Protein 6PQN (pdb70)

Structure (mmCIF, N/CA/C/O backbone):
data_6PQN
#
_entry.id   6PQN
#
_cell.length_a   160.292
_cell.length_b   160.292
_cell.length_c   235.858
_cell.angle_alpha   90.000
_cell.angle_beta   90.000
_cell.angle_gamma   120.000
#
_symmetry.space_group_name_H-M   'P 61 2 2'
#
loop_
_entity.id
_entity.type
_entity.pdbx_description
1 polymer 'Putative DNA-mediated transposase'
2 non-polymer 'ZINC ION'
3 non-polymer 'PHOSPHATE ION'
4 non-polymer GLYCEROL
5 non-polymer 'SODIUM ION'
6 water water
#
loop_
_atom_site.group_PDB
_atom_site.id
_atom_site.type_symbol
_atom_site.label_atom_id
_atom_site.label_alt_id
_atom_site.label_comp_id
_atom_site.label_asym_id
_atom_site.label_entity_id
_atom_site.label_seq_id
_atom_site.pdbx_PDB_ins_code
_atom_site.Cartn_x
_atom_site.Cartn_y
_atom_site.Cartn_z
_atom_site.occupancy
_atom_site.B_iso_or_equiv
_atom_site.auth_seq_id
_atom_site.auth_comp_id
_atom_site.auth_asym_id
_atom_site.auth_atom_id
_atom_site.pdbx_PDB_model_num
ATOM 1 N N . SER A 1 5 ? 29.13800 85.96400 155.95400 1.000 174.39723 21 SER A N 1
ATOM 2 C CA . SER A 1 5 ? 27.68900 85.79900 155.99400 1.000 182.47714 21 SER A CA 1
ATOM 3 C C . SER A 1 5 ? 27.24400 84.69900 155.04100 1.000 184.26683 21 SER A C 1
ATOM 4 O O . SER A 1 5 ? 26.14300 84.16400 155.16400 1.000 188.89370 21 SER A O 1
ATOM 7 N N . THR A 1 6 ? 28.10900 84.36900 154.08700 1.000 177.02386 22 THR A N 1
ATOM 8 C CA . THR A 1 6 ? 27.83400 83.33300 153.10200 1.000 167.45955 22 THR A CA 1
ATOM 9 C C . THR A 1 6 ? 29.07000 82.45500 152.94200 1.000 164.76976 22 THR A C 1
ATOM 10 O O . THR A 1 6 ? 30.19200 82.96600 152.85700 1.000 166.87001 22 THR A O 1
ATOM 14 N N . ILE A 1 7 ? 28.85800 81.13400 152.92500 1.000 150.77334 23 ILE A N 1
ATOM 15 C CA . ILE A 1 7 ? 29.96800 80.18100 152.85300 1.000 157.46098 23 ILE A CA 1
ATOM 16 C C . ILE A 1 7 ? 30.79800 80.41700 151.59900 1.000 162.98533 23 ILE A C 1
ATOM 17 O O . ILE A 1 7 ? 32.03400 80.43400 151.64100 1.000 163.63278 23 ILE A O 1
ATOM 22 N N . PHE A 1 8 ? 30.13000 80.58900 150.46800 1.000 156.85565 24 PHE A N 1
ATOM 23 C CA . PHE A 1 8 ? 30.79500 80.88600 149.21300 1.000 140.28787 24 PHE A CA 1
ATOM 24 C C . PHE A 1 8 ? 30.83700 82.39600 149.02700 1.000 137.45069 24 PHE A C 1
ATOM 25 O O . PHE A 1 8 ? 29.81100 83.07000 149.14200 1.000 132.51062 24 PHE A O 1
ATOM 33 N N . SER A 1 9 ? 32.02700 82.92400 148.77800 1.000 134.23715 25 SER A N 1
ATOM 34 C CA . SER A 1 9 ? 32.14900 84.29900 148.34500 1.000 124.86234 25 SER A CA 1
ATOM 35 C C . SER A 1 9 ? 31.52100 84.45900 146.96400 1.000 149.81533 25 SER A C 1
ATOM 36 O O . SER A 1 9 ? 31.37400 83.48300 146.22500 1.000 162.62476 25 SER A O 1
ATOM 39 N N . PRO A 1 10 ? 31.10000 85.67600 146.60600 1.000 154.08953 26 PRO A N 1
ATOM 40 C CA . PRO A 1 10 ? 30.64600 85.89600 145.22400 1.000 153.32891 26 PRO A CA 1
ATOM 41 C C . PRO A 1 10 ? 31.69900 85.48600 144.20900 1.000 150.88914 26 PRO A C 1
ATOM 42 O O . PRO A 1 10 ? 31.36600 84.93500 143.15200 1.000 157.08989 26 PRO A O 1
ATOM 46 N N . GLU A 1 11 ? 32.97300 85.73700 144.51500 1.000 142.67763 27 GLU A N 1
ATOM 47 C CA . GLU A 1 11 ? 34.05200 85.27200 143.65100 1.000 133.30019 27 GLU A CA 1
ATOM 48 C C . GLU A 1 11 ? 34.23400 83.76200 143.76300 1.000 138.92982 27 GLU A C 1
ATOM 49 O O . GLU A 1 11 ? 34.51400 83.08900 142.76300 1.000 131.71053 27 GLU A O 1
ATOM 55 N N . LYS A 1 12 ? 34.07000 83.21000 144.97000 1.000 137.51912 28 LYS A N 1
ATOM 56 C CA . LYS A 1 12 ? 34.20400 81.76700 145.15300 1.000 138.31658 28 LYS A CA 1
ATOM 57 C C . LYS A 1 12 ? 33.04800 81.01600 144.50200 1.000 137.39805 28 LYS A C 1
ATOM 58 O O . LYS A 1 12 ? 33.23200 79.90100 143.99900 1.000 133.83710 28 LYS A O 1
ATOM 64 N N . ALA A 1 13 ? 31.84700 81.59800 144.52400 1.000 140.27208 29 ALA A N 1
ATOM 65 C CA . ALA A 1 13 ? 30.73400 81.03200 143.76900 1.000 117.95625 29 ALA A CA 1
ATOM 66 C C . ALA A 1 13 ? 31.06600 80.97600 142.28700 1.000 122.93579 29 ALA A C 1
ATOM 67 O O . ALA A 1 13 ? 30.87100 79.94600 141.63000 1.000 118.41946 29 ALA A O 1
ATOM 69 N N . LEU A 1 14 ? 31.57300 82.08700 141.74600 1.000 126.73098 30 LEU A N 1
ATOM 70 C CA . LEU A 1 14 ? 31.97600 82.12800 140.34400 1.000 122.38046 30 LEU A CA 1
ATOM 71 C C . LEU A 1 14 ? 32.98200 81.02700 140.02300 1.000 124.24911 30 LEU A C 1
ATOM 72 O O . LEU A 1 14 ? 32.96600 80.46100 138.92200 1.000 110.58168 30 LEU A O 1
ATOM 77 N N . GLY A 1 15 ? 33.86500 80.70600 140.97100 1.000 128.36013 31 GLY A N 1
ATOM 78 C CA . GLY A 1 15 ? 34.73000 79.55200 140.78900 1.000 127.45212 31 GLY A CA 1
ATOM 79 C C . GLY A 1 15 ? 33.94300 78.26100 140.66200 1.000 123.25425 31 GLY A C 1
ATOM 80 O O . GLY A 1 15 ? 34.10100 77.51300 139.69400 1.000 110.00529 31 GLY A O 1
ATOM 81 N N . LEU A 1 16 ? 33.05700 77.99800 141.62900 1.000 128.79439 32 LEU A N 1
ATOM 82 C CA . LEU A 1 16 ? 32.19400 76.82100 141.55700 1.000 113.93735 32 LEU A CA 1
ATOM 83 C C . LEU A 1 16 ? 31.39600 76.78900 140.26300 1.000 125.27818 32 LEU A C 1
ATOM 84 O O . LEU A 1 16 ? 31.10700 75.70800 139.73500 1.000 129.32077 32 LEU A O 1
ATOM 89 N N . LEU A 1 17 ? 31.02600 77.96000 139.74300 1.000 129.64712 33 LEU A N 1
ATOM 90 C CA . LEU A 1 17 ? 30.30600 78.02100 138.47700 1.000 115.95338 33 LEU A CA 1
ATOM 91 C C . LEU A 1 17 ? 31.15700 77.46000 137.34600 1.000 124.00697 33 LEU A C 1
ATOM 92 O O . LEU A 1 17 ? 30.70300 76.61200 136.56800 1.000 127.74953 33 LEU A O 1
ATOM 97 N N . LEU A 1 18 ? 32.40900 77.91100 137.25300 1.000 123.95960 34 LEU A N 1
ATOM 98 C CA . LEU A 1 18 ? 33.30400 77.41700 136.21300 1.000 92.69532 34 LEU A CA 1
ATOM 99 C C . LEU A 1 18 ? 33.64800 75.95000 136.43900 1.000 99.69880 34 LEU A C 1
ATOM 100 O O . LEU A 1 18 ? 33.62200 75.14800 135.49900 1.000 115.16907 34 LEU A O 1
ATOM 105 N N . SER A 1 19 ? 33.96300 75.58300 137.68500 1.000 124.82023 35 SER A N 1
ATOM 106 C CA . SER A 1 19 ? 34.38100 74.21800 137.98700 1.000 123.02264 35 SER A CA 1
ATOM 107 C C . SER A 1 19 ? 33.30400 73.19900 137.63400 1.000 116.12708 35 SER A C 1
ATOM 108 O O . SER A 1 19 ? 33.61700 72.04200 137.33300 1.000 117.41408 35 SER A O 1
ATOM 111 N N . LEU A 1 20 ? 32.04000 73.60400 137.66100 1.000 116.38238 36 LEU A N 1
ATOM 112 C CA . LEU A 1 20 ? 30.93600 72.70800 137.36100 1.000 113.48729 36 LEU A CA 1
ATOM 113 C C . LEU A 1 20 ? 30.34000 72.93800 135.98200 1.000 118.35103 36 LEU A C 1
ATOM 114 O O . LEU A 1 20 ? 29.59600 72.07700 135.49800 1.000 99.44087 36 LEU A O 1
ATOM 119 N N . LYS A 1 21 ? 30.66800 74.06300 135.33800 1.000 128.34434 37 LYS A N 1
ATOM 120 C CA . LYS A 1 21 ? 30.04200 74.48200 134.08200 1.000 110.31059 37 LYS A CA 1
ATOM 121 C C . LYS A 1 21 ? 28.53000 74.64500 134.26100 1.000 109.40522 37 LYS A C 1
ATOM 122 O O . LYS A 1 21 ? 27.72600 74.11300 133.49300 1.000 118.94058 37 LYS A O 1
ATOM 128 N N . LEU A 1 22 ? 28.14700 75.38000 135.30700 1.000 114.23212 38 LEU A N 1
ATOM 129 C CA . LEU A 1 22 ? 26.74300 75.60200 135.63600 1.000 119.63540 38 LEU A CA 1
ATOM 130 C C . LEU A 1 22 ? 26.21100 76.83000 134.91000 1.000 117.66937 38 LEU A C 1
ATOM 131 O O . LEU A 1 22 ? 26.89600 77.85100 134.80700 1.000 119.65119 38 LEU A O 1
ATOM 136 N N . SER A 1 23 ? 24.97300 76.73700 134.43600 1.000 103.60190 39 SER A N 1
ATOM 137 C CA . SER A 1 23 ? 24.35900 77.88200 133.78600 1.000 97.89068 39 SER A CA 1
ATOM 138 C C . SER A 1 23 ? 23.79000 78.84700 134.81900 1.000 113.12672 39 SER A C 1
ATOM 139 O O . SER A 1 23 ? 23.55700 78.49500 135.97800 1.000 112.27925 39 SER A O 1
ATOM 142 N N . LYS A 1 24 ? 23.55500 80.08200 134.36900 1.000 118.53790 40 LYS A N 1
ATOM 143 C CA . LYS A 1 24 ? 22.95600 81.09100 135.23500 1.000 100.20412 40 LYS A CA 1
ATOM 144 C C . LYS A 1 24 ? 21.71700 80.54700 135.92500 1.000 108.93148 40 LYS A C 1
ATOM 145 O O . LYS A 1 24 ? 21.57100 80.65300 137.14700 1.000 144.95949 40 LYS A O 1
ATOM 151 N N . TRP A 1 25 ? 20.83700 79.91400 135.15900 1.000 112.40558 41 TRP A N 1
ATOM 152 C CA . TRP A 1 25 ? 19.56300 79.47400 135.70300 1.000 134.92144 41 TRP A CA 1
ATOM 153 C C . TRP A 1 25 ? 19.66700 78.14400 136.43700 1.000 119.93806 41 TRP A C 1
ATOM 154 O O . TRP A 1 25 ? 18.77300 77.81700 137.22300 1.000 121.32507 41 TRP A O 1
ATOM 165 N N . GLN A 1 26 ? 20.72300 77.36700 136.19600 1.000 105.49949 42 GLN A N 1
ATOM 166 C CA . GLN A 1 26 ? 20.99300 76.22500 137.06200 1.000 108.14718 42 GLN A CA 1
ATOM 167 C C . GLN A 1 26 ? 21.43600 76.68600 138.44300 1.000 118.82741 42 GLN A C 1
ATOM 168 O O . GLN A 1 26 ? 21.11500 76.04900 139.45100 1.000 126.10723 42 GLN A O 1
ATOM 174 N N . TYR A 1 27 ? 22.21000 77.77100 138.50000 1.000 119.45906 43 TYR A N 1
ATOM 175 C CA . TYR A 1 27 ? 22.70400 78.26900 139.77700 1.000 110.96594 43 TYR A CA 1
ATOM 176 C C . TYR A 1 27 ? 21.59900 78.95800 140.56500 1.000 118.34314 43 TYR A C 1
ATOM 177 O O . TYR A 1 27 ? 21.53800 78.83500 141.79400 1.000 126.70467 43 TYR A O 1
ATOM 186 N N . ILE A 1 28 ? 20.72700 79.70100 139.88000 1.000 121.04872 44 ILE A N 1
ATOM 187 C CA . ILE A 1 28 ? 19.58600 80.31500 140.55600 1.000 115.16644 44 ILE A CA 1
ATOM 188 C C . ILE A 1 28 ? 18.66000 79.23700 141.10200 1.000 112.06344 44 ILE A C 1
ATOM 189 O O . ILE A 1 28 ? 18.22900 79.28900 142.25700 1.000 126.03353 44 ILE A O 1
ATOM 194 N N . THR A 1 29 ? 18.33400 78.24600 140.27500 1.000 116.64556 45 THR A N 1
ATOM 195 C CA . THR A 1 29 ? 17.49200 77.15500 140.74700 1.000 121.37771 45 THR A CA 1
ATOM 196 C C . THR A 1 29 ? 18.20800 76.32800 141.80800 1.000 131.81054 45 THR A C 1
ATOM 197 O O . THR A 1 29 ? 17.57900 75.87200 142.77000 1.000 144.40679 45 THR A O 1
ATOM 201 N N . LEU A 1 30 ? 19.52400 76.13600 141.66600 1.000 132.88435 46 LEU A N 1
ATOM 202 C CA . LEU A 1 30 ? 20.27600 75.47900 142.73200 1.000 138.46397 46 LEU A CA 1
ATOM 203 C C . LEU A 1 30 ? 20.13500 76.24300 144.04100 1.000 134.29242 46 LEU A C 1
ATOM 204 O O . LEU A 1 30 ? 19.91200 75.64100 145.09800 1.000 136.18738 46 LEU A O 1
ATOM 209 N N . ARG A 1 31 ? 20.23800 77.57200 143.98700 1.000 124.45703 47 ARG A N 1
ATOM 210 C CA . ARG A 1 31 ? 20.07800 78.37900 145.19100 1.000 126.47306 47 ARG A CA 1
ATOM 211 C C . ARG A 1 31 ? 18.67100 78.23100 145.76100 1.000 129.07074 47 ARG A C 1
ATOM 212 O O . ARG A 1 31 ? 18.49200 77.72900 146.87200 1.000 124.54914 47 ARG A O 1
ATOM 220 N N . GLU A 1 32 ? 17.65500 78.61300 144.98200 1.000 134.30294 48 GLU A N 1
ATOM 221 C CA . GLU A 1 32 ? 16.27200 78.53000 145.44400 1.000 129.73924 48 GLU A CA 1
ATOM 222 C C . GLU A 1 32 ? 15.95000 77.15400 146.01700 1.000 140.34841 48 GLU A C 1
ATOM 223 O O . GLU A 1 32 ? 15.41000 77.04200 147.12300 1.000 169.82036 48 GLU A O 1
ATOM 229 N N . THR A 1 33 ? 16.27300 76.08900 145.27700 1.000 133.97922 49 THR A N 1
ATOM 230 C CA . THR A 1 33 ? 15.95300 74.75200 145.76800 1.000 144.99107 49 THR A CA 1
ATOM 231 C C . THR A 1 33 ? 16.73400 74.40600 147.03000 1.000 150.94178 49 THR A C 1
ATOM 232 O O . THR A 1 33 ? 16.22900 73.66400 147.87900 1.000 149.53372 49 THR A O 1
ATOM 236 N N . THR A 1 34 ? 17.95100 74.93100 147.18500 1.000 166.81737 50 THR A N 1
ATOM 237 C CA . THR A 1 34 ? 18.70000 74.63700 148.40200 1.000 174.43670 50 THR A CA 1
ATOM 238 C C . THR A 1 34 ? 18.19700 75.47300 149.57700 1.000 176.60539 50 THR A C 1
ATOM 239 O O . THR A 1 34 ? 18.32000 75.04300 150.73000 1.000 190.28071 50 THR A O 1
ATOM 243 N N . ILE A 1 35 ? 17.62500 76.65400 149.31200 1.000 162.11944 51 ILE A N 1
ATOM 244 C CA . ILE A 1 35 ? 17.01200 77.43400 150.38700 1.000 145.53850 51 ILE A CA 1
ATOM 245 C C . ILE A 1 35 ? 15.74600 76.74800 150.87400 1.000 144.25414 51 ILE A C 1
ATOM 246 O O . ILE A 1 35 ? 15.55500 76.54000 152.07600 1.000 145.18056 51 ILE A O 1
ATOM 251 N N . ARG A 1 36 ? 14.86100 76.38500 149.94100 1.000 160.97720 52 ARG A N 1
ATOM 252 C CA . ARG A 1 36 ? 13.57700 75.77800 150.27100 1.000 178.45561 52 ARG A CA 1
ATOM 253 C C . ARG A 1 36 ? 13.71800 74.51400 151.10800 1.000 200.02135 52 ARG A C 1
ATOM 254 O O . ARG A 1 36 ? 12.71400 74.03700 151.64900 1.000 202.20582 52 ARG A O 1
ATOM 262 N N . GLU A 1 37 ? 14.92800 73.96800 151.23800 1.000 203.37175 53 GLU A N 1
ATOM 263 C CA . GLU A 1 37 ? 15.18500 72.85200 152.13500 1.000 202.41901 53 GLU A CA 1
ATOM 264 C C . GLU A 1 37 ? 15.90600 73.29200 153.40100 1.000 198.52907 53 GLU A C 1
ATOM 265 O O . GLU A 1 37 ? 16.38800 72.44400 154.15900 1.000 194.61807 53 GLU A O 1
ATOM 271 N N . GLY A 1 38 ? 15.98800 74.59900 153.64200 1.000 198.89490 54 GLY A N 1
ATOM 272 C CA . GLY A 1 38 ? 16.40200 75.11500 154.93000 1.000 200.47140 54 GLY A CA 1
ATOM 273 C C . GLY A 1 38 ? 17.86100 75.45900 155.14300 1.000 188.84633 54 GLY A C 1
ATOM 274 O O . GLY A 1 38 ? 18.39600 75.15200 156.21000 1.000 190.17280 54 GLY A O 1
ATOM 275 N N . SER A 1 39 ? 18.52900 76.08900 154.16800 1.000 179.36361 55 SER A N 1
ATOM 276 C CA . SER A 1 39 ? 19.93000 76.46400 154.37500 1.000 187.14612 55 SER A CA 1
ATOM 277 C C . SER A 1 39 ? 20.33700 77.54400 153.37000 1.000 205.48780 55 SER A C 1
ATOM 278 O O . SER A 1 39 ? 20.53400 77.24100 152.19000 1.000 219.23681 55 SER A O 1
ATOM 281 N N . LYS A 1 40 ? 20.62400 78.72900 153.88800 1.000 207.62489 56 LYS A N 1
ATOM 282 C CA . LYS A 1 40 ? 21.02800 79.82500 153.03900 1.000 214.17568 56 LYS A CA 1
ATOM 283 C C . LYS A 1 40 ? 22.43600 80.38700 153.26400 1.000 199.73447 56 LYS A C 1
ATOM 284 O O . LYS A 1 40 ? 22.71200 81.46400 152.72000 1.000 203.30069 56 LYS A O 1
ATOM 290 N N . GLU A 1 41 ? 23.33300 79.72700 154.02400 1.000 184.71425 57 GLU A N 1
ATOM 291 C CA . GLU A 1 41 ? 24.62700 80.36900 154.13900 1.000 198.93964 57 GLU A CA 1
ATOM 292 C C . GLU A 1 41 ? 25.54400 79.90900 153.01900 1.000 189.94646 57 GLU A C 1
ATOM 293 O O . GLU A 1 41 ? 26.71900 80.29000 153.00000 1.000 193.26001 57 GLU A O 1
ATOM 299 N N . ILE A 1 42 ? 25.02400 79.11600 152.07900 1.000 168.16753 58 ILE A N 1
ATOM 300 C CA . ILE A 1 42 ? 25.81200 78.41200 151.07800 1.000 153.48419 58 ILE A CA 1
ATOM 301 C C . ILE A 1 42 ? 26.12200 79.31600 149.89100 1.000 162.82479 58 ILE A C 1
ATOM 302 O O . ILE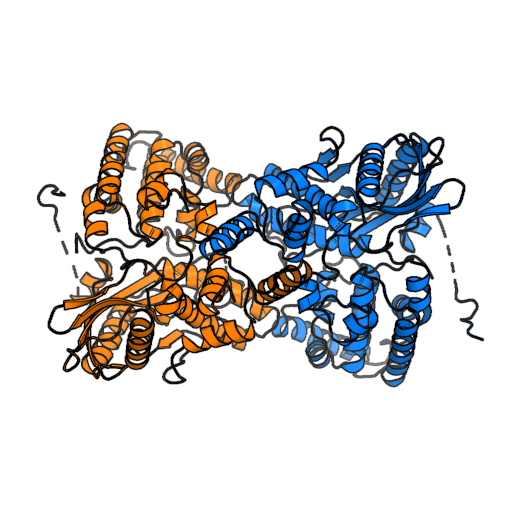 A 1 42 ? 27.28300 79.65600 149.64100 1.000 178.45298 58 ILE A O 1
ATOM 307 N N . TYR A 1 43 ? 25.09200 79.72000 149.14900 1.000 153.25785 59 TYR A N 1
ATOM 308 C CA . TYR A 1 43 ? 25.39000 80.33200 147.86900 1.000 151.52869 59 TYR A CA 1
ATOM 309 C C . TYR A 1 43 ? 24.92700 81.78100 147.83000 1.000 141.03796 59 TYR A C 1
ATOM 310 O O . TYR A 1 43 ? 23.83300 82.09600 148.30900 1.000 144.67524 59 TYR A O 1
ATOM 319 N N . PRO A 1 44 ? 25.73500 82.68300 147.27100 1.000 128.37855 60 PRO A N 1
ATOM 320 C CA . PRO A 1 44 ? 25.29600 84.07400 147.12100 1.000 123.27794 60 PRO A CA 1
ATOM 321 C C . PRO A 1 44 ? 24.25200 84.21500 146.03200 1.000 130.91043 60 PRO A C 1
ATOM 322 O O . PRO A 1 44 ? 23.92600 83.24800 145.33700 1.000 144.83579 60 PRO A O 1
ATOM 326 N N . SER A 1 45 ? 23.71900 85.42000 145.87800 1.000 133.54496 61 SER A N 1
ATOM 327 C CA . SER A 1 45 ? 22.79100 85.68200 144.79500 1.000 131.53419 61 SER A CA 1
ATOM 328 C C . SER A 1 45 ? 23.55700 85.78200 143.48400 1.000 143.62775 61 SER A C 1
ATOM 329 O O . SER A 1 45 ? 24.73500 86.15400 143.45600 1.000 137.47175 61 SER A O 1
ATOM 332 N N . TYR A 1 46 ? 22.88000 85.44500 142.38600 1.000 126.53096 62 TYR A N 1
ATOM 333 C CA . TYR A 1 46 ? 23.52700 85.57400 141.08800 1.000 125.38345 62 TYR A CA 1
ATOM 334 C C . TYR A 1 46 ? 23.80700 87.03200 140.75600 1.000 124.16226 62 TYR A C 1
ATOM 335 O O . TYR A 1 46 ? 24.70200 87.31600 139.95400 1.000 131.67631 62 TYR A O 1
ATOM 344 N N . TYR A 1 47 ? 23.04800 87.95500 141.34800 1.000 117.44303 63 TYR A N 1
ATOM 345 C CA . TYR A 1 47 ? 23.36100 89.37100 141.20700 1.000 127.98640 63 TYR A CA 1
ATOM 346 C C . TYR A 1 47 ? 24.75800 89.67600 141.73200 1.000 141.53013 63 TYR A C 1
ATOM 347 O O . TYR A 1 47 ? 25.51800 90.41900 141.09800 1.000 152.50776 63 TYR A O 1
ATOM 356 N N . LYS A 1 48 ? 25.12300 89.10000 142.88100 1.000 147.37293 64 LYS A N 1
ATOM 357 C CA . LYS A 1 48 ? 26.48000 89.27000 143.39500 1.000 149.38633 64 LYS A CA 1
ATOM 358 C C . LYS A 1 48 ? 27.51300 88.56000 142.52700 1.000 147.98353 64 LYS A C 1
ATOM 359 O O . LYS A 1 48 ? 28.63400 89.05800 142.37000 1.000 161.62464 64 LYS A O 1
ATOM 365 N N . VAL A 1 49 ? 27.15900 87.40900 141.95400 1.000 137.48754 65 VAL A N 1
ATOM 366 C CA . VAL A 1 49 ? 28.09100 86.69800 141.08400 1.000 126.15723 65 VAL A CA 1
ATOM 367 C C . VAL A 1 49 ? 28.31300 87.46700 139.78900 1.000 126.39410 65 VAL A C 1
ATOM 368 O O . VAL A 1 49 ? 29.45000 87.61000 139.32700 1.000 110.46588 65 VAL A O 1
ATOM 372 N N . GLN A 1 50 ? 27.23700 87.98600 139.18900 1.000 151.30762 66 GLN A N 1
ATOM 373 C CA . GLN A 1 50 ? 27.37800 88.75900 137.95900 1.000 153.24206 66 GLN A CA 1
ATOM 374 C C . GLN A 1 50 ? 28.25900 89.98300 138.17400 1.000 149.87323 66 GLN A C 1
ATOM 375 O O . GLN A 1 50 ? 29.03400 90.36200 137.28700 1.000 148.36253 66 GLN A O 1
ATOM 381 N N . LYS A 1 51 ? 28.16300 90.61100 139.35000 1.000 141.52486 67 LYS A N 1
ATOM 382 C CA . LYS A 1 51 ? 29.04700 91.73000 139.65700 1.000 142.24337 67 LYS A CA 1
ATOM 383 C C . LYS A 1 51 ? 30.49800 91.27600 139.76700 1.000 142.98030 67 LYS A C 1
ATOM 384 O O . LYS A 1 51 ? 31.40800 91.97400 139.30300 1.000 150.01799 67 LYS A O 1
ATOM 390 N N . ALA A 1 52 ? 30.73400 90.11600 140.38700 1.000 123.55692 68 ALA A N 1
ATOM 391 C CA . ALA A 1 52 ? 32.09300 89.58900 140.47500 1.000 122.65944 68 ALA A CA 1
ATOM 392 C C . ALA A 1 52 ? 32.66300 89.30600 139.09100 1.000 137.30330 68 ALA A C 1
ATOM 393 O O . ALA A 1 52 ? 33.86400 89.49000 138.85800 1.000 142.43287 68 ALA A O 1
ATOM 395 N N . LYS A 1 53 ? 31.82100 88.84000 138.16400 1.000 134.15293 69 LYS A N 1
ATOM 396 C CA . LYS A 1 53 ? 32.26000 88.66500 136.78300 1.000 123.83853 69 LYS A CA 1
ATOM 397 C C . LYS A 1 53 ? 32.66100 89.99900 136.16400 1.000 136.08211 69 LYS A C 1
ATOM 398 O O . LYS A 1 53 ? 33.72300 90.11200 135.54200 1.000 143.86725 69 LYS A O 1
ATOM 404 N N . LEU A 1 54 ? 31.83000 91.03100 136.35000 1.000 142.66711 70 LEU A N 1
ATOM 405 C CA . LEU A 1 54 ? 32.13000 92.34800 135.79100 1.000 157.30044 70 LEU A CA 1
ATOM 406 C C . LEU A 1 54 ? 33.46200 92.89200 136.29400 1.000 148.87048 70 LEU A C 1
ATOM 407 O O . LEU A 1 54 ? 34.13600 93.64700 135.58200 1.000 126.84679 70 LEU A O 1
ATOM 412 N N . GLN A 1 55 ? 33.86000 92.52500 137.51200 1.000 150.09431 71 GLN A N 1
ATOM 413 C CA . GLN A 1 55 ? 35.10600 93.03800 138.06200 1.000 140.44052 71 GLN A CA 1
ATOM 414 C C . GLN A 1 55 ? 36.32700 92.42500 137.39400 1.000 133.21597 71 GLN A C 1
ATOM 415 O O . GLN A 1 55 ? 37.42000 92.98500 137.50400 1.000 140.78530 71 GLN A O 1
ATOM 421 N N . CYS A 1 56 ? 36.17500 91.29600 136.70100 1.000 140.40104 72 CYS A N 1
ATOM 422 C CA . CYS A 1 56 ? 37.30200 90.72300 135.97800 1.000 142.85660 72 CYS A CA 1
ATOM 423 C C . CYS A 1 56 ? 37.53700 91.39400 134.63500 1.000 142.52762 72 CYS A C 1
ATOM 424 O O . CYS A 1 56 ? 38.66600 91.36500 134.13200 1.000 139.55094 72 CYS A O 1
ATOM 427 N N . TYR A 1 57 ? 36.50900 92.00800 134.06100 1.000 150.86546 73 TYR A N 1
ATOM 428 C CA . TYR A 1 57 ? 36.61600 92.53300 132.71000 1.000 139.37461 73 TYR A CA 1
ATOM 429 C C . TYR A 1 57 ? 37.45500 93.80900 132.69900 1.000 142.04071 73 TYR A C 1
ATOM 430 O O . TYR A 1 57 ? 37.39500 94.60400 133.64300 1.000 158.11369 73 TYR A O 1
ATOM 439 N N . PRO A 1 58 ? 38.24600 94.02600 131.65500 1.000 126.75467 74 PRO A N 1
ATOM 440 C CA . PRO A 1 58 ? 38.90300 95.31800 131.46200 1.000 126.68624 74 PRO A CA 1
ATOM 441 C C . PRO A 1 58 ? 37.92400 96.33200 130.89500 1.000 143.43299 74 PRO A C 1
ATOM 442 O O . PRO A 1 58 ? 36.79500 95.96700 130.52900 1.000 151.33920 74 PRO A O 1
ATOM 446 N N . PRO A 1 59 ? 38.30200 97.61100 130.81900 1.000 141.30115 75 PRO A N 1
ATOM 447 C CA . PRO A 1 59 ? 37.35100 98.62700 130.34900 1.000 132.71328 75 PRO A CA 1
ATOM 448 C C . PRO A 1 59 ? 36.90400 98.37500 128.91800 1.000 153.28154 75 PRO A C 1
ATOM 449 O O . PRO A 1 59 ? 37.69500 97.99700 128.05100 1.000 154.31850 75 PRO A O 1
ATOM 453 N N . LYS A 1 60 ? 35.61200 98.61000 128.68300 1.000 161.78256 76 LYS A N 1
ATOM 454 C CA . LYS A 1 60 ? 34.98800 98.37900 127.38300 1.000 173.98402 76 LYS A CA 1
ATOM 455 C C . LYS A 1 60 ? 35.64200 99.17300 126.25700 1.000 174.58935 76 LYS A C 1
ATOM 456 O O . LYS A 1 60 ? 35.44900 98.83500 125.08300 1.000 159.94812 76 LYS A O 1
ATOM 462 N N . ALA A 1 61 ? 36.40800 100.21300 126.58100 1.000 175.79739 77 ALA A N 1
ATOM 463 C CA . ALA A 1 61 ? 37.03900 101.05000 125.57000 1.000 166.69104 77 ALA A CA 1
ATOM 464 C C . ALA A 1 61 ? 38.34700 100.47500 125.04300 1.000 164.05388 77 ALA A C 1
ATOM 465 O O . ALA A 1 61 ? 38.99100 101.12000 124.20800 1.000 170.17830 77 ALA A O 1
ATOM 467 N N . PHE A 1 62 ? 38.75200 99.28200 125.49700 1.000 164.13547 78 PHE A N 1
ATOM 468 C CA . PHE A 1 62 ? 40.01300 98.67200 125.08500 1.000 164.91714 78 PHE A CA 1
ATOM 469 C C . PHE A 1 62 ? 39.82600 97.24000 124.59200 1.000 167.62536 78 PHE A C 1
ATOM 470 O O . PHE A 1 62 ? 40.77400 96.44800 124.63900 1.000 161.08510 78 PHE A O 1
ATOM 478 N N . VAL A 1 63 ? 38.63000 96.89400 124.11300 1.000 164.34339 79 VAL A N 1
ATOM 479 C CA . VAL A 1 63 ? 38.26200 95.52000 123.77800 1.000 136.67165 79 VAL A CA 1
ATOM 480 C C . VAL A 1 63 ? 37.54400 95.52500 122.43200 1.000 144.90685 79 VAL A C 1
ATOM 481 O O . VAL A 1 63 ? 36.47000 96.12300 122.29700 1.000 168.13858 79 VAL A O 1
ATOM 485 N N . ALA A 1 64 ? 38.15400 94.89400 121.42800 1.000 136.36109 80 ALA A N 1
ATOM 486 C CA . ALA A 1 64 ? 37.72100 94.94900 120.03200 1.000 150.43909 80 ALA A CA 1
ATOM 487 C C . ALA A 1 64 ? 37.29100 93.56500 119.55800 1.000 150.44962 80 ALA A C 1
ATOM 488 O O . ALA A 1 64 ? 38.13900 92.70600 119.30000 1.000 152.64725 80 ALA A O 1
ATOM 490 N N . VAL A 1 65 ? 35.97900 93.34700 119.45200 1.000 140.68792 81 VAL A N 1
ATOM 491 C CA . VAL A 1 65 ? 35.40400 92.06900 119.03000 1.000 145.50955 81 VAL A CA 1
ATOM 492 C C . VAL A 1 65 ? 34.75000 92.23700 117.65900 1.000 148.95207 81 VAL A C 1
ATOM 493 O O . VAL A 1 65 ? 33.70600 92.88800 117.52800 1.000 156.81354 81 VAL A O 1
ATOM 497 N N . THR A 1 66 ? 35.35600 91.63400 116.63600 1.000 145.10687 82 THR A N 1
ATOM 498 C CA . THR A 1 66 ? 34.82600 91.63900 115.28100 1.000 150.33645 82 THR A CA 1
ATOM 499 C C . THR A 1 66 ? 34.01100 90.36400 115.06000 1.000 168.05436 82 THR A C 1
ATOM 500 O O . THR A 1 66 ? 33.86200 89.52900 115.95600 1.000 157.78208 82 THR A O 1
ATOM 504 N N . ASP A 1 67 ? 33.44900 90.22000 113.85600 1.000 192.42044 83 ASP A N 1
ATOM 505 C CA . ASP A 1 67 ? 32.95600 88.91500 113.43400 1.000 184.55634 83 ASP A CA 1
ATOM 506 C C . ASP A 1 67 ? 34.09700 87.95400 113.13600 1.000 171.95483 83 ASP A C 1
ATOM 507 O O . ASP A 1 67 ? 33.84700 86.76500 112.91000 1.000 177.93186 83 ASP A O 1
ATOM 512 N N . SER A 1 68 ? 35.33600 88.44500 113.15000 1.000 151.70503 84 SER A N 1
ATOM 513 C CA . SER A 1 68 ? 36.52200 87.66200 112.83500 1.000 144.87790 84 SER A CA 1
ATOM 514 C C . SER A 1 68 ? 37.42800 87.48500 114.04800 1.000 151.14707 84 SER A C 1
ATOM 515 O O . SER A 1 68 ? 37.71600 86.35100 114.43900 1.000 151.61555 84 SER A O 1
ATOM 518 N N . SER A 1 69 ? 37.88800 88.57800 114.65500 1.000 155.93185 85 SER A N 1
ATOM 519 C CA . SER A 1 69 ? 38.94800 88.54600 115.65800 1.000 144.16202 85 SER A CA 1
ATOM 520 C C . SER A 1 69 ? 38.45400 89.10800 116.98900 1.000 126.85205 85 SER A C 1
ATOM 521 O O . SER A 1 69 ? 37.28600 89.47400 117.14600 1.000 124.73601 85 SER A O 1
ATOM 524 N N . ALA A 1 70 ? 39.37900 89.18300 117.94700 1.000 129.12338 86 ALA A N 1
ATOM 525 C CA . ALA A 1 70 ? 39.13100 89.76000 119.26400 1.000 134.15819 86 ALA A CA 1
ATOM 526 C C . ALA A 1 70 ? 40.46400 90.22100 119.83500 1.000 145.03318 86 ALA A C 1
ATOM 527 O O . ALA A 1 70 ? 41.45100 89.48200 119.76800 1.000 162.25893 86 ALA A O 1
ATOM 529 N N . LYS A 1 71 ? 40.49700 91.43200 120.39100 1.000 133.67655 87 LYS A N 1
ATOM 530 C CA . LYS A 1 71 ? 41.74800 92.04700 120.81700 1.000 134.51350 87 LYS A CA 1
ATOM 531 C C . LYS A 1 71 ? 41.53300 92.85700 122.08400 1.000 143.54616 87 LYS A C 1
ATOM 532 O O . LYS A 1 71 ? 40.54700 93.58800 122.20600 1.000 158.76640 87 LYS A O 1
ATOM 538 N N . ILE A 1 72 ? 42.46800 92.72400 123.02000 1.000 141.80384 88 ILE A N 1
ATOM 539 C CA . ILE A 1 72 ? 42.56200 93.59300 124.18700 1.000 148.27304 88 ILE A CA 1
ATOM 540 C C . ILE A 1 72 ? 43.85500 94.38600 124.07100 1.000 150.91283 88 ILE A C 1
ATOM 541 O O . ILE A 1 72 ? 44.88600 93.85000 123.64700 1.000 144.73841 88 ILE A O 1
ATOM 546 N N . ALA A 1 73 ? 43.80400 95.65700 124.45900 1.000 149.66794 89 ALA A N 1
ATOM 547 C CA . ALA A 1 73 ? 45.01900 96.45400 124.53100 1.000 148.44411 89 ALA A CA 1
ATOM 548 C C . ALA A 1 73 ? 45.90300 95.92500 125.65100 1.000 152.99466 89 ALA A C 1
ATOM 549 O O . ALA A 1 73 ? 45.42800 95.67200 126.76300 1.000 156.67142 89 ALA A O 1
ATOM 551 N N . LEU A 1 74 ? 47.18900 95.72800 125.34600 1.000 152.76568 90 LEU A N 1
ATOM 552 C CA . LEU A 1 74 ? 48.08100 95.07300 126.29800 1.000 147.77035 90 LEU A CA 1
ATOM 553 C C . LEU A 1 74 ? 48.30400 95.92100 127.54300 1.000 151.23919 90 LEU A C 1
ATOM 554 O O . LEU A 1 74 ? 48.49800 95.37500 128.63500 1.000 156.10030 90 LEU A O 1
ATOM 559 N N . GLN A 1 75 ? 48.28900 97.24500 127.40100 1.000 149.13104 91 GLN A N 1
ATOM 560 C CA . GLN A 1 75 ? 48.31700 98.11500 128.57100 1.000 153.08151 91 GLN A CA 1
ATOM 561 C C . GLN A 1 75 ? 47.14300 97.82400 129.50000 1.000 153.09730 91 GLN A C 1
ATOM 562 O O . GLN A 1 75 ? 47.32500 97.60100 130.70200 1.000 158.60849 91 GLN A O 1
ATOM 568 N N . ALA A 1 76 ? 45.92800 97.80000 128.94800 1.000 156.69247 92 ALA A N 1
ATOM 569 C CA . ALA A 1 76 ? 44.73600 97.56300 129.75700 1.000 174.39459 92 ALA A CA 1
ATOM 570 C C . ALA A 1 76 ? 44.75700 96.20400 130.44400 1.000 164.10389 92 ALA A C 1
ATOM 571 O O . ALA A 1 76 ? 44.25600 96.07300 131.56600 1.000 162.24577 92 ALA A O 1
ATOM 573 N N . LEU A 1 77 ? 45.33700 95.18900 129.80400 1.000 156.30295 93 LEU A N 1
ATOM 574 C CA . LEU A 1 77 ? 45.29500 93.85100 130.38300 1.000 143.13295 93 LEU A CA 1
ATOM 575 C C . LEU A 1 77 ? 46.26300 93.71900 131.54900 1.000 149.90482 93 LEU A C 1
ATOM 576 O O . LEU A 1 77 ? 45.90700 93.15600 132.59100 1.000 144.92001 93 LEU A O 1
ATOM 581 N N . LEU A 1 78 ? 47.48500 94.23000 131.39400 1.000 162.71161 94 LEU A N 1
ATOM 582 C CA . LEU A 1 78 ? 48.45600 94.16800 132.48200 1.000 158.21897 94 LEU A CA 1
ATOM 583 C C . LEU A 1 78 ? 47.95000 94.91500 133.71000 1.000 157.52678 94 LEU A C 1
ATOM 584 O O . LEU A 1 78 ? 47.96100 94.38000 134.82400 1.000 160.01655 94 LEU A O 1
ATOM 589 N N . ASP A 1 79 ? 47.49100 96.15300 133.51800 1.000 161.96152 95 ASP A N 1
ATOM 590 C CA . ASP A 1 79 ? 46.94100 96.93400 134.62100 1.000 160.44818 95 ASP A CA 1
ATOM 591 C C . ASP A 1 79 ? 45.79000 96.20400 135.30900 1.000 150.00220 95 ASP A C 1
ATOM 592 O O . ASP A 1 79 ? 45.68500 96.21700 136.54100 1.000 144.00148 95 ASP A O 1
ATOM 597 N N . LEU A 1 80 ? 44.91300 95.57100 134.52600 1.000 143.13558 96 LEU A N 1
ATOM 598 C CA . LEU A 1 80 ? 43.83400 94.77000 135.10000 1.000 141.40116 96 LEU A CA 1
ATOM 599 C C . LEU A 1 80 ? 44.38500 93.64900 135.97700 1.000 138.11919 96 LEU A C 1
ATOM 600 O O . LEU A 1 80 ? 43.88400 93.40500 137.08100 1.000 116.75874 96 LEU A O 1
ATOM 605 N N . THR A 1 81 ? 45.41000 92.94600 135.49300 1.000 138.12182 97 THR A N 1
ATOM 606 C CA . THR A 1 81 ? 45.95400 91.81400 136.23800 1.000 140.33262 97 THR A CA 1
ATOM 607 C C . THR A 1 81 ? 46.60500 92.26800 137.53800 1.000 143.63564 97 THR A C 1
ATOM 608 O O . THR A 1 81 ? 46.38800 91.66400 138.59500 1.000 138.73506 97 THR A O 1
ATOM 612 N N . VAL A 1 82 ? 47.42000 93.32500 137.47000 1.000 160.77980 98 VAL A N 1
ATOM 613 C CA . VAL A 1 82 ? 48.08300 93.86000 138.65900 1.000 161.77729 98 VAL A CA 1
ATOM 614 C C . VAL A 1 82 ? 47.08000 94.09600 139.78000 1.000 155.56865 98 VAL A C 1
ATOM 615 O O . VAL A 1 82 ? 47.30200 93.70300 140.93100 1.000 162.16944 98 VAL A O 1
ATOM 619 N N . ASN A 1 83 ? 45.96000 94.74400 139.45800 1.000 143.68828 99 ASN A N 1
ATOM 620 C CA . ASN A 1 83 ? 44.94700 95.01600 140.47300 1.000 160.21395 99 ASN A CA 1
ATOM 621 C C . ASN A 1 83 ? 44.43100 93.72500 141.09800 1.000 153.21047 99 ASN A C 1
ATOM 622 O O . ASN A 1 83 ? 44.33500 93.61000 142.32500 1.000 166.99107 99 ASN A O 1
ATOM 627 N N . ARG A 1 84 ? 44.12200 92.72800 140.26900 1.000 141.50381 100 ARG A N 1
ATOM 628 C CA . ARG A 1 84 ? 43.57100 91.48400 140.78900 1.000 146.52283 100 ARG A CA 1
ATOM 629 C C . ARG A 1 84 ? 44.61500 90.64200 141.51000 1.000 162.37210 100 ARG A C 1
ATOM 630 O O . ARG A 1 84 ? 44.24900 89.78400 142.32000 1.000 169.81510 100 ARG A O 1
ATOM 638 N N . ILE A 1 85 ? 45.90100 90.86300 141.23400 1.000 159.02959 101 ILE A N 1
ATOM 639 C CA . ILE A 1 85 ? 46.94500 90.16200 141.97400 1.000 153.11046 101 ILE A CA 1
ATOM 640 C C . ILE A 1 85 ? 47.05300 90.70800 143.39200 1.000 167.80170 101 ILE A C 1
ATOM 641 O O . ILE A 1 85 ? 47.21600 89.94700 144.35400 1.000 180.55060 101 ILE A O 1
ATOM 646 N N . PHE A 1 86 ? 46.95200 92.03100 143.54700 1.000 165.29877 102 PHE A N 1
ATOM 647 C CA . PHE A 1 86 ? 47.05500 92.63400 144.87200 1.000 153.53157 102 PHE A CA 1
ATOM 648 C C . PHE A 1 86 ? 45.95500 92.13500 145.79800 1.000 159.31121 102 PHE A C 1
ATOM 649 O O . PHE A 1 86 ? 46.18600 91.92800 146.99400 1.000 184.17208 102 PHE A O 1
ATOM 657 N N . GLU A 1 87 ? 44.75500 91.91500 145.25900 1.000 146.27280 103 GLU A N 1
ATOM 658 C CA . GLU A 1 87 ? 43.63500 91.43900 146.06400 1.000 143.71197 103 GLU A CA 1
ATOM 659 C C . GLU A 1 87 ? 43.79600 89.99600 146.51800 1.000 139.17721 103 GLU A C 1
ATOM 660 O O . GLU A 1 87 ? 42.88500 89.47000 147.16800 1.000 148.22567 103 GLU A O 1
ATOM 666 N N . THR A 1 88 ? 44.91600 89.34900 146.19100 1.000 135.50572 104 THR A N 1
ATOM 667 C CA . THR A 1 88 ? 45.21000 88.00200 146.65300 1.000 143.04083 104 THR A CA 1
ATOM 668 C C . THR A 1 88 ? 46.42000 87.94100 147.57200 1.000 171.43634 104 THR A C 1
ATOM 669 O O . THR A 1 88 ? 46.65900 86.89200 148.18100 1.000 183.74045 104 THR A O 1
ATOM 673 N N . ILE A 1 89 ? 47.18600 89.02600 147.68600 1.000 174.26037 105 ILE A N 1
ATOM 674 C CA . ILE A 1 89 ? 48.30700 89.07400 148.61400 1.000 176.51327 105 ILE A CA 1
ATOM 675 C C . ILE A 1 89 ? 47.77300 89.16500 150.03700 1.000 169.45979 105 ILE A C 1
ATOM 676 O O . ILE A 1 89 ? 46.75200 89.81900 150.29200 1.000 173.93138 105 ILE A O 1
ATOM 681 N N . ARG A 1 90 ? 48.44400 88.48400 150.96900 1.000 166.18835 106 ARG A N 1
ATOM 682 C CA . ARG A 1 90 ? 47.95800 88.42600 152.34600 1.000 186.41182 106 ARG A CA 1
ATOM 683 C C . ARG A 1 90 ? 47.87100 89.81900 152.96100 1.000 191.60718 106 ARG A C 1
ATOM 684 O O . ARG A 1 90 ? 46.80600 90.24400 153.42400 1.000 186.37235 106 ARG A O 1
ATOM 692 N N . SER A 1 91 ? 48.98300 90.55100 152.96800 1.000 199.87133 107 SER A N 1
ATOM 693 C CA . SER A 1 91 ? 49.03700 91.90000 153.52900 1.000 203.51914 107 SER A CA 1
ATOM 694 C C . SER A 1 91 ? 49.74400 92.78800 152.51500 1.000 196.61042 107 SER A C 1
ATOM 695 O O . SER A 1 91 ? 50.96700 92.97400 152.57800 1.000 185.79333 107 SER A O 1
ATOM 698 N N . PRO A 1 92 ? 49.00100 93.35900 151.56500 1.000 191.22293 108 PRO A N 1
ATOM 699 C CA . PRO A 1 92 ? 49.62600 94.21500 150.54600 1.000 188.63051 108 PRO A CA 1
ATOM 700 C C . PRO A 1 92 ? 50.07900 95.56500 151.08200 1.000 185.79070 108 PRO A C 1
ATOM 701 O O . PRO A 1 92 ? 49.75900 96.61200 150.50900 1.000 174.02086 108 PRO A O 1
ATOM 705 N N . ASP A 1 93 ? 50.82300 95.55000 152.18000 1.000 198.07112 109 ASP A N 1
ATOM 706 C CA . ASP A 1 93 ? 51.46900 96.75000 152.71000 1.000 206.98008 109 ASP A CA 1
ATOM 707 C C . ASP A 1 93 ? 52.96600 96.71700 152.43100 1.000 202.58218 109 ASP A C 1
ATOM 708 O O . ASP A 1 93 ? 53.79000 96.96600 153.31100 1.000 185.74859 109 ASP A O 1
ATOM 713 N N . ALA A 1 94 ? 53.32100 96.38700 151.18800 1.000 202.70325 110 ALA A N 1
ATOM 714 C CA . ALA A 1 94 ? 54.71400 96.26100 150.79000 1.000 189.62800 110 ALA A CA 1
ATOM 715 C C . ALA A 1 94 ? 55.44700 97.58800 150.97000 1.000 194.92600 110 ALA A C 1
ATOM 716 O O . ALA A 1 94 ? 54.84800 98.66500 150.99600 1.000 183.09827 110 ALA A O 1
ATOM 718 N N . ILE A 1 95 ? 56.76800 97.49900 151.09500 1.000 223.67155 111 ILE A N 1
ATOM 719 C CA . ILE A 1 95 ? 57.58100 98.65600 151.46500 1.000 248.43505 111 ILE A CA 1
ATOM 720 C C . ILE A 1 95 ? 58.02000 99.45800 150.24500 1.000 232.84634 111 ILE A C 1
ATOM 721 O O . ILE A 1 95 ? 57.92200 100.68700 150.23400 1.000 236.25201 111 ILE A O 1
ATOM 726 N N . GLN A 1 96 ? 58.49800 98.79000 149.20300 1.000 206.92744 112 GLN A N 1
ATOM 727 C CA . GLN A 1 96 ? 58.93200 99.47200 147.99000 1.000 191.47822 112 GLN A CA 1
ATOM 728 C C . GLN A 1 96 ? 57.72000 99.79600 147.13000 1.000 211.80434 112 GLN A C 1
ATOM 729 O O . GLN A 1 96 ? 57.12400 98.90500 146.51600 1.000 218.02877 112 GLN A O 1
ATOM 735 N N . ASN A 1 97 ? 57.35700 101.07300 147.07600 1.000 224.66378 113 ASN A N 1
ATOM 736 C CA . ASN A 1 97 ? 56.32300 101.51600 146.16200 1.000 237.59164 113 ASN A CA 1
ATOM 737 C C . ASN A 1 97 ? 56.89300 102.37600 145.05000 1.000 245.00043 113 ASN A C 1
ATOM 738 O O . ASN A 1 97 ? 56.18500 102.65200 144.07600 1.000 250.50109 113 ASN A O 1
ATOM 740 N N . LYS A 1 98 ? 58.15200 102.80300 145.17400 1.000 242.44486 114 LYS A N 1
ATOM 741 C CA . LYS A 1 98 ? 58.81300 103.49700 144.07700 1.000 232.72790 114 LYS A CA 1
ATOM 742 C C . LYS A 1 98 ? 58.90200 102.60700 142.84400 1.000 207.31959 114 LYS A C 1
ATOM 743 O O . LYS A 1 98 ? 58.70900 103.07200 141.71400 1.000 196.33933 114 LYS A O 1
ATOM 745 N N . GLN A 1 99 ? 59.19100 101.32200 143.03800 1.000 191.29925 115 GLN A N 1
ATOM 746 C CA . GLN A 1 99 ? 59.26000 100.40100 141.91200 1.000 198.30536 115 GLN A CA 1
ATOM 747 C C . GLN A 1 99 ? 58.90600 98.98700 142.34500 1.000 197.26839 115 GLN A C 1
ATOM 748 O O . GLN A 1 99 ? 59.47200 98.46300 143.30900 1.000 199.25021 115 GLN A O 1
ATOM 750 N N . LEU A 1 100 ? 57.96400 98.38400 141.63100 1.000 178.14504 116 LEU A N 1
ATOM 751 C CA . LEU A 1 100 ? 57.67900 96.96100 141.71400 1.000 166.38574 116 LEU A CA 1
ATOM 752 C C . LEU A 1 100 ? 57.95500 96.34300 140.35300 1.000 173.08917 116 LEU A C 1
ATOM 753 O O . LEU A 1 100 ? 57.72700 96.97900 139.32000 1.000 191.33083 116 LEU A O 1
ATOM 758 N N . ILE A 1 101 ? 58.47400 95.12100 140.35300 1.000 160.27448 117 ILE A N 1
ATOM 759 C CA . ILE A 1 101 ? 58.80300 94.40900 139.12400 1.000 135.21621 117 ILE A CA 1
ATOM 760 C C . ILE A 1 101 ? 57.82500 93.25300 138.97900 1.000 154.03426 117 ILE A C 1
ATOM 761 O O . ILE A 1 101 ? 57.82400 92.32200 139.79400 1.000 155.27651 117 ILE A O 1
ATOM 766 N N . LEU A 1 102 ? 56.97500 93.31900 137.95600 1.000 156.39770 118 LEU A N 1
ATOM 767 C CA . LEU A 1 102 ? 56.11500 92.20500 137.57500 1.000 160.61136 118 LEU A CA 1
ATOM 768 C C . LEU A 1 102 ? 56.73400 91.52100 136.36200 1.000 165.11453 118 LEU A C 1
ATOM 769 O O . LEU A 1 102 ? 56.84100 92.12800 135.29000 1.000 168.32808 118 LEU A O 1
ATOM 774 N N . ILE A 1 103 ? 57.15100 90.27100 136.53800 1.000 163.79859 119 ILE A N 1
ATOM 775 C CA . ILE A 1 103 ? 57.79300 89.48700 135.48900 1.000 163.09850 119 ILE A CA 1
ATOM 776 C C . ILE A 1 103 ? 56.71900 88.64200 134.81900 1.000 160.72980 119 ILE A C 1
ATOM 777 O O . ILE A 1 103 ? 56.03200 87.85900 135.48500 1.000 157.31097 119 ILE A O 1
ATOM 782 N N . SER A 1 104 ? 56.56400 88.79500 133.50500 1.000 159.01907 120 SER A N 1
ATOM 783 C CA . SER A 1 104 ? 55.48200 88.14200 132.78800 1.000 145.37269 120 SER A CA 1
ATOM 784 C C . SER A 1 104 ? 56.00400 87.39400 131.56800 1.000 136.70060 120 SER A C 1
ATOM 785 O O . SER A 1 104 ? 57.10700 87.63400 131.07200 1.000 132.82645 120 SER A O 1
ATOM 788 N N . LYS A 1 105 ? 55.16700 86.48200 131.09200 1.000 140.97217 121 LYS A N 1
ATOM 789 C CA . LYS A 1 105 ? 55.47500 85.54100 130.02800 1.000 121.78829 121 LYS A CA 1
ATOM 790 C C . LYS A 1 105 ? 54.45400 85.72200 128.91100 1.000 137.43753 121 LYS A C 1
ATOM 791 O O . LYS A 1 105 ? 53.27800 85.97600 129.18900 1.000 153.44471 121 LYS A O 1
ATOM 797 N N . TRP A 1 106 ? 54.87500 85.60100 127.65000 1.000 124.33333 122 TRP A N 1
ATOM 798 C CA . TRP A 1 106 ? 53.90700 85.70500 126.56100 1.000 132.75013 122 TRP A CA 1
ATOM 799 C C . TRP A 1 106 ? 54.35200 84.88700 125.35500 1.000 154.43694 122 TRP A C 1
ATOM 800 O O . TRP A 1 106 ? 55.49700 84.43600 125.26500 1.000 174.19194 122 TRP A O 1
ATOM 811 N N . GLY A 1 107 ? 53.42200 84.71100 124.42200 1.000 146.67811 123 GLY A N 1
ATOM 812 C CA . GLY A 1 107 ? 53.65900 83.91300 123.23500 1.000 138.85086 123 GLY A CA 1
ATOM 813 C C . GLY A 1 107 ? 52.36700 83.73900 122.46000 1.000 130.91570 123 GLY A C 1
ATOM 814 O O . GLY A 1 107 ? 51.38200 84.43500 122.71500 1.000 148.10986 123 GLY A O 1
ATOM 815 N N . PHE A 1 108 ? 52.38100 82.80100 121.51100 1.000 111.11859 124 PHE A N 1
ATOM 816 C CA . PHE A 1 108 ? 51.17400 82.52800 120.73400 1.000 100.25413 124 PHE A CA 1
ATOM 817 C C . PHE A 1 108 ? 51.25900 81.15100 120.09100 1.000 102.87812 124 PHE A C 1
ATOM 818 O O . PHE A 1 108 ? 52.34500 80.59800 119.89200 1.000 103.52294 124 PHE A O 1
ATOM 826 N N . ASP A 1 109 ? 50.08800 80.61500 119.75100 1.000 106.98914 125 ASP A N 1
ATOM 827 C CA . ASP A 1 109 ? 49.98900 79.29700 119.13500 1.000 114.66375 125 ASP A CA 1
ATOM 828 C C . ASP A 1 109 ? 48.62800 79.18800 118.45400 1.000 123.86485 125 ASP A C 1
ATOM 829 O O . ASP A 1 109 ? 47.73100 80.00400 118.68300 1.000 130.30773 125 ASP A O 1
ATOM 834 N N . GLY A 1 110 ? 48.49100 78.18500 117.59400 1.000 113.92155 126 GLY A N 1
ATOM 835 C CA . GLY A 1 110 ? 47.25700 77.97700 116.86000 1.000 106.23905 126 GLY A CA 1
ATOM 836 C C . GLY A 1 110 ? 46.80300 76.53200 116.90900 1.000 116.65609 126 GLY A C 1
ATOM 837 O O . GLY A 1 110 ? 47.60900 75.60600 116.99500 1.000 125.24660 126 GLY A O 1
ATOM 838 N N . ALA A 1 111 ? 45.48200 76.35100 116.83300 1.000 116.15340 127 ALA A N 1
ATOM 839 C CA . ALA A 1 111 ? 44.86900 75.02900 116.86800 1.000 121.68827 127 ALA A CA 1
ATOM 840 C C . ALA A 1 111 ? 43.78300 74.92500 115.80600 1.000 128.97073 127 ALA A C 1
ATOM 841 O O . ALA A 1 111 ? 43.18800 75.92700 115.39800 1.000 134.71615 127 ALA A O 1
ATOM 843 N N . SER A 1 112 ? 43.51300 73.69200 115.37900 1.000 131.92634 128 SER A N 1
ATOM 844 C CA . SER A 1 112 ? 42.46900 73.39100 114.40800 1.000 125.62296 128 SER A CA 1
ATOM 845 C C . SER A 1 112 ? 41.29600 72.69500 115.08900 1.000 150.82071 128 SER A C 1
ATOM 846 O O . SER A 1 112 ? 41.36700 72.28900 116.25200 1.000 179.65838 128 SER A O 1
ATOM 849 N N . ASN A 1 113 ? 40.20200 72.56000 114.34300 1.000 144.77525 129 ASN A N 1
ATOM 850 C CA . ASN A 1 113 ? 38.99500 71.95200 114.88500 1.000 159.56124 129 ASN A CA 1
ATOM 851 C C . ASN A 1 113 ? 38.14300 71.44100 113.73300 1.000 155.50286 129 ASN A C 1
ATOM 852 O O . ASN A 1 113 ? 38.20400 71.96800 112.61900 1.000 153.46840 129 ASN A O 1
ATOM 857 N N . GLN A 1 114 ? 37.35000 70.40800 114.01500 1.000 164.60921 130 GLN A N 1
ATOM 858 C CA . GLN A 1 114 ? 36.37600 69.88300 113.06800 1.000 183.21407 130 GLN A CA 1
ATOM 859 C C . GLN A 1 114 ? 35.08700 69.56400 113.80800 1.000 201.25834 130 GLN A C 1
ATOM 860 O O . GLN A 1 114 ? 35.11800 68.93800 114.87100 1.000 195.27341 130 GLN A O 1
ATOM 866 N N . SER A 1 115 ? 33.96100 69.99600 113.24200 1.000 218.18405 131 SER A N 1
ATOM 867 C CA . SER A 1 115 ? 32.63700 69.74900 113.81300 1.000 226.86931 131 SER A CA 1
ATOM 868 C C . SER A 1 115 ? 32.06000 68.51800 113.12100 1.000 242.88175 131 SER A C 1
ATOM 869 O O . SER A 1 115 ? 31.35200 68.62300 112.11800 1.000 250.87218 131 SER A O 1
ATOM 872 N N . ARG A 1 116 ? 32.36500 67.34500 113.67400 1.000 244.49774 132 ARG A N 1
ATOM 873 C CA . ARG A 1 116 ? 32.00400 66.04300 113.09000 1.000 240.38935 132 ARG A CA 1
ATOM 874 C C . ARG A 1 116 ? 32.63500 66.00300 111.69800 1.000 237.44426 132 ARG A C 1
ATOM 875 O O . ARG A 1 116 ? 33.84500 66.25400 111.57500 1.000 223.69524 132 ARG A O 1
ATOM 883 N N . TYR A 1 117 ? 31.88400 65.69600 110.64300 1.000 247.34018 133 TYR A N 1
ATOM 884 C CA . TYR A 1 117 ? 32.36800 65.84700 109.27600 1.000 252.94612 133 TYR A CA 1
ATOM 885 C C . TYR A 1 117 ? 31.23200 66.41400 108.44200 1.000 258.18885 133 TYR A C 1
ATOM 886 O O . TYR A 1 117 ? 30.19600 65.76300 108.27600 1.000 259.24950 133 TYR A O 1
ATOM 895 N N . LYS A 1 118 ? 31.42800 67.62600 107.92000 1.000 261.10499 134 LYS A N 1
ATOM 896 C CA . LYS A 1 118 ? 30.39200 68.35500 107.18200 1.000 251.10116 134 LYS A CA 1
ATOM 897 C C . LYS A 1 118 ? 31.06600 69.12600 106.04700 1.000 260.57861 134 LYS A C 1
ATOM 898 O O . LYS A 1 118 ? 31.49900 70.26800 106.22700 1.000 250.59320 134 LYS A O 1
ATOM 904 N N . GLN A 1 119 ? 31.15100 68.49600 104.87800 1.000 278.50971 135 GLN A N 1
ATOM 905 C CA . GLN A 1 119 ? 31.74100 69.10500 103.69200 1.000 287.09758 135 GLN A CA 1
ATOM 906 C C . GLN A 1 119 ? 30.63400 69.39500 102.68500 1.000 300.45181 135 GLN A C 1
ATOM 907 O O . GLN A 1 119 ? 29.79700 68.52600 102.41400 1.000 305.46031 135 GLN A O 1
ATOM 913 N N . ASN A 1 120 ? 30.62700 70.62300 102.15700 1.000 280.81262 136 ASN A N 1
ATOM 914 C CA . ASN A 1 120 ? 29.59400 71.15700 101.27000 1.000 264.72648 136 ASN A CA 1
ATOM 915 C C . ASN A 1 120 ? 28.26900 71.39600 101.98900 1.000 268.53220 136 ASN A C 1
ATOM 916 O O . ASN A 1 120 ? 27.31800 71.90400 101.38400 1.000 271.76679 136 ASN A O 1
ATOM 921 N N . ILE A 1 121 ? 28.19500 71.04600 103.27000 1.000 270.84300 137 ILE A N 1
ATOM 922 C CA . ILE A 1 121 ? 27.01600 71.27800 104.09900 1.000 268.45850 137 ILE A CA 1
ATOM 923 C C . ILE A 1 121 ? 27.53200 71.84300 105.41800 1.000 271.21410 137 ILE A C 1
ATOM 924 O O . ILE A 1 121 ? 27.94400 71.09000 106.30800 1.000 271.98261 137 ILE A O 1
ATOM 929 N N . GLU A 1 122 ? 27.51500 73.16800 105.54200 1.000 267.61630 138 GLU A N 1
ATOM 930 C CA . GLU A 1 122 ? 28.10500 73.87300 106.67700 1.000 255.03058 138 GLU A CA 1
ATOM 931 C C . GLU A 1 122 ? 27.11100 73.97800 107.82900 1.000 247.71654 138 GLU A C 1
ATOM 932 O O . GLU A 1 122 ? 25.96000 74.38500 107.63600 1.000 237.22581 138 GLU A O 1
ATOM 938 N N . SER A 1 123 ? 27.54300 73.55800 109.01200 1.000 248.59560 139 SER A N 1
ATOM 939 C CA . SER A 1 123 ? 26.72500 73.66000 110.21800 1.000 231.46196 139 SER A CA 1
ATOM 940 C C . SER A 1 123 ? 26.99100 74.97400 110.94300 1.000 226.09027 139 SER A C 1
ATOM 941 O O . SER A 1 123 ? 27.27300 74.99400 112.14000 1.000 228.78796 139 SER A O 1
ATOM 944 N N . GLY A 1 124 ? 26.91100 76.08600 110.22500 1.000 209.58039 140 GLY A N 1
ATOM 945 C CA . GLY A 1 124 ? 27.14900 77.37700 110.82800 1.000 204.84035 140 GLY A CA 1
ATOM 946 C C . GLY A 1 124 ? 28.36400 78.07000 110.23900 1.000 205.17460 140 GLY A C 1
ATOM 947 O O . GLY A 1 124 ? 28.95100 77.63900 109.24200 1.000 200.33718 140 GLY A O 1
ATOM 948 N N . GLN A 1 125 ? 28.73100 79.17500 110.88200 1.000 210.89897 141 GLN A N 1
ATOM 949 C CA . GLN A 1 125 ? 29.83200 80.02700 110.46000 1.000 196.69990 141 GLN A CA 1
ATOM 950 C C . GLN A 1 125 ? 31.00000 79.92400 111.43700 1.000 179.24254 141 GLN A C 1
ATOM 951 O O . GLN A 1 125 ? 30.82700 79.63400 112.62500 1.000 144.40152 141 GLN A O 1
ATOM 957 N N . GLY A 1 126 ? 32.19400 80.16800 110.90500 1.000 193.41793 142 GLY A N 1
ATOM 958 C CA . GLY A 1 126 ? 33.44900 80.07000 111.62600 1.000 196.26301 142 GLY A CA 1
ATOM 959 C C . GLY A 1 126 ? 34.44100 79.20000 110.88300 1.000 196.68148 142 GLY A C 1
ATOM 960 O O . GLY A 1 126 ? 34.10900 78.10700 110.41500 1.000 210.68842 142 GLY A O 1
ATOM 961 N N . ASP A 1 127 ? 35.67900 79.68600 110.79100 1.000 194.87336 143 ASP A N 1
ATOM 962 C CA . ASP A 1 127 ? 36.76100 79.04000 110.05700 1.000 203.19015 143 ASP A CA 1
ATOM 963 C C . ASP A 1 127 ? 37.32300 77.79600 110.73300 1.000 199.75027 143 ASP A C 1
ATOM 964 O O . ASP A 1 127 ? 38.19800 77.15200 110.14000 1.000 195.32868 143 ASP A O 1
ATOM 969 N N . SER A 1 128 ? 36.86500 77.45000 111.93800 1.000 187.58039 144 SER A N 1
ATOM 970 C CA . SER A 1 128 ? 37.31100 76.24400 112.63900 1.000 193.26265 144 SER A CA 1
ATOM 971 C C . SER A 1 128 ? 38.82800 76.20700 112.80900 1.000 194.37594 144 SER A C 1
ATOM 972 O O . SER A 1 128 ? 39.42900 75.13100 112.86200 1.000 207.08536 144 SER A O 1
ATOM 975 N N . SER A 1 129 ? 39.46200 77.37600 112.88100 1.000 175.39208 145 SER A N 1
ATOM 976 C CA . SER A 1 129 ? 40.90700 77.45900 113.07800 1.000 155.26862 145 SER A CA 1
ATOM 977 C C . SER A 1 129 ? 41.22500 78.77000 113.77400 1.000 150.19696 145 SER A C 1
ATOM 978 O O . SER A 1 129 ? 40.95400 79.84100 113.22700 1.000 160.76664 145 SER A O 1
ATOM 981 N N . ILE A 1 130 ? 41.79300 78.67700 114.97100 1.000 140.77214 146 ILE A N 1
ATOM 982 C CA . ILE A 1 130 ? 41.93500 79.80600 115.88000 1.000 124.98604 146 ILE A CA 1
ATOM 983 C C . ILE A 1 130 ? 43.41600 80.07900 116.11100 1.000 110.10267 146 ILE A C 1
ATOM 984 O O . ILE A 1 130 ? 44.24600 79.16500 116.08200 1.000 108.31825 146 ILE A O 1
ATOM 989 N N . PHE A 1 131 ? 43.74900 81.35300 116.32300 1.000 108.46564 147 PHE A N 1
ATOM 990 C CA . PHE A 1 131 ? 45.13300 81.78300 116.53800 1.000 120.78290 147 PHE A CA 1
ATOM 991 C C . PHE A 1 131 ? 45.14900 82.77400 117.69300 1.000 130.93675 147 PHE A C 1
ATOM 992 O O . PHE A 1 131 ? 44.65800 83.89600 117.55300 1.000 150.88125 147 PHE A O 1
ATOM 1000 N N . MET A 1 132 ? 45.73200 82.36800 118.81900 1.000 122.85157 148 MET A N 1
ATOM 1001 C CA . MET A 1 132 ? 45.60700 83.08200 120.08300 1.000 125.86509 148 MET A CA 1
ATOM 1002 C C . MET A 1 132 ? 46.96200 83.50800 120.63000 1.000 124.77022 148 MET A C 1
ATOM 1003 O O . MET A 1 132 ? 47.91200 82.71800 120.65000 1.000 137.09802 148 MET A O 1
ATOM 1008 N N . THR A 1 133 ? 47.03700 84.75400 121.09100 1.000 121.60405 149 THR A N 1
ATOM 1009 C CA . THR A 1 133 ? 48.22700 85.30100 121.73200 1.000 125.69928 149 THR A CA 1
ATOM 1010 C C . THR A 1 133 ? 47.94200 85.54400 123.21000 1.000 133.96080 149 THR A C 1
ATOM 1011 O O . THR A 1 133 ? 47.00300 86.27200 123.55300 1.000 145.35164 149 THR A O 1
ATOM 1015 N N . SER A 1 134 ? 48.76900 84.96500 124.08100 1.000 123.39637 150 SER A N 1
ATOM 1016 C CA . SER A 1 134 ? 48.47400 84.90200 125.50500 1.000 125.22817 150 SER A CA 1
ATOM 1017 C C . SER A 1 134 ? 49.63200 85.43100 126.34100 1.000 136.79009 150 SER A C 1
ATOM 1018 O O . SER A 1 134 ? 50.77700 85.49500 125.89100 1.000 150.47594 150 SER A O 1
ATOM 1021 N N . LEU A 1 135 ? 49.31200 85.79600 127.58500 1.000 121.06188 151 LEU A N 1
ATOM 1022 C CA . LEU A 1 135 ? 50.29100 86.31700 128.52900 1.000 127.91007 151 LEU A CA 1
ATOM 1023 C C . LEU A 1 135 ? 50.09500 85.69400 129.90600 1.000 126.03616 151 LEU A C 1
ATOM 1024 O O . LEU A 1 135 ? 48.96100 85.46600 130.33700 1.000 131.12888 151 LEU A O 1
ATOM 1029 N N . VAL A 1 136 ? 51.20400 85.44100 130.59800 1.000 115.55596 152 VAL A N 1
ATOM 1030 C CA . VAL A 1 136 ? 51.19000 84.83800 131.93200 1.000 123.70431 152 VAL A CA 1
ATOM 1031 C C . VAL A 1 136 ? 52.07100 85.63700 132.88900 1.000 141.06165 152 VAL A C 1
ATOM 1032 O O . VAL A 1 136 ? 53.24800 85.87800 132.58600 1.000 165.72777 152 VAL A O 1
ATOM 1036 N N . PRO A 1 137 ? 51.56200 86.06000 134.04700 1.000 124.99393 153 PRO A N 1
ATOM 1037 C CA . PRO A 1 137 ? 52.42500 86.71500 135.03700 1.000 128.80492 153 PRO A CA 1
ATOM 1038 C C . PRO A 1 137 ? 53.13800 85.69900 135.91900 1.000 137.80863 153 PRO A C 1
ATOM 1039 O O . PRO A 1 137 ? 52.57800 84.66300 136.29000 1.000 137.56913 153 PRO A O 1
ATOM 1043 N N . LEU A 1 138 ? 54.39100 86.01100 136.26500 1.000 136.69797 154 LEU A N 1
ATOM 1044 C CA . LEU A 1 138 ? 55.26600 85.05100 136.93800 1.000 138.79032 154 LEU A CA 1
ATOM 1045 C C . LEU A 1 138 ? 55.64300 85.49700 138.34600 1.000 149.12051 154 LEU A C 1
ATOM 1046 O O . LEU A 1 138 ? 55.18300 84.88900 139.31500 1.000 163.98808 154 LEU A O 1
ATOM 1051 N N . LYS A 1 139 ? 56.47200 86.52800 138.49300 1.000 138.82454 155 LYS A N 1
ATOM 1052 C CA . LYS A 1 139 ? 56.98900 86.95300 139.78600 1.000 132.44220 155 LYS A CA 1
ATOM 1053 C C . LYS A 1 139 ? 56.68100 88.42300 140.02800 1.000 141.91438 155 LYS A C 1
ATOM 1054 O O . LYS A 1 139 ? 56.65300 89.23300 139.09700 1.000 139.89046 155 LYS A O 1
ATOM 1060 N N . LEU A 1 140 ? 56.44700 88.75500 141.29500 1.000 157.57152 156 LEU A N 1
ATOM 1061 C CA . LEU A 1 140 ? 56.35600 90.13700 141.75200 1.000 158.48742 156 LEU A CA 1
ATOM 1062 C C . LEU A 1 140 ? 57.56200 90.40400 142.64700 1.000 171.52057 156 LEU A C 1
ATOM 1063 O O . LEU A 1 140 ? 57.68800 89.81200 143.72600 1.000 177.18703 156 LEU A O 1
ATOM 1068 N N . THR A 1 141 ? 58.45100 91.28200 142.19500 1.000 163.11956 157 THR A N 1
ATOM 1069 C CA . THR A 1 141 ? 59.72900 91.52500 142.85000 1.000 163.25642 157 THR A CA 1
ATOM 1070 C C . THR A 1 141 ? 59.77300 92.94400 143.40100 1.000 187.14875 157 THR A C 1
ATOM 1071 O O . THR A 1 141 ? 59.45500 93.90200 142.68700 1.000 195.27341 157 THR A O 1
ATOM 1075 N N . ALA A 1 142 ? 60.15400 93.07500 144.67300 1.000 200.03188 158 ALA A N 1
ATOM 1076 C CA . ALA A 1 142 ? 60.41400 94.36600 145.30500 1.000 187.94885 158 ALA A CA 1
ATOM 1077 C C . ALA A 1 142 ? 61.84400 94.36200 145.82800 1.000 204.92194 158 ALA A C 1
ATOM 1078 O O . ALA A 1 142 ? 62.16400 93.61400 146.75800 1.000 198.53959 158 ALA A O 1
ATOM 1080 N N . ASP A 1 143 ? 62.70000 95.18900 145.22700 1.000 220.92122 159 ASP A N 1
ATOM 1081 C CA . ASP A 1 143 ? 64.10500 95.32100 145.61500 1.000 223.36625 159 ASP A CA 1
ATOM 1082 C C . ASP A 1 143 ? 64.85100 93.99000 145.56400 1.000 222.92936 159 ASP A C 1
ATOM 1083 O O . ASP A 1 143 ? 65.87100 93.82000 146.24200 1.000 218.54726 159 ASP A O 1
ATOM 1085 N N . GLY A 1 144 ? 64.35400 93.04300 144.77100 1.000 213.59403 160 GLY A N 1
ATOM 1086 C CA . GLY A 1 144 ? 64.98000 91.74800 144.60700 1.000 213.00975 160 GLY A CA 1
ATOM 1087 C C . GLY A 1 144 ? 64.36800 90.59300 145.37200 1.000 212.27282 160 GLY A C 1
ATOM 1088 O O . GLY A 1 144 ? 64.93200 89.49400 145.34300 1.000 216.05485 160 GLY A O 1
ATOM 1089 N N . ASP A 1 145 ? 63.24300 90.79600 146.05300 1.000 209.85148 161 ASP A N 1
ATOM 1090 C CA . ASP A 1 145 ? 62.61200 89.74800 146.84300 1.000 211.41219 161 ASP A CA 1
ATOM 1091 C C . ASP A 1 145 ? 61.23300 89.42600 146.28100 1.000 179.34782 161 ASP A C 1
ATOM 1092 O O . ASP A 1 145 ? 60.57000 90.28100 145.68500 1.000 168.78866 161 ASP A O 1
ATOM 1097 N N . THR A 1 146 ? 60.80100 88.18500 146.48500 1.000 164.48814 162 THR A N 1
ATOM 1098 C CA . THR A 1 146 ? 59.48200 87.74900 146.04100 1.000 167.01739 162 THR A CA 1
ATOM 1099 C C . THR A 1 146 ? 58.41600 88.30400 146.97700 1.000 172.80493 162 THR A C 1
ATOM 1100 O O . THR A 1 146 ? 58.47000 88.07700 148.19000 1.000 193.55742 162 THR A O 1
ATOM 1104 N N . VAL A 1 147 ? 57.45400 89.03000 146.42100 1.000 163.81701 163 VAL A N 1
ATOM 1105 C CA . VAL A 1 147 ? 56.31400 89.53000 147.18300 1.000 162.40895 163 VAL A CA 1
ATOM 1106 C C . VAL A 1 147 ? 55.08100 88.67300 146.95100 1.000 168.38335 163 VAL A C 1
ATOM 1107 O O . VAL A 1 147 ? 54.46000 88.19300 147.89900 1.000 170.49939 163 VAL A O 1
ATOM 1111 N N . TRP A 1 148 ? 54.71400 88.48400 145.68500 1.000 178.65826 164 TRP A N 1
ATOM 1112 C CA . TRP A 1 148 ? 53.71000 87.52000 145.26600 1.000 164.68027 164 TRP A CA 1
ATOM 1113 C C . TRP A 1 148 ? 54.29500 86.71400 144.11700 1.000 152.93939 164 TRP A C 1
ATOM 1114 O O . TRP A 1 148 ? 55.09300 87.22600 143.32700 1.000 139.62464 164 TRP A O 1
ATOM 1125 N N . VAL A 1 149 ? 53.90000 85.44800 144.02600 1.000 150.99705 165 VAL A N 1
ATOM 1126 C CA . VAL A 1 149 ? 54.40500 84.56500 142.98200 1.000 141.61172 165 VAL A CA 1
ATOM 1127 C C . VAL A 1 149 ? 53.27100 83.68800 142.46900 1.000 142.80133 165 VAL A C 1
ATOM 1128 O O . VAL A 1 149 ? 52.39700 83.26500 143.23500 1.000 133.29493 165 VAL A O 1
ATOM 1132 N N . ASN A 1 150 ? 53.28200 83.43800 141.16400 1.000 128.82071 166 ASN A N 1
ATOM 1133 C CA . ASN A 1 150 ? 52.28700 82.60900 140.49800 1.000 111.20807 166 ASN A CA 1
ATOM 1134 C C . ASN A 1 150 ? 52.37800 81.17200 141.00500 1.000 119.62487 166 ASN A C 1
ATOM 1135 O O . ASN A 1 150 ? 53.44200 80.54700 140.87800 1.000 131.07361 166 ASN A O 1
ATOM 1140 N N . PRO A 1 151 ? 51.31000 80.61400 141.58700 1.000 118.49315 167 PRO A N 1
ATOM 1141 C CA . PRO A 1 151 ? 51.38200 79.22400 142.07000 1.000 120.40128 167 PRO A CA 1
ATOM 1142 C C . PRO A 1 151 ? 51.31800 78.18900 140.96300 1.000 129.21286 167 PRO A C 1
ATOM 1143 O O . PRO A 1 151 ? 51.65500 77.02300 141.20800 1.000 133.12912 167 PRO A O 1
ATOM 1147 N N . LYS A 1 152 ? 50.88700 78.56900 139.76600 1.000 114.60848 168 LYS A N 1
ATOM 1148 C CA . LYS A 1 152 ? 50.71600 77.63900 138.65100 1.000 131.88160 168 LYS A CA 1
ATOM 1149 C C . LYS A 1 152 ? 51.19700 78.33000 137.38500 1.000 142.96451 168 LYS A C 1
ATOM 1150 O O . LYS A 1 152 ? 50.39600 78.79200 136.56300 1.000 130.35510 168 LYS A O 1
ATOM 1156 N N . PRO A 1 153 ? 52.51800 78.41700 137.19200 1.000 146.35439 169 PRO A N 1
ATOM 1157 C CA . PRO A 1 153 ? 53.05800 79.24700 136.10200 1.000 138.97456 169 PRO A CA 1
ATOM 1158 C C . PRO A 1 153 ? 52.71300 78.74700 134.70800 1.000 145.98329 169 PRO A C 1
ATOM 1159 O O . PRO A 1 153 ? 52.90900 79.49500 133.73900 1.000 144.09886 169 PRO A O 1
ATOM 1163 N N . CYS A 1 154 ? 52.21800 77.51800 134.56700 1.000 122.71208 170 CYS A N 1
ATOM 1164 C CA . CYS A 1 154 ? 51.86800 76.97700 133.26100 1.000 107.40761 170 CYS A CA 1
ATOM 1165 C C . CYS A 1 154 ? 50.41600 76.51600 133.18400 1.000 123.54639 170 CYS A C 1
ATOM 1166 O O . CYS A 1 154 ? 50.03700 75.86000 132.20800 1.000 137.06907 170 CYS A O 1
ATOM 1169 N N . SER A 1 155 ? 49.60000 76.82200 134.18500 1.000 122.97527 171 SER A N 1
ATOM 1170 C CA . SER A 1 155 ? 48.19300 76.45200 134.10900 1.000 120.28811 171 SER A CA 1
ATOM 1171 C C . SER A 1 155 ? 47.42800 77.48100 133.27800 1.000 124.26490 171 SER A C 1
ATOM 1172 O O . SER A 1 155 ? 47.74300 78.67200 133.32200 1.000 121.49615 171 SER A O 1
ATOM 1175 N N . PRO A 1 156 ? 46.43200 77.05100 132.50000 1.000 127.49950 172 PRO A N 1
ATOM 1176 C CA . PRO A 1 156 ? 45.55100 78.02500 131.83800 1.000 132.85277 172 PRO A CA 1
ATOM 1177 C C . PRO A 1 156 ? 44.84100 78.96700 132.80400 1.000 136.12158 172 PRO A C 1
ATOM 1178 O O . PRO A 1 156 ? 44.26100 79.96300 132.34900 1.000 154.49484 172 PRO A O 1
ATOM 1182 N N . MET A 1 157 ? 44.87000 78.69500 134.11300 1.000 115.65860 173 MET A N 1
ATOM 1183 C CA . MET A 1 157 ? 44.21600 79.57500 135.07900 1.000 117.49040 173 MET A CA 1
ATOM 1184 C C . MET A 1 157 ? 44.88200 80.94000 135.17700 1.000 113.80575 173 MET A C 1
ATOM 1185 O O . MET A 1 157 ? 44.28600 81.86600 135.73600 1.000 127.13893 173 MET A O 1
ATOM 1190 N N . TYR A 1 158 ? 46.10100 81.08300 134.66000 1.000 100.77524 174 TYR A N 1
ATOM 1191 C CA . TYR A 1 158 ? 46.80100 82.36000 134.62000 1.000 112.52402 174 TYR A CA 1
ATOM 1192 C C . TYR A 1 158 ? 47.27700 82.66900 133.20300 1.000 136.88220 174 TYR A C 1
ATOM 1193 O O . TYR A 1 158 ? 48.29200 83.34400 133.01600 1.000 141.80911 174 TYR A O 1
ATOM 1202 N N . CYS A 1 159 ? 46.55700 82.17600 132.19200 1.000 133.91342 175 CYS A N 1
ATOM 1203 C CA . CYS A 1 159 ? 46.95000 82.36600 130.79600 1.000 118.70897 175 CYS A CA 1
ATOM 1204 C C . CYS A 1 159 ? 46.04600 83.44000 130.19100 1.000 124.77022 175 CYS A C 1
ATOM 1205 O O . CYS A 1 159 ? 45.04500 83.16200 129.52700 1.000 130.59724 175 CYS A O 1
ATOM 1208 N N . ARG A 1 160 ? 46.43100 84.69100 130.42500 1.000 136.71376 176 ARG A N 1
ATOM 1209 C CA . ARG A 1 160 ? 45.61000 85.83600 130.03400 1.000 140.15365 176 ARG A CA 1
ATOM 1210 C C . ARG A 1 160 ? 45.51000 85.93900 128.51500 1.000 130.67356 176 ARG A C 1
ATOM 1211 O O . ARG A 1 160 ? 46.53000 85.83800 127.82300 1.000 124.92550 176 ARG A O 1
ATOM 1219 N N . PRO A 1 161 ? 44.31400 86.13900 127.95900 1.000 123.55692 177 PRO A N 1
ATOM 1220 C CA . PRO A 1 161 ? 44.18200 86.31500 126.50900 1.000 115.84547 177 PRO A CA 1
ATOM 1221 C C . PRO A 1 161 ? 44.40300 87.76000 126.09900 1.000 112.50033 177 PRO A C 1
ATOM 1222 O O . PRO A 1 161 ? 43.88800 88.69300 126.71700 1.000 118.33261 177 PRO A O 1
ATOM 1226 N N . VAL A 1 162 ? 45.17100 87.94700 125.03100 1.000 116.60082 178 VAL A N 1
ATOM 1227 C CA . VAL A 1 162 ? 45.44900 89.27100 124.48800 1.000 123.83064 178 VAL A CA 1
ATOM 1228 C C . VAL A 1 162 ? 44.72700 89.49300 123.16300 1.000 134.70826 178 VAL A C 1
ATOM 1229 O O . VAL A 1 162 ? 43.99500 90.47100 123.00300 1.000 138.22447 178 VAL A O 1
ATOM 1233 N N . GLN A 1 163 ? 44.91000 88.58400 122.20600 1.000 141.52486 179 GLN A N 1
ATOM 1234 C CA . GLN A 1 163 ? 44.32100 88.74800 120.87800 1.000 147.03605 179 GLN A CA 1
ATOM 1235 C C . GLN A 1 163 ? 44.21700 87.38700 120.21500 1.000 130.47354 179 GLN A C 1
ATOM 1236 O O . GLN A 1 163 ? 45.24200 86.74400 119.96900 1.000 138.11656 179 GLN A O 1
ATOM 1242 N N . PHE A 1 164 ? 42.99700 86.97300 119.87500 1.000 135.39255 180 PHE A N 1
ATOM 1243 C CA . PHE A 1 164 ? 42.78200 85.73200 119.13900 1.000 148.14934 180 PHE A CA 1
ATOM 1244 C C . PHE A 1 164 ? 41.89700 85.99700 117.92800 1.000 134.01344 180 PHE A C 1
ATOM 1245 O O . PHE A 1 164 ? 40.79200 86.53200 118.06500 1.000 130.80516 180 PHE A O 1
ATOM 1253 N N . SER A 1 165 ? 42.39500 85.64100 116.74600 1.000 129.85241 181 SER A N 1
ATOM 1254 C CA . SER A 1 165 ? 41.64300 85.71800 115.50400 1.000 140.05890 181 SER A CA 1
ATOM 1255 C C . SER A 1 165 ? 41.44500 84.31700 114.94800 1.000 138.22710 181 SER A C 1
ATOM 1256 O O . SER A 1 165 ? 42.25500 83.41700 115.18700 1.000 144.96475 181 SER A O 1
ATOM 1259 N N . PHE A 1 166 ? 40.36100 84.13400 114.19800 1.000 120.28284 182 PHE A N 1
ATOM 1260 C CA . PHE A 1 166 ? 40.03600 82.81900 113.65100 1.000 114.61111 182 PHE A CA 1
ATOM 1261 C C . PHE A 1 166 ? 40.66900 82.67700 112.26700 1.000 134.80827 182 PHE A C 1
ATOM 1262 O O . PHE A 1 166 ? 40.00600 82.57600 111.23500 1.000 139.37197 182 PHE A O 1
ATOM 1270 N N . VAL A 1 167 ? 42.00200 82.64600 112.28100 1.000 132.33955 183 VAL A N 1
ATOM 1271 C CA . VAL A 1 167 ? 42.82000 82.60600 111.07800 1.000 120.76185 183 VAL A CA 1
ATOM 1272 C C . VAL A 1 167 ? 43.82000 81.46800 111.22100 1.000 126.88100 183 VAL A C 1
ATOM 1273 O O . VAL A 1 167 ? 44.23700 81.11900 112.33000 1.000 117.55883 183 VAL A O 1
ATOM 1277 N N . LYS A 1 168 ? 44.19700 80.88200 110.08800 1.000 142.37497 184 LYS A N 1
ATOM 1278 C CA . LYS A 1 168 ? 45.21300 79.84100 110.06900 1.000 137.71388 184 LYS A CA 1
ATOM 1279 C C . LYS A 1 168 ? 46.59900 80.43700 110.30500 1.000 134.37664 184 LYS A C 1
ATOM 1280 O O . LYS A 1 168 ? 46.89600 81.56000 109.88900 1.000 140.08785 184 LYS A O 1
ATOM 1286 N N . GLU A 1 169 ? 47.45400 79.66200 110.97800 1.000 131.65789 185 GLU A N 1
ATOM 1287 C CA . GLU A 1 169 ? 48.74700 80.14000 111.47400 1.000 132.22638 185 GLU A CA 1
ATOM 1288 C C . GLU A 1 169 ? 49.76900 80.15200 110.34100 1.000 142.35917 185 GLU A C 1
ATOM 1289 O O . GLU A 1 169 ? 50.53300 79.20400 110.14500 1.000 134.62404 185 GLU A O 1
ATOM 1295 N N . THR A 1 170 ? 49.78800 81.25100 109.59000 1.000 153.89740 186 THR A N 1
ATOM 1296 C CA . THR A 1 170 ? 50.75000 81.45800 108.51800 1.000 147.54664 186 THR A CA 1
ATOM 1297 C C . THR A 1 170 ? 52.08900 81.92500 109.08700 1.000 152.16824 186 THR A C 1
ATOM 1298 O O . THR A 1 170 ? 52.16500 82.49400 110.18000 1.000 159.44017 186 THR A O 1
ATOM 1302 N N . LYS A 1 171 ? 53.16000 81.66600 108.33000 1.000 158.43215 187 LYS A N 1
ATOM 1303 C CA . LYS A 1 171 ? 54.44400 82.29100 108.63200 1.000 158.10580 187 LYS A CA 1
ATOM 1304 C C . LYS A 1 171 ? 54.31700 83.80600 108.70400 1.000 170.71521 187 LYS A C 1
ATOM 1305 O O . LYS A 1 171 ? 54.99200 84.45300 109.51300 1.000 169.68087 187 LYS A O 1
ATOM 1311 N N . ASP A 1 172 ? 53.43600 84.38400 107.88600 1.000 187.59618 188 ASP A N 1
ATOM 1312 C CA . ASP A 1 172 ? 53.26300 85.83200 107.88000 1.000 184.36158 188 ASP A CA 1
ATOM 1313 C C . ASP A 1 172 ? 52.56900 86.30900 109.15000 1.000 158.88221 188 ASP A C 1
ATOM 1314 O O . ASP A 1 172 ? 53.05400 87.22500 109.82500 1.000 155.75289 188 ASP A O 1
ATOM 1319 N N . VAL A 1 173 ? 51.42800 85.70200 109.49200 1.000 143.08031 189 VAL A N 1
ATOM 1320 C CA . VAL A 1 173 ? 50.65300 86.19400 110.62500 1.000 150.70491 189 VAL A CA 1
ATOM 1321 C C . VAL A 1 173 ? 51.41800 86.02600 111.93100 1.000 161.45094 189 VAL A C 1
ATOM 1322 O O . VAL A 1 173 ? 51.11600 86.70800 112.91800 1.000 183.15617 189 VAL A O 1
ATOM 1326 N N . VAL A 1 174 ? 52.41600 85.14100 111.96000 1.000 140.61423 190 VAL A N 1
ATOM 1327 C CA . VAL A 1 174 ? 53.31500 85.06600 113.10800 1.000 132.51326 190 VAL A CA 1
ATOM 1328 C C . VAL A 1 174 ? 54.14700 86.34000 113.20600 1.000 154.00794 190 VAL A C 1
ATOM 1329 O O . VAL A 1 174 ? 54.14600 87.02800 114.23300 1.000 158.17423 190 VAL A O 1
ATOM 1333 N N . ILE A 1 175 ? 54.86700 86.67100 112.12900 1.000 154.92910 191 ILE A N 1
ATOM 1334 C CA . ILE A 1 175 ? 55.65500 87.90100 112.10400 1.000 151.13391 191 ILE A CA 1
ATOM 1335 C C . ILE A 1 175 ? 54.75400 89.11500 112.29600 1.000 156.08450 191 ILE A C 1
ATOM 1336 O O . ILE A 1 175 ? 55.11800 90.07700 112.98300 1.000 160.12973 191 ILE A O 1
ATOM 1341 N N . ASN A 1 176 ? 53.56300 89.08800 111.69100 1.000 156.02923 192 ASN A N 1
ATOM 1342 C CA . ASN A 1 176 ? 52.59800 90.16300 111.89900 1.000 160.38239 192 ASN A CA 1
ATOM 1343 C C . ASN A 1 176 ? 52.26000 90.33300 113.37300 1.000 146.79128 192 ASN A C 1
ATOM 1344 O O . ASN A 1 176 ? 52.17800 91.46100 113.87100 1.000 148.98892 192 ASN A O 1
ATOM 1349 N N . GLU A 1 177 ? 52.08200 89.22500 114.09500 1.000 127.36527 193 GLU A N 1
ATOM 1350 C CA . GLU A 1 177 ? 51.71500 89.33200 115.50100 1.000 139.36671 193 GLU A CA 1
ATOM 1351 C C . GLU A 1 177 ? 52.90100 89.70200 116.37800 1.000 151.55238 193 GLU A C 1
ATOM 1352 O O . GLU A 1 177 ? 52.71800 90.37100 117.40200 1.000 155.33705 193 GLU A O 1
ATOM 1358 N N . LYS A 1 178 ? 54.11500 89.29300 116.00200 1.000 149.81007 194 LYS A N 1
ATOM 1359 C CA . LYS A 1 178 ? 55.28000 89.64500 116.80600 1.000 146.00698 194 LYS A CA 1
ATOM 1360 C C . LYS A 1 178 ? 55.51300 91.14800 116.79500 1.000 162.05364 194 LYS A C 1
ATOM 1361 O O . LYS A 1 178 ? 55.67400 91.77000 117.85100 1.000 173.70504 194 LYS A O 1
ATOM 1367 N N . THR A 1 179 ? 55.53800 91.75000 115.60500 1.000 169.54928 195 THR A N 1
ATOM 1368 C CA . THR A 1 179 ? 55.75800 93.18800 115.52200 1.000 174.31301 195 THR A CA 1
ATOM 1369 C C . THR A 1 179 ? 54.56000 93.96300 116.05400 1.000 167.04371 195 THR A C 1
ATOM 1370 O O . THR A 1 179 ? 54.73000 95.04600 116.62600 1.000 170.66520 195 THR A O 1
ATOM 1374 N N . ALA A 1 180 ? 53.34800 93.42700 115.88800 1.000 155.31862 196 ALA A N 1
ATOM 1375 C CA . ALA A 1 180 ? 52.17900 94.06700 116.47900 1.000 151.52343 196 ALA A CA 1
ATOM 1376 C C . ALA A 1 180 ? 52.22900 94.03500 118.00200 1.000 148.50465 196 ALA A C 1
ATOM 1377 O O . ALA A 1 180 ? 51.70900 94.94600 118.65600 1.000 162.45632 196 ALA A O 1
ATOM 1379 N N . MET A 1 181 ? 52.84800 93.00400 118.58500 1.000 134.10029 197 MET A N 1
ATOM 1380 C CA . MET A 1 181 ? 53.01800 92.97100 120.03500 1.000 131.38944 197 MET A CA 1
ATOM 1381 C C . MET A 1 181 ? 54.24200 93.76100 120.47900 1.000 150.11274 197 MET A C 1
ATOM 1382 O O . MET A 1 181 ? 54.15800 94.57200 121.40700 1.000 172.83125 197 MET A O 1
ATOM 1387 N N . ASP A 1 182 ? 55.38600 93.54300 119.82400 1.000 153.30259 198 ASP A N 1
ATOM 1388 C CA . ASP A 1 182 ? 56.61400 94.21900 120.23400 1.000 151.81820 198 ASP A CA 1
ATOM 1389 C C . ASP A 1 182 ? 56.45200 95.73200 120.23900 1.000 170.09408 198 ASP A C 1
ATOM 1390 O O . ASP A 1 182 ? 57.03000 96.41100 121.09400 1.000 171.99431 198 ASP A O 1
ATOM 1395 N N . ASP A 1 183 ? 55.66300 96.27600 119.31100 1.000 182.14816 199 ASP A N 1
ATOM 1396 C CA . ASP A 1 183 ? 55.48200 97.72200 119.26600 1.000 193.29949 199 ASP A CA 1
ATOM 1397 C C . ASP A 1 183 ? 54.69700 98.21800 120.47500 1.000 186.41446 199 ASP A C 1
ATOM 1398 O O . ASP A 1 183 ? 55.12500 99.15500 121.15900 1.000 195.55503 199 ASP A O 1
ATOM 1403 N N . GLU A 1 184 ? 53.53900 97.61000 120.75700 1.000 170.74416 200 GLU A N 1
ATOM 1404 C CA . GLU A 1 184 ? 52.80700 97.99600 121.95900 1.000 175.75528 200 GLU A CA 1
ATOM 1405 C C . GLU A 1 184 ? 53.54400 97.59500 123.23300 1.000 177.60287 200 GLU A C 1
ATOM 1406 O O . GLU A 1 184 ? 53.20700 98.09100 124.31400 1.000 192.64152 200 GLU A O 1
ATOM 1412 N N . ILE A 1 185 ? 54.53500 96.71000 123.13400 1.000 161.82467 201 ILE A N 1
ATOM 1413 C CA . ILE A 1 185 ? 55.41800 96.44300 124.26800 1.000 160.64295 201 ILE A CA 1
ATOM 1414 C C . ILE A 1 185 ? 56.48400 97.52600 124.37800 1.000 167.73064 201 ILE A C 1
ATOM 1415 O O . ILE A 1 185 ? 56.60500 98.20600 125.40400 1.000 166.63051 201 ILE A O 1
ATOM 1420 N N . GLU A 1 186 ? 57.26700 97.70000 123.31000 1.000 175.07099 202 GLU A N 1
ATOM 1421 C CA . GLU A 1 186 ? 58.36700 98.66000 123.29900 1.000 190.02805 202 GLU A CA 1
ATOM 1422 C C . GLU A 1 186 ? 57.90600 100.08900 123.55000 1.000 201.22939 202 GLU A C 1
ATOM 1423 O O . GLU A 1 186 ? 58.72500 100.93300 123.93100 1.000 220.81858 202 GLU A O 1
ATOM 1429 N N . ALA A 1 187 ? 56.62200 100.38400 123.35200 1.000 189.03845 203 ALA A N 1
ATOM 1430 C CA . ALA A 1 187 ? 56.14500 101.75600 123.51700 1.000 199.66868 203 ALA A CA 1
ATOM 1431 C C . ALA A 1 187 ? 55.81500 102.06800 124.97500 1.000 211.56484 203 ALA A C 1
ATOM 1432 O O . ALA A 1 187 ? 56.48000 102.89200 125.61100 1.000 224.66115 203 ALA A O 1
ATOM 1434 N N . LEU A 1 188 ? 54.79400 101.41600 125.52200 1.000 197.22101 204 LEU A N 1
ATOM 1435 C CA . LEU A 1 188 ? 54.26700 101.75700 126.83600 1.000 197.57106 204 LEU A CA 1
ATOM 1436 C C . LEU A 1 188 ? 54.55500 100.63000 127.81900 1.000 209.04875 204 LEU A C 1
ATOM 1437 O O . LEU A 1 188 ? 54.24800 99.46500 127.53900 1.000 167.87539 204 LEU A O 1
ATOM 1442 N N . VAL A 1 189 ? 55.14800 100.97800 128.96100 1.000 260.26542 205 VAL A N 1
ATOM 1443 C CA . VAL A 1 189 ? 55.50300 100.00600 129.99800 1.000 273.08537 205 VAL A CA 1
ATOM 1444 C C . VAL A 1 189 ? 55.38200 100.53400 131.43100 1.000 257.62299 205 VAL A C 1
ATOM 1445 O O . VAL A 1 189 ? 56.28700 100.27300 132.23800 1.000 265.16600 205 VAL A O 1
ATOM 1449 N N . PRO A 1 190 ? 54.31300 101.27100 131.82600 1.000 201.11885 206 PRO A N 1
ATOM 1450 C CA . PRO A 1 190 ? 54.11700 101.51800 133.26100 1.000 182.14289 206 PRO A CA 1
ATOM 1451 C C . PRO A 1 190 ? 52.80300 100.95600 133.79400 1.000 194.37067 206 PRO A C 1
ATOM 1452 O O . PRO A 1 190 ? 51.99600 100.42100 133.02600 1.000 192.04408 206 PRO A O 1
ATOM 1456 N N . SER A 1 191 ? 52.57800 101.08000 135.10200 1.000 205.32199 207 SER A N 1
ATOM 1457 C CA . SER A 1 191 ? 51.35800 100.60600 135.75000 1.000 203.91655 207 SER A CA 1
ATOM 1458 C C . SER A 1 191 ? 51.30800 101.16500 137.16500 1.000 212.48074 207 SER A C 1
ATOM 1459 O O . SER A 1 191 ? 52.34300 101.48000 137.76000 1.000 234.14123 207 SER A O 1
ATOM 1462 N N . LYS A 1 192 ? 50.08900 101.28100 137.69900 1.000 194.30224 208 LYS A N 1
ATOM 1463 C CA . LYS A 1 192 ? 49.86500 101.83900 139.02900 1.000 193.15737 208 LYS A CA 1
ATOM 1464 C C . LYS A 1 192 ? 48.77300 101.05800 139.74700 1.000 185.70121 208 LYS A C 1
ATOM 1465 O O . LYS A 1 192 ? 47.76000 100.69800 139.13900 1.000 191.32031 208 LYS A O 1
ATOM 1471 N N . CYS A 1 193 ? 48.98100 100.81000 141.04500 1.000 169.89405 209 CYS A N 1
ATOM 1472 C CA . CYS A 1 193 ? 47.98100 100.15900 141.88900 1.000 167.84118 209 CYS A CA 1
ATOM 1473 C C . CYS A 1 193 ? 48.34600 100.20500 143.36800 1.000 180.44269 209 CYS A C 1
ATOM 1474 O O . CYS A 1 193 ? 49.47400 99.87200 143.74500 1.000 190.86236 209 CYS A O 1
ATOM 1477 N N . GLN A 1 194 ? 47.38700 100.60600 144.20500 1.000 181.21646 210 GLN A N 1
ATOM 1478 C CA . GLN A 1 194 ? 47.50900 100.53000 145.66400 1.000 175.65264 210 GLN A CA 1
ATOM 1479 C C . GLN A 1 194 ? 48.76800 101.23600 146.15900 1.000 180.90590 210 GLN A C 1
ATOM 1480 O O . GLN A 1 194 ? 49.49200 100.73700 147.02400 1.000 191.64929 210 GLN A O 1
ATOM 1486 N N . GLY A 1 195 ? 49.03700 102.41200 145.59300 1.000 178.97935 211 GLY A N 1
ATOM 1487 C CA . GLY A 1 195 ? 50.17500 103.22000 145.97400 1.000 185.76175 211 GLY A CA 1
ATOM 1488 C C . GLY A 1 195 ? 51.51100 102.75400 145.44200 1.000 187.94359 211 GLY A C 1
ATOM 1489 O O . GLY A 1 195 ? 52.45100 103.55500 145.38800 1.000 198.80015 211 GLY A O 1
ATOM 1490 N N . HIS A 1 196 ? 51.63200 101.49200 145.04900 1.000 190.54127 212 HIS A N 1
ATOM 1491 C CA . HIS A 1 196 ? 52.86100 100.98000 144.46800 1.000 195.83927 212 HIS A CA 1
ATOM 1492 C C . HIS A 1 196 ? 52.85400 101.20900 142.96200 1.000 201.17412 212 HIS A C 1
ATOM 1493 O O . HIS A 1 196 ? 51.79700 101.26000 142.32700 1.000 202.88222 212 HIS A O 1
ATOM 1500 N N . GLU A 1 197 ? 54.04700 101.35500 142.39300 1.000 210.25942 213 GLU A N 1
ATOM 1501 C CA . GLU A 1 197 ? 54.21300 101.56600 140.96100 1.000 211.49904 213 GLU A CA 1
ATOM 1502 C C . GLU A 1 197 ? 54.94300 100.36900 140.37000 1.000 215.76534 213 GLU A C 1
ATOM 1503 O O . GLU A 1 197 ? 56.02100 99.99700 140.84700 1.000 233.56221 213 GLU A O 1
ATOM 1509 N N . ILE A 1 198 ? 54.35800 99.77100 139.33500 1.000 209.16192 214 ILE A N 1
ATOM 1510 C CA . ILE A 1 198 ? 54.77000 98.46500 138.82800 1.000 194.07064 214 ILE A CA 1
ATOM 1511 C C . ILE A 1 198 ? 55.19200 98.60600 137.37200 1.000 179.30834 214 ILE A C 1
ATOM 1512 O O . ILE A 1 198 ? 54.38100 98.98100 136.51700 1.000 174.36301 214 ILE A O 1
ATOM 1517 N N . SER A 1 199 ? 56.45900 98.32200 137.09600 1.000 183.81151 215 SER A N 1
ATOM 1518 C CA . SER A 1 199 ? 56.94300 98.20900 135.73100 1.000 190.79656 215 SER A CA 1
ATOM 1519 C C . SER A 1 199 ? 56.81900 96.76200 135.25600 1.000 177.65288 215 SER A C 1
ATOM 1520 O O . SER A 1 199 ? 56.69200 95.82900 136.05300 1.000 178.27137 215 SER A O 1
ATOM 1523 N N . HIS A 1 200 ? 56.85000 96.58200 133.93900 1.000 157.32413 216 HIS A N 1
ATOM 1524 C CA . HIS A 1 200 ? 56.60900 95.28200 133.32700 1.000 155.94501 216 HIS A CA 1
ATOM 1525 C C . HIS A 1 200 ? 57.80500 94.85600 132.49100 1.000 167.72537 216 HIS A C 1
ATOM 1526 O O . HIS A 1 200 ? 58.28800 95.62300 131.65100 1.000 179.01620 216 HIS A O 1
ATOM 1533 N N . LYS A 1 201 ? 58.26800 93.63000 132.72000 1.000 158.88747 217 LYS A N 1
ATOM 1534 C CA . LYS A 1 201 ? 59.28700 92.99100 131.89800 1.000 147.36241 217 LYS A CA 1
ATOM 1535 C C . LYS A 1 201 ? 58.67400 91.73500 131.30100 1.000 148.53886 217 LYS A C 1
ATOM 1536 O O . LYS A 1 201 ? 58.32800 90.80200 132.03400 1.000 163.95124 217 LYS A O 1
ATOM 1538 N N . LEU A 1 202 ? 58.53500 91.71200 129.97900 1.000 136.69007 218 LEU A N 1
ATOM 1539 C CA . LEU A 1 202 ? 57.88200 90.61400 129.28200 1.000 130.07875 218 LEU A CA 1
ATOM 1540 C C . LEU A 1 202 ? 58.92000 89.75300 128.57700 1.000 145.85696 218 LEU A C 1
ATOM 1541 O O . LEU A 1 202 ? 59.90200 90.26600 128.03200 1.000 159.27699 218 LEU A O 1
ATOM 1546 N N . MET A 1 203 ? 58.69000 88.44200 128.58400 1.000 139.12194 219 MET A N 1
ATOM 1547 C CA . MET A 1 203 ? 59.54900 87.48400 127.90300 1.000 131.73685 219 MET A CA 1
ATOM 1548 C C . MET A 1 203 ? 58.71000 86.65700 126.94200 1.000 149.26000 219 MET A C 1
ATOM 1549 O O . MET A 1 203 ? 57.69100 86.08100 127.33900 1.000 145.34637 219 MET A O 1
ATOM 1554 N N . MET A 1 204 ? 59.13100 86.61200 125.67700 1.000 159.75336 220 MET A N 1
ATOM 1555 C CA . MET A 1 204 ? 58.45100 85.79900 124.66900 1.000 149.74164 220 MET A CA 1
ATOM 1556 C C . MET A 1 204 ? 59.08500 84.41300 124.68900 1.000 140.34841 220 MET A C 1
ATOM 1557 O O . MET A 1 204 ? 59.99100 84.09200 123.91700 1.000 159.16645 220 MET A O 1
ATOM 1562 N N . THR A 1 205 ? 58.60100 83.57800 125.61000 1.000 122.78314 221 THR A N 1
ATOM 1563 C CA . THR A 1 205 ? 59.09900 82.21800 125.74700 1.000 123.25688 221 THR A CA 1
ATOM 1564 C C . THR A 1 205 ? 58.05500 81.15500 125.43800 1.000 130.93149 221 THR A C 1
ATOM 1565 O O . THR A 1 205 ? 58.42200 79.98800 125.26400 1.000 150.65754 221 THR A O 1
ATOM 1569 N N . MET A 1 206 ? 56.77400 81.51700 125.35300 1.000 119.73804 222 MET A N 1
ATOM 1570 C CA . MET A 1 206 ? 55.72100 80.57300 124.98000 1.000 128.07325 222 MET A CA 1
ATOM 1571 C C . MET A 1 206 ? 55.71900 80.41100 123.45900 1.000 137.42964 222 MET A C 1
ATOM 1572 O O . MET A 1 206 ? 54.84200 80.89800 122.74100 1.000 140.20628 222 MET A O 1
ATOM 1577 N N . ILE A 1 207 ? 56.74200 79.70800 122.97500 1.000 141.91175 223 ILE A N 1
ATOM 1578 C CA . ILE A 1 207 ? 57.05500 79.59000 121.55300 1.000 131.14730 223 ILE A CA 1
ATOM 1579 C C . ILE A 1 207 ? 57.58300 78.18200 121.30200 1.000 147.75193 223 ILE A C 1
ATOM 1580 O O . ILE A 1 207 ? 58.31500 77.62900 122.13000 1.000 162.43263 223 ILE A O 1
ATOM 1585 N N . ASP A 1 208 ? 57.20500 77.59400 120.16800 1.000 144.56207 224 ASP A N 1
ATOM 1586 C CA . ASP A 1 208 ? 57.68800 76.27400 119.79300 1.000 144.67261 224 ASP A CA 1
ATOM 1587 C C . ASP A 1 208 ? 58.81100 76.40900 118.76000 1.000 159.37700 224 ASP A C 1
ATOM 1588 O O . ASP A 1 208 ? 59.29900 77.50800 118.47400 1.000 139.50357 224 ASP A O 1
ATOM 1593 N N . GLY A 1 209 ? 59.24300 75.27600 118.20500 1.000 183.36935 225 GLY A N 1
ATOM 1594 C CA . GLY A 1 209 ? 60.38000 75.29500 117.29800 1.000 174.63146 225 GLY A CA 1
ATOM 1595 C C . GLY A 1 209 ? 60.10700 76.01200 115.98900 1.000 162.19050 225 GLY A C 1
ATOM 1596 O O . GLY A 1 209 ? 60.94900 76.77500 115.50700 1.000 161.72465 225 GLY A O 1
ATOM 1597 N N . LYS A 1 210 ? 58.93200 75.78100 115.39200 1.000 156.13188 226 LYS A N 1
ATOM 1598 C CA . LYS A 1 210 ? 58.67800 76.32700 114.06100 1.000 148.10197 226 LYS A CA 1
ATOM 1599 C C . LYS A 1 210 ? 58.57300 77.84800 114.07900 1.000 147.98353 226 LYS A C 1
ATOM 1600 O O . LYS A 1 210 ? 59.01900 78.50600 113.13200 1.000 146.90709 226 LYS A O 1
ATOM 1606 N N . ILE A 1 211 ? 58.00800 78.42500 115.14200 1.000 156.61088 227 ILE A N 1
ATOM 1607 C CA . ILE A 1 211 ? 57.91500 79.87900 115.22800 1.000 152.33142 227 ILE A CA 1
ATOM 1608 C C . ILE A 1 211 ? 59.30200 80.50500 115.31500 1.000 165.67513 227 ILE A C 1
ATOM 1609 O O . ILE A 1 211 ? 59.52000 81.61900 114.82400 1.000 174.88939 227 ILE A O 1
ATOM 1614 N N . CYS A 1 212 ? 60.26800 79.79700 115.90400 1.000 159.65598 228 CYS A N 1
ATOM 1615 C CA . CYS A 1 212 ? 61.58900 80.38300 116.10100 1.000 155.64235 228 CYS A CA 1
ATOM 1616 C C . CYS A 1 212 ? 62.32100 80.55000 114.77500 1.000 169.19397 228 CYS A C 1
ATOM 1617 O O . CYS A 1 212 ? 62.98400 81.57000 114.55300 1.000 167.46482 228 CYS A O 1
ATOM 1620 N N . THR A 1 213 ? 62.20900 79.56100 113.87800 1.000 182.01919 229 THR A N 1
ATOM 1621 C CA . THR A 1 213 ? 62.83400 79.68100 112.56300 1.000 177.59235 229 THR A CA 1
ATOM 1622 C C . THR A 1 213 ? 62.24000 80.83000 111.76000 1.000 164.42235 229 THR A C 1
ATOM 1623 O O . THR A 1 213 ? 62.94300 81.45200 110.95500 1.000 170.72836 229 THR A O 1
ATOM 1627 N N . TYR A 1 214 ? 60.95200 81.11900 111.95600 1.000 139.77465 230 TYR A N 1
ATOM 1628 C CA . TYR A 1 214 ? 60.33500 82.26400 111.29000 1.000 151.03390 230 TYR A CA 1
ATOM 1629 C C . TYR A 1 214 ? 61.02500 83.56100 111.69100 1.000 175.99479 230 TYR A C 1
ATOM 1630 O O . TYR A 1 214 ? 61.46800 84.33900 110.83700 1.000 195.00759 230 TYR A O 1
ATOM 1639 N N . LEU A 1 215 ? 61.13500 83.79900 112.99800 1.000 176.15533 231 LEU A N 1
ATOM 1640 C CA . LEU A 1 215 ? 61.58600 85.07200 113.54300 1.000 165.96200 231 LEU A CA 1
ATOM 1641 C C . LEU A 1 215 ? 63.05900 85.34900 113.28000 1.000 184.70899 231 LEU A C 1
ATOM 1642 O O . LEU A 1 215 ? 63.52600 86.45300 113.58200 1.000 200.82408 231 LEU A O 1
ATOM 1647 N N . SER A 1 216 ? 63.80000 84.38500 112.73400 1.000 188.58577 232 SER A N 1
ATOM 1648 C CA . SER A 1 216 ? 65.23000 84.54700 112.53500 1.000 201.71892 232 SER A CA 1
ATOM 1649 C C . SER A 1 216 ? 65.68100 84.30400 111.10400 1.000 204.37187 232 SER A C 1
ATOM 1650 O O . SER A 1 216 ? 66.88800 84.34200 110.84600 1.000 214.19147 232 SER A O 1
ATOM 1653 N N . GLU A 1 217 ? 64.76000 84.04300 110.17600 1.000 208.03284 233 GLU A N 1
ATOM 1654 C CA . GLU A 1 217 ? 65.03900 83.81400 108.76000 1.000 219.39999 233 GLU A CA 1
ATOM 1655 C C . GLU A 1 217 ? 65.86100 82.55500 108.51100 1.000 237.83641 233 GLU A C 1
ATOM 1656 O O . GLU A 1 217 ? 66.35400 82.35900 107.39200 1.000 239.47082 233 GLU A O 1
ATOM 1662 N N . ALA A 1 218 ? 66.02200 81.69500 109.51300 1.000 248.58507 234 ALA A N 1
ATOM 1663 C CA . ALA A 1 218 ? 66.86500 80.50900 109.38100 1.000 254.18048 234 ALA A CA 1
ATOM 1664 C C . ALA A 1 218 ? 66.03600 79.23400 109.27000 1.000 247.01646 234 ALA A C 1
ATOM 1665 O O . ALA A 1 218 ? 66.58200 78.13100 109.25000 1.000 245.89001 234 ALA A O 1
ATOM 1667 N N . ALA A 1 223 ? 69.81000 69.80900 120.46300 1.000 293.69048 239 ALA A N 1
ATOM 1668 C CA . ALA A 1 223 ? 70.85800 68.80200 120.33800 1.000 298.38841 239 ALA A CA 1
ATOM 1669 C C . ALA A 1 223 ? 71.27200 68.39900 121.74800 1.000 293.16673 239 ALA A C 1
ATOM 1670 O O . ALA A 1 223 ? 71.48800 69.26600 122.60000 1.000 305.46031 239 ALA A O 1
ATOM 1672 N N . CYS A 1 224 ? 71.40100 67.09000 121.98800 1.000 275.28301 240 CYS A N 1
ATOM 1673 C CA . CYS A 1 224 ? 71.30900 66.57300 123.35500 1.000 261.24974 240 CYS A CA 1
ATOM 1674 C C . CYS A 1 224 ? 72.47900 66.99000 124.24200 1.000 286.83176 240 CYS A C 1
ATOM 1675 O O . CYS A 1 224 ? 72.27500 67.23900 125.43700 1.000 273.39067 240 CYS A O 1
ATOM 1678 N N . TYR A 1 225 ? 73.69300 67.08800 123.67800 1.000 323.09400 241 TYR A N 1
ATOM 1679 C CA . TYR A 1 225 ? 74.98100 67.01300 124.38300 1.000 330.91073 241 TYR A CA 1
ATOM 1680 C C . TYR A 1 225 ? 75.38400 65.54700 124.50300 1.000 320.35683 241 TYR A C 1
ATOM 1681 O O . TYR A 1 225 ? 76.32500 65.21000 125.22800 1.000 327.24187 241 TYR A O 1
ATOM 1690 N N . LEU A 1 226 ? 74.66300 64.68700 123.77800 1.000 273.23276 242 LEU A N 1
ATOM 1691 C CA . LEU A 1 226 ? 74.67500 63.22500 123.85300 1.000 220.34747 242 LEU A CA 1
ATOM 1692 C C . LEU A 1 226 ? 73.90700 62.68900 125.05100 1.000 185.93808 242 LEU A C 1
ATOM 1693 O O . LEU A 1 226 ? 74.08700 61.52100 125.42800 1.000 174.62357 242 LEU A O 1
ATOM 1695 N N . CYS A 1 227 ? 73.07600 63.52500 125.67400 1.000 204.62717 243 CYS A N 1
ATOM 1696 C CA . CYS A 1 227 ? 72.13200 63.09600 126.69800 1.000 221.99767 243 CYS A CA 1
ATOM 1697 C C . CYS A 1 227 ? 72.88900 62.59300 127.92800 1.000 264.59225 243 CYS A C 1
ATOM 1698 O O . CYS A 1 227 ? 73.14500 61.39000 128.04500 1.000 278.79659 243 CYS A O 1
ATOM 1701 N N . LEU A 1 228 ? 73.27200 63.48100 128.84500 1.000 279.73880 244 LEU A N 1
ATOM 1702 C CA . LEU A 1 228 ? 74.07200 63.09100 130.00200 1.000 273.54332 244 LEU A CA 1
ATOM 1703 C C . LEU A 1 228 ? 73.19600 62.86200 131.22400 1.000 260.80495 244 LEU A C 1
ATOM 1704 O O . LEU A 1 228 ? 72.33300 63.68600 131.54300 1.000 254.51209 244 LEU A O 1
ATOM 1709 N N . ALA A 1 229 ? 73.42200 61.73900 131.90000 1.000 248.07711 245 ALA A N 1
ATOM 1710 C CA . ALA A 1 229 ? 73.14500 61.64900 133.32500 1.000 236.79418 245 ALA A CA 1
ATOM 1711 C C . ALA A 1 229 ? 74.46500 61.93600 134.02700 1.000 224.76642 245 ALA A C 1
ATOM 1712 O O . ALA A 1 229 ? 75.19800 62.83500 133.60300 1.000 240.43409 245 ALA A O 1
ATOM 1714 N N . LYS A 1 230 ? 74.78400 61.18500 135.08000 1.000 199.56077 246 LYS A N 1
ATOM 1715 C CA . LYS A 1 230 ? 76.15100 61.14400 135.61600 1.000 210.85160 246 LYS A CA 1
ATOM 1716 C C . LYS A 1 230 ? 76.33300 60.06700 136.67600 1.000 212.65708 246 LYS A C 1
ATOM 1717 O O . LYS A 1 230 ? 77.45700 59.63300 136.93900 1.000 203.35596 246 LYS A O 1
ATOM 1723 N N . GLU A 1 251 ? 65.00000 69.92800 123.88800 1.000 221.86344 267 GLU A N 1
ATOM 1724 C CA . GLU A 1 251 ? 64.57400 70.96700 124.81700 1.000 212.89395 267 GLU A CA 1
ATOM 1725 C C . GLU A 1 251 ? 64.10800 72.22700 124.09100 1.000 205.12986 267 GLU A C 1
ATOM 1726 O O . GLU A 1 251 ? 64.86600 72.84100 123.34000 1.000 203.67179 267 GLU A O 1
ATOM 1732 N N . PHE A 1 252 ? 62.85800 72.59800 124.32900 1.000 202.29531 268 PHE A N 1
ATOM 1733 C CA . PHE A 1 252 ? 62.25600 73.82800 123.82000 1.000 198.07638 268 PHE A CA 1
ATOM 1734 C C . PHE A 1 252 ? 60.88800 73.96100 124.48400 1.000 197.49473 268 PHE A C 1
ATOM 1735 O O . PHE A 1 252 ? 60.55800 73.21600 125.41500 1.000 175.88161 268 PHE A O 1
ATOM 1743 N N . GLY A 1 253 ? 60.08600 74.90700 124.00700 1.000 225.83234 269 GLY A N 1
ATOM 1744 C CA . GLY A 1 253 ? 58.75000 75.08100 124.53600 1.000 235.53350 269 GLY A CA 1
ATOM 1745 C C . GLY A 1 253 ? 57.83000 73.92500 124.20100 1.000 240.24196 269 GLY A C 1
ATOM 1746 O O . GLY A 1 253 ? 57.37900 73.79700 123.05800 1.000 255.97280 269 GLY A O 1
ATOM 1747 N N . LEU A 1 254 ? 57.55400 73.07000 125.18500 1.000 189.79118 270 LEU A N 1
ATOM 1748 C CA . LEU A 1 254 ? 56.73400 71.88200 124.96700 1.000 142.04335 270 LEU A CA 1
ATOM 1749 C C . LEU A 1 254 ? 55.26300 72.27500 125.00000 1.000 134.36348 270 LEU A C 1
ATOM 1750 O O . LEU A 1 254 ? 54.74100 72.67400 126.04600 1.000 142.18021 270 LEU A O 1
ATOM 1755 N N . SER A 1 255 ? 54.58800 72.13700 123.86200 1.000 123.06476 271 SER A N 1
ATOM 1756 C CA . SER A 1 255 ? 53.16800 72.44500 123.76600 1.000 102.77811 271 SER A CA 1
ATOM 1757 C C . SER A 1 255 ? 52.33800 71.25100 124.21800 1.000 96.78266 271 SER A C 1
ATOM 1758 O O . SER A 1 255 ? 52.58200 70.12000 123.79200 1.000 105.18630 271 SER A O 1
ATOM 1761 N N . THR A 1 256 ? 51.37500 71.50200 125.11000 1.000 104.06248 272 THR A N 1
ATOM 1762 C CA . THR A 1 256 ? 50.48000 70.43300 125.54700 1.000 100.54363 272 THR A CA 1
ATOM 1763 C C . THR A 1 256 ? 49.70900 69.85000 124.37100 1.000 101.30952 272 THR A C 1
ATOM 1764 O O . THR A 1 256 ? 49.46300 68.64000 124.31200 1.000 101.33320 272 THR A O 1
ATOM 1768 N N . LEU A 1 257 ? 49.28900 70.71000 123.44400 1.000 105.32579 273 LEU A N 1
ATOM 1769 C CA . LEU A 1 257 ? 48.61100 70.25600 122.23700 1.000 97.49590 273 LEU A CA 1
ATOM 1770 C C . LEU A 1 257 ? 49.54800 69.43900 121.35900 1.000 112.15818 273 LEU A C 1
ATOM 1771 O O . LEU A 1 257 ? 49.18100 68.36400 120.86600 1.000 93.73755 273 LEU A O 1
ATOM 1776 N N . HIS A 1 258 ? 50.77100 69.93200 121.16000 0.800 104.94943 274 HIS A N 1
ATOM 1777 C CA . HIS A 1 258 ? 51.71700 69.22800 120.30600 0.800 99.01450 274 HIS A CA 1
ATOM 1778 C C . HIS A 1 258 ? 52.11400 67.89000 120.90600 0.800 95.37196 274 HIS A C 1
ATOM 1779 O O . HIS A 1 258 ? 52.28500 66.91300 120.17400 0.800 93.65333 274 HIS A O 1
ATOM 1786 N N . ALA A 1 259 ? 52.20400 67.80700 122.23300 1.000 119.28272 275 ALA A N 1
ATOM 1787 C CA . ALA A 1 259 ? 52.58500 66.55000 122.86400 1.000 106.46276 275 ALA A CA 1
ATOM 1788 C C . ALA A 1 259 ? 51.47900 65.51600 122.73500 1.000 102.10961 275 ALA A C 1
ATOM 1789 O O . ALA A 1 259 ? 51.74700 64.34000 122.46700 1.000 105.70741 275 ALA A O 1
ATOM 1791 N N . ARG A 1 260 ? 50.22900 65.94000 122.91800 1.000 97.35378 276 ARG A N 1
ATOM 1792 C CA . ARG A 1 260 ? 49.11100 65.00800 122.88500 1.000 97.37220 276 ARG A CA 1
ATOM 1793 C C . ARG A 1 260 ? 48.87400 64.45000 121.48400 1.000 98.62761 276 ARG A C 1
ATOM 1794 O O . ARG A 1 260 ? 48.46400 63.29200 121.33700 1.000 98.90923 276 ARG A O 1
ATOM 1802 N N . ILE A 1 261 ? 49.13500 65.24100 120.44600 1.000 86.94990 277 ILE A N 1
ATOM 1803 C CA . ILE A 1 261 ? 48.85500 64.78100 119.09000 1.000 104.45463 277 ILE A CA 1
ATOM 1804 C C . ILE A 1 261 ? 49.99500 63.92500 118.55800 1.000 109.42365 277 ILE A C 1
ATOM 1805 O O . ILE A 1 261 ? 49.77400 62.83200 118.02500 1.000 106.71543 277 ILE A O 1
ATOM 1810 N N . ASN A 1 262 ? 51.23100 64.41200 118.68200 1.000 88.10004 278 ASN A N 1
ATOM 1811 C CA . ASN A 1 262 ? 52.37500 63.69900 118.12900 1.000 98.49339 278 ASN A CA 1
ATOM 1812 C C . ASN A 1 262 ? 52.67700 62.39400 118.84800 1.000 104.87047 278 ASN A C 1
ATOM 1813 O O . ASN A 1 262 ? 53.45400 61.58700 118.32500 1.000 120.21441 278 ASN A O 1
ATOM 1818 N N . VAL A 1 263 ? 52.09600 62.16300 120.02000 1.000 97.36167 279 VAL A N 1
ATOM 1819 C CA . VAL A 1 263 ? 52.24500 60.86600 120.66400 1.000 94.84295 279 VAL A CA 1
ATOM 1820 C C . VAL A 1 263 ? 51.17500 59.90400 120.17600 1.000 89.40019 279 VAL A C 1
ATOM 1821 O O . VAL A 1 263 ? 51.46200 58.73200 119.92000 1.000 90.39768 279 VAL A O 1
ATOM 1825 N N . MET A 1 264 ? 49.93500 60.38200 120.02900 1.000 93.07695 280 MET A N 1
ATOM 1826 C CA . MET A 1 264 ? 48.91200 59.57100 119.37400 1.000 92.93483 280 MET A CA 1
ATOM 1827 C C . MET A 1 264 ? 49.40200 59.08900 118.01900 1.000 87.02096 280 MET A C 1
ATOM 1828 O O . MET A 1 264 ? 49.31400 57.89800 117.69800 1.000 98.20125 280 MET A O 1
ATOM 1833 N N . GLU A 1 265 ? 49.93400 60.00800 117.21300 1.000 88.96330 281 GLU A N 1
ATOM 1834 C CA . GLU A 1 265 ? 50.40500 59.63900 115.88500 1.000 96.91952 281 GLU A CA 1
ATOM 1835 C C . GLU A 1 265 ? 51.54700 58.63700 115.97000 1.000 85.81818 281 GLU A C 1
ATOM 1836 O O . GLU A 1 265 ? 51.61000 57.68800 115.18100 1.000 90.23977 281 GLU A O 1
ATOM 1842 N N . CYS A 1 266 ? 52.43600 58.80300 116.95000 1.000 90.82931 282 CYS A N 1
ATOM 1843 C CA . CYS A 1 266 ? 53.51800 57.83800 117.10900 1.000 82.54148 282 CYS A CA 1
ATOM 1844 C C . CYS A 1 266 ? 52.97600 56.46400 117.46400 1.000 81.07025 282 CYS A C 1
ATOM 1845 O O . CYS A 1 266 ? 53.46700 55.44500 116.96500 1.000 90.44769 282 CYS A O 1
ATOM 1848 N N . LEU A 1 267 ? 51.93800 56.41700 118.29600 1.000 96.58790 283 LEU A N 1
ATOM 1849 C CA . LEU A 1 267 ? 51.36400 55.13300 118.67200 1.000 84.44960 283 LEU A CA 1
ATOM 1850 C C . LEU A 1 267 ? 50.60600 54.51400 117.50300 1.000 96.42735 283 LEU A C 1
ATOM 1851 O O . LEU A 1 267 ? 50.69000 53.30100 117.27300 1.000 100.05937 283 LEU A O 1
ATOM 1856 N N . LEU A 1 268 ? 49.89300 55.33700 116.72900 1.000 81.69137 284 LEU A N 1
ATOM 1857 C CA . LEU A 1 268 ? 49.19200 54.83400 115.55200 1.000 79.20160 284 LEU A CA 1
ATOM 1858 C C . LEU A 1 268 ? 50.16700 54.24100 114.54400 1.000 109.52366 284 LEU A C 1
ATOM 1859 O O . LEU A 1 268 ? 49.92500 53.16300 113.98700 1.000 121.13821 284 LEU A O 1
ATOM 1864 N N . HIS A 1 269 ? 51.26900 54.94800 114.28400 1.000 86.59196 285 HIS A N 1
ATOM 1865 C CA . HIS A 1 269 ? 52.24700 54.47300 113.31300 1.000 81.95983 285 HIS A CA 1
ATOM 1866 C C . HIS A 1 269 ? 52.82000 53.12000 113.70900 1.000 97.99859 285 HIS A C 1
ATOM 1867 O O . HIS A 1 269 ? 53.07600 52.27000 112.84800 1.000 93.75598 285 HIS A O 1
ATOM 1874 N N . ILE A 1 270 ? 53.02000 52.89900 115.00900 1.000 91.04249 286 ILE A N 1
ATOM 1875 C CA . ILE A 1 270 ? 53.45500 51.58800 115.47900 1.000 86.11559 286 ILE A CA 1
ATOM 1876 C C . ILE A 1 270 ? 52.36900 50.54500 115.23300 1.000 97.11428 286 ILE A C 1
ATOM 1877 O O . ILE A 1 270 ? 52.65900 49.40000 114.86500 1.000 113.07935 286 ILE A O 1
ATOM 1882 N N . ALA A 1 271 ? 51.10200 50.93000 115.41000 1.000 89.89499 287 ALA A N 1
ATOM 1883 C CA . ALA A 1 271 ? 50.00700 49.97500 115.26700 1.000 93.55069 287 ALA A CA 1
ATOM 1884 C C . ALA A 1 271 ? 49.88700 49.48200 113.83100 1.000 114.15842 287 ALA A C 1
ATOM 1885 O O . ALA A 1 271 ? 49.61900 48.29700 113.59100 1.000 98.34600 287 ALA A O 1
ATOM 1887 N N . TYR A 1 272 ? 50.09300 50.37800 112.86500 1.000 109.84475 288 TYR A N 1
ATOM 1888 C CA . TYR A 1 272 ? 49.97200 50.00000 111.46400 1.000 109.94739 288 TYR A CA 1
ATOM 1889 C C . TYR A 1 272 ? 51.04500 49.00000 111.04700 1.000 114.75586 288 TYR A C 1
ATOM 1890 O O . TYR A 1 272 ? 50.83700 48.23100 110.10000 1.000 109.53419 288 TYR A O 1
ATOM 1899 N N . ARG A 1 273 ? 52.19100 49.01000 111.69500 1.000 84.48118 289 ARG A N 1
ATOM 1900 C CA . ARG A 1 273 ? 53.28500 48.13600 111.33600 1.000 100.02778 289 ARG A CA 1
ATOM 1901 C C . ARG A 1 273 ? 53.45000 46.89800 112.15800 1.000 94.77189 289 ARG A C 1
ATOM 1902 O O . ARG A 1 273 ? 54.46300 46.25600 112.11700 1.000 116.25604 289 ARG A O 1
ATOM 1910 N N . LEU A 1 274 ? 52.44400 46.54500 112.90600 1.000 99.26453 290 LEU A N 1
ATOM 1911 C CA . LEU A 1 274 ? 52.54300 45.37500 113.76700 1.000 91.71889 290 LEU A CA 1
ATOM 1912 C C . LEU A 1 274 ? 52.66900 44.08000 112.97800 1.000 106.96019 290 LEU A C 1
ATOM 1913 O O . LEU A 1 274 ? 53.09800 43.06800 113.54400 1.000 115.25066 290 LEU A O 1
ATOM 1918 N N . ASP A 1 275 ? 52.30200 44.07800 111.69200 1.000 91.13461 291 ASP A N 1
ATOM 1919 C CA . ASP A 1 275 ? 52.35300 42.83400 110.93000 1.000 93.75335 291 ASP A CA 1
ATOM 1920 C C . ASP A 1 275 ? 53.78300 42.41700 110.62500 1.000 102.14119 291 ASP A C 1
ATOM 1921 O O . ASP A 1 275 ? 54.07100 41.21700 110.54500 1.000 114.17948 291 ASP A O 1
ATOM 1926 N N . PHE A 1 276 ? 54.68000 43.38100 110.40900 1.000 94.10339 292 PHE A N 1
ATOM 1927 C CA . PHE A 1 276 ? 56.07500 43.09100 110.13300 1.000 95.99309 292 PHE A CA 1
ATOM 1928 C C . PHE A 1 276 ? 57.04200 43.67200 111.14900 1.000 95.80886 292 PHE A C 1
ATOM 1929 O O . PHE A 1 276 ? 58.21800 43.29400 111.13200 1.000 98.07755 292 PHE A O 1
ATOM 1937 N N . LYS A 1 277 ? 56.59900 44.60300 111.99800 1.000 93.55859 293 LYS A N 1
ATOM 1938 C CA . LYS A 1 277 ? 57.37500 45.07600 113.14700 1.000 94.42185 293 LYS A CA 1
ATOM 1939 C C . LYS A 1 277 ? 58.71500 45.68400 112.72200 1.000 103.79402 293 LYS A C 1
ATOM 1940 O O . LYS A 1 277 ? 59.77700 45.34800 113.25500 1.000 109.20783 293 LYS A O 1
ATOM 1946 N N . LYS A 1 278 ? 58.66100 46.58100 111.73800 1.000 110.44745 294 LYS A N 1
ATOM 1947 C CA . LYS A 1 278 ? 59.83800 47.29800 111.26500 1.000 122.19623 294 LYS A CA 1
ATOM 1948 C C . LYS A 1 278 ? 59.49700 48.77400 111.12300 1.000 112.84511 294 LYS A C 1
ATOM 1949 O O . LYS A 1 278 ? 58.36600 49.13500 110.79000 1.000 111.91605 294 LYS A O 1
ATOM 1955 N N . TRP A 1 279 ? 60.48800 49.63100 111.38000 1.000 97.75646 295 TRP A N 1
ATOM 1956 C CA . TRP A 1 279 ? 60.23900 51.06800 111.32400 1.000 94.47449 295 TRP A CA 1
ATOM 1957 C C . TRP A 1 279 ? 59.92600 51.51700 109.90700 1.000 103.85719 295 TRP A C 1
ATOM 1958 O O . TRP A 1 279 ? 58.94100 52.22400 109.67600 1.000 102.55967 295 TRP A O 1
ATOM 1969 N N . SER A 1 280 ? 60.77900 51.15400 108.95600 1.000 117.75622 296 SER A N 1
ATOM 1970 C CA . SER A 1 280 ? 60.57400 51.52100 107.56300 1.000 100.45678 296 SER A CA 1
ATOM 1971 C C . SER A 1 280 ? 59.62200 50.53300 106.90300 1.000 97.83805 296 SER A C 1
ATOM 1972 O O . SER A 1 280 ? 59.90000 49.33000 106.86300 1.000 132.55537 296 SER A O 1
ATOM 1975 N N . ALA A 1 281 ? 58.50300 51.02900 106.38400 1.000 96.64580 297 ALA A N 1
ATOM 1976 C CA . ALA A 1 281 ? 57.61900 50.19500 105.58200 1.000 100.76998 297 ALA A CA 1
ATOM 1977 C C . ALA A 1 281 ? 58.10200 50.04200 104.13500 1.000 105.40738 297 ALA A C 1
ATOM 1978 O O . ALA A 1 281 ? 57.31600 49.65100 103.27200 1.000 99.70406 297 ALA A O 1
ATOM 1980 N N . ARG A 1 282 ? 59.36600 50.35200 103.84700 1.000 102.21752 298 ARG A N 1
ATOM 1981 C CA . ARG A 1 282 ? 59.86100 50.37300 102.47800 1.000 105.82848 298 ARG A CA 1
ATOM 1982 C C . ARG A 1 282 ? 60.12500 48.98700 101.91100 1.000 115.75862 298 ARG A C 1
ATOM 1983 O O . ARG A 1 282 ? 60.38500 48.87000 100.71000 1.000 133.29756 298 ARG A O 1
ATOM 1991 N N . GLY A 1 283 ? 60.05800 47.94600 102.72900 1.000 117.25090 299 GLY A N 1
ATOM 1992 C CA . GLY A 1 283 ? 60.42900 46.62400 102.28100 1.000 108.49722 299 GLY A CA 1
ATOM 1993 C C . GLY A 1 283 ? 59.33100 45.91400 101.52000 1.000 117.40355 299 GLY A C 1
ATOM 1994 O O . GLY A 1 283 ? 58.17500 46.34700 101.48400 1.000 104.57043 299 GLY A O 1
ATOM 1995 N N . GLU A 1 284 ? 59.72500 44.78500 100.91900 1.000 123.92802 300 GLU A N 1
ATOM 1996 C CA . GLU A 1 284 ? 58.88400 44.02700 100.00000 1.000 109.68157 300 GLU A CA 1
ATOM 1997 C C . GLU A 1 284 ? 57.57500 43.58500 100.64700 1.000 115.10591 300 GLU A C 1
ATOM 1998 O O . GLU A 1 284 ? 57.56000 42.71000 101.51900 1.000 106.42065 300 GLU A O 1
ATOM 2004 N N . GLY A 1 285 ? 56.47300 44.18500 100.20800 1.000 114.32160 301 GLY A N 1
ATOM 2005 C CA . GLY A 1 285 ? 55.14100 43.85100 100.65300 1.000 104.26250 301 GLY A CA 1
ATOM 2006 C C . GLY A 1 285 ? 54.77300 44.35400 102.02600 1.000 111.88710 301 GLY A C 1
ATOM 2007 O O . GLY A 1 285 ? 53.67100 44.05300 102.49500 1.000 99.90145 301 GLY A O 1
ATOM 2008 N N . HIS A 1 286 ? 55.65500 45.10300 102.69400 1.000 105.75742 302 HIS A N 1
ATOM 2009 C CA . HIS A 1 286 ? 55.28600 45.70700 103.96900 1.000 97.28272 302 HIS A CA 1
ATOM 2010 C C . HIS A 1 286 ? 54.26800 46.82000 103.77400 1.000 105.39158 302 HIS A C 1
ATOM 2011 O O . HIS A 1 286 ? 53.21500 46.83400 104.42200 1.000 125.39398 302 HIS A O 1
ATOM 2018 N N . GLN A 1 287 ? 54.57600 47.77200 102.89000 1.000 124.25174 303 GLN A N 1
ATOM 2019 C CA . GLN A 1 287 ? 53.61900 48.81300 102.53100 1.000 105.09944 303 GLN A CA 1
ATOM 2020 C C . GLN A 1 287 ? 52.26700 48.22700 102.15400 1.000 97.15639 303 GLN A C 1
ATOM 2021 O O . GLN A 1 287 ? 51.22900 48.85000 102.39700 1.000 126.64940 303 GLN A O 1
ATOM 2027 N N . GLU A 1 288 ? 52.25700 47.01900 101.59400 1.000 141.52750 304 GLU A N 1
ATOM 2028 C CA . GLU A 1 288 ? 51.00600 46.42000 101.15200 1.000 152.10508 304 GLU A CA 1
ATOM 2029 C C . GLU A 1 288 ? 50.08000 46.14700 102.32800 1.000 133.73182 304 GLU A C 1
ATOM 2030 O O . GLU A 1 288 ? 48.86800 46.37300 102.23500 1.000 133.61076 304 GLU A O 1
ATOM 2036 N N . LEU A 1 289 ? 50.63200 45.68700 103.45300 1.000 112.65298 305 LEU A N 1
ATOM 2037 C CA . LEU A 1 289 ? 49.81600 45.36800 104.61500 1.000 96.99584 305 LEU A CA 1
ATOM 2038 C C . LEU A 1 289 ? 49.80700 46.44800 105.69300 1.000 107.51552 305 LEU A C 1
ATOM 2039 O O . LEU A 1 289 ? 48.95100 46.38900 106.58400 1.000 126.84942 305 LEU A O 1
ATOM 2044 N N . LEU A 1 290 ? 50.73200 47.41400 105.65900 1.000 112.84774 306 LEU A N 1
ATOM 2045 C CA . LEU A 1 290 ? 50.58300 48.59300 106.51100 1.000 105.74426 306 LEU A CA 1
ATOM 2046 C C . LEU A 1 290 ? 49.30500 49.34500 106.16700 1.000 97.94069 306 LEU A C 1
ATOM 2047 O O . LEU A 1 290 ? 48.52300 49.70400 107.05200 1.000 100.77261 306 LEU A O 1
ATOM 2052 N N . HIS A 1 291 ? 49.08700 49.61700 104.88100 1.000 109.13940 307 HIS A N 1
ATOM 2053 C CA . HIS A 1 291 ? 47.84100 50.25900 104.48700 1.000 122.63049 307 HIS A CA 1
ATOM 2054 C C . HIS A 1 291 ? 46.64600 49.38400 104.82700 1.000 120.90397 307 HIS A C 1
ATOM 2055 O O . HIS A 1 291 ? 45.57400 49.89900 105.16000 1.000 119.83805 307 HIS A O 1
ATOM 2062 N N . SER A 1 292 ? 46.82000 48.06300 104.77300 1.000 115.21908 308 SER A N 1
ATOM 2063 C CA . SER A 1 292 ? 45.74100 47.15500 105.14200 1.000 98.82237 308 SER A CA 1
ATOM 2064 C C . SER A 1 292 ? 45.42300 47.25400 106.63100 1.000 107.89452 308 SER A C 1
ATOM 2065 O O . SER A 1 292 ? 44.25200 47.34200 107.01900 1.000 112.91354 308 SER A O 1
ATOM 2068 N N . ARG A 1 293 ? 46.45600 47.27600 107.47800 1.000 115.86652 309 ARG A N 1
ATOM 2069 C CA . ARG A 1 293 ? 46.24400 47.42900 108.91500 1.000 98.21967 309 ARG A CA 1
ATOM 2070 C C . ARG A 1 293 ? 45.66700 48.79900 109.24500 1.000 97.78014 309 ARG A C 1
ATOM 2071 O O . ARG A 1 293 ? 44.74500 48.91200 110.06200 1.000 121.34086 309 ARG A O 1
ATOM 2079 N N . LYS A 1 294 ? 46.20100 49.85100 108.62000 1.000 98.64604 310 LYS A N 1
ATOM 2080 C CA . LYS A 1 294 ? 45.73600 51.20900 108.88500 1.000 86.20244 310 LYS A CA 1
ATOM 2081 C C . LYS A 1 294 ? 44.25300 51.36900 108.57200 1.000 91.04513 310 LYS A C 1
ATOM 2082 O O . LYS A 1 294 ? 43.55200 52.11800 109.25900 1.000 98.48286 310 LYS A O 1
ATOM 2088 N N . LYS A 1 295 ? 43.75200 50.67800 107.54800 1.000 99.78828 311 LYS A N 1
ATOM 2089 C CA . LYS A 1 295 ? 42.33600 50.80400 107.23500 1.000 100.99369 311 LYS A CA 1
ATOM 2090 C C . LYS A 1 295 ? 41.47800 49.99500 108.19500 1.000 114.80587 311 LYS A C 1
ATOM 2091 O O . LYS A 1 295 ? 40.34800 50.39700 108.49500 1.000 135.02672 311 LYS A O 1
ATOM 2097 N N . LEU A 1 296 ? 41.99700 48.87400 108.69700 1.000 91.79258 312 LEU A N 1
ATOM 2098 C CA . LEU A 1 296 ? 41.28100 48.12300 109.72300 1.000 95.81412 312 LEU A CA 1
ATOM 2099 C C . LEU A 1 296 ? 41.11500 48.96500 110.98500 1.000 122.91211 312 LEU A C 1
ATOM 2100 O O . LEU A 1 296 ? 40.02200 49.04600 111.55800 1.000 133.26071 312 LEU A O 1
ATOM 2105 N N . ILE A 1 297 ? 42.20400 49.59600 111.43500 1.000 112.62929 313 ILE A N 1
ATOM 2106 C CA . ILE A 1 297 ? 42.16000 50.40500 112.64900 1.000 103.54136 313 ILE A CA 1
ATOM 2107 C C . ILE A 1 297 ? 41.32000 51.66000 112.44100 1.000 114.03209 313 ILE A C 1
ATOM 2108 O O . ILE A 1 297 ? 40.53200 52.04200 113.31500 1.000 108.13665 313 ILE A O 1
ATOM 2113 N N . GLN A 1 298 ? 41.45900 52.31300 111.28400 1.000 122.17254 314 GLN A N 1
ATOM 2114 C CA . GLN A 1 298 ? 40.64600 53.49400 111.00100 1.000 99.64353 314 GLN A CA 1
ATOM 2115 C C . GLN A 1 298 ? 39.16100 53.16700 111.05800 1.000 110.86329 314 GLN A C 1
ATOM 2116 O O . GLN A 1 298 ? 38.36300 53.95700 111.57600 1.000 123.06476 314 GLN A O 1
ATOM 2122 N N . ASP A 1 299 ? 38.77800 51.98900 110.56400 1.000 114.90588 315 ASP A N 1
ATOM 2123 C CA . ASP A 1 299 ? 37.37300 51.60300 110.59600 1.000 111.98711 315 ASP A CA 1
ATOM 2124 C C . ASP A 1 299 ? 36.93900 51.23300 112.00400 1.000 113.41623 315 ASP A C 1
ATOM 2125 O O . ASP A 1 299 ? 35.80400 51.51900 112.40000 1.000 128.76544 315 ASP A O 1
ATOM 2130 N N . ARG A 1 300 ? 37.82700 50.59500 112.77200 1.000 107.22075 316 ARG A N 1
ATOM 2131 C CA . ARG A 1 300 ? 37.49700 50.26200 114.15300 1.000 97.52485 316 ARG A CA 1
ATOM 2132 C C . ARG A 1 300 ? 37.16800 51.51400 114.95600 1.000 106.57330 316 ARG A C 1
ATOM 2133 O O . ARG A 1 300 ? 36.20500 51.52900 115.72900 1.000 126.75204 316 ARG A O 1
ATOM 2141 N N . PHE A 1 301 ? 37.94300 52.58200 114.76800 1.000 100.96737 317 PHE A N 1
ATOM 2142 C CA . PHE A 1 301 ? 37.69100 53.81300 115.50700 1.000 100.36203 317 PHE A CA 1
ATOM 2143 C C . PHE A 1 301 ? 36.37700 54.47000 115.09700 1.000 117.46145 317 PHE A C 1
ATOM 2144 O O . PHE A 1 301 ? 35.79200 55.22300 115.88400 1.000 130.27615 317 PHE A O 1
ATOM 2152 N N . LYS A 1 302 ? 35.90100 54.21300 113.87900 1.000 118.48263 318 LYS A N 1
ATOM 2153 C CA . LYS A 1 302 ? 34.72600 54.92800 113.39400 1.000 103.18342 318 LYS A CA 1
ATOM 2154 C C . LYS A 1 302 ? 33.43500 54.29600 113.89800 1.000 119.37747 318 LYS A C 1
ATOM 2155 O O . LYS A 1 302 ? 32.48500 55.01300 114.22900 1.000 154.68434 318 LYS A O 1
ATOM 2161 N N . ASP A 1 303 ? 33.37500 52.96400 113.96500 1.000 127.82585 319 ASP A N 1
ATOM 2162 C CA . ASP A 1 303 ? 32.16500 52.28600 114.41600 1.000 148.29673 319 ASP A CA 1
ATOM 2163 C C . ASP A 1 303 ? 32.18300 51.92500 115.89600 1.000 144.08833 319 ASP A C 1
ATOM 2164 O O . ASP A 1 303 ? 31.11000 51.73600 116.48100 1.000 168.27018 319 ASP A O 1
ATOM 2169 N N . ASP A 1 304 ? 33.35700 51.82800 116.51600 1.000 117.80886 320 ASP A N 1
ATOM 2170 C CA . ASP A 1 304 ? 33.43000 51.54000 117.94300 1.000 122.10938 320 ASP A CA 1
ATOM 2171 C C . ASP A 1 304 ? 33.45800 52.79400 118.80500 1.000 134.85564 320 ASP A C 1
ATOM 2172 O O . ASP A 1 304 ? 33.08600 52.72700 119.98100 1.000 154.48168 320 ASP A O 1
ATOM 2177 N N . LEU A 1 305 ? 33.88100 53.93100 118.24900 1.000 128.53383 321 LEU A N 1
ATOM 2178 C CA . LEU A 1 305 ? 34.14400 55.14000 119.02600 1.000 108.04980 321 LEU A CA 1
ATOM 2179 C C . LEU A 1 305 ? 33.64300 56.41000 118.36200 1.000 114.33213 321 LEU A C 1
ATOM 2180 O O . LEU A 1 305 ? 33.68300 57.46400 119.00400 1.000 121.46720 321 LEU A O 1
ATOM 2185 N N . ASN A 1 306 ? 33.21100 56.35500 117.10000 1.000 113.16620 322 ASN A N 1
ATOM 2186 C CA . ASN A 1 306 ? 32.81300 57.53000 116.32500 1.000 122.13833 322 ASN A CA 1
ATOM 2187 C C . ASN A 1 306 ? 33.96700 58.52900 116.22200 1.000 132.89488 322 ASN A C 1
ATOM 2188 O O . ASN A 1 306 ? 33.80300 59.73300 116.43300 1.000 146.29649 322 ASN A O 1
ATOM 2193 N N . LEU A 1 307 ? 35.14400 58.01300 115.86600 1.000 124.65968 323 LEU A N 1
ATOM 2194 C CA . LEU A 1 307 ? 36.36900 58.79400 115.75300 1.000 98.95923 323 LEU A CA 1
ATOM 2195 C C . LEU A 1 307 ? 36.90100 58.72600 114.33100 1.000 119.33010 323 LEU A C 1
ATOM 2196 O O . LEU A 1 307 ? 37.03200 57.63500 113.76700 1.000 134.07923 323 LEU A O 1
ATOM 2201 N N . LEU A 1 308 ? 37.22600 59.88600 113.76200 1.000 120.59341 324 LEU A N 1
ATOM 2202 C CA . LEU A 1 308 ? 37.93300 59.93100 112.48400 1.000 113.23726 324 LEU A CA 1
ATOM 2203 C C . LEU A 1 308 ? 39.40300 60.05000 112.84900 1.000 122.76472 324 LEU A C 1
ATOM 2204 O O . LEU A 1 308 ? 39.93100 61.14300 113.05600 1.000 132.98437 324 LEU A O 1
ATOM 2209 N N . ILE A 1 309 ? 40.07500 58.90100 112.90800 1.000 125.24660 325 ILE A N 1
ATOM 2210 C CA . ILE A 1 309 ? 41.32200 58.81100 113.65600 1.000 125.67033 325 ILE A CA 1
ATOM 2211 C C . ILE A 1 309 ? 42.49700 59.33800 112.84700 1.000 134.90565 325 ILE A C 1
ATOM 2212 O O . ILE A 1 309 ? 43.34600 60.06500 113.37400 1.000 171.45214 325 ILE A O 1
ATOM 2217 N N . ASP A 1 310 ? 42.56900 59.00500 111.56000 1.000 111.65812 326 ASP A N 1
ATOM 2218 C CA . ASP A 1 310 ? 43.68700 59.46400 110.74900 1.000 111.13964 326 ASP A CA 1
ATOM 2219 C C . ASP A 1 310 ? 43.20500 59.96900 109.40400 1.000 111.29755 326 ASP A C 1
ATOM 2220 O O . ASP A 1 310 ? 43.95000 59.93700 108.41900 1.000 116.63241 326 ASP A O 1
ATOM 2225 N N . ILE A 1 311 ? 41.97500 60.46100 109.35600 1.000 131.97635 327 ILE A N 1
ATOM 2226 C CA . ILE A 1 311 ? 41.36000 60.86800 108.10000 1.000 143.82777 327 ILE A CA 1
ATOM 2227 C C . ILE A 1 311 ? 41.91700 62.23500 107.72900 1.000 175.04467 327 ILE A C 1
ATOM 2228 O O . ILE A 1 311 ? 41.95900 63.14900 108.56200 1.000 182.21658 327 ILE A O 1
ATOM 2233 N N . VAL A 1 312 ? 42.34000 62.38300 106.47900 1.000 188.80158 328 VAL A N 1
ATOM 2234 C CA . VAL A 1 312 ? 43.05300 63.57100 106.02600 1.000 211.45693 328 VAL A CA 1
ATOM 2235 C C . VAL A 1 312 ? 42.13300 64.42700 105.16500 1.000 239.65505 328 VAL A C 1
ATOM 2236 O O . VAL A 1 312 ? 41.39300 63.91500 104.31500 1.000 221.38970 328 VAL A O 1
ATOM 2240 N N . LYS A 1 313 ? 42.19700 65.74000 105.38000 1.000 280.76524 329 LYS A N 1
ATOM 2241 C CA . LYS A 1 313 ? 41.48000 66.73300 104.58900 1.000 274.11708 329 LYS A CA 1
ATOM 2242 C C . LYS A 1 313 ? 42.48100 67.51100 103.74200 1.000 280.98369 329 LYS A C 1
ATOM 2243 O O . LYS A 1 313 ? 42.35400 68.71500 103.50600 1.000 291.70076 329 LYS A O 1
ATOM 2249 N N . GLN A 1 314 ? 43.49500 66.78300 103.26700 1.000 268.92698 330 GLN A N 1
ATOM 2250 C CA . GLN A 1 314 ? 44.53300 67.24500 102.34400 1.000 265.24759 330 GLN A CA 1
ATOM 2251 C C . GLN A 1 314 ? 45.32900 68.42100 102.89100 1.000 277.71224 330 GLN A C 1
ATOM 2252 O O . GLN A 1 314 ? 45.90100 69.19800 102.12300 1.000 277.00426 330 GLN A O 1
ATOM 2258 N N . GLY A 1 315 ? 45.38500 68.56000 104.21100 1.000 289.86897 331 GLY A N 1
ATOM 2259 C CA . GLY A 1 315 ? 46.15800 69.63000 104.81400 1.000 300.78080 331 GLY A CA 1
ATOM 2260 C C . GLY A 1 315 ? 47.51400 69.12800 105.28800 1.000 304.44966 331 GLY A C 1
ATOM 2261 O O . GLY A 1 315 ? 47.82800 69.21900 106.47600 1.000 306.13934 331 GLY A O 1
ATOM 2262 N N . SER A 1 316 ? 48.32200 68.59900 104.36700 1.000 304.54967 332 SER A N 1
ATOM 2263 C CA . SER A 1 316 ? 49.65400 68.00400 104.50000 1.000 297.12247 332 SER A CA 1
ATOM 2264 C C . SER A 1 316 ? 49.65900 66.62000 105.14900 1.000 283.83929 332 SER A C 1
ATOM 2265 O O . SER A 1 316 ? 50.72300 66.00500 105.19600 1.000 287.11864 332 SER A O 1
ATOM 2268 N N . GLY A 1 317 ? 48.54100 66.12000 105.68100 1.000 267.45575 333 GLY A N 1
ATOM 2269 C CA . GLY A 1 317 ? 48.46200 64.69700 105.92000 1.000 249.25357 333 GLY A CA 1
ATOM 2270 C C . GLY A 1 317 ? 47.77300 64.18200 107.16600 1.000 236.16779 333 GLY A C 1
ATOM 2271 O O . GLY A 1 317 ? 47.35300 63.02100 107.17700 1.000 215.60743 333 GLY A O 1
ATOM 2272 N N . THR A 1 318 ? 47.63800 64.99800 108.22700 1.000 254.92267 334 THR A N 1
ATOM 2273 C CA . THR A 1 318 ? 47.05500 64.50600 109.48600 1.000 225.29543 334 THR A CA 1
ATOM 2274 C C . THR A 1 318 ? 46.10400 65.52800 110.11700 1.000 192.63362 334 THR A C 1
ATOM 2275 O O . THR A 1 318 ? 46.45900 66.21600 111.07500 1.000 199.35285 334 THR A O 1
ATOM 2279 N N . THR A 1 319 ? 44.87400 65.61900 109.60700 1.000 161.99837 335 THR A N 1
ATOM 2280 C CA . THR A 1 319 ? 43.89600 66.52800 110.21000 1.000 155.44495 335 THR A CA 1
ATOM 2281 C C . THR A 1 319 ? 43.28900 65.90900 111.47400 1.000 156.23715 335 THR A C 1
ATOM 2282 O O . THR A 1 319 ? 42.08700 65.66400 111.58600 1.000 157.85577 335 THR A O 1
ATOM 2286 N N . ASN A 1 320 ? 44.16700 65.65000 112.43800 1.000 148.63887 336 ASN A N 1
ATOM 2287 C CA . ASN A 1 320 ? 43.77300 65.24400 113.77700 1.000 121.68827 336 ASN A CA 1
ATOM 2288 C C . ASN A 1 320 ? 43.84500 66.46100 114.69100 1.000 128.85492 336 ASN A C 1
ATOM 2289 O O . ASN A 1 320 ? 44.92500 67.03300 114.88500 1.000 96.21417 336 ASN A O 1
ATOM 2294 N N . ASP A 1 321 ? 42.70400 66.86200 115.23500 1.000 128.67859 337 ASP A N 1
ATOM 2295 C CA . ASP A 1 321 ? 42.68600 67.94500 116.19700 1.000 106.00218 337 ASP A CA 1
ATOM 2296 C C . ASP A 1 321 ? 43.13700 67.42100 117.55800 1.000 113.96103 337 ASP A C 1
ATOM 2297 O O . ASP A 1 321 ? 43.31600 66.21600 117.76300 1.000 90.91090 337 ASP A O 1
ATOM 2302 N N . GLY A 1 322 ? 43.36600 68.34800 118.48800 1.000 117.89045 338 GLY A N 1
ATOM 2303 C CA . GLY A 1 322 ? 43.54600 67.94200 119.86900 1.000 95.26669 338 GLY A CA 1
ATOM 2304 C C . GLY A 1 322 ? 42.34300 67.19500 120.41300 1.000 103.43082 338 GLY A C 1
ATOM 2305 O O . GLY A 1 322 ? 42.48500 66.33200 121.28500 1.000 108.42879 338 GLY A O 1
ATOM 2306 N N . ASN A 1 323 ? 41.15100 67.48500 119.88200 1.000 99.83302 339 ASN A N 1
ATOM 2307 C CA . ASN A 1 323 ? 39.97200 66.71400 120.26200 1.000 99.79618 339 ASN A CA 1
ATOM 2308 C C . ASN A 1 323 ? 40.14000 65.24000 119.91900 1.000 103.47556 339 ASN A C 1
ATOM 2309 O O . ASN A 1 323 ? 39.81400 64.36800 120.73200 1.000 100.30676 339 ASN A O 1
ATOM 2314 N N . THR A 1 324 ? 40.70000 64.94000 118.74500 1.000 113.68468 340 THR A N 1
ATOM 2315 C CA . THR A 1 324 ? 40.89100 63.54500 118.36100 1.000 98.40127 340 THR A CA 1
ATOM 2316 C C . THR A 1 324 ? 41.90600 62.85800 119.26500 1.000 99.05925 340 THR A C 1
ATOM 2317 O O . THR A 1 324 ? 41.68900 61.72100 119.70500 1.000 95.94835 340 THR A O 1
ATOM 2321 N N . ALA A 1 325 ? 43.01600 63.53300 119.56700 1.000 84.74437 341 ALA A N 1
ATOM 2322 C CA . ALA A 1 325 ? 44.00700 62.93800 120.45500 1.000 82.95468 341 ALA A CA 1
ATOM 2323 C C . ALA A 1 325 ? 43.47000 62.78900 121.87200 1.000 101.33320 341 ALA A C 1
ATOM 2324 O O . ALA A 1 325 ? 43.82000 61.82800 122.56600 1.000 95.59567 341 ALA A O 1
ATOM 2326 N N . ARG A 1 326 ? 42.62200 63.71700 122.31800 1.000 117.19037 342 ARG A N 1
ATOM 2327 C CA . ARG A 1 326 ? 42.04400 63.60000 123.65200 1.000 113.88734 342 ARG A CA 1
ATOM 2328 C C . ARG A 1 326 ? 41.21100 62.32600 123.78300 1.000 108.98938 342 ARG A C 1
ATOM 2329 O O . ARG A 1 326 ? 41.33000 61.60000 124.77700 1.000 114.84798 342 ARG A O 1
ATOM 2337 N N . ARG A 1 327 ? 40.41000 62.00300 122.76200 1.000 90.10817 343 ARG A N 1
ATOM 2338 C CA . ARG A 1 327 ? 39.58300 60.80000 122.79700 1.000 100.79893 343 ARG A CA 1
ATOM 2339 C C . ARG A 1 327 ? 40.37900 59.53200 122.53300 1.000 117.22195 343 ARG A C 1
ATOM 2340 O O . ARG A 1 327 ? 39.92200 58.44100 122.89400 1.000 111.42125 343 ARG A O 1
ATOM 2348 N N . PHE A 1 328 ? 41.52200 59.64400 121.85400 1.000 120.73816 344 PHE A N 1
ATOM 2349 C CA . PHE A 1 328 ? 42.38500 58.48600 121.65600 1.000 108.14455 344 PHE A CA 1
ATOM 2350 C C . PHE A 1 328 ? 42.92900 57.97000 122.98300 1.000 111.57654 344 PHE A C 1
ATOM 2351 O O . PHE A 1 328 ? 43.12100 56.76000 123.14600 1.000 104.24408 344 PHE A O 1
ATOM 2359 N N . PHE A 1 329 ? 43.17400 58.86500 123.94300 1.000 107.93663 345 PHE A N 1
ATOM 2360 C CA . PHE A 1 329 ? 43.69900 58.48700 125.24900 1.000 105.22314 345 PHE A CA 1
ATOM 2361 C C . PHE A 1 329 ? 42.62300 58.41600 126.32800 1.000 112.31610 345 PHE A C 1
ATOM 2362 O O . PHE A 1 329 ? 42.91200 57.96000 127.43800 1.000 96.51684 345 PHE A O 1
ATOM 2370 N N . GLU A 1 330 ? 41.39300 58.83900 126.02400 1.000 113.40833 346 GLU A N 1
ATOM 2371 C CA . GLU A 1 330 ? 40.34700 58.87200 127.04000 1.000 107.64975 346 GLU A CA 1
ATOM 2372 C C . GLU A 1 330 ? 40.04400 57.49000 127.60100 1.000 105.89428 346 GLU A C 1
ATOM 2373 O O . GLU A 1 330 ? 39.58500 57.37300 128.74100 1.000 124.15436 346 GLU A O 1
ATOM 2379 N N . PHE A 1 331 ? 40.30400 56.43400 126.83800 1.000 108.27088 347 PHE A N 1
ATOM 2380 C CA . PHE A 1 331 ? 39.96000 55.06900 127.24200 1.000 118.52474 347 PHE A CA 1
ATOM 2381 C C . PHE A 1 331 ? 41.08200 54.13600 126.82900 1.000 117.79044 347 PHE A C 1
ATOM 2382 O O . PHE A 1 331 ? 41.02300 53.48900 125.77600 1.000 126.94417 347 PHE A O 1
ATOM 2390 N N . PRO A 1 332 ? 42.14000 54.04900 127.63500 1.000 113.78206 348 PRO A N 1
ATOM 2391 C CA . PRO A 1 332 ? 43.27700 53.19900 127.25100 1.000 105.22841 348 PRO A CA 1
ATOM 2392 C C . PRO A 1 332 ? 42.90800 51.73500 127.13600 1.000 101.95170 348 PRO A C 1
ATOM 2393 O O . PRO A 1 332 ? 43.51200 51.01700 126.33300 1.000 111.63444 348 PRO A O 1
ATOM 2397 N N . ASP A 1 333 ? 41.92400 51.26900 127.90500 1.000 141.86175 349 ASP A N 1
ATOM 2398 C CA . ASP A 1 333 ? 41.52800 49.86900 127.81400 1.000 161.90362 349 ASP A CA 1
ATOM 2399 C C . ASP A 1 333 ? 40.97700 49.54100 126.43400 1.000 152.59724 349 ASP A C 1
ATOM 2400 O O . ASP A 1 333 ? 41.18000 48.43000 125.93000 1.000 150.19432 349 ASP A O 1
ATOM 2405 N N . LYS A 1 334 ? 40.31300 50.50500 125.79900 1.000 150.62595 350 LYS A N 1
ATOM 2406 C CA . LYS A 1 334 ? 39.64000 50.31100 124.52100 1.000 127.67320 350 LYS A CA 1
ATOM 2407 C C . LYS A 1 334 ? 40.54800 50.61500 123.33300 1.000 122.04095 350 LYS A C 1
ATOM 2408 O O . LYS A 1 334 ? 40.57200 49.84900 122.36300 1.000 128.19958 350 LYS A O 1
ATOM 2414 N N . THR A 1 335 ? 41.30500 51.71700 123.39700 1.000 100.79103 351 THR A N 1
ATOM 2415 C CA . THR A 1 335 ? 42.27600 52.02900 122.35100 1.000 98.24599 351 THR A CA 1
ATOM 2416 C C . THR A 1 335 ? 43.23500 50.87300 122.09600 1.000 107.61553 351 THR A C 1
ATOM 2417 O O . THR A 1 335 ? 43.62800 50.63100 120.94900 1.000 100.99369 351 THR A O 1
ATOM 2421 N N . ALA A 1 336 ? 43.60800 50.13300 123.14000 1.000 108.15244 352 ALA A N 1
ATOM 2422 C CA . ALA A 1 336 ? 44.51700 49.01000 122.94700 1.000 101.57797 352 ALA A CA 1
ATOM 2423 C C . ALA A 1 336 ? 43.84600 47.88600 122.16500 1.000 115.45068 352 ALA A C 1
ATOM 2424 O O . ALA A 1 336 ? 44.47900 47.25900 121.30800 1.000 124.69127 352 ALA A O 1
ATOM 2426 N N . ALA A 1 337 ? 42.56700 47.61300 122.44500 1.000 107.28918 353 ALA A N 1
ATOM 2427 C CA . ALA A 1 337 ? 41.85200 46.59500 121.67800 1.000 129.00757 353 ALA A CA 1
ATOM 2428 C C . ALA A 1 337 ? 41.67000 47.01900 120.22400 1.000 128.33907 353 ALA A C 1
ATOM 2429 O O . ALA A 1 337 ? 41.67400 46.17700 119.31700 1.000 111.51074 353 ALA A O 1
ATOM 2431 N N . ILE A 1 338 ? 41.46900 48.31400 119.99100 1.000 112.51612 354 ILE A N 1
ATOM 2432 C CA . ILE A 1 338 ? 41.30300 48.81700 118.63100 1.000 109.23941 354 ILE A CA 1
ATOM 2433 C C . ILE A 1 338 ? 42.62400 48.76200 117.86700 1.000 110.32902 354 ILE A C 1
ATOM 2434 O O . ILE A 1 338 ? 42.70500 48.16900 116.78400 1.000 111.42125 354 ILE A O 1
ATOM 2439 N N . THR A 1 339 ? 43.67800 49.36900 118.41900 1.000 100.84893 355 THR A N 1
ATOM 2440 C CA . THR A 1 339 ? 44.93500 49.51200 117.68800 1.000 102.89128 355 THR A CA 1
ATOM 2441 C C . THR A 1 339 ? 45.83600 48.28800 117.77100 1.000 108.83147 355 THR A C 1
ATOM 2442 O O . THR A 1 339 ? 46.79900 48.20100 117.00200 1.000 99.22505 355 THR A O 1
ATOM 2446 N N . GLY A 1 340 ? 45.57200 47.35800 118.68100 1.000 106.81281 356 GLY A N 1
ATOM 2447 C CA . GLY A 1 340 ? 46.48600 46.25100 118.86000 1.000 103.82824 356 GLY A CA 1
ATOM 2448 C C . GLY A 1 340 ? 47.70400 46.57200 119.69300 1.000 101.76483 356 GLY A C 1
ATOM 2449 O O . GLY A 1 340 ? 48.64800 45.77200 119.71900 1.000 102.59914 356 GLY A O 1
ATOM 2450 N N . LEU A 1 341 ? 47.73100 47.73200 120.33900 1.000 99.34875 357 LEU A N 1
ATOM 2451 C CA . LEU A 1 341 ? 48.83700 48.14600 121.18700 1.000 97.73014 357 LEU A CA 1
ATOM 2452 C C . LEU A 1 341 ? 48.65500 47.64900 122.62000 1.000 116.93770 357 LEU A C 1
ATOM 2453 O O . LEU A 1 341 ? 47.62300 47.08600 123.00000 1.000 104.68097 357 LEU A O 1
ATOM 2458 N N . ASP A 1 342 ? 49.71400 47.82100 123.40000 1.000 116.59556 358 ASP A N 1
ATOM 2459 C CA . ASP A 1 342 ? 49.74500 47.40300 124.79400 1.000 117.77991 358 ASP A CA 1
ATOM 2460 C C . ASP A 1 342 ? 49.04100 48.43200 125.67700 1.000 123.60429 358 ASP A C 1
ATOM 2461 O O . ASP A 1 342 ? 49.36800 49.62300 125.63900 1.000 97.85647 358 ASP A O 1
ATOM 2466 N N . GLU A 1 343 ? 48.08000 47.96700 126.48200 1.000 117.59831 359 GLU A N 1
ATOM 2467 C CA . GLU A 1 343 ? 47.31000 48.88400 127.31800 1.000 102.99393 359 GLU A CA 1
ATOM 2468 C C . GLU A 1 343 ? 48.20400 49.61700 128.31000 1.000 109.03939 359 GLU A C 1
ATOM 2469 O O . GLU A 1 343 ? 48.07400 50.83400 128.49400 1.000 100.05673 359 GLU A O 1
ATOM 2475 N N . ASP A 1 344 ? 49.10500 48.88500 128.97500 1.000 106.93914 360 ASP A N 1
ATOM 2476 C CA . ASP A 1 344 ? 50.03000 49.51100 129.91300 1.000 105.73110 360 ASP A CA 1
ATOM 2477 C C . ASP A 1 344 ? 50.69200 50.73300 129.28700 1.000 104.51253 360 ASP A C 1
ATOM 2478 O O . ASP A 1 344 ? 50.60500 51.84100 129.82600 1.000 113.10567 360 ASP A O 1
ATOM 2483 N N . LEU A 1 345 ? 51.29100 50.56700 128.10400 1.000 105.14155 361 LEU A N 1
ATOM 2484 C CA . LEU A 1 345 ? 51.93100 51.69800 127.43800 1.000 106.26011 361 LEU A CA 1
ATOM 2485 C C . LEU A 1 345 ? 50.94400 52.82600 127.17800 1.000 102.34911 361 LEU A C 1
ATOM 2486 O O . LEU A 1 345 ? 51.24100 53.99700 127.43500 1.000 98.37758 361 LEU A O 1
ATOM 2491 N N . ILE A 1 346 ? 49.76000 52.49200 126.66700 1.000 93.64544 362 ILE A N 1
ATOM 2492 C CA . ILE A 1 346 ? 48.80700 53.52900 126.28600 1.000 94.93243 362 ILE A CA 1
ATOM 2493 C C . ILE A 1 346 ? 48.37000 54.31700 127.51000 1.000 101.94643 362 ILE A C 1
ATOM 2494 O O . ILE A 1 346 ? 48.36500 55.55400 127.50500 1.000 106.34433 362 ILE A O 1
ATOM 2499 N N . ARG A 1 347 ? 48.00000 53.60800 128.58100 1.000 121.39877 363 ARG A N 1
ATOM 2500 C CA . ARG A 1 347 ? 47.60100 54.26800 129.82000 1.000 114.38740 363 ARG A CA 1
ATOM 2501 C C . ARG A 1 347 ? 48.73400 55.11500 130.38900 1.000 101.83853 363 ARG A C 1
ATOM 2502 O O . ARG A 1 347 ? 48.49800 56.21300 130.90600 1.000 99.84355 363 ARG A O 1
ATOM 2510 N N . ARG A 1 348 ? 49.97000 54.61700 130.31600 1.000 95.65621 364 ARG A N 1
ATOM 2511 C CA . ARG A 1 348 ? 51.10900 55.39900 130.78300 1.000 95.15615 364 ARG A CA 1
ATOM 2512 C C . ARG A 1 348 ? 51.22000 56.72100 130.03000 1.000 96.58790 364 ARG A C 1
ATOM 2513 O O . ARG A 1 348 ? 51.39000 57.78200 130.64000 1.000 113.29779 364 ARG A O 1
ATOM 2521 N N . PHE A 1 349 ? 51.10700 56.68100 128.70000 1.000 112.66351 365 PHE A N 1
ATOM 2522 C CA . PHE A 1 349 ? 51.20800 57.91700 127.93100 1.000 110.84750 365 PHE A CA 1
ATOM 2523 C C . PHE A 1 349 ? 50.04200 58.84900 128.21400 1.000 112.61613 365 PHE A C 1
ATOM 2524 O O . PHE A 1 349 ? 50.21400 60.07300 128.21600 1.000 106.37065 365 PHE A O 1
ATOM 2532 N N . SER A 1 350 ? 48.85800 58.29500 128.47600 1.000 101.45427 366 SER A N 1
ATOM 2533 C CA . SER A 1 350 ? 47.70100 59.13800 128.75100 1.000 97.43537 366 SER A CA 1
ATOM 2534 C C . SER A 1 350 ? 47.84400 59.83700 130.09800 1.000 109.78685 366 SER A C 1
ATOM 2535 O O . SER A 1 350 ? 47.59800 61.04400 130.20800 1.000 121.98568 366 SER A O 1
ATOM 2538 N N . VAL A 1 351 ? 48.24700 59.08900 131.13300 1.000 110.37113 367 VAL A N 1
ATOM 2539 C CA . VAL A 1 351 ? 48.45100 59.67100 132.46100 1.000 100.13569 367 VAL A CA 1
ATOM 2540 C C . VAL A 1 351 ? 49.44000 60.82600 132.39000 1.000 95.17983 367 VAL A C 1
ATOM 2541 O O . VAL A 1 351 ? 49.25800 61.86100 133.04300 1.000 115.46384 367 VAL A O 1
ATOM 2545 N N . ILE A 1 352 ? 50.50400 60.66700 131.60100 1.000 91.15567 368 ILE A N 1
ATOM 2546 C CA . ILE A 1 352 ? 51.50500 61.72400 131.46800 1.000 101.67798 368 ILE A CA 1
ATOM 2547 C C . ILE A 1 352 ? 50.88500 62.96400 130.84100 1.000 98.82501 368 ILE A C 1
ATOM 2548 O O . ILE A 1 352 ? 51.01100 64.07500 131.36700 1.000 102.97287 368 ILE A O 1
ATOM 2553 N N . LEU A 1 353 ? 50.20900 62.79200 129.70300 1.000 94.47712 369 LEU A N 1
ATOM 2554 C CA . LEU A 1 353 ? 49.62000 63.93500 129.01500 1.000 102.08856 369 LEU A CA 1
ATOM 2555 C C . LEU A 1 353 ? 48.56000 64.62700 129.86800 1.000 111.57654 369 LEU A C 1
ATOM 2556 O O . LEU A 1 353 ? 48.38400 65.84700 129.77100 1.000 100.16990 369 LEU A O 1
ATOM 2561 N N . GLN A 1 354 ? 47.87000 63.87500 130.72900 1.000 101.29636 370 GLN A N 1
ATOM 2562 C CA . GLN A 1 354 ? 46.89400 64.48100 131.62800 1.000 95.67726 370 GLN A CA 1
ATOM 2563 C C . GLN A 1 354 ? 47.57300 65.40800 132.63300 1.000 109.63157 370 GLN A C 1
ATOM 2564 O O . GLN A 1 354 ? 47.14400 66.55200 132.82500 1.000 117.67200 370 GLN A O 1
ATOM 2570 N N . ALA A 1 355 ? 48.64000 64.92700 133.27800 1.000 93.45857 371 ALA A N 1
ATOM 2571 C CA . ALA A 1 355 ? 49.39400 65.74700 134.22300 1.000 93.59017 371 ALA A CA 1
ATOM 2572 C C . ALA A 1 355 ? 49.89800 67.02900 133.57000 1.000 98.63551 371 ALA A C 1
ATOM 2573 O O . ALA A 1 355 ? 49.79800 68.11800 134.14900 1.000 117.90361 371 ALA A O 1
ATOM 2575 N N . ILE A 1 356 ? 50.46600 66.90700 132.37000 1.000 100.33045 372 ILE A N 1
ATOM 2576 C CA . ILE A 1 356 ? 50.97500 68.06400 131.63600 1.000 104.60728 372 ILE A CA 1
ATOM 2577 C C . ILE A 1 356 ? 49.86100 69.07600 131.39600 1.000 116.65083 372 ILE A C 1
ATOM 2578 O O . ILE A 1 356 ? 50.01700 70.27700 131.65300 1.000 133.13438 372 ILE A O 1
ATOM 2583 N N . THR A 1 357 ? 48.71700 68.60700 130.89300 1.000 90.22924 373 THR A N 1
ATOM 2584 C CA . THR A 1 357 ? 47.66700 69.51500 130.44900 1.000 99.00134 373 THR A CA 1
ATOM 2585 C C . THR A 1 357 ? 46.85000 70.09300 131.59700 1.000 113.72416 373 THR A C 1
ATOM 2586 O O . THR A 1 357 ? 46.14900 71.09000 131.39300 1.000 115.33751 373 THR A O 1
ATOM 2590 N N . SER A 1 358 ? 46.91800 69.49600 132.79100 1.000 125.49136 374 SER A N 1
ATOM 2591 C CA . SER A 1 358 ? 46.13800 69.99700 133.91800 1.000 110.03951 374 SER A CA 1
ATOM 2592 C C . SER A 1 358 ? 46.59000 71.38100 134.34800 1.000 109.93687 374 SER A C 1
ATOM 2593 O O . SER A 1 358 ? 45.78400 72.16200 134.86800 1.000 127.34158 374 SER A O 1
ATOM 2596 N N . GLY A 1 359 ? 47.86600 71.70400 134.14100 1.000 114.67691 375 GLY A N 1
ATOM 2597 C CA . GLY A 1 359 ? 48.43100 72.93800 134.63400 1.000 126.92574 375 GLY A CA 1
ATOM 2598 C C . GLY A 1 359 ? 48.72700 72.95000 136.11600 1.000 131.89739 375 GLY A C 1
ATOM 2599 O O . GLY A 1 359 ? 49.33900 73.91000 136.60200 1.000 141.96439 375 GLY A O 1
ATOM 2600 N N . GLU A 1 360 ? 48.33300 71.91100 136.84700 1.000 107.78398 376 GLU A N 1
ATOM 2601 C CA . GLU A 1 360 ? 48.60000 71.84000 138.27100 1.000 103.71770 376 GLU A CA 1
ATOM 2602 C C . GLU A 1 360 ? 50.07600 71.53200 138.52100 1.000 106.88650 376 GLU A C 1
ATOM 2603 O O . GLU A 1 360 ? 50.86300 71.30300 137.60000 1.000 151.80241 376 GLU A O 1
ATOM 2609 N N . ILE A 1 361 ? 50.45400 71.52900 139.79300 1.000 129.53395 377 ILE A N 1
ATOM 2610 C CA . ILE A 1 361 ? 51.83000 71.23800 140.17100 1.000 130.01559 377 ILE A CA 1
ATOM 2611 C C . ILE A 1 361 ? 52.05500 69.73900 140.07100 1.000 132.17901 377 ILE A C 1
ATOM 2612 O O . ILE A 1 361 ? 51.25200 68.94100 140.56700 1.000 158.63218 377 ILE A O 1
ATOM 2617 N N . ILE A 1 362 ? 53.13900 69.35500 139.40900 1.000 125.25186 378 ILE A N 1
ATOM 2618 C CA . ILE A 1 362 ? 53.51200 67.96100 139.23300 1.000 124.19384 378 ILE A CA 1
ATOM 2619 C C . ILE A 1 362 ? 54.70500 67.67300 140.13200 1.000 132.34218 378 ILE A C 1
ATOM 2620 O O . ILE A 1 362 ? 55.67700 68.43900 140.15000 1.000 135.50309 378 ILE A O 1
ATOM 2625 N N . ASP A 1 363 ? 54.63200 66.57000 140.87600 1.000 134.83459 379 ASP A N 1
ATOM 2626 C CA . ASP A 1 363 ? 55.76100 66.09600 141.66700 1.000 141.77753 379 ASP A CA 1
ATOM 2627 C C . ASP A 1 363 ? 56.90600 65.68300 140.75200 1.000 150.62332 379 ASP A C 1
ATOM 2628 O O . ASP A 1 363 ? 56.93700 64.54400 140.27800 1.000 158.96116 379 ASP A O 1
ATOM 2633 N N . VAL A 1 364 ? 57.85000 66.59900 140.50300 1.000 156.31874 380 VAL A N 1
ATOM 2634 C CA . VAL A 1 364 ? 58.89300 66.34200 139.50400 1.000 151.28656 380 VAL A CA 1
ATOM 2635 C C . VAL A 1 364 ? 59.66200 65.04900 139.76500 1.000 152.68410 380 VAL A C 1
ATOM 2636 O O . VAL A 1 364 ? 59.79900 64.24500 138.83200 1.000 137.38753 380 VAL A O 1
ATOM 2640 N N . PRO A 1 365 ? 60.18200 64.78300 140.97000 1.000 152.71305 381 PRO A N 1
ATOM 2641 C CA . PRO A 1 365 ? 60.85800 63.49000 141.18000 1.000 153.32891 381 PRO A CA 1
ATOM 2642 C C . PRO A 1 365 ? 59.93800 62.29800 140.98300 1.000 160.08762 381 PRO A C 1
ATOM 2643 O O . PRO A 1 365 ? 60.36600 61.27500 140.43400 1.000 163.93545 381 PRO A O 1
ATOM 2647 N N . LYS A 1 366 ? 58.67600 62.40500 141.40300 1.000 162.51422 382 LYS A N 1
ATOM 2648 C CA . LYS A 1 366 ? 57.74000 61.30700 141.19500 1.000 156.41349 382 LYS A CA 1
ATOM 2649 C C . LYS A 1 366 ? 57.39100 61.14700 139.72400 1.000 139.78781 382 LYS A C 1
ATOM 2650 O O . LYS A 1 366 ? 57.09700 60.03400 139.27600 1.000 147.09922 382 LYS A O 1
ATOM 2656 N N . PHE A 1 367 ? 57.44100 62.24400 138.96100 1.000 137.33752 383 PHE A N 1
ATOM 2657 C CA . PHE A 1 367 ? 57.16000 62.19700 137.52800 1.000 124.77812 383 PHE A CA 1
ATOM 2658 C C . PHE A 1 367 ? 58.30200 61.54000 136.76400 1.000 122.76472 383 PHE A C 1
ATOM 2659 O O . PHE A 1 367 ? 58.07200 60.71400 135.87300 1.000 104.50727 383 PHE A O 1
ATOM 2667 N N . LYS A 1 368 ? 59.54300 61.92600 137.07900 1.000 121.91725 384 LYS A N 1
ATOM 2668 C CA . LYS A 1 368 ? 60.70500 61.38000 136.38300 1.000 110.07372 384 LYS A CA 1
ATOM 2669 C C . LYS A 1 368 ? 60.75100 59.85900 136.46700 1.000 127.07839 384 LYS A C 1
ATOM 2670 O O . LYS A 1 368 ? 61.08200 59.18600 135.48300 1.000 126.62308 384 LYS A O 1
ATOM 2676 N N . GLU A 1 369 ? 60.43000 59.29600 137.63500 1.000 152.67094 385 GLU A N 1
ATOM 2677 C CA . GLU A 1 369 ? 60.40800 57.84300 137.76300 1.000 152.29194 385 GLU A CA 1
ATOM 2678 C C . GLU A 1 369 ? 59.32800 57.23300 136.87800 1.000 149.71269 385 GLU A C 1
ATOM 2679 O O . GLU A 1 369 ? 59.54100 56.18200 136.26100 1.000 140.49579 385 GLU A O 1
ATOM 2685 N N . TYR A 1 370 ? 58.17700 57.89900 136.77100 1.000 132.56326 386 TYR A N 1
ATOM 2686 C CA . TYR A 1 370 ? 57.11900 57.39500 135.90400 1.000 130.84464 386 TYR A CA 1
ATOM 2687 C C . TYR A 1 370 ? 57.51000 57.51700 134.43700 1.000 125.04657 386 TYR A C 1
ATOM 2688 O O . TYR A 1 370 ? 57.25600 56.60500 133.64100 1.000 127.79164 386 TYR A O 1
ATOM 2697 N N . ALA A 1 371 ? 58.13800 58.63400 134.06700 1.000 101.36215 387 ALA A N 1
ATOM 2698 C CA . ALA A 1 371 ? 58.62400 58.79600 132.70300 1.000 98.48023 387 ALA A CA 1
ATOM 2699 C C . ALA A 1 371 ? 59.75300 57.81700 132.39500 1.000 117.13773 387 ALA A C 1
ATOM 2700 O O . ALA A 1 371 ? 59.76300 57.19100 131.32900 1.000 132.98963 387 ALA A O 1
ATOM 2702 N N . ARG A 1 372 ? 60.71000 57.66900 133.31600 1.000 112.97407 388 ARG A N 1
ATOM 2703 C CA . ARG A 1 372 ? 61.83100 56.75900 133.08700 1.000 109.16835 388 ARG A CA 1
ATOM 2704 C C . ARG A 1 372 ? 61.34700 55.33200 132.85500 1.000 110.36850 388 ARG A C 1
ATOM 2705 O O . ARG A 1 372 ? 61.93400 54.58800 132.06000 1.000 141.54065 388 ARG A O 1
ATOM 2713 N N . THR A 1 373 ? 60.26800 54.93700 133.52900 1.000 121.46720 389 THR A N 1
ATOM 2714 C CA . THR A 1 373 ? 59.79000 53.56500 133.41300 1.000 129.80504 389 THR A CA 1
ATOM 2715 C C . THR A 1 373 ? 58.93600 53.38700 132.16700 1.000 126.00721 389 THR A C 1
ATOM 2716 O O . THR A 1 373 ? 59.00100 52.34300 131.50700 1.000 102.98866 389 THR A O 1
ATOM 2720 N N . THR A 1 374 ? 58.13300 54.40000 131.83600 1.000 122.18307 390 THR A N 1
ATOM 2721 C CA . THR A 1 374 ? 57.37600 54.37100 130.59100 1.000 106.22063 390 THR A CA 1
ATOM 2722 C C . THR A 1 374 ? 58.29500 54.18300 129.39200 1.000 114.61637 390 THR A C 1
ATOM 2723 O O . THR A 1 374 ? 58.00800 53.37600 128.49900 1.000 128.64700 390 THR A O 1
ATOM 2727 N N . ALA A 1 375 ? 59.41400 54.90600 129.36200 1.000 95.76675 391 ALA A N 1
ATOM 2728 C CA . ALA A 1 375 ? 60.40400 54.70100 128.31300 1.000 94.88769 391 ALA A CA 1
ATOM 2729 C C . ALA A 1 375 ? 60.90900 53.26100 128.30500 1.000 110.34744 391 ALA A C 1
ATOM 2730 O O . ALA A 1 375 ? 61.02900 52.64300 127.24100 1.000 120.15125 391 ALA A O 1
ATOM 2732 N N . GLU A 1 376 ? 61.22400 52.71100 129.48500 1.000 115.34014 392 GLU A N 1
ATOM 2733 C CA . GLU A 1 376 ? 61.65600 51.31500 129.56200 1.000 119.69593 392 GLU A CA 1
ATOM 2734 C C . GLU A 1 376 ? 60.60500 50.37200 128.98200 1.000 107.85241 392 GLU A C 1
ATOM 2735 O O . GLU A 1 376 ? 60.94300 49.40200 128.29100 1.000 113.09777 392 GLU A O 1
ATOM 2741 N N . LYS A 1 377 ? 59.32500 50.63800 129.25300 1.000 101.12791 393 LYS A N 1
ATOM 2742 C CA . LYS A 1 377 ? 58.26100 49.80500 128.70300 1.000 113.51887 393 LYS A CA 1
ATOM 2743 C C . LYS A 1 377 ? 58.15800 49.96400 127.18900 1.000 121.32244 393 LYS A C 1
ATOM 2744 O O . LYS A 1 377 ? 57.77100 49.01900 126.48900 1.000 110.95014 393 LYS A O 1
ATOM 2750 N N . TYR A 1 378 ? 58.50500 51.14300 126.66800 1.000 118.56685 394 TYR A N 1
ATOM 2751 C CA . TYR A 1 378 ? 58.47100 51.37000 125.22700 1.000 108.63671 394 TYR A CA 1
ATOM 2752 C C . TYR A 1 378 ? 59.45100 50.45300 124.50000 1.000 107.97084 394 TYR A C 1
ATOM 2753 O O . TYR A 1 378 ? 59.05800 49.66300 123.63500 1.000 112.87932 394 TYR A O 1
ATOM 2762 N N . VAL A 1 379 ? 60.74000 50.54000 124.84500 1.000 98.82237 395 VAL A N 1
ATOM 2763 C CA . VAL A 1 379 ? 61.74400 49.69400 124.19900 1.000 97.05111 395 VAL A CA 1
ATOM 2764 C C . VAL A 1 379 ? 61.48800 48.22200 124.50300 1.000 115.00063 395 VAL A C 1
ATOM 2765 O O . VAL A 1 379 ? 61.89800 47.34000 123.73100 1.000 99.52509 395 VAL A O 1
ATOM 2769 N N . GLU A 1 380 ? 60.84500 47.92800 125.64200 1.000 106.34696 396 GLU A N 1
ATOM 2770 C CA . GLU A 1 380 ? 60.46200 46.55300 125.95600 1.000 103.25185 396 GLU A CA 1
ATOM 2771 C C . GLU A 1 380 ? 59.49100 46.00400 124.91800 1.000 117.79307 396 GLU A C 1
ATOM 2772 O O . GLU A 1 380 ? 59.56200 44.82600 124.54300 1.000 110.12899 396 GLU A O 1
ATOM 2778 N N . LEU A 1 381 ? 58.55900 46.83800 124.46300 1.000 121.12242 397 LEU A N 1
ATOM 2779 C CA . LEU A 1 381 ? 57.51900 46.41200 123.53700 1.000 111.61075 397 LEU A CA 1
ATOM 2780 C C . LEU A 1 381 ? 57.88600 46.69100 122.08100 1.000 112.95302 397 LEU A C 1
ATOM 2781 O O . LEU A 1 381 ? 57.75200 45.81200 121.22500 1.000 129.25497 397 LEU A O 1
ATOM 2786 N N . TYR A 1 382 ? 58.36300 47.89900 121.78700 1.000 96.90636 398 TYR A N 1
ATOM 2787 C CA . TYR A 1 382 ? 58.49200 48.37300 120.41200 1.000 96.36155 398 TYR A CA 1
ATOM 2788 C C . TYR A 1 382 ? 59.84500 49.04300 120.19200 1.000 99.20400 398 TYR A C 1
ATOM 2789 O O . TYR A 1 382 ? 59.93500 50.17900 119.72400 1.000 95.68252 398 TYR A O 1
ATOM 2798 N N . ASP A 1 383 ? 60.92800 48.32800 120.50800 1.000 97.30114 399 ASP A N 1
ATOM 2799 C CA . ASP A 1 383 ? 62.26100 48.87300 120.27400 1.000 93.91126 399 ASP A CA 1
ATOM 2800 C C . ASP A 1 383 ? 62.54700 49.09800 118.80000 1.000 113.01618 399 ASP A C 1
ATOM 2801 O O . ASP A 1 383 ? 63.47400 49.84500 118.47300 1.000 114.09526 399 ASP A O 1
ATOM 2806 N N . TRP A 1 384 ? 61.76500 48.48600 117.90400 1.000 109.82633 400 TRP A N 1
ATOM 2807 C CA . TRP A 1 384 ? 62.01900 48.63200 116.47600 1.000 94.60608 400 TRP A CA 1
ATOM 2808 C C . TRP A 1 384 ? 61.54700 49.97400 115.92800 1.000 98.07492 400 TRP A C 1
ATOM 2809 O O . TRP A 1 384 ? 62.15200 50.49500 114.98600 1.000 122.05937 400 TRP A O 1
ATOM 2820 N N . TYR A 1 385 ? 60.49900 50.56000 116.49600 1.000 109.23152 401 TYR A N 1
ATOM 2821 C CA . TYR A 1 385 ? 60.06800 51.89600 116.09900 1.000 98.45128 401 TYR A CA 1
ATOM 2822 C C . TYR A 1 385 ? 60.83000 52.91700 116.94000 1.000 100.87788 401 TYR A C 1
ATOM 2823 O O . TYR A 1 385 ? 60.62800 53.00600 118.15500 1.000 106.24695 401 TYR A O 1
ATOM 2832 N N . TYR A 1 386 ? 61.69500 53.69700 116.29500 1.000 91.82417 402 TYR A N 1
ATOM 2833 C CA . TYR A 1 386 ? 62.45000 54.72700 116.99800 1.000 86.17612 402 TYR A CA 1
ATOM 2834 C C . TYR A 1 386 ? 61.51700 55.81000 117.52900 1.000 93.35067 402 TYR A C 1
ATOM 2835 O O . TYR A 1 386 ? 60.55700 56.19900 116.86300 1.000 117.50093 402 TYR A O 1
ATOM 2844 N N . MET A 1 387 ? 61.81000 56.30400 118.73500 1.000 112.97144 403 MET A N 1
ATOM 2845 C CA . MET A 1 387 ? 60.94700 57.29200 119.37900 1.000 106.32854 403 MET A CA 1
ATOM 2846 C C . MET A 1 387 ? 60.97300 58.61400 118.63000 1.000 82.87836 403 MET A C 1
ATOM 2847 O O . MET A 1 387 ? 62.04400 59.14000 118.31900 1.000 95.94308 403 MET A O 1
ATOM 2852 N N . SER A 1 388 ? 59.79600 59.18700 118.40100 1.000 81.78349 404 SER A N 1
ATOM 2853 C CA . SER A 1 388 ? 59.73000 60.49300 117.76500 1.000 81.26237 404 SER A CA 1
ATOM 2854 C C . SER A 1 388 ? 60.41000 61.54400 118.63400 1.000 99.25137 404 SER A C 1
ATOM 2855 O O . SER A 1 388 ? 60.60600 61.36100 119.83900 1.000 132.24744 404 SER A O 1
ATOM 2858 N N . SER A 1 389 ? 60.78100 62.65800 118.00200 1.000 82.87046 405 SER A N 1
ATOM 2859 C CA . SER A 1 389 ? 61.44500 63.72900 118.73500 1.000 97.51169 405 SER A CA 1
ATOM 2860 C C . SER A 1 389 ? 60.56700 64.24200 119.86700 1.000 112.72404 405 SER A C 1
ATOM 2861 O O . SER A 1 389 ? 61.06600 64.58600 120.94500 1.000 129.02863 405 SER A O 1
ATOM 2864 N N . THR A 1 390 ? 59.25300 64.28800 119.64400 1.000 107.20233 406 THR A N 1
ATOM 2865 C CA . THR A 1 390 ? 58.33400 64.71400 120.69300 1.000 105.30210 406 THR A CA 1
ATOM 2866 C C . THR A 1 390 ? 58.25300 63.68800 121.81800 1.000 109.95529 406 THR A C 1
ATOM 2867 O O . THR A 1 390 ? 58.24100 64.05800 122.99800 1.000 112.86880 406 THR A O 1
ATOM 2871 N N . VAL A 1 391 ? 58.20700 62.39500 121.47900 1.000 101.30688 407 VAL A N 1
ATOM 2872 C CA . VAL A 1 391 ? 58.16300 61.36300 122.51300 1.000 85.62342 407 VAL A CA 1
ATOM 2873 C C . VAL A 1 391 ? 59.47200 61.32600 123.28900 1.000 94.63503 407 VAL A C 1
ATOM 2874 O O . VAL A 1 391 ? 59.47500 61.17800 124.51800 1.000 95.65094 407 VAL A O 1
ATOM 2878 N N . HIS A 1 392 ? 60.60300 61.46000 122.59600 1.000 113.39254 408 HIS A N 1
ATOM 2879 C CA . HIS A 1 392 ? 61.88000 61.54800 123.29500 1.000 116.50081 408 HIS A CA 1
ATOM 2880 C C . HIS A 1 392 ? 61.89200 62.72900 124.25500 1.000 112.69772 408 HIS A C 1
ATOM 2881 O O . HIS A 1 392 ? 62.17300 62.57000 125.44700 1.000 123.78853 408 HIS A O 1
ATOM 2888 N N . LYS A 1 393 ? 61.57000 63.92300 123.75300 1.000 104.74677 409 LYS A N 1
ATOM 2889 C CA . LYS A 1 393 ? 61.59300 65.11900 124.58800 1.000 93.75071 409 LYS A CA 1
ATOM 2890 C C . LYS A 1 393 ? 60.62000 64.99800 125.75600 1.000 100.37782 409 LYS A C 1
ATOM 2891 O O . LYS A 1 393 ? 60.86800 65.55600 126.83000 1.000 119.21166 409 LYS A O 1
ATOM 2897 N N . LEU A 1 394 ? 59.50800 64.28400 125.56700 1.000 91.82154 410 LEU A N 1
ATOM 2898 C CA . LEU A 1 394 ? 58.55200 64.09400 126.65500 1.000 91.06092 410 LEU A CA 1
ATOM 2899 C C . LEU A 1 394 ? 59.09000 63.12300 127.70300 1.000 108.75514 410 LEU A C 1
ATOM 2900 O O . LEU A 1 394 ? 59.29700 63.49200 128.86200 1.000 120.42233 410 LEU A O 1
ATOM 2905 N N . LEU A 1 395 ? 59.32900 61.87100 127.30900 1.000 104.51253 411 LEU A N 1
ATOM 2906 C CA . LEU A 1 395 ? 59.69500 60.84700 128.28500 1.000 93.44278 411 LEU A CA 1
ATOM 2907 C C . LEU A 1 395 ? 61.06300 61.10800 128.90200 1.000 113.52940 411 LEU A C 1
ATOM 2908 O O . LEU A 1 395 ? 61.24500 60.93100 130.11200 1.000 142.80923 411 LEU A O 1
ATOM 2913 N N . ILE A 1 396 ? 62.03100 61.53300 128.09800 1.000 119.45906 412 ILE A N 1
ATOM 2914 C CA . ILE A 1 396 ? 63.41500 61.62300 128.55600 1.000 113.60309 412 ILE A CA 1
ATOM 2915 C C . ILE A 1 396 ? 63.71100 62.97100 129.20400 1.000 122.23044 412 ILE A C 1
ATOM 2916 O O . ILE A 1 396 ? 64.41700 63.03300 130.21100 1.000 137.80336 412 ILE A O 1
ATOM 2921 N N . HIS A 1 397 ? 63.19700 64.06600 128.64400 1.000 131.39997 413 HIS A N 1
ATOM 2922 C CA . HIS A 1 397 ? 63.45200 65.40300 129.16800 1.000 130.29720 413 HIS A CA 1
ATOM 2923 C C . HIS A 1 397 ? 62.21000 66.06300 129.75300 1.000 129.63923 413 HIS A C 1
ATOM 2924 O O . HIS A 1 397 ? 62.23300 67.26900 130.01900 1.000 134.75300 413 HIS A O 1
ATOM 2931 N N . GLY A 1 398 ? 61.13000 65.31100 129.96900 1.000 131.61578 414 GLY A N 1
ATOM 2932 C CA . GLY A 1 398 ? 59.90400 65.92700 130.45500 1.000 116.08760 414 GLY A CA 1
ATOM 2933 C C . GLY A 1 398 ? 59.97300 66.29600 131.92400 1.000 134.71615 414 GLY A C 1
ATOM 2934 O O . GLY A 1 398 ? 59.39200 67.30000 132.34800 1.000 133.13175 414 GLY A O 1
ATOM 2935 N N . GLY A 1 399 ? 60.65600 65.47700 132.72600 1.000 145.13845 415 GLY A N 1
ATOM 2936 C CA . GLY A 1 399 ? 60.84000 65.82600 134.12600 1.000 147.82562 415 GLY A CA 1
ATOM 2937 C C . GLY A 1 399 ? 61.49200 67.18400 134.30100 1.000 144.44363 415 GLY A C 1
ATOM 2938 O O . GLY A 1 399 ? 61.02000 68.01900 135.07500 1.000 150.96284 415 GLY A O 1
ATOM 2939 N N . ASP A 1 400 ? 62.57800 67.42900 133.56300 1.000 137.10854 416 ASP A N 1
ATOM 2940 C CA . ASP A 1 400 ? 63.28800 68.69800 133.68700 1.000 126.50201 416 ASP A CA 1
ATOM 2941 C C . ASP A 1 400 ? 62.43300 69.86500 133.20300 1.000 136.35582 416 ASP A C 1
ATOM 2942 O O . ASP A 1 400 ? 62.42400 70.93100 133.82900 1.000 143.28560 416 ASP A O 1
ATOM 2947 N N . ILE A 1 401 ? 61.69800 69.67800 132.10100 1.000 132.60011 417 ILE A N 1
ATOM 2948 C CA . ILE A 1 401 ? 60.88600 70.75900 131.54000 1.000 131.92371 417 ILE A CA 1
ATOM 2949 C C . ILE A 1 401 ? 59.79200 71.18100 132.51400 1.000 138.52977 417 ILE A C 1
ATOM 2950 O O . ILE A 1 401 ? 59.54200 72.37600 132.71400 1.000 126.09670 417 ILE A O 1
ATOM 2955 N N . ILE A 1 402 ? 59.08700 70.20500 133.09300 1.000 139.90098 418 ILE A N 1
ATOM 2956 C CA . ILE A 1 402 ? 58.16900 70.49800 134.19300 1.000 129.37077 418 ILE A CA 1
ATOM 2957 C C . ILE A 1 402 ? 58.88600 71.31000 135.26600 1.000 114.97694 418 ILE A C 1
ATOM 2958 O O . ILE A 1 402 ? 58.38700 72.34300 135.72600 1.000 119.64592 418 ILE A O 1
ATOM 2963 N N . ALA A 1 403 ? 60.07200 70.84700 135.67800 1.000 111.43968 419 ALA A N 1
ATOM 2964 C CA . ALA A 1 403 ? 60.78800 71.48100 136.78400 1.000 113.31359 419 ALA A CA 1
ATOM 2965 C C . ALA A 1 403 ? 61.13800 72.93300 136.48400 1.000 134.90038 419 ALA A C 1
ATOM 2966 O O . ALA A 1 403 ? 61.15200 73.76800 137.39800 1.000 156.39507 419 ALA A O 1
ATOM 2968 N N . GLU A 1 404 ? 61.44000 73.25700 135.22600 1.000 133.85026 420 GLU A N 1
ATOM 2969 C CA . GLU A 1 404 ? 61.74700 74.62800 134.84100 1.000 132.35008 420 GLU A CA 1
ATOM 2970 C C . GLU A 1 404 ? 60.53100 75.36000 134.28700 1.000 117.84044 420 GLU A C 1
ATOM 2971 O O . GLU A 1 404 ? 60.69400 76.31000 133.51500 1.000 110.61063 420 GLU A O 1
ATOM 2977 N N . ASN A 1 405 ? 59.32600 74.91200 134.64200 1.000 126.64150 421 ASN A N 1
ATOM 2978 C CA . ASN A 1 405 ? 58.06400 75.57100 134.28800 1.000 128.43908 421 ASN A CA 1
ATOM 2979 C C . ASN A 1 405 ? 58.07200 76.06600 132.84200 1.000 124.48861 421 ASN A C 1
ATOM 2980 O O . ASN A 1 405 ? 57.73900 77.21600 132.54900 1.000 129.40236 421 ASN A O 1
ATOM 2985 N N . ALA A 1 406 ? 58.46100 75.17500 131.92800 1.000 123.48586 422 ALA A N 1
ATOM 2986 C CA . ALA A 1 406 ? 58.61900 75.48800 130.50900 1.000 120.17494 422 ALA A CA 1
ATOM 2987 C C . ALA A 1 406 ? 57.61300 74.74500 129.63300 1.000 120.51971 422 ALA A C 1
ATOM 2988 O O . ALA A 1 406 ? 57.95500 74.25000 128.55900 1.000 119.17745 422 ALA A O 1
ATOM 2990 N N . ILE A 1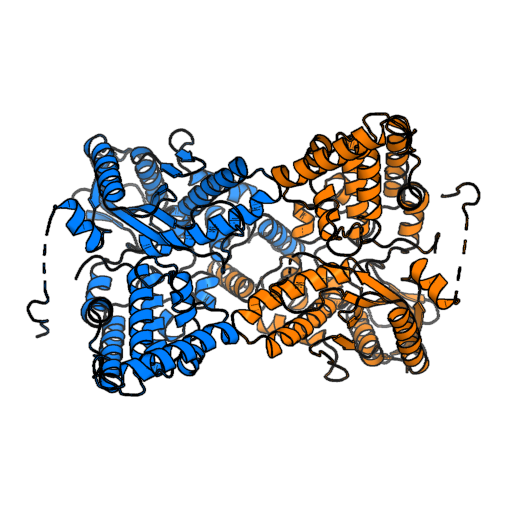 407 ? 56.36000 74.66700 130.07100 1.000 111.07384 423 ILE A N 1
ATOM 2991 C CA . ILE A 1 407 ? 55.30400 73.98000 129.33500 1.000 112.43453 423 ILE A CA 1
ATOM 2992 C C . ILE A 1 407 ? 54.28800 75.01600 128.87600 1.000 128.40750 423 ILE A C 1
ATOM 2993 O O . ILE A 1 407 ? 53.87300 75.87600 129.66400 1.000 150.53910 423 ILE A O 1
ATOM 2998 N N . VAL A 1 408 ? 53.89500 74.94000 127.60800 1.000 103.69664 424 VAL A N 1
ATOM 2999 C CA . VAL A 1 408 ? 53.11000 75.98900 126.96900 1.000 104.43621 424 VAL A CA 1
ATOM 3000 C C . VAL A 1 408 ? 51.67600 75.48700 126.80700 1.000 117.55620 424 VAL A C 1
ATOM 3001 O O . VAL A 1 408 ? 51.42400 74.56700 126.01200 1.000 121.79618 424 VAL A O 1
ATOM 3005 N N . PRO A 1 409 ? 50.70800 76.06900 127.51500 1.000 119.07217 425 PRO A N 1
ATOM 3006 C CA . PRO A 1 409 ? 49.30100 75.67600 127.37000 1.000 95.91150 425 PRO A CA 1
ATOM 3007 C C . PRO A 1 409 ? 48.48600 76.50200 126.38600 1.000 105.42053 425 PRO A C 1
ATOM 3008 O O . PRO A 1 409 ? 47.28300 76.24300 126.25900 1.000 101.00422 425 PRO A O 1
ATOM 3012 N N . ILE A 1 410 ? 49.08800 77.48000 125.70000 1.000 105.74163 426 ILE A N 1
ATOM 3013 C CA . ILE A 1 410 ? 48.34600 78.24000 124.69300 1.000 106.13641 426 ILE A CA 1
ATOM 3014 C C . ILE A 1 410 ? 47.69900 77.30700 123.67900 1.000 103.18342 426 ILE A C 1
ATOM 3015 O O . ILE A 1 410 ? 46.54500 77.50400 123.28700 1.000 108.62881 426 ILE A O 1
ATOM 3020 N N . GLY A 1 411 ? 48.41400 76.26700 123.26300 1.000 115.76651 427 GLY A N 1
ATOM 3021 C CA . GLY A 1 411 ? 47.91000 75.33400 122.27300 1.000 120.72500 427 GLY A CA 1
ATOM 3022 C C . GLY A 1 411 ? 46.56300 74.71500 122.60000 1.000 117.93782 427 GLY A C 1
ATOM 3023 O O . GLY A 1 411 ? 45.55700 75.01400 121.94700 1.000 103.90983 427 GLY A O 1
ATOM 3024 N N . SER A 1 412 ? 46.54800 73.83200 123.60300 1.000 109.08413 428 SER A N 1
ATOM 3025 C CA . SER A 1 412 ? 45.31000 73.17600 124.01900 1.000 105.40738 428 SER A CA 1
ATOM 3026 C C . SER A 1 412 ? 44.23900 74.17700 124.43600 1.000 128.96546 428 SER A C 1
ATOM 3027 O O . SER A 1 412 ? 43.05500 73.99100 124.12900 1.000 140.73266 428 SER A O 1
ATOM 3030 N N . LEU A 1 413 ? 44.63200 75.24000 125.14000 1.000 122.46205 429 LEU A N 1
ATOM 3031 C CA . LEU A 1 413 ? 43.66400 76.23800 125.58100 1.000 105.59424 429 LEU A CA 1
ATOM 3032 C C . LEU A 1 413 ? 43.04900 76.97600 124.39500 1.000 112.15292 429 LEU A C 1
ATOM 3033 O O . LEU A 1 413 ? 41.85100 77.28300 124.40100 1.000 105.01785 429 LEU A O 1
ATOM 3038 N N . SER A 1 414 ? 43.84900 77.25500 123.36400 1.000 132.56589 430 SER A N 1
ATOM 3039 C CA . SER A 1 414 ? 43.32100 77.87400 122.15100 1.000 120.98029 430 SER A CA 1
ATOM 3040 C C . SER A 1 414 ? 42.28500 76.98600 121.46800 1.000 133.37915 430 SER A C 1
ATOM 3041 O O . SER A 1 414 ? 41.30100 77.48600 120.90800 1.000 135.67943 430 SER A O 1
ATOM 3044 N N . GLU A 1 415 ? 42.48200 75.66600 121.50700 1.000 134.32663 431 GLU A N 1
ATOM 3045 C CA . GLU A 1 415 ? 41.52100 74.75600 120.89100 1.000 131.29995 431 GLU A CA 1
ATOM 3046 C C . GLU A 1 415 ? 40.23300 74.69100 121.70000 1.000 127.73374 431 GLU A C 1
ATOM 3047 O O . GLU A 1 415 ? 39.13100 74.75300 121.14000 1.000 123.62008 431 GLU A O 1
ATOM 3053 N N . GLU A 1 416 ? 40.35800 74.53100 123.02200 1.000 130.68672 432 GLU A N 1
ATOM 3054 C CA . GLU A 1 416 ? 39.18600 74.45800 123.88700 1.000 129.32077 432 GLU A CA 1
ATOM 3055 C C . GLU A 1 416 ? 38.29700 75.67900 123.72000 1.000 122.40678 432 GLU A C 1
ATOM 3056 O O . GLU A 1 416 ? 37.07100 75.57500 123.83400 1.000 127.49687 432 GLU A O 1
ATOM 3062 N N . ALA A 1 417 ? 38.89200 76.83600 123.42700 1.000 107.11547 433 ALA A N 1
ATOM 3063 C CA . ALA A 1 417 ? 38.09800 78.01300 123.09700 1.000 106.54435 433 ALA A CA 1
ATOM 3064 C C . ALA A 1 417 ? 37.34500 77.81000 121.78600 1.000 121.90935 433 ALA A C 1
ATOM 3065 O O . ALA A 1 417 ? 36.14400 78.09000 121.70000 1.000 125.32555 433 ALA A O 1
ATOM 3067 N N . SER A 1 418 ? 38.03800 77.31600 120.75400 1.000 128.72596 434 SER A N 1
ATOM 3068 C CA . SER A 1 418 ? 37.38800 77.09100 119.46700 1.000 128.02588 434 SER A CA 1
ATOM 3069 C C . SER A 1 418 ? 36.20400 76.14300 119.60900 1.000 119.45643 434 SER A C 1
ATOM 3070 O O . SER A 1 418 ? 35.12500 76.40400 119.06400 1.000 114.96642 434 SER A O 1
ATOM 3073 N N . GLU A 1 419 ? 36.37800 75.04900 120.35800 1.000 110.74749 435 GLU A N 1
ATOM 3074 C CA . GLU A 1 419 ? 35.25400 74.15000 120.60000 1.000 119.96438 435 GLU A CA 1
ATOM 3075 C C . GLU A 1 419 ? 34.13100 74.85900 121.33600 1.000 116.40869 435 GLU A C 1
ATOM 3076 O O . GLU A 1 419 ? 32.95600 74.53000 121.14800 1.000 116.95350 435 GLU A O 1
ATOM 3082 N N . ALA A 1 420 ? 34.46900 75.84300 122.16200 1.000 139.44567 436 ALA A N 1
ATOM 3083 C CA . ALA A 1 420 ? 33.46800 76.50100 122.98200 1.000 141.39590 436 ALA A CA 1
ATOM 3084 C C . ALA A 1 420 ? 32.75700 77.63200 122.26200 1.000 129.92610 436 ALA A C 1
ATOM 3085 O O . ALA A 1 420 ? 31.65500 78.00700 122.67600 1.000 136.47426 436 ALA A O 1
ATOM 3087 N N . ARG A 1 421 ? 33.34500 78.17600 121.19300 1.000 126.64676 437 ARG A N 1
ATOM 3088 C CA . ARG A 1 421 ? 32.62200 79.16300 120.40000 1.000 122.32256 437 ARG A CA 1
ATOM 3089 C C . ARG A 1 421 ? 31.63300 78.49400 119.45500 1.000 129.78398 437 ARG A C 1
ATOM 3090 O O . ARG A 1 421 ? 30.48200 78.92700 119.33500 1.000 143.76461 437 ARG A O 1
ATOM 3098 N N . ASN A 1 422 ? 32.07400 77.44200 118.76300 1.000 140.47474 438 ASN A N 1
ATOM 3099 C CA . ASN A 1 422 ? 31.16500 76.68100 117.91700 1.000 137.72178 438 ASN A CA 1
ATOM 3100 C C . ASN A 1 422 ? 29.99400 76.13700 118.72100 1.000 140.28524 438 ASN A C 1
ATOM 3101 O O . ASN A 1 422 ? 28.89900 75.94800 118.17900 1.000 159.11118 438 ASN A O 1
ATOM 3106 N N . LYS A 1 423 ? 30.20300 75.88900 120.01400 1.000 128.01535 439 LYS A N 1
ATOM 3107 C CA . LYS A 1 423 ? 29.08800 75.58200 120.90200 1.000 131.95003 439 LYS A CA 1
ATOM 3108 C C . LYS A 1 423 ? 28.23100 76.82100 121.13300 1.000 129.68660 439 LYS A C 1
ATOM 3109 O O . LYS A 1 423 ? 26.99800 76.76400 121.05000 1.000 110.59221 439 LYS A O 1
ATOM 3115 N N . ASP A 1 424 ? 28.87600 77.95600 121.41600 1.000 142.19863 440 ASP A N 1
ATOM 3116 C CA . ASP A 1 424 ? 28.14900 79.20200 121.62800 1.000 149.41528 440 ASP A CA 1
ATOM 3117 C C . ASP A 1 424 ? 27.44200 79.65800 120.36100 1.000 153.14731 440 ASP A C 1
ATOM 3118 O O . ASP A 1 424 ? 26.32500 80.18600 120.42400 1.000 153.39208 440 ASP A O 1
ATOM 3123 N N . PHE A 1 425 ? 28.08400 79.48000 119.20300 1.000 143.84356 441 PHE A N 1
ATOM 3124 C CA . PHE A 1 425 ? 27.45600 79.89500 117.95500 1.000 129.30761 441 PHE A CA 1
ATOM 3125 C C . PHE A 1 425 ? 26.17000 79.11700 117.69900 1.000 134.33453 441 PHE A C 1
ATOM 3126 O O . PHE A 1 425 ? 25.17000 79.68800 117.25100 1.000 119.19587 441 PHE A O 1
ATOM 3134 N N . ARG A 1 426 ? 26.16300 77.81800 118.00900 1.000 125.61769 442 ARG A N 1
ATOM 3135 C CA . ARG A 1 426 ? 24.96600 77.01100 117.80900 1.000 127.18104 442 ARG A CA 1
ATOM 3136 C C . ARG A 1 426 ? 23.86600 77.36500 118.79700 1.000 138.53766 442 ARG A C 1
ATOM 3137 O O . ARG A 1 426 ? 22.69300 77.07500 118.53400 1.000 141.87491 442 ARG A O 1
ATOM 3145 N N . ARG A 1 427 ? 24.21600 77.99300 119.91900 1.000 153.12362 443 ARG A N 1
ATOM 3146 C CA . ARG A 1 427 ? 23.22900 78.42400 120.90000 1.000 159.27436 443 ARG A CA 1
ATOM 3147 C C . ARG A 1 427 ? 22.69400 79.82000 120.60000 1.000 139.07983 443 ARG A C 1
ATOM 3148 O O . ARG A 1 427 ? 21.47600 80.03400 120.62300 1.000 125.65454 443 ARG A O 1
ATOM 3156 N N . PHE A 1 428 ? 23.58400 80.76000 120.26800 1.000 120.76974 444 PHE A N 1
ATOM 3157 C CA . PHE A 1 428 ? 23.17000 82.12600 119.95900 1.000 123.31215 444 PHE A CA 1
ATOM 3158 C C . PHE A 1 428 ? 22.42900 82.20600 118.63200 1.000 132.92910 444 PHE A C 1
ATOM 3159 O O . PHE A 1 428 ? 21.55300 83.06200 118.46400 1.000 131.91582 444 PHE A O 1
ATOM 3167 N N . ARG A 1 429 ? 22.79100 81.34800 117.67600 1.000 140.78267 445 ARG A N 1
ATOM 3168 C CA . ARG A 1 429 ? 22.15200 81.35900 116.36400 1.000 143.74618 445 ARG A CA 1
ATOM 3169 C C . ARG A 1 429 ? 20.64100 81.17000 116.46000 1.000 153.45524 445 ARG A C 1
ATOM 3170 O O . ARG A 1 429 ? 19.89900 81.69300 115.62200 1.000 168.63074 445 ARG A O 1
ATOM 3178 N N . GLU A 1 430 ? 20.16100 80.44100 117.47100 1.000 143.57774 446 GLU A N 1
ATOM 3179 C CA . GLU A 1 430 ? 18.73400 80.15600 117.58100 1.000 139.25617 446 GLU A CA 1
ATOM 3180 C C . GLU A 1 430 ? 17.89100 81.37700 117.94200 1.000 149.81796 446 GLU A C 1
ATOM 3181 O O . GLU A 1 430 ? 16.65900 81.26300 117.95900 1.000 144.60681 446 GLU A O 1
ATOM 3187 N N . HIS A 1 431 ? 18.51100 82.54000 118.21000 1.000 156.57140 447 HIS A N 1
ATOM 3188 C CA . HIS A 1 431 ? 17.73800 83.76100 118.42500 1.000 166.42785 447 HIS A CA 1
ATOM 3189 C C . HIS A 1 431 ? 18.47300 85.00800 117.92300 1.000 153.92898 447 HIS A C 1
ATOM 3190 O O . HIS A 1 431 ? 18.09100 86.12200 118.30000 1.000 156.40823 447 HIS A O 1
ATOM 3197 N N . HIS A 1 432 ? 19.50600 84.85500 117.09000 1.000 151.91032 448 HIS A N 1
ATOM 3198 C CA . HIS A 1 432 ? 20.22000 85.98300 116.50200 1.000 168.61495 448 HIS A CA 1
ATOM 3199 C C . HIS A 1 432 ? 20.66400 85.62300 115.08800 1.000 181.71126 448 HIS A C 1
ATOM 3200 O O . HIS A 1 432 ? 20.75200 84.44800 114.72300 1.000 186.02494 448 HIS A O 1
ATOM 3207 N N . SER A 1 433 ? 20.95900 86.65700 114.29800 1.000 180.21634 449 SER A N 1
ATOM 3208 C CA . SER A 1 433 ? 21.45200 86.48300 112.93700 1.000 165.28034 449 SER A CA 1
ATOM 3209 C C . SER A 1 433 ? 22.90300 85.99900 112.95000 1.000 163.57224 449 SER A C 1
ATOM 3210 O O . SER A 1 433 ? 23.56700 85.97900 113.98800 1.000 175.13679 449 SER A O 1
ATOM 3213 N N . ARG A 1 434 ? 23.40400 85.61700 111.76800 1.000 168.82024 450 ARG A N 1
ATOM 3214 C CA . ARG A 1 434 ? 24.72700 84.99500 111.68900 1.000 155.27388 450 ARG A CA 1
ATOM 3215 C C . ARG A 1 434 ? 25.83200 85.97800 112.05600 1.000 155.47390 450 ARG A C 1
ATOM 3216 O O . ARG A 1 434 ? 26.67700 85.68400 112.90800 1.000 142.81186 450 ARG A O 1
ATOM 3224 N N . LYS A 1 435 ? 25.86000 87.14100 111.40000 1.000 178.54509 451 LYS A N 1
ATOM 3225 C CA . LYS A 1 435 ? 26.90700 88.11800 111.68700 1.000 185.47224 451 LYS A CA 1
ATOM 3226 C C . LYS A 1 435 ? 26.82000 88.62700 113.12000 1.000 196.54462 451 LYS A C 1
ATOM 3227 O O . LYS A 1 435 ? 27.84500 88.97300 113.72000 1.000 188.36469 451 LYS A O 1
ATOM 3233 N N . LYS A 1 436 ? 25.61400 88.64500 113.69600 1.000 205.73256 452 LYS A N 1
ATOM 3234 C CA . LYS A 1 436 ? 25.44800 89.09900 115.07300 1.000 183.60096 452 LYS A CA 1
ATOM 3235 C C . LYS A 1 436 ? 25.73700 87.98700 116.07300 1.000 157.99526 452 LYS A C 1
ATOM 3236 O O . LYS A 1 436 ? 26.43100 88.21700 117.07000 1.000 160.59820 452 LYS A O 1
ATOM 3242 N N . SER A 1 437 ? 25.23400 86.77400 115.82500 1.000 140.75372 453 SER A N 1
ATOM 3243 C CA . SER A 1 437 ? 25.54200 85.66500 116.72200 1.000 135.27411 453 SER A CA 1
ATOM 3244 C C . SER A 1 437 ? 27.00500 85.25200 116.64200 1.000 140.56949 453 SER A C 1
ATOM 3245 O O . SER A 1 437 ? 27.52200 84.66000 117.59500 1.000 157.25306 453 SER A O 1
ATOM 3248 N N . ARG A 1 438 ? 27.68000 85.53700 115.52800 1.000 134.31347 454 ARG A N 1
ATOM 3249 C CA . ARG A 1 438 ? 29.09600 85.21100 115.43400 1.000 139.20616 454 ARG A CA 1
ATOM 3250 C C . ARG A 1 438 ? 29.94400 86.16300 116.26600 1.000 139.74044 454 ARG A C 1
ATOM 3251 O O . ARG A 1 438 ? 31.02900 85.77800 116.71700 1.000 132.86856 454 ARG A O 1
ATOM 3259 N N . GLN A 1 439 ? 29.44800 87.37100 116.53200 1.000 146.01751 455 GLN A N 1
ATOM 3260 C CA . GLN A 1 439 ? 30.17600 88.31000 117.37400 1.000 144.52785 455 GLN A CA 1
ATOM 3261 C C . GLN A 1 439 ? 29.77900 88.16800 118.83400 1.000 135.45308 455 GLN A C 1
ATOM 3262 O O . GLN A 1 439 ? 30.62900 88.29900 119.72200 1.000 142.22495 455 GLN A O 1
ATOM 3268 N N . ALA A 1 440 ? 28.50100 87.88500 119.09800 1.000 132.28691 456 ALA A N 1
ATOM 3269 C CA . ALA A 1 440 ? 28.09200 87.54900 120.45400 1.000 134.42401 456 ALA A CA 1
ATOM 3270 C C . ALA A 1 440 ? 28.88100 86.35700 120.98400 1.000 140.40894 456 ALA A C 1
ATOM 3271 O O . ALA A 1 440 ? 29.09000 86.23900 122.19700 1.000 140.62739 456 ALA A O 1
ATOM 3273 N N . SER A 1 441 ? 29.35100 85.48500 120.08700 1.000 136.23476 457 SER A N 1
ATOM 3274 C CA . SER A 1 441 ? 30.21000 84.37500 120.48700 1.000 121.31455 457 SER A CA 1
ATOM 3275 C C . SER A 1 441 ? 31.62000 84.85600 120.80300 1.000 133.20018 457 SER A C 1
ATOM 3276 O O . SER A 1 441 ? 32.19500 84.48400 121.83200 1.000 151.11549 457 SER A O 1
ATOM 3279 N N . ASN A 1 442 ? 32.20500 85.67100 119.91800 1.000 127.01523 458 ASN A N 1
ATOM 3280 C CA . ASN A 1 442 ? 33.53100 86.21700 120.19300 1.000 129.06284 458 ASN A CA 1
ATOM 3281 C C . ASN A 1 442 ? 33.53600 87.09500 121.43700 1.000 129.92610 458 ASN A C 1
ATOM 3282 O O . ASN A 1 442 ? 34.52500 87.11400 122.17800 1.000 128.47593 458 ASN A O 1
ATOM 3287 N N . GLU A 1 443 ? 32.43700 87.80400 121.70100 1.000 127.59688 459 GLU A N 1
ATOM 3288 C CA . GLU A 1 443 ? 32.34700 88.58300 122.93000 1.000 126.18355 459 GLU A CA 1
ATOM 3289 C C . GLU A 1 443 ? 32.36100 87.67700 124.15300 1.000 133.34757 459 GLU A C 1
ATOM 3290 O O . GLU A 1 443 ? 33.09300 87.93300 125.11700 1.000 137.00590 459 GLU A O 1
ATOM 3296 N N . ASP A 1 444 ? 31.58600 86.58900 124.11400 1.000 125.84667 460 ASP A N 1
ATOM 3297 C CA . ASP A 1 444 ? 31.41700 85.75700 125.30000 1.000 121.32507 460 ASP A CA 1
ATOM 3298 C C . ASP A 1 444 ? 32.66200 84.92700 125.58300 1.000 133.14491 460 ASP A C 1
ATOM 3299 O O . ASP A 1 444 ? 33.00800 84.69600 126.74700 1.000 145.80169 460 ASP A O 1
ATOM 3304 N N . ILE A 1 445 ? 33.34300 84.46200 124.53600 1.000 130.92886 461 ILE A N 1
ATOM 3305 C CA . ILE A 1 445 ? 34.53000 83.64100 124.74900 1.000 116.04023 461 ILE A CA 1
ATOM 3306 C C . ILE A 1 445 ? 35.65500 84.48400 125.33800 1.000 133.33178 461 ILE A C 1
ATOM 3307 O O . ILE A 1 445 ? 36.39600 84.02500 126.21500 1.000 133.46074 461 ILE A O 1
ATOM 3312 N N . LEU A 1 446 ? 35.78900 85.73400 124.88400 1.000 136.46899 462 LEU A N 1
ATOM 3313 C CA . LEU A 1 446 ? 36.75800 86.62700 125.51100 1.000 137.85074 462 LEU A CA 1
ATOM 3314 C C . LEU A 1 446 ? 36.49200 86.75800 127.00200 1.000 143.49089 462 LEU A C 1
ATOM 3315 O O . LEU A 1 446 ? 37.42600 86.72800 127.81100 1.000 148.56518 462 LEU A O 1
ATOM 3320 N N . ASN A 1 447 ? 35.22000 86.88000 127.38600 1.000 143.30929 463 ASN A N 1
ATOM 3321 C CA . ASN A 1 447 ? 34.87700 86.96900 128.80100 1.000 137.11907 463 ASN A CA 1
ATOM 3322 C C . ASN A 1 447 ? 35.21100 85.67100 129.52300 1.000 137.81652 463 ASN A C 1
ATOM 3323 O O . ASN A 1 447 ? 35.90700 85.67900 130.54400 1.000 146.44124 463 ASN A O 1
ATOM 3328 N N . MET A 1 448 ? 34.72900 84.54400 128.99300 1.000 133.86342 464 MET A N 1
ATOM 3329 C CA . MET A 1 448 ? 35.03600 83.24200 129.57800 1.000 133.16070 464 MET A CA 1
ATOM 3330 C C . MET A 1 448 ? 36.54100 83.04700 129.73400 1.000 135.40308 464 MET A C 1
ATOM 3331 O O . MET A 1 448 ? 37.00300 82.44400 130.71000 1.000 124.81760 464 MET A O 1
ATOM 3336 N N . LEU A 1 449 ? 37.32800 83.56500 128.78700 1.000 131.82107 465 LEU A N 1
ATOM 3337 C CA . LEU A 1 449 ? 38.77700 83.43100 128.89500 1.000 134.28452 465 LEU A CA 1
ATOM 3338 C C . LEU A 1 449 ? 39.35200 84.36400 129.95100 1.000 133.72130 465 LEU A C 1
ATOM 3339 O O . LEU A 1 449 ? 40.41000 84.07800 130.52100 1.000 144.65419 465 LEU A O 1
ATOM 3344 N N . ILE A 1 450 ? 38.68000 85.47800 130.22500 1.000 135.36360 466 ILE A N 1
ATOM 3345 C CA . ILE A 1 450 ? 39.18500 86.42200 131.21500 1.000 129.45500 466 ILE A CA 1
ATOM 3346 C C . ILE A 1 450 ? 38.89500 85.93800 132.63200 1.000 130.09981 466 ILE A C 1
ATOM 3347 O O . ILE A 1 450 ? 39.78600 85.93900 133.48900 1.000 145.43586 466 ILE A O 1
ATOM 3352 N N . ILE A 1 451 ? 37.65700 85.50700 132.90200 1.000 108.29720 467 ILE A N 1
ATOM 3353 C CA . ILE A 1 451 ? 37.34800 84.95000 134.21900 1.000 112.20556 467 ILE A CA 1
ATOM 3354 C C . ILE A 1 451 ? 38.25800 83.76500 134.53000 1.000 133.22387 467 ILE A C 1
ATOM 3355 O O . ILE A 1 451 ? 38.80100 83.65300 135.63700 1.000 139.79834 467 ILE A O 1
ATOM 3360 N N . SER A 1 452 ? 38.45900 82.87700 133.55600 1.000 130.28667 468 SER A N 1
ATOM 3361 C CA . SER A 1 452 ? 39.26300 81.68500 133.80000 1.000 127.18367 468 SER A CA 1
ATOM 3362 C C . SER A 1 452 ? 40.73500 82.01500 134.02300 1.000 130.18403 468 SER A C 1
ATOM 3363 O O . SER A 1 452 ? 41.44300 81.24400 134.68000 1.000 131.38944 468 SER A O 1
ATOM 3366 N N . SER A 1 453 ? 41.22300 83.12700 133.46900 1.000 136.68218 469 SER A N 1
ATOM 3367 C CA . SER A 1 453 ? 42.61000 83.54400 133.64500 1.000 135.61363 469 SER A CA 1
ATOM 3368 C C . SER A 1 453 ? 42.75400 84.67000 134.66100 1.000 140.39578 469 SER A C 1
ATOM 3369 O O . SER A 1 453 ? 43.77600 85.36600 134.66500 1.000 123.97802 469 SER A O 1
ATOM 3372 N N . ASP A 1 454 ? 41.75400 84.86700 135.50900 1.000 150.62859 470 ASP A N 1
ATOM 3373 C CA . ASP A 1 454 ? 41.73500 85.94500 136.49200 1.000 149.33633 470 ASP A CA 1
ATOM 3374 C C . ASP A 1 454 ? 42.47200 85.52700 137.76100 1.000 137.77705 470 ASP A C 1
ATOM 3375 O O . ASP A 1 454 ? 42.21400 84.43900 138.28700 1.000 126.25198 470 ASP A O 1
ATOM 3380 N N . PRO A 1 455 ? 43.38700 86.35800 138.27300 1.000 134.88986 471 PRO A N 1
ATOM 3381 C CA . PRO A 1 455 ? 44.16900 85.93800 139.45000 1.000 144.46469 471 PRO A CA 1
ATOM 3382 C C . PRO A 1 455 ? 43.34600 85.78900 140.71800 1.000 135.91366 471 PRO A C 1
ATOM 3383 O O . PRO A 1 455 ? 43.63600 84.90600 141.53500 1.000 132.27902 471 PRO A O 1
ATOM 3387 N N . LEU A 1 456 ? 42.34100 86.63600 140.92400 1.000 123.30163 472 LEU A N 1
ATOM 3388 C CA . LEU A 1 456 ? 41.54700 86.51400 142.14000 1.000 140.46684 472 LEU A CA 1
ATOM 3389 C C . LEU A 1 456 ? 40.55300 85.36400 142.04600 1.000 142.03545 472 LEU A C 1
ATOM 3390 O O . LEU A 1 456 ? 40.28200 84.68900 143.04800 1.000 129.97085 472 LEU A O 1
ATOM 3395 N N . ILE A 1 457 ? 39.99000 85.13800 140.85800 1.000 140.03258 473 ILE A N 1
ATOM 3396 C CA . ILE A 1 457 ? 39.04000 84.04400 140.68600 1.000 137.99286 473 ILE A CA 1
ATOM 3397 C C . ILE A 1 457 ? 39.76500 82.70600 140.73300 1.000 137.69546 473 ILE A C 1
ATOM 3398 O O . ILE A 1 457 ? 39.32500 81.76500 141.40400 1.000 134.21872 473 ILE A O 1
ATOM 3403 N N . SER A 1 458 ? 40.88200 82.60000 140.00800 1.000 138.54556 474 SER A N 1
ATOM 3404 C CA . SER A 1 458 ? 41.66500 81.37100 140.01900 1.000 149.47055 474 SER A CA 1
ATOM 3405 C C . SER A 1 458 ? 42.26100 81.09500 141.39000 1.000 161.31934 474 SER A C 1
ATOM 3406 O O . SER A 1 458 ? 42.63600 79.95200 141.67500 1.000 174.46565 474 SER A O 1
ATOM 3409 N N . PHE A 1 459 ? 42.34700 82.11600 142.24500 1.000 158.69534 475 PHE A N 1
ATOM 3410 C CA . PHE A 1 459 ? 42.89900 81.93300 143.58200 1.000 154.18954 475 PHE A CA 1
ATOM 3411 C C . PHE A 1 459 ? 42.03900 80.99400 144.41800 1.000 151.76556 475 PHE A C 1
ATOM 3412 O O . PHE A 1 459 ? 42.54100 80.36200 145.35500 1.000 139.01140 475 PHE A O 1
ATOM 3420 N N . THR A 1 460 ? 40.74700 80.88300 144.09800 1.000 157.50309 476 THR A N 1
ATOM 3421 C CA . THR A 1 460 ? 39.84500 80.02100 144.85100 1.000 140.83004 476 THR A CA 1
ATOM 3422 C C . THR A 1 460 ? 39.13900 79.02800 143.93300 1.000 132.05267 476 THR A C 1
ATOM 3423 O O . THR A 1 460 ? 38.00900 78.61400 144.20700 1.000 136.73218 476 THR A O 1
ATOM 3427 N N . ARG A 1 461 ? 39.78800 78.63700 142.83600 1.000 134.73984 477 ARG A N 1
ATOM 3428 C CA . ARG A 1 461 ? 39.11100 77.62400 142.03600 1.000 132.97647 477 ARG A CA 1
ATOM 3429 C C . ARG A 1 461 ? 39.61200 76.23100 142.39400 1.000 134.57140 477 ARG A C 1
ATOM 3430 O O . ARG A 1 461 ? 40.80000 76.05700 142.69400 1.000 134.12661 477 ARG A O 1
ATOM 3438 N N . PRO A 1 462 ? 38.72300 75.23600 142.36400 1.000 139.22722 478 PRO A N 1
ATOM 3439 C CA . PRO A 1 462 ? 39.13800 73.86300 142.68000 1.000 122.20676 478 PRO A CA 1
ATOM 3440 C C . PRO A 1 462 ? 40.30000 73.41600 141.81200 1.000 128.41013 478 PRO A C 1
ATOM 3441 O O . PRO A 1 462 ? 40.35400 73.71100 140.61700 1.000 141.78016 478 PRO A O 1
ATOM 3445 N N . LYS A 1 463 ? 41.24700 72.70800 142.43500 1.000 135.42150 479 LYS A N 1
ATOM 3446 C CA . LYS A 1 463 ? 42.43700 72.25700 141.72100 1.000 130.29194 479 LYS A CA 1
ATOM 3447 C C . LYS A 1 463 ? 42.09000 71.40800 140.50600 1.000 155.26598 479 LYS A C 1
ATOM 3448 O O . LYS A 1 463 ? 42.92400 71.25900 139.60400 1.000 160.20342 479 LYS A O 1
ATOM 3454 N N . LEU A 1 464 ? 40.88000 70.85900 140.44700 1.000 150.04694 480 LEU A N 1
ATOM 3455 C CA . LEU A 1 464 ? 40.50300 70.04300 139.30600 1.000 149.62583 480 LEU A CA 1
ATOM 3456 C C . LEU A 1 464 ? 39.00600 70.18600 139.05000 1.000 134.09503 480 LEU A C 1
ATOM 3457 O O . LEU A 1 464 ? 38.19700 70.21100 139.98000 1.000 124.08593 480 LEU A O 1
ATOM 3462 N N . ASP A 1 465 ? 38.66000 70.29600 137.77000 1.000 145.18846 481 ASP A N 1
ATOM 3463 C CA . ASP A 1 465 ? 37.29200 70.51700 137.33200 1.000 136.72166 481 ASP A CA 1
ATOM 3464 C C . ASP A 1 465 ? 36.39500 69.35600 137.75500 1.000 124.69127 481 ASP A C 1
ATOM 3465 O O . ASP A 1 465 ? 36.84900 68.33400 138.27300 1.000 121.30665 481 ASP A O 1
ATOM 3470 N N . ALA A 1 466 ? 35.09100 69.53900 137.54800 1.000 128.44961 482 ALA A N 1
ATOM 3471 C CA . ALA A 1 466 ? 34.21900 68.37500 137.46300 1.000 117.12983 482 ALA A CA 1
ATOM 3472 C C . ALA A 1 466 ? 34.60500 67.51700 136.26700 1.000 129.39973 482 ALA A C 1
ATOM 3473 O O . ALA A 1 466 ? 34.46700 66.28900 136.30800 1.000 136.01894 482 ALA A O 1
ATOM 3475 N N . HIS A 1 467 ? 35.08900 68.15200 135.19600 1.000 131.35259 483 HIS A N 1
ATOM 3476 C CA . HIS A 1 467 ? 35.63000 67.41600 134.05800 1.000 144.95949 483 HIS A CA 1
ATOM 3477 C C . HIS A 1 467 ? 36.89700 66.65300 134.44200 1.000 134.35032 483 HIS A C 1
ATOM 3478 O O . HIS A 1 467 ? 37.03500 65.46500 134.12700 1.000 122.65944 483 HIS A O 1
ATOM 3485 N N . LYS A 1 468 ? 37.83400 67.31800 135.13100 1.000 126.14670 484 LYS A N 1
ATOM 3486 C CA . LYS A 1 468 ? 39.08400 66.65300 135.50000 1.000 111.25808 484 LYS A CA 1
ATOM 3487 C C . LYS A 1 468 ? 38.85100 65.55000 136.51900 1.000 108.59197 484 LYS A C 1
ATOM 3488 O O . LYS A 1 468 ? 39.58100 64.55300 136.52800 1.000 102.93076 484 LYS A O 1
ATOM 3494 N N . ARG A 1 469 ? 37.85000 65.71400 137.38500 1.000 120.65920 485 ARG A N 1
ATOM 3495 C CA . ARG A 1 469 ? 37.52200 64.66900 138.34600 1.000 123.41743 485 ARG A CA 1
ATOM 3496 C C . ARG A 1 469 ? 37.07000 63.39900 137.63600 1.000 130.14455 485 ARG A C 1
ATOM 3497 O O . ARG A 1 469 ? 37.46600 62.28800 138.01200 1.000 120.26442 485 ARG A O 1
ATOM 3505 N N . GLN A 1 470 ? 36.26300 63.54700 136.58700 1.000 134.12134 486 GLN A N 1
ATOM 3506 C CA . GLN A 1 470 ? 35.68900 62.38900 135.91500 1.000 138.97193 486 GLN A CA 1
ATOM 3507 C C . GLN A 1 470 ? 36.71400 61.67100 135.04900 1.000 136.45320 486 GLN A C 1
ATOM 3508 O O . GLN A 1 470 ? 36.69700 60.43800 134.95600 1.000 141.29589 486 GLN A O 1
ATOM 3514 N N . THR A 1 471 ? 37.62000 62.41900 134.42300 1.000 128.89967 487 THR A N 1
ATOM 3515 C CA . THR A 1 471 ? 38.47300 61.84100 133.39300 1.000 120.39338 487 THR A CA 1
ATOM 3516 C C . THR A 1 471 ? 39.82800 61.37300 133.92200 1.000 118.74845 487 THR A C 1
ATOM 3517 O O . THR A 1 471 ? 40.34100 60.34700 133.46000 1.000 134.91091 487 THR A O 1
ATOM 3521 N N . TYR A 1 472 ? 40.41500 62.08100 134.88600 1.000 111.95026 488 TYR A N 1
ATOM 3522 C CA . TYR A 1 472 ? 41.77900 61.77500 135.30900 1.000 105.44422 488 TYR A CA 1
ATOM 3523 C C . TYR A 1 472 ? 41.85200 60.41000 135.98100 1.000 120.38022 488 TYR A C 1
ATOM 3524 O O . TYR A 1 472 ? 40.94000 60.00100 136.70600 1.000 124.71495 488 TYR A O 1
ATOM 3533 N N . PHE A 1 473 ? 42.95700 59.71200 135.74200 1.000 117.16931 489 PHE A N 1
ATOM 3534 C CA . PHE A 1 473 ? 43.14700 58.36600 136.25100 1.000 124.68600 489 PHE A CA 1
ATOM 3535 C C . PHE A 1 473 ? 43.71100 58.39100 137.66800 1.000 136.20317 489 PHE A C 1
ATOM 3536 O O . PHE A 1 473 ? 44.07200 59.43800 138.21300 1.000 136.53742 489 PHE A O 1
ATOM 3544 N N . LYS A 1 474 ? 43.77700 57.20200 138.26500 1.000 133.35283 490 LYS A N 1
ATOM 3545 C CA . LYS A 1 474 ? 44.33400 57.07400 139.60400 1.000 138.22973 490 LYS A CA 1
ATOM 3546 C C . LYS A 1 474 ? 45.79200 57.50900 139.63100 1.000 129.81556 490 LYS A C 1
ATOM 3547 O O . LYS A 1 474 ? 46.21700 58.23100 140.53900 1.000 131.96319 490 LYS A O 1
ATOM 3553 N N . GLU A 1 475 ? 46.56800 57.10100 138.62600 1.000 143.70670 491 GLU A N 1
ATOM 3554 C CA . GLU A 1 475 ? 47.97800 57.47200 138.57200 1.000 134.17661 491 GLU A CA 1
ATOM 3555 C C . GLU A 1 475 ? 48.16600 58.96300 138.31800 1.000 130.88411 491 GLU A C 1
ATOM 3556 O O . GLU A 1 475 ? 49.21500 59.52000 138.66300 1.000 120.42233 491 GLU A O 1
ATOM 3562 N N . THR A 1 476 ? 47.18600 59.61800 137.69200 1.000 131.43418 492 THR A N 1
ATOM 3563 C CA . THR A 1 476 ? 47.34000 61.03100 137.36500 1.000 117.40355 492 THR A CA 1
ATOM 3564 C C . THR A 1 476 ? 47.34000 61.89500 138.61800 1.000 131.97372 492 THR A C 1
ATOM 3565 O O . THR A 1 476 ? 48.24100 62.72000 138.80800 1.000 148.43359 492 THR A O 1
ATOM 3569 N N . VAL A 1 477 ? 46.32100 61.74900 139.47300 1.000 133.43705 493 VAL A N 1
ATOM 3570 C CA . VAL A 1 477 ? 46.28000 62.54400 140.70000 1.000 140.86689 493 VAL A CA 1
ATOM 3571 C C . VAL A 1 477 ? 47.50100 62.24900 141.56400 1.000 141.61698 493 VAL A C 1
ATOM 3572 O O . VAL A 1 477 ? 48.06700 63.15200 142.19200 1.000 155.32652 493 VAL A O 1
ATOM 3576 N N . GLU A 1 478 ? 47.94500 60.98800 141.58200 1.000 129.40236 494 GLU A N 1
ATOM 3577 C CA . GLU A 1 478 ? 49.13800 60.62300 142.33600 1.000 118.86688 494 GLU A CA 1
ATOM 3578 C C . GLU A 1 478 ? 50.35500 61.40900 141.86400 1.000 131.41839 494 GLU A C 1
ATOM 3579 O O . GLU A 1 478 ? 51.21400 61.77300 142.67400 1.000 142.22232 494 GLU A O 1
ATOM 3585 N N . LEU A 1 479 ? 50.42000 61.71500 140.56800 1.000 139.85624 495 LEU A N 1
ATOM 3586 C CA . LEU A 1 479 ? 51.48800 62.55100 140.03100 1.000 123.69641 495 LEU A CA 1
ATOM 3587 C C . LEU A 1 479 ? 51.30700 64.02100 140.38500 1.000 131.58420 495 LEU A C 1
ATOM 3588 O O . LEU A 1 479 ? 52.29000 64.77000 140.39900 1.000 128.12852 495 LEU A O 1
ATOM 3593 N N . LEU A 1 480 ? 50.07000 64.45900 140.62700 1.000 123.36216 496 LEU A N 1
ATOM 3594 C CA . LEU A 1 480 ? 49.80500 65.84300 140.99800 1.000 136.85062 496 LEU A CA 1
ATOM 3595 C C . LEU A 1 480 ? 49.75700 66.09200 142.50100 1.000 153.28680 496 LEU A C 1
ATOM 3596 O O . LEU A 1 480 ? 49.66700 67.25800 142.90400 1.000 116.87454 496 LEU A O 1
ATOM 3601 N N . GLN A 1 481 ? 49.81100 65.04500 143.32900 1.000 178.37139 497 GLN A N 1
ATOM 3602 C CA . GLN A 1 481 ? 49.75800 65.18600 144.78700 1.000 176.67908 497 GLN A CA 1
ATOM 3603 C C . GLN A 1 481 ? 48.60400 66.09300 145.20600 1.000 181.82970 497 GLN A C 1
ATOM 3604 O O . GLN A 1 481 ? 48.76700 67.02700 145.99500 1.000 199.59498 497 GLN A O 1
ATOM 3610 N N . LEU A 1 482 ? 47.41900 65.80300 144.67500 1.000 174.16036 498 LEU A N 1
ATOM 3611 C CA . LEU A 1 482 ? 46.23000 66.60500 144.93200 1.000 176.58959 498 LEU A CA 1
ATOM 3612 C C . LEU A 1 482 ? 45.39200 65.98700 146.04100 1.000 208.09600 498 LEU A C 1
ATOM 3613 O O . LEU A 1 482 ? 45.00800 64.81400 145.96200 1.000 199.50024 498 LEU A O 1
ATOM 3618 N N . GLN A 1 483 ? 45.11400 66.79000 147.07100 1.000 225.06383 499 GLN A N 1
ATOM 3619 C CA . GLN A 1 483 ? 44.14100 66.47200 148.10400 1.000 218.60779 499 GLN A CA 1
ATOM 3620 C C . GLN A 1 483 ? 42.74500 66.98200 147.75800 1.000 209.92254 499 GLN A C 1
ATOM 3621 O O . GLN A 1 483 ? 41.88400 67.05300 148.64200 1.000 218.49462 499 GLN A O 1
ATOM 3627 N N . ASP A 1 484 ? 42.51000 67.35000 146.49600 1.000 209.27772 500 ASP A N 1
ATOM 3628 C CA . ASP A 1 484 ? 41.19300 67.78600 146.03100 1.000 201.68734 500 ASP A CA 1
ATOM 3629 C C . ASP A 1 484 ? 40.44000 66.55400 145.53400 1.000 207.98810 500 ASP A C 1
ATOM 3630 O O . ASP A 1 484 ? 40.30000 66.30800 144.33500 1.000 199.14756 500 ASP A O 1
ATOM 3635 N N . GLN A 1 485 ? 39.94800 65.76500 146.48600 1.000 222.55300 501 GLN A N 1
ATOM 3636 C CA . GLN A 1 485 ? 39.26900 64.50700 146.17800 1.000 217.92350 501 GLN A CA 1
ATOM 3637 C C . GLN A 1 485 ? 37.95400 64.74600 145.43600 1.000 210.40154 501 GLN A C 1
ATOM 3638 O O . GLN A 1 485 ? 37.08800 63.87200 145.38400 1.000 203.33491 501 GLN A O 1
ATOM 3644 N N . THR B 1 6 ? 21.32300 64.81700 156.83700 1.000 229.10905 22 THR B N 1
ATOM 3645 C CA . THR B 1 6 ? 21.66000 65.59400 155.65100 1.000 204.83509 22 THR B CA 1
ATOM 3646 C C . THR B 1 6 ? 20.46600 66.44900 155.21700 1.000 190.23860 22 THR B C 1
ATOM 3647 O O . THR B 1 6 ? 19.32500 65.98500 155.22300 1.000 195.81822 22 THR B O 1
ATOM 3651 N N . ILE B 1 7 ? 20.74500 67.70900 154.87000 1.000 172.24960 23 ILE B N 1
ATOM 3652 C CA . ILE B 1 7 ? 19.68700 68.64800 154.49900 1.000 171.84166 23 ILE B CA 1
ATOM 3653 C C . ILE B 1 7 ? 18.87500 68.11100 153.32800 1.000 175.33681 23 ILE B C 1
ATOM 3654 O O . ILE B 1 7 ? 17.63800 68.16800 153.33200 1.000 191.07554 23 ILE B O 1
ATOM 3659 N N . PHE B 1 8 ? 19.54600 67.58500 152.30900 1.000 157.74260 24 PHE B N 1
ATOM 3660 C CA . PHE B 1 8 ? 18.85700 66.98100 151.17800 1.000 151.64713 24 PHE B CA 1
ATOM 3661 C C . PHE B 1 8 ? 18.71700 65.48000 151.40300 1.000 152.95255 24 PHE B C 1
ATOM 3662 O O . PHE B 1 8 ? 19.70800 64.78700 151.65800 1.000 146.72549 24 PHE B O 1
ATOM 3670 N N . SER B 1 9 ? 17.48200 64.99000 151.33200 1.000 158.94537 25 SER B N 1
ATOM 3671 C CA . SER B 1 9 ? 17.24500 63.56100 151.25600 1.000 162.37736 25 SER B CA 1
ATOM 3672 C C . SER B 1 9 ? 17.74800 63.03100 149.91200 1.000 158.30845 25 SER B C 1
ATOM 3673 O O . SER B 1 9 ? 17.81300 63.77700 148.93200 1.000 162.84847 25 SER B O 1
ATOM 3676 N N . PRO B 1 10 ? 18.11200 61.74600 149.84000 1.000 150.14169 26 PRO B N 1
ATOM 3677 C CA . PRO B 1 10 ? 18.50700 61.18200 148.53700 1.000 145.58324 26 PRO B CA 1
ATOM 3678 C C . PRO B 1 10 ? 17.45800 61.35700 147.45200 1.000 151.49974 26 PRO B C 1
ATOM 3679 O O . PRO B 1 10 ? 17.80900 61.64200 146.30000 1.000 153.33417 26 PRO B O 1
ATOM 3683 N N . GLU B 1 11 ? 16.17500 61.20800 147.78700 1.000 142.11704 27 GLU B N 1
ATOM 3684 C CA . GLU B 1 11 ? 15.13100 61.46100 146.79900 1.000 126.78362 27 GLU B CA 1
ATOM 3685 C C . GLU B 1 11 ? 14.98700 62.95100 146.52800 1.000 128.63911 27 GLU B C 1
ATOM 3686 O O . GLU B 1 11 ? 14.70900 63.36000 145.39500 1.000 142.30127 27 GLU B O 1
ATOM 3692 N N . LYS B 1 12 ? 15.14800 63.77800 147.56100 1.000 140.16154 28 LYS B N 1
ATOM 3693 C CA . LYS B 1 12 ? 15.05300 65.21900 147.36600 1.000 142.41971 28 LYS B CA 1
ATOM 3694 C C . LYS B 1 12 ? 16.25500 65.74600 146.59400 1.000 136.16633 28 LYS B C 1
ATOM 3695 O O . LYS B 1 12 ? 16.12200 66.66400 145.77600 1.000 136.58480 28 LYS B O 1
ATOM 3701 N N . ALA B 1 13 ? 17.43800 65.17700 146.84100 1.000 136.35845 29 ALA B N 1
ATOM 3702 C CA . ALA B 1 13 ? 18.59500 65.47300 146.00400 1.000 127.61530 29 ALA B CA 1
ATOM 3703 C C . ALA B 1 13 ? 18.34700 65.04700 144.56200 1.000 132.32376 29 ALA B C 1
ATOM 3704 O O . ALA B 1 13 ? 18.57600 65.82100 143.62400 1.000 119.39063 29 ALA B O 1
ATOM 3706 N N . LEU B 1 14 ? 17.86400 63.81300 144.37200 1.000 131.52366 30 LEU B N 1
ATOM 3707 C CA . LEU B 1 14 ? 17.54500 63.31900 143.03400 1.000 125.99669 30 LEU B CA 1
ATOM 3708 C C . LEU B 1 14 ? 16.58800 64.25200 142.30600 1.000 111.40809 30 LEU B C 1
ATOM 3709 O O . LEU B 1 14 ? 16.68600 64.43000 141.08800 1.000 108.77883 30 LEU B O 1
ATOM 3714 N N . GLY B 1 15 ? 15.64800 64.84800 143.03800 1.000 114.91641 31 GLY B N 1
ATOM 3715 C CA . GLY B 1 15 ? 14.82500 65.88900 142.45000 1.000 116.02181 31 GLY B CA 1
ATOM 3716 C C . GLY B 1 15 ? 15.65900 67.06400 141.98100 1.000 112.44769 31 GLY B C 1
ATOM 3717 O O . GLY B 1 15 ? 15.51000 67.54100 140.85400 1.000 117.60884 31 GLY B O 1
ATOM 3718 N N . LEU B 1 16 ? 16.53500 67.56400 142.86000 1.000 125.02815 32 LEU B N 1
ATOM 3719 C CA . LEU B 1 16 ? 17.45700 68.63000 142.48200 1.000 117.68779 32 LEU B CA 1
ATOM 3720 C C . LEU B 1 16 ? 18.29100 68.22900 141.27500 1.000 125.14395 32 LEU B C 1
ATOM 3721 O O . LEU B 1 16 ? 18.64100 69.07600 140.44500 1.000 119.06954 32 LEU B O 1
ATOM 3726 N N . LEU B 1 17 ? 18.61500 66.93900 141.16500 1.000 129.75766 33 LEU B N 1
ATOM 3727 C CA . LEU B 1 17 ? 19.35500 66.44900 140.01000 1.000 129.12074 33 LEU B CA 1
ATOM 3728 C C . LEU B 1 17 ? 18.55300 66.63700 138.72800 1.000 123.13845 33 LEU B C 1
ATOM 3729 O O . LEU B 1 17 ? 19.06200 67.16500 137.73300 1.000 133.13965 33 LEU B O 1
ATOM 3734 N N . LEU B 1 18 ? 17.28600 66.21400 138.73800 1.000 112.35558 34 LEU B N 1
ATOM 3735 C CA . LEU B 1 18 ? 16.44100 66.34800 137.55500 1.000 106.67595 34 LEU B CA 1
ATOM 3736 C C . LEU B 1 18 ? 16.12100 67.80800 137.26200 1.000 121.38824 34 LEU B C 1
ATOM 3737 O O . LEU B 1 18 ? 16.21300 68.25500 136.11200 1.000 129.03126 34 LEU B O 1
ATOM 3742 N N . SER B 1 19 ? 15.73800 68.56500 138.29200 1.000 124.28595 35 SER B N 1
ATOM 3743 C CA . SER B 1 19 ? 15.33600 69.95300 138.08900 1.000 133.60286 35 SER B CA 1
ATOM 3744 C C . SER B 1 19 ? 16.46900 70.79600 137.51500 1.000 117.14826 35 SER B C 1
ATOM 3745 O O . SER B 1 19 ? 16.21500 71.78200 136.81500 1.000 107.23391 35 SER B O 1
ATOM 3748 N N . LEU B 1 20 ? 17.71700 70.41000 137.76900 1.000 103.71770 36 LEU B N 1
ATOM 3749 C CA . LEU B 1 20 ? 18.87000 71.16200 137.29900 1.000 113.33201 36 LEU B CA 1
ATOM 3750 C C . LEU B 1 20 ? 19.51100 70.55800 136.06000 1.000 122.60154 36 LEU B C 1
ATOM 3751 O O . LEU B 1 20 ? 20.36900 71.20600 135.45100 1.000 129.91821 36 LEU B O 1
ATOM 3756 N N . LYS B 1 21 ? 19.12100 69.34000 135.68200 1.000 115.83494 37 LYS B N 1
ATOM 3757 C CA . LYS B 1 21 ? 19.75300 68.60700 134.58600 1.000 120.81449 37 LYS B CA 1
ATOM 3758 C C . LYS B 1 21 ? 21.23900 68.40700 134.88300 1.000 124.98341 37 LYS B C 1
ATOM 3759 O O . LYS B 1 21 ? 22.11000 68.67900 134.05400 1.000 155.36600 37 LYS B O 1
ATOM 3765 N N . LEU B 1 22 ? 21.52200 67.93000 136.09300 1.000 119.82753 38 LEU B N 1
ATOM 3766 C CA . LEU B 1 22 ? 22.89100 67.74100 136.55300 1.000 122.53311 38 LEU B CA 1
ATOM 3767 C C . LEU B 1 22 ? 23.41700 66.37000 136.16400 1.000 119.80121 38 LEU B C 1
ATOM 3768 O O . LEU B 1 22 ? 22.70100 65.36600 136.23500 1.000 123.57271 38 LEU B O 1
ATOM 3773 N N . SER B 1 23 ? 24.68300 66.33900 135.77000 1.000 119.35905 39 SER B N 1
ATOM 3774 C CA . SER B 1 23 ? 25.36600 65.09300 135.48000 1.000 128.64174 39 SER B CA 1
ATOM 3775 C C . SER B 1 23 ? 25.86700 64.46100 136.77300 1.000 130.94991 39 SER B C 1
ATOM 3776 O O . SER B 1 23 ? 25.95000 65.10900 137.82100 1.000 126.08091 39 SER B O 1
ATOM 3779 N N . LYS B 1 24 ? 26.18600 63.16800 136.68800 1.000 126.95733 40 LYS B N 1
ATOM 3780 C CA . LYS B 1 24 ? 26.75500 62.45400 137.82800 1.000 123.33058 40 LYS B CA 1
ATOM 3781 C C . LYS B 1 24 ? 27.94400 63.20500 138.41700 1.000 128.17853 40 LYS B C 1
ATOM 3782 O O . LYS B 1 24 ? 28.02900 63.40500 139.63300 1.000 132.32902 40 LYS B O 1
ATOM 3788 N N . TRP B 1 25 ? 28.86300 63.64800 137.55800 1.000 133.25545 41 TRP B N 1
ATOM 3789 C CA . TRP B 1 25 ? 30.10300 64.26000 138.01700 1.000 133.18439 41 TRP B CA 1
ATOM 3790 C C . TRP B 1 25 ? 29.95500 65.73800 138.35400 1.000 133.34230 41 TRP B C 1
ATOM 3791 O O . TRP B 1 25 ? 30.78000 66.26800 139.10600 1.000 138.02444 41 TRP B O 1
ATOM 3802 N N . GLN B 1 26 ? 28.92100 66.41000 137.84500 1.000 114.64269 42 GLN B N 1
ATOM 3803 C CA . GLN B 1 26 ? 28.62400 67.74300 138.35400 1.000 111.67918 42 GLN B CA 1
ATOM 3804 C C . GLN B 1 26 ? 28.14700 67.67000 139.79700 1.000 134.93197 42 GLN B C 1
ATOM 3805 O O . GLN B 1 26 ? 28.50100 68.52200 140.61900 1.000 137.42700 42 GLN B O 1
ATOM 3811 N N . TYR B 1 27 ? 27.35800 66.64300 140.12100 1.000 147.29398 43 TYR B N 1
ATOM 3812 C CA . TYR B 1 27 ? 26.79500 66.51500 141.46000 1.000 138.47450 43 TYR B CA 1
ATOM 3813 C C . TYR B 1 27 ? 27.85300 66.09100 142.46800 1.000 131.08151 43 TYR B C 1
ATOM 3814 O O . TYR B 1 27 ? 27.84700 66.55700 143.61400 1.000 126.24145 43 TYR B O 1
ATOM 3823 N N . ILE B 1 28 ? 28.76300 65.20400 142.06400 1.000 137.60597 44 ILE B N 1
ATOM 3824 C CA . ILE B 1 28 ? 29.85000 64.79400 142.94900 1.000 135.33202 44 ILE B CA 1
ATOM 3825 C C . ILE B 1 28 ? 30.75100 65.97900 143.26900 1.000 137.39016 44 ILE B C 1
ATOM 3826 O O . ILE B 1 28 ? 31.05400 66.25300 144.43500 1.000 138.34817 44 ILE B O 1
ATOM 3831 N N . THR B 1 29 ? 31.16800 66.71800 142.23800 1.000 141.96702 45 THR B N 1
ATOM 3832 C CA . THR B 1 29 ? 32.03900 67.86900 142.45900 1.000 134.50823 45 THR B CA 1
ATOM 3833 C C . THR B 1 29 ? 31.32500 68.97300 143.23200 1.000 127.51792 45 THR B C 1
ATOM 3834 O O . THR B 1 29 ? 31.93500 69.63700 144.08000 1.000 121.58563 45 THR B O 1
ATOM 3838 N N . LEU B 1 30 ? 30.03100 69.17800 142.96700 1.000 130.04980 46 LEU B N 1
ATOM 3839 C CA . LEU B 1 30 ? 29.26100 70.12900 143.76200 1.000 128.73386 46 LEU B CA 1
ATOM 3840 C C . LEU B 1 30 ? 29.29500 69.75900 145.23600 1.000 147.70192 46 LEU B C 1
ATOM 3841 O O . LEU B 1 30 ? 29.43000 70.63100 146.10200 1.000 159.47438 46 LEU B O 1
ATOM 3846 N N . ARG B 1 31 ? 29.14700 68.48300 145.53700 1.000 135.65311 47 ARG B N 1
ATOM 3847 C CA . ARG B 1 31 ? 29.19600 68.02400 146.90200 1.000 137.78757 47 ARG B CA 1
ATOM 3848 C C . ARG B 1 31 ? 30.55600 68.27300 147.51800 1.000 156.73458 47 ARG B C 1
ATOM 3849 O O . ARG B 1 31 ? 30.64200 68.95100 148.49300 1.000 167.16741 47 ARG B O 1
ATOM 3857 N N . GLU B 1 32 ? 31.62200 67.73000 146.94800 1.000 160.85350 48 GLU B N 1
ATOM 3858 C CA . GLU B 1 32 ? 32.98000 67.90700 147.45600 1.000 159.47438 48 GLU B CA 1
ATOM 3859 C C . GLU B 1 32 ? 33.31200 69.38000 147.66100 1.000 149.69953 48 GLU B C 1
ATOM 3860 O O . GLU B 1 32 ? 33.76900 69.78000 148.73700 1.000 150.95757 48 GLU B O 1
ATOM 3866 N N . THR B 1 33 ? 33.06800 70.20900 146.64100 1.000 148.36779 49 THR B N 1
ATOM 3867 C CA . THR B 1 33 ? 33.41100 71.62500 146.74400 1.000 151.11549 49 THR B CA 1
ATOM 3868 C C . THR B 1 33 ? 32.62200 72.30700 147.85300 1.000 160.71401 49 THR B C 1
ATOM 3869 O O . THR B 1 33 ? 33.11000 73.26400 148.46500 1.000 165.65144 49 THR B O 1
ATOM 3873 N N . THR B 1 34 ? 31.41800 71.81800 148.14400 1.000 161.66149 50 THR B N 1
ATOM 3874 C CA . THR B 1 34 ? 30.62500 72.39300 149.22200 1.000 145.98066 50 THR B CA 1
ATOM 3875 C C . THR B 1 34 ? 31.14300 71.96900 150.59500 1.000 149.17841 50 THR B C 1
ATOM 3876 O O . THR B 1 34 ? 31.04300 72.74300 151.55600 1.000 166.69367 50 THR B O 1
ATOM 3880 N N . ILE B 1 35 ? 31.74600 70.78200 150.70100 1.000 147.25976 51 ILE B N 1
ATOM 3881 C CA . ILE B 1 35 ? 32.38700 70.39100 151.95600 1.000 144.65419 51 ILE B CA 1
ATOM 3882 C C . ILE B 1 35 ? 33.63800 71.23100 152.18400 1.000 158.89010 51 ILE B C 1
ATOM 3883 O O . ILE B 1 35 ? 33.83400 71.81300 153.25600 1.000 158.95064 51 ILE B O 1
ATOM 3888 N N . ARG B 1 36 ? 34.50000 71.30900 151.16600 1.000 183.95627 52 ARG B N 1
ATOM 3889 C CA . ARG B 1 36 ? 35.77900 72.01000 151.23700 1.000 198.45011 52 ARG B CA 1
ATOM 3890 C C . ARG B 1 36 ? 35.64400 73.47500 151.64000 1.000 201.44521 52 ARG B C 1
ATOM 3891 O O . ARG B 1 36 ? 36.66000 74.10900 151.94700 1.000 212.82289 52 ARG B O 1
ATOM 3899 N N . GLU B 1 37 ? 34.43100 74.02600 151.64700 1.000 181.46123 53 GLU B N 1
ATOM 3900 C CA . GLU B 1 37 ? 34.18300 75.37100 152.14700 1.000 169.31767 53 GLU B CA 1
ATOM 3901 C C . GLU B 1 37 ? 33.51300 75.37800 153.51500 1.000 169.07027 53 GLU B C 1
ATOM 3902 O O . GLU B 1 37 ? 33.00300 76.42100 153.93600 1.000 173.76031 53 GLU B O 1
ATOM 3908 N N . GLY B 1 38 ? 33.47700 74.23700 154.20300 1.000 176.99754 54 GLY B N 1
ATOM 3909 C CA . GLY B 1 38 ? 33.09300 74.19400 155.60300 1.000 184.25104 54 GLY B CA 1
ATOM 3910 C C . GLY B 1 38 ? 31.62800 73.90800 155.85700 1.000 184.68267 54 GLY B C 1
ATOM 3911 O O . GLY B 1 38 ? 31.01800 74.51200 156.74200 1.000 185.76964 54 GLY B O 1
ATOM 3912 N N . SER B 1 39 ? 31.05500 72.97800 155.09700 1.000 188.05149 55 SER B N 1
ATOM 3913 C CA . SER B 1 39 ? 29.64000 72.63800 155.23200 1.000 202.12950 55 SER B CA 1
ATOM 3914 C C . SER B 1 39 ? 29.43700 71.26500 154.60900 1.000 222.26349 55 SER B C 1
ATOM 3915 O O . SER B 1 39 ? 29.59700 71.11200 153.39400 1.000 232.19100 55 SER B O 1
ATOM 3918 N N . LYS B 1 40 ? 29.06200 70.28300 155.42600 1.000 229.43277 56 LYS B N 1
ATOM 3919 C CA . LYS B 1 40 ? 28.78000 68.94400 154.92300 1.000 236.62311 56 LYS B CA 1
ATOM 3920 C C . LYS B 1 40 ? 27.29100 68.65400 154.80100 1.000 251.88546 56 LYS B C 1
ATOM 3921 O O . LYS B 1 40 ? 26.84800 68.15100 153.76400 1.000 237.39425 56 LYS B O 1
ATOM 3927 N N . GLU B 1 41 ? 26.50800 68.99500 155.81900 1.000 288.66356 57 GLU B N 1
ATOM 3928 C CA . GLU B 1 41 ? 25.10800 68.59800 155.93700 1.000 305.68665 57 GLU B CA 1
ATOM 3929 C C . GLU B 1 41 ? 24.23300 68.81600 154.69800 1.000 289.56367 57 GLU B C 1
ATOM 3930 O O . GLU B 1 41 ? 23.02300 68.58200 154.76500 1.000 306.52886 57 GLU B O 1
ATOM 3936 N N . ILE B 1 42 ? 24.80300 69.24300 153.56900 1.000 236.82576 58 ILE B N 1
ATOM 3937 C CA . ILE B 1 42 ? 23.99400 69.65900 152.42600 1.000 180.70851 58 ILE B CA 1
ATOM 3938 C C . ILE B 1 42 ? 23.55100 68.48600 151.55400 1.000 163.84333 58 ILE B C 1
ATOM 3939 O O . ILE B 1 42 ? 22.35100 68.20700 151.44700 1.000 159.42964 58 ILE B O 1
ATOM 3944 N N . TYR B 1 43 ? 24.50000 67.80600 150.90200 1.000 162.02469 59 TYR B N 1
ATOM 3945 C CA . TYR B 1 43 ? 24.13500 66.84800 149.85800 1.000 143.11190 59 TYR B CA 1
ATOM 3946 C C . TYR B 1 43 ? 24.57900 65.42600 150.19300 1.000 150.64175 59 TYR B C 1
ATOM 3947 O O . TYR B 1 43 ? 25.70500 65.21500 150.65600 1.000 173.22603 59 TYR B O 1
ATOM 3956 N N . PRO B 1 44 ? 23.71500 64.42600 149.94300 1.000 136.70850 60 PRO B N 1
ATOM 3957 C CA . PRO B 1 44 ? 24.08800 63.01900 150.16500 1.000 146.95446 60 PRO B CA 1
ATOM 3958 C C . PRO B 1 44 ? 25.03400 62.46100 149.11100 1.000 162.35104 60 PRO B C 1
ATOM 3959 O O . PRO B 1 44 ? 25.38400 63.15300 148.15000 1.000 165.33824 60 PRO B O 1
ATOM 3963 N N . SER B 1 45 ? 25.45100 61.20600 149.27900 1.000 173.19971 61 SER B N 1
ATOM 3964 C CA . SER B 1 45 ? 26.33500 60.57200 148.31000 1.000 158.55322 61 SER B CA 1
ATOM 3965 C C . SER B 1 45 ? 25.58400 60.17500 147.04300 1.000 153.55525 61 SER B C 1
ATOM 3966 O O . SER B 1 45 ? 24.38100 59.89200 147.06400 1.000 164.16705 61 SER B O 1
ATOM 3969 N N . TYR B 1 46 ? 26.31700 60.16400 145.92300 1.000 145.43323 62 TYR B N 1
ATOM 3970 C CA . TYR B 1 46 ? 25.71200 59.76000 144.65600 1.000 142.42234 62 TYR B CA 1
ATOM 3971 C C . TYR B 1 46 ? 25.32300 58.28700 144.66200 1.000 153.92372 62 TYR B C 1
ATOM 3972 O O . TYR B 1 46 ? 24.36400 57.90200 143.98300 1.000 165.06190 62 TYR B O 1
ATOM 3981 N N . TYR B 1 47 ? 26.02600 57.45500 145.43400 1.000 141.88280 63 TYR B N 1
ATOM 3982 C CA . TYR B 1 47 ? 25.58500 56.07400 145.58900 1.000 147.46242 63 TYR B CA 1
ATOM 3983 C C . TYR B 1 47 ? 24.19700 56.01900 146.21300 1.000 170.38885 63 TYR B C 1
ATOM 3984 O O . TYR B 1 47 ? 23.34000 55.24000 145.77800 1.000 172.30750 63 TYR B O 1
ATOM 3993 N N . LYS B 1 48 ? 23.95400 56.85300 147.22800 1.000 174.54724 64 LYS B N 1
ATOM 3994 C CA . LYS B 1 48 ? 22.62800 56.92900 147.82900 1.000 170.04670 64 LYS B CA 1
ATOM 3995 C C . LYS B 1 48 ? 21.60500 57.48700 146.85000 1.000 158.28214 64 LYS B C 1
ATOM 3996 O O . LYS B 1 48 ? 20.43500 57.08700 146.88200 1.000 163.21694 64 LYS B O 1
ATOM 4002 N N . VAL B 1 49 ? 22.01800 58.41000 145.98200 1.000 148.02564 65 VAL B N 1
ATOM 4003 C CA . VAL B 1 49 ? 21.10600 58.93500 144.97100 1.000 142.50656 65 VAL B CA 1
ATOM 4004 C C . VAL B 1 49 ? 20.81800 57.87400 143.91500 1.000 146.98604 65 VAL B C 1
ATOM 4005 O O . VAL B 1 49 ? 19.66800 57.68400 143.50000 1.000 141.36958 65 VAL B O 1
ATOM 4009 N N . GLN B 1 50 ? 21.86200 57.17700 143.45200 1.000 147.12290 66 GLN B N 1
ATOM 4010 C CA . GLN B 1 50 ? 21.66400 56.10600 142.47900 1.000 155.60287 66 GLN B CA 1
ATOM 4011 C C . GLN B 1 50 ? 20.80600 54.98400 143.04900 1.000 163.78806 66 GLN B C 1
ATOM 4012 O O . GLN B 1 50 ? 20.03500 54.35800 142.31200 1.000 177.94502 66 GLN B O 1
ATOM 4018 N N . LYS B 1 51 ? 20.92800 54.71000 144.35000 1.000 167.00423 67 LYS B N 1
ATOM 4019 C CA . LYS B 1 51 ? 20.06500 53.71300 144.97500 1.000 170.40727 67 LYS B CA 1
ATOM 4020 C C . LYS B 1 51 ? 18.60500 54.14400 144.92100 1.000 154.30008 67 LYS B C 1
ATOM 4021 O O . LYS B 1 51 ? 17.71400 53.31900 144.68400 1.000 142.25127 67 LYS B O 1
ATOM 4027 N N . ALA B 1 52 ? 18.34100 55.43400 145.13800 1.000 145.22531 68 ALA B N 1
ATOM 4028 C CA . ALA B 1 52 ? 16.97600 55.93800 145.03000 1.000 143.02768 68 ALA B CA 1
ATOM 4029 C C . ALA B 1 52 ? 16.43400 55.75900 143.61700 1.000 151.90506 68 ALA B C 1
ATOM 4030 O O . ALA B 1 52 ? 15.25000 55.45400 143.43300 1.000 153.42892 68 ALA B O 1
ATOM 4032 N N . LYS B 1 53 ? 17.29000 55.93300 142.60600 1.000 152.70515 69 LYS B N 1
ATOM 4033 C CA . LYS B 1 53 ? 16.87200 55.69100 141.22900 1.000 148.26778 69 LYS B CA 1
ATOM 4034 C C . LYS B 1 53 ? 16.45800 54.23700 141.03200 1.000 149.66005 69 LYS B C 1
ATOM 4035 O O . LYS B 1 53 ? 15.42600 53.95000 140.41400 1.000 132.48694 69 LYS B O 1
ATOM 4041 N N . LEU B 1 54 ? 17.25800 53.30300 141.55200 1.000 169.31241 70 LEU B N 1
ATOM 4042 C CA . LEU B 1 54 ? 16.91700 51.88800 141.44200 1.000 176.39220 70 LEU B CA 1
ATOM 4043 C C . LEU B 1 54 ? 15.57400 51.58800 142.09200 1.000 164.33812 70 LEU B C 1
ATOM 4044 O O . LEU B 1 54 ? 14.86800 50.66700 141.66600 1.000 164.55657 70 LEU B O 1
ATOM 4049 N N . GLN B 1 55 ? 15.20200 52.35500 143.11700 1.000 159.47438 71 GLN B N 1
ATOM 4050 C CA . GLN B 1 55 ? 13.95900 52.09200 143.82800 1.000 168.83603 71 GLN B CA 1
ATOM 4051 C C . GLN B 1 55 ? 12.72400 52.47000 143.02000 1.000 158.21371 71 GLN B C 1
ATOM 4052 O O . GLN B 1 55 ? 11.63100 51.98300 143.32700 1.000 169.43347 71 GLN B O 1
ATOM 4058 N N . CYS B 1 56 ? 12.86300 53.31200 141.99400 1.000 137.17434 72 CYS B N 1
ATOM 4059 C CA . CYS B 1 56 ? 11.72000 53.62200 141.14200 1.000 135.52941 72 CYS B CA 1
ATOM 4060 C C . CYS B 1 56 ? 11.46400 52.55100 140.09500 1.000 154.25007 72 CYS B C 1
ATOM 4061 O O . CYS B 1 56 ? 10.33700 52.44200 139.60000 1.000 158.16370 72 CYS B O 1
ATOM 4064 N N . TYR B 1 57 ? 12.46900 51.77200 139.74600 1.000 138.75348 73 TYR B N 1
ATOM 4065 C CA . TYR B 1 57 ? 12.33300 50.82300 138.65800 1.000 138.66663 73 TYR B CA 1
ATOM 4066 C C . TYR B 1 57 ? 11.50300 49.61500 139.08700 1.000 135.54257 73 TYR B C 1
ATOM 4067 O O . TYR B 1 57 ? 11.58200 49.17300 140.23700 1.000 127.99956 73 TYR B O 1
ATOM 4076 N N . PRO B 1 58 ? 10.70200 49.06000 138.18100 1.000 135.29780 74 PRO B N 1
ATOM 4077 C CA . PRO B 1 58 ? 10.06800 47.76900 138.44900 1.000 123.64640 74 PRO B CA 1
ATOM 4078 C C . PRO B 1 58 ? 11.07800 46.65100 138.26700 1.000 139.09826 74 PRO B C 1
ATOM 4079 O O . PRO B 1 58 ? 12.17100 46.88300 137.72600 1.000 157.50836 74 PRO B O 1
ATOM 4083 N N . PRO B 1 59 ? 10.76200 45.42700 138.70400 1.000 131.70790 75 PRO B N 1
ATOM 4084 C CA . PRO B 1 59 ? 11.75800 44.34500 138.63800 1.000 158.18739 75 PRO B CA 1
ATOM 4085 C C . PRO B 1 59 ? 12.14400 43.95600 137.21600 1.000 165.66986 75 PRO B C 1
ATOM 4086 O O . PRO B 1 59 ? 11.74400 44.61500 136.24900 1.000 161.10879 75 PRO B O 1
ATOM 4090 N N . LYS B 1 60 ? 12.91400 42.87200 137.07200 1.000 153.00782 76 LYS B N 1
ATOM 4091 C CA . LYS B 1 60 ? 13.13300 42.32300 135.74000 1.000 151.28393 76 LYS B CA 1
ATOM 4092 C C . LYS B 1 60 ? 11.83100 41.86100 135.10000 1.000 168.68075 76 LYS B C 1
ATOM 4093 O O . LYS B 1 60 ? 11.81800 41.56300 133.90100 1.000 176.96332 76 LYS B O 1
ATOM 4099 N N . ALA B 1 61 ? 10.74500 41.78600 135.87000 1.000 197.91057 77 ALA B N 1
ATOM 4100 C CA . ALA B 1 61 ? 9.41000 41.67900 135.30000 1.000 208.56448 77 ALA B CA 1
ATOM 4101 C C . ALA B 1 61 ? 9.20200 42.78300 134.27300 1.000 208.80661 77 ALA B C 1
ATOM 4102 O O . ALA B 1 61 ? 8.84700 43.91100 134.63100 1.000 198.32641 77 ALA B O 1
ATOM 4104 N N . PHE B 1 62 ? 9.47100 42.47200 133.00500 1.000 214.51519 78 PHE B N 1
ATOM 4105 C CA . PHE B 1 62 ? 9.15400 43.34000 131.87100 1.000 214.38623 78 PHE B CA 1
ATOM 4106 C C . PHE B 1 62 ? 10.07200 44.55700 131.79800 1.000 207.51435 78 PHE B C 1
ATOM 4107 O O . PHE B 1 62 ? 9.61500 45.67400 131.54500 1.000 179.99263 78 PHE B O 1
ATOM 4115 N N . VAL B 1 63 ? 11.37300 44.34900 132.00400 1.000 234.87816 79 VAL B N 1
ATOM 4116 C CA . VAL B 1 63 ? 12.35100 45.24700 131.40000 1.000 249.55361 79 VAL B CA 1
ATOM 4117 C C . VAL B 1 63 ? 12.45600 44.79200 129.94700 1.000 260.11540 79 VAL B C 1
ATOM 4118 O O . VAL B 1 63 ? 13.21800 43.88500 129.60600 1.000 275.78833 79 VAL B O 1
ATOM 4122 N N . ALA B 1 64 ? 11.67400 45.42200 129.08300 1.000 222.39509 80 ALA B N 1
ATOM 4123 C CA . ALA B 1 64 ? 11.57500 45.01200 127.69100 1.000 186.70396 80 ALA B CA 1
ATOM 4124 C C . ALA B 1 64 ? 11.99100 46.20400 126.85100 1.000 177.70289 80 ALA B C 1
ATOM 4125 O O . ALA B 1 64 ? 11.14600 46.94300 126.35300 1.000 176.43431 80 ALA B O 1
ATOM 4127 N N . VAL B 1 65 ? 13.29700 46.36300 126.66900 1.000 176.92648 81 VAL B N 1
ATOM 4128 C CA . VAL B 1 65 ? 13.86100 47.42500 125.84800 1.000 172.44699 81 VAL B CA 1
ATOM 4129 C C . VAL B 1 65 ? 14.58000 46.74900 124.69000 1.000 193.12842 81 VAL B C 1
ATOM 4130 O O . VAL B 1 65 ? 15.64700 46.14700 124.86900 1.000 194.46016 81 VAL B O 1
ATOM 4134 N N . THR B 1 66 ? 13.98900 46.83600 123.50700 1.000 194.21276 82 THR B N 1
ATOM 4135 C CA . THR B 1 66 ? 14.56500 46.28400 122.29600 1.000 197.55790 82 THR B CA 1
ATOM 4136 C C . THR B 1 66 ? 15.32400 47.37900 121.55200 1.000 192.06777 82 THR B C 1
ATOM 4137 O O . THR B 1 66 ? 15.45400 48.51400 122.01500 1.000 179.58732 82 THR B O 1
ATOM 4141 N N . ASP B 1 67 ? 15.84700 47.02600 120.38200 1.000 207.72491 83 ASP B N 1
ATOM 4142 C CA . ASP B 1 67 ? 16.31800 48.05500 119.47000 1.000 218.05509 83 ASP B CA 1
ATOM 4143 C C . ASP B 1 67 ? 15.17500 48.89000 118.90400 1.000 222.83461 83 ASP B C 1
ATOM 4144 O O . ASP B 1 67 ? 15.43900 49.89300 118.23200 1.000 230.25655 83 ASP B O 1
ATOM 4149 N N . SER B 1 68 ? 13.92200 48.51400 119.17200 1.000 217.45502 84 SER B N 1
ATOM 4150 C CA . SER B 1 68 ? 12.76100 49.22400 118.64500 1.000 205.13249 84 SER B CA 1
ATOM 4151 C C . SER B 1 68 ? 11.91800 49.87000 119.73600 1.000 204.97194 84 SER B C 1
ATOM 4152 O O . SER B 1 68 ? 11.76800 51.09600 119.74400 1.000 205.29830 84 SER B O 1
ATOM 4155 N N . SER B 1 69 ? 11.36300 49.09200 120.66000 1.000 205.92206 85 SER B N 1
ATOM 4156 C CA . SER B 1 69 ? 10.32900 49.57400 121.57000 1.000 191.57560 85 SER B CA 1
ATOM 4157 C C . SER B 1 69 ? 10.75600 49.40100 123.02700 1.000 178.62668 85 SER B C 1
ATOM 4158 O O . SER B 1 69 ? 11.88100 48.99600 123.33100 1.000 171.07051 85 SER B O 1
ATOM 4161 N N . ALA B 1 70 ? 9.82600 49.72300 123.92900 1.000 172.41804 86 ALA B N 1
ATOM 4162 C CA . ALA B 1 70 ? 10.01000 49.53600 125.36300 1.000 172.66018 86 ALA B CA 1
ATOM 4163 C C . ALA B 1 70 ? 8.63700 49.41300 126.00800 1.000 177.91607 86 ALA B C 1
ATOM 4164 O O . ALA B 1 70 ? 7.75200 50.22500 125.72800 1.000 187.35141 86 ALA B O 1
ATOM 4166 N N . LYS B 1 71 ? 8.46100 48.40800 126.86800 1.000 165.59617 87 LYS B N 1
ATOM 4167 C CA . LYS B 1 71 ? 7.14500 48.10200 127.41600 1.000 164.28549 87 LYS B CA 1
ATOM 4168 C C . LYS B 1 71 ? 7.26900 47.57500 128.84000 1.000 180.85589 87 LYS B C 1
ATOM 4169 O O . LYS B 1 71 ? 8.12700 46.73400 129.12200 1.000 196.34196 87 LYS B O 1
ATOM 4175 N N . ILE B 1 72 ? 6.40400 48.06900 129.72800 1.000 175.32102 88 ILE B N 1
ATOM 4176 C CA . ILE B 1 72 ? 6.23900 47.52700 131.07400 1.000 162.16944 88 ILE B CA 1
ATOM 4177 C C . ILE B 1 72 ? 4.83300 46.95800 131.20400 1.000 162.09312 88 ILE B C 1
ATOM 4178 O O . ILE B 1 72 ? 3.87000 47.53800 130.68800 1.000 171.62321 88 ILE B O 1
ATOM 4183 N N . ALA B 1 73 ? 4.71600 45.81500 131.87800 1.000 154.92910 89 ALA B N 1
ATOM 4184 C CA . ALA B 1 73 ? 3.40300 45.31500 132.26400 1.000 147.62823 89 ALA B CA 1
ATOM 4185 C C . ALA B 1 73 ? 2.85100 46.17200 133.39800 1.000 145.33321 89 ALA B C 1
ATOM 4186 O O . ALA B 1 73 ? 3.53000 46.38900 134.40600 1.000 143.14611 89 ALA B O 1
ATOM 4188 N N . LEU B 1 74 ? 1.61200 46.65300 133.24300 1.000 139.15353 90 LEU B N 1
ATOM 4189 C CA . LEU B 1 74 ? 1.08400 47.61000 134.21400 1.000 141.28010 90 LEU B CA 1
ATOM 4190 C C . LEU B 1 74 ? 0.85600 46.97600 135.57800 1.000 134.96355 90 LEU B C 1
ATOM 4191 O O . LEU B 1 74 ? 0.91600 47.67700 136.59200 1.000 128.55489 90 LEU B O 1
ATOM 4196 N N . GLN B 1 75 ? 0.59300 45.66700 135.63100 1.000 148.61782 91 GLN B N 1
ATOM 4197 C CA . GLN B 1 75 ? 0.54400 44.99100 136.92400 1.000 149.59162 91 GLN B CA 1
ATOM 4198 C C . GLN B 1 75 ? 1.80300 45.28100 137.72700 1.000 145.00160 91 GLN B C 1
ATOM 4199 O O . GLN B 1 75 ? 1.73000 45.71300 138.88200 1.000 142.46971 91 GLN B O 1
ATOM 4205 N N . ALA B 1 76 ? 2.97100 45.06300 137.12400 1.000 143.94621 92 ALA B N 1
ATOM 4206 C CA . ALA B 1 76 ? 4.20500 45.42800 137.80700 1.000 147.18870 92 ALA B CA 1
ATOM 4207 C C . ALA B 1 76 ? 4.27100 46.92900 138.04400 1.000 136.05842 92 ALA B C 1
ATOM 4208 O O . ALA B 1 76 ? 4.79900 47.37200 139.07000 1.000 133.22124 92 ALA B O 1
ATOM 4210 N N . LEU B 1 77 ? 3.72700 47.72200 137.11300 1.000 124.45703 93 LEU B N 1
ATOM 4211 C CA . LEU B 1 77 ? 3.79600 49.18000 137.19100 1.000 117.30880 93 LEU B CA 1
ATOM 4212 C C . LEU B 1 77 ? 2.78600 49.74400 138.18800 1.000 136.27423 93 LEU B C 1
ATOM 4213 O O . LEU B 1 77 ? 3.11400 50.64400 138.96900 1.000 130.56039 93 LEU B O 1
ATOM 4218 N N . LEU B 1 78 ? 1.54200 49.25700 138.15300 1.000 144.08570 94 LEU B N 1
ATOM 4219 C CA . LEU B 1 78 ? 0.55200 49.70400 139.12800 1.000 123.09897 94 LEU B CA 1
ATOM 4220 C C . LEU B 1 78 ? 0.98700 49.34200 140.54100 1.000 130.95517 94 LEU B C 1
ATOM 4221 O O . LEU B 1 78 ? 0.96600 50.18700 141.44300 1.000 140.77477 94 LEU B O 1
ATOM 4226 N N . ASP B 1 79 ? 1.38500 48.08200 140.75400 1.000 129.63923 95 ASP B N 1
ATOM 4227 C CA . ASP B 1 79 ? 1.90600 47.69300 142.06000 1.000 129.18391 95 ASP B CA 1
ATOM 4228 C C . ASP B 1 79 ? 3.06900 48.59000 142.45900 1.000 123.98592 95 ASP B C 1
ATOM 4229 O O . ASP B 1 79 ? 3.16300 49.02600 143.61200 1.000 137.18224 95 ASP B O 1
ATOM 4234 N N . LEU B 1 80 ? 3.95100 48.89600 141.50800 1.000 135.22411 96 LEU B N 1
ATOM 4235 C CA . LEU B 1 80 ? 5.02700 49.84500 141.76300 1.000 136.44794 96 LEU B CA 1
ATOM 4236 C C . LEU B 1 80 ? 4.46300 51.19600 142.18900 1.000 139.98257 96 LEU B C 1
ATOM 4237 O O . LEU B 1 80 ? 4.90600 51.78300 143.18200 1.000 134.65825 96 LEU B O 1
ATOM 4242 N N . THR B 1 81 ? 3.46500 51.69500 141.45500 1.000 132.16585 97 THR B N 1
ATOM 4243 C CA . THR B 1 81 ? 2.92400 53.02000 141.73700 1.000 118.08784 97 THR B CA 1
ATOM 4244 C C . THR B 1 81 ? 2.22000 53.05300 143.08600 1.000 145.34111 97 THR B C 1
ATOM 4245 O O . THR B 1 81 ? 2.45400 53.95800 143.89600 1.000 155.96344 97 THR B O 1
ATOM 4249 N N . VAL B 1 82 ? 1.34100 52.07500 143.33500 1.000 137.84811 98 VAL B N 1
ATOM 4250 C CA . VAL B 1 82 ? 0.64100 51.99200 144.61700 1.000 117.14036 98 VAL B CA 1
ATOM 4251 C C . VAL B 1 82 ? 1.63500 52.03000 145.76800 1.000 120.97766 98 VAL B C 1
ATOM 4252 O O . VAL B 1 82 ? 1.45300 52.76400 146.74800 1.000 113.96630 98 VAL B O 1
ATOM 4256 N N . ASN B 1 83 ? 2.69700 51.22400 145.67200 1.000 116.08760 99 ASN B N 1
ATOM 4257 C CA . ASN B 1 83 ? 3.72100 51.22100 146.71000 1.000 126.78625 99 ASN B CA 1
ATOM 4258 C C . ASN B 1 83 ? 4.35600 52.60000 146.86200 1.000 123.10950 99 ASN B C 1
ATOM 4259 O O . ASN B 1 83 ? 4.54500 53.08400 147.98200 1.000 128.61279 99 ASN B O 1
ATOM 4264 N N . ARG B 1 84 ? 4.69200 53.25300 145.74500 1.000 115.06116 100 ARG B N 1
ATOM 4265 C CA . ARG B 1 84 ? 5.31300 54.57000 145.84900 1.000 117.14299 100 ARG B CA 1
ATOM 4266 C C . ARG B 1 84 ? 4.32200 55.65000 146.26000 1.000 123.63588 100 ARG B C 1
ATOM 4267 O O . ARG B 1 84 ? 4.73900 56.68000 146.80100 1.000 114.77692 100 ARG B O 1
ATOM 4275 N N . ILE B 1 85 ? 3.02400 55.43800 146.03100 1.000 136.48479 101 ILE B N 1
ATOM 4276 C CA . ILE B 1 85 ? 2.03200 56.40100 146.49900 1.000 123.08844 101 ILE B CA 1
ATOM 4277 C C . ILE B 1 85 ? 1.89500 56.32200 148.01200 1.000 116.84296 101 ILE B C 1
ATOM 4278 O O . ILE B 1 85 ? 1.78900 57.34800 148.69500 1.000 122.30414 101 ILE B O 1
ATOM 4283 N N . PHE B 1 86 ? 1.91200 55.10500 148.56100 1.000 120.18546 102 PHE B N 1
ATOM 4284 C CA . PHE B 1 86 ? 1.80400 54.93000 150.00500 1.000 122.84631 102 PHE B CA 1
ATOM 4285 C C . PHE B 1 86 ? 2.94300 55.61000 150.75300 1.000 121.99357 102 PHE B C 1
ATOM 4286 O O . PHE B 1 86 ? 2.74000 56.09300 151.87300 1.000 138.12972 102 PHE B O 1
ATOM 4294 N N . GLU B 1 87 ? 4.14200 55.65900 150.16500 1.000 101.94643 103 GLU B N 1
ATOM 4295 C CA . GLU B 1 87 ? 5.27800 56.29400 150.83100 1.000 119.52223 103 GLU B CA 1
ATOM 4296 C C . GLU B 1 87 ? 5.14300 57.81100 150.94100 1.000 120.65657 103 GLU B C 1
ATOM 4297 O O . GLU B 1 87 ? 6.03500 58.44700 151.51800 1.000 110.61589 103 GLU B O 1
ATOM 4303 N N . THR B 1 88 ? 4.05100 58.40400 150.44700 1.000 118.59843 104 THR B N 1
ATOM 4304 C CA . THR B 1 88 ? 3.85100 59.84500 150.52000 1.000 109.69999 104 THR B CA 1
ATOM 4305 C C . THR B 1 88 ? 2.68600 60.26500 151.40100 1.000 116.54029 104 THR B C 1
ATOM 4306 O O . THR B 1 88 ? 2.54600 61.46300 151.67500 1.000 125.21501 104 THR B O 1
ATOM 4310 N N . ILE B 1 89 ? 1.85000 59.32900 151.85100 1.000 124.47282 105 ILE B N 1
ATOM 4311 C CA . ILE B 1 89 ? 0.74300 59.68600 152.72800 1.000 122.34888 105 ILE B CA 1
ATOM 4312 C C . ILE B 1 89 ? 1.27600 60.05800 154.10400 1.000 117.29564 105 ILE B C 1
ATOM 4313 O O . ILE B 1 89 ? 2.23300 59.45100 154.60600 1.000 126.52043 105 ILE B O 1
ATOM 4318 N N . ARG B 1 90 ? 0.66700 61.08300 154.70900 1.000 112.46875 106 ARG B N 1
ATOM 4319 C CA . ARG B 1 90 ? 1.13300 61.60400 155.99200 1.000 137.85600 106 ARG B CA 1
ATOM 4320 C C . ARG B 1 90 ? 1.07800 60.54300 157.08500 1.000 148.55202 106 ARG B C 1
ATOM 4321 O O . ARG B 1 90 ? 2.08500 60.24900 157.73900 1.000 149.20736 106 ARG B O 1
ATOM 4329 N N . SER B 1 91 ? -0.09900 59.96100 157.30500 1.000 147.53874 107 SER B N 1
ATOM 4330 C CA . SER B 1 91 ? -0.30800 58.97500 158.36300 1.000 140.59844 107 SER B CA 1
ATOM 4331 C C . SER B 1 91 ? -1.05900 57.78600 157.78200 1.000 154.22375 107 SER B C 1
ATOM 4332 O O . SER B 1 91 ? -2.29900 57.76400 157.76800 1.000 153.69211 107 SER B O 1
ATOM 4335 N N . PRO B 1 92 ? -0.33700 56.77200 157.28700 1.000 142.32759 108 PRO B N 1
ATOM 4336 C CA . PRO B 1 92 ? -1.00100 55.60700 156.68400 1.000 136.99800 108 PRO B CA 1
ATOM 4337 C C . PRO B 1 92 ? -1.72200 54.73100 157.69400 1.000 160.65347 108 PRO B C 1
ATOM 4338 O O . PRO B 1 92 ? -1.60600 53.50300 157.64700 1.000 167.62799 108 PRO B O 1
ATOM 4342 N N . ASP B 1 93 ? -2.46000 55.35100 158.61600 1.000 174.13140 109 ASP B N 1
ATOM 4343 C CA . ASP B 1 93 ? -3.35200 54.65000 159.53900 1.000 152.71831 109 ASP B CA 1
ATOM 4344 C C . ASP B 1 93 ? -4.75700 54.53900 158.97200 1.000 147.88089 109 ASP B C 1
ATOM 4345 O O . ASP B 1 93 ? -5.75000 54.69500 159.68400 1.000 132.45799 109 ASP B O 1
ATOM 4350 N N . ALA B 1 94 ? -4.86800 54.29500 157.67000 1.000 171.36265 110 ALA B N 1
ATOM 4351 C CA . ALA B 1 94 ? -6.17300 54.08700 157.06100 1.000 174.46039 110 ALA B CA 1
ATOM 4352 C C . ALA B 1 94 ? -6.74900 52.78400 157.59700 1.000 173.74715 110 ALA B C 1
ATOM 4353 O O . ALA B 1 94 ? -6.28000 51.70000 157.23800 1.000 173.02338 110 ALA B O 1
ATOM 4355 N N . ILE B 1 95 ? -7.74100 52.87800 158.48400 1.000 186.69344 111 ILE B N 1
ATOM 4356 C CA . ILE B 1 95 ? -8.30200 51.67000 159.08100 1.000 202.12687 111 ILE B CA 1
ATOM 4357 C C . ILE B 1 95 ? -8.97900 50.81800 158.01700 1.000 203.99025 111 ILE B C 1
ATOM 4358 O O . ILE B 1 95 ? -8.81900 49.59100 157.98800 1.000 217.58135 111 ILE B O 1
ATOM 4363 N N . GLN B 1 96 ? -9.71500 51.45000 157.10800 1.000 181.07171 112 GLN B N 1
ATOM 4364 C CA . GLN B 1 96 ? -10.49000 50.72000 156.10900 1.000 159.84548 112 GLN B CA 1
ATOM 4365 C C . GLN B 1 96 ? -9.50700 50.24200 155.04900 1.000 170.50465 112 GLN B C 1
ATOM 4366 O O . GLN B 1 96 ? -9.07700 51.01500 154.19000 1.000 211.78855 112 GLN B O 1
ATOM 4372 N N . ASN B 1 97 ? -9.13200 48.96400 155.10900 1.000 155.28441 113 ASN B N 1
ATOM 4373 C CA . ASN B 1 97 ? -8.27000 48.37100 154.09600 1.000 181.86654 113 ASN B CA 1
ATOM 4374 C C . ASN B 1 97 ? -8.87600 47.18600 153.35600 1.000 202.20056 113 ASN B C 1
ATOM 4375 O O . ASN B 1 97 ? -8.24600 46.69300 152.41300 1.000 171.16526 113 ASN B O 1
ATOM 4380 N N . LYS B 1 98 ? -10.06800 46.71800 153.74900 1.000 245.82421 114 LYS B N 1
ATOM 4381 C CA . LYS B 1 98 ? -10.67500 45.55400 153.10400 1.000 256.56234 114 LYS B CA 1
ATOM 4382 C C . LYS B 1 98 ? -10.71100 45.70600 151.59300 1.000 234.28862 114 LYS B C 1
ATOM 4383 O O . LYS B 1 98 ? -10.51500 44.73400 150.85300 1.000 233.78066 114 LYS B O 1
ATOM 4385 N N . GLN B 1 99 ? -10.95800 46.91600 151.11600 1.000 186.82503 115 GLN B N 1
ATOM 4386 C CA . GLN B 1 99 ? -10.89300 47.19400 149.69300 1.000 176.11585 115 GLN B CA 1
ATOM 4387 C C . GLN B 1 99 ? -10.47100 48.64400 149.54800 1.000 173.09970 115 GLN B C 1
ATOM 4388 O O . GLN B 1 99 ? -11.07000 49.53000 150.16500 1.000 172.35488 115 GLN B O 1
ATOM 4390 N N . LEU B 1 100 ? -9.43300 48.87800 148.75600 1.000 161.99311 116 LEU B N 1
ATOM 4391 C CA . LEU B 1 100 ? -9.04700 50.22000 148.36200 1.000 133.72656 116 LEU B CA 1
ATOM 4392 C C . LEU B 1 100 ? -9.23900 50.34700 146.86200 1.000 126.86521 116 LEU B C 1
ATOM 4393 O O . LEU B 1 100 ? -8.97700 49.40400 146.11000 1.000 147.89142 116 LEU B O 1
ATOM 4398 N N . ILE B 1 101 ? -9.71800 51.50500 146.43600 1.000 112.41085 117 ILE B N 1
ATOM 4399 C CA . ILE B 1 101 ? -9.98700 51.77700 145.03300 1.000 120.13546 117 ILE B CA 1
ATOM 4400 C C . ILE B 1 101 ? -8.99000 52.83300 144.57800 1.000 117.97994 117 ILE B C 1
ATOM 4401 O O . ILE B 1 101 ? -9.01900 53.97300 145.06100 1.000 115.91390 117 ILE B O 1
ATOM 4406 N N . LEU B 1 102 ? -8.08800 52.45300 143.67200 1.000 108.90779 118 LEU B N 1
ATOM 4407 C CA . LEU B 1 102 ? -7.19300 53.39600 143.00800 1.000 108.36826 118 LEU B CA 1
ATOM 4408 C C . LEU B 1 102 ? -7.74800 53.67400 141.61900 1.000 130.50512 118 LEU B C 1
ATOM 4409 O O . LEU B 1 102 ? -7.76800 52.78200 140.76400 1.000 147.37030 118 LEU B O 1
ATOM 4414 N N . ILE B 1 103 ? -8.17900 54.90900 141.39300 1.000 134.97671 119 ILE B N 1
ATOM 4415 C CA . ILE B 1 103 ? -8.74900 55.32600 140.11800 1.000 130.55776 119 ILE B CA 1
ATOM 4416 C C . ILE B 1 103 ? -7.63700 55.96900 139.30600 1.000 128.53383 119 ILE B C 1
ATOM 4417 O O . ILE B 1 103 ? -7.02100 56.94600 139.75000 1.000 124.15173 119 ILE B O 1
ATOM 4422 N N . SER B 1 104 ? -7.37900 55.43400 138.11600 1.000 126.37831 120 SER B N 1
ATOM 4423 C CA . SER B 1 104 ? -6.26100 55.88700 137.30700 1.000 122.39099 120 SER B CA 1
ATOM 4424 C C . SER B 1 104 ? -6.72300 56.21600 135.89600 1.000 127.71005 120 SER B C 1
ATOM 4425 O O . SER B 1 104 ? -7.80000 55.81400 135.44900 1.000 132.85803 120 SER B O 1
ATOM 4428 N N . LYS B 1 105 ? -5.86500 56.94900 135.19900 1.000 135.26622 121 LYS B N 1
ATOM 4429 C CA . LYS B 1 105 ? -6.14000 57.51900 133.89200 1.000 122.40941 121 LYS B CA 1
ATOM 4430 C C . LYS B 1 105 ? -5.13200 56.95700 132.90200 1.000 136.91115 121 LYS B C 1
ATOM 4431 O O . LYS B 1 105 ? -3.96500 56.76300 133.25000 1.000 156.34243 121 LYS B O 1
ATOM 4437 N N . TRP B 1 106 ? -5.56800 56.68200 131.67300 1.000 128.72333 122 TRP B N 1
ATOM 4438 C CA . TRP B 1 106 ? -4.61800 56.20900 130.67400 1.000 133.55549 122 TRP B CA 1
ATOM 4439 C C . TRP B 1 106 ? -5.06100 56.61400 129.27400 1.000 133.62128 122 TRP B C 1
ATOM 4440 O O . TRP B 1 106 ? -6.18700 57.06300 129.05100 1.000 133.93711 122 TRP B O 1
ATOM 4451 N N . GLY B 1 107 ? -4.13800 56.44700 128.33500 1.000 133.59760 123 GLY B N 1
ATOM 4452 C CA . GLY B 1 107 ? -4.36200 56.82500 126.95600 1.000 141.49328 123 GLY B CA 1
ATOM 4453 C C . GLY B 1 107 ? -3.06700 56.69100 126.18100 1.000 141.25378 123 GLY B C 1
ATOM 4454 O O . GLY B 1 107 ? -2.10800 56.07500 126.65400 1.000 138.29026 123 GLY B O 1
ATOM 4455 N N . PHE B 1 108 ? -3.05500 57.27300 124.98300 1.000 147.66507 124 PHE B N 1
ATOM 4456 C CA . PHE B 1 108 ? -1.84800 57.24600 124.16500 1.000 139.52462 124 PHE B CA 1
ATOM 4457 C C . PHE B 1 108 ? -1.90700 58.34200 123.11200 1.000 126.99417 124 PHE B C 1
ATOM 4458 O O . PHE B 1 108 ? -2.98000 58.82700 122.74300 1.000 126.42568 124 PHE B O 1
ATOM 4466 N N . ASP B 1 109 ? -0.72700 58.70800 122.62200 1.000 126.87574 125 ASP B N 1
ATOM 4467 C CA . ASP B 1 109 ? -0.58000 59.72400 121.59100 1.000 141.53539 125 ASP B CA 1
ATOM 4468 C C . ASP B 1 109 ? 0.77600 59.52900 120.93200 1.000 154.99490 125 ASP B C 1
ATOM 4469 O O . ASP B 1 109 ? 1.65900 58.85300 121.46900 1.000 152.49723 125 ASP B O 1
ATOM 4474 N N . GLY B 1 110 ? 0.93400 60.14700 119.77000 1.000 152.03402 126 GLY B N 1
ATOM 4475 C CA . GLY B 1 110 ? 2.15200 60.01700 119.00000 1.000 132.51326 126 GLY B CA 1
ATOM 4476 C C . GLY B 1 110 ? 2.67300 61.37000 118.56800 1.000 138.64294 126 GLY B C 1
ATOM 4477 O O . GLY B 1 110 ? 1.91900 62.33000 118.41000 1.000 129.02600 126 GLY B O 1
ATOM 4478 N N . ALA B 1 111 ? 3.99200 61.43300 118.39400 1.000 160.16657 127 ALA B N 1
ATOM 4479 C CA . ALA B 1 111 ? 4.67800 62.63800 117.95900 1.000 163.40117 127 ALA B CA 1
ATOM 4480 C C . ALA B 1 111 ? 5.67500 62.28300 116.86700 1.000 169.63876 127 ALA B C 1
ATOM 4481 O O . ALA B 1 111 ? 6.15700 61.15000 116.78700 1.000 182.14026 127 ALA B O 1
ATOM 4483 N N . SER B 1 112 ? 5.97800 63.26700 116.03000 1.000 166.44890 128 SER B N 1
ATOM 4484 C CA . SER B 1 112 ? 6.94900 63.13500 114.95400 1.000 167.72801 128 SER B CA 1
ATOM 4485 C C . SER B 1 112 ? 8.20400 63.92800 115.29200 1.000 183.38778 128 SER B C 1
ATOM 4486 O O . SER B 1 112 ? 8.25900 64.65600 116.28500 1.000 183.64570 128 SER B O 1
ATOM 4489 N N . ASN B 1 113 ? 9.22700 63.77000 114.45600 1.000 205.64834 129 ASN B N 1
ATOM 4490 C CA . ASN B 1 113 ? 10.49000 64.44800 114.70400 1.000 220.91859 129 ASN B CA 1
ATOM 4491 C C . ASN B 1 113 ? 11.24000 64.61000 113.39200 1.000 236.59679 129 ASN B C 1
ATOM 4492 O O . ASN B 1 113 ? 11.08900 63.80700 112.46700 1.000 243.64500 129 ASN B O 1
ATOM 4497 N N . GLN B 1 114 ? 12.04700 65.66600 113.32800 1.000 233.09900 130 GLN B N 1
ATOM 4498 C CA . GLN B 1 114 ? 12.87000 65.96400 112.16700 1.000 231.16719 130 GLN B CA 1
ATOM 4499 C C . GLN B 1 114 ? 14.19900 66.53400 112.64100 1.000 220.43959 130 GLN B C 1
ATOM 4500 O O . GLN B 1 114 ? 14.32700 67.00200 113.77600 1.000 209.98834 130 GLN B O 1
ATOM 4506 N N . SER B 1 115 ? 15.19100 66.48300 111.75700 1.000 223.38205 131 SER B N 1
ATOM 4507 C CA . SER B 1 115 ? 16.51300 67.03500 112.04400 1.000 215.23633 131 SER B CA 1
ATOM 4508 C C . SER B 1 115 ? 17.34200 67.15200 110.76700 1.000 214.18357 131 SER B C 1
ATOM 4509 O O . SER B 1 115 ? 18.20400 68.02300 110.65200 1.000 210.46208 131 SER B O 1
ATOM 4512 N N . GLU B 1 122 ? 20.17300 62.11300 107.54300 1.000 255.04900 138 GLU B N 1
ATOM 4513 C CA . GLU B 1 122 ? 19.90300 61.18100 108.63000 1.000 262.28145 138 GLU B CA 1
ATOM 4514 C C . GLU B 1 122 ? 21.21800 60.60000 109.15400 1.000 271.23252 138 GLU B C 1
ATOM 4515 O O . GLU B 1 122 ? 21.72900 59.60800 108.63300 1.000 280.99948 138 GLU B O 1
ATOM 4521 N N . SER B 1 123 ? 21.75000 61.22700 110.20600 1.000 265.20811 139 SER B N 1
ATOM 4522 C CA . SER B 1 123 ? 22.98400 60.78300 110.84200 1.000 257.57825 139 SER B CA 1
ATOM 4523 C C . SER B 1 123 ? 22.76300 59.91300 112.07100 1.000 262.33408 139 SER B C 1
ATOM 4524 O O . SER B 1 123 ? 23.66200 59.14600 112.43100 1.000 262.51042 139 SER B O 1
ATOM 4527 N N . GLY B 1 124 ? 21.61100 60.02800 112.73800 1.000 263.84742 140 GLY B N 1
ATOM 4528 C CA . GLY B 1 124 ? 21.33200 59.21100 113.89800 1.000 262.03931 140 GLY B CA 1
ATOM 4529 C C . GLY B 1 124 ? 20.60400 57.93300 113.53000 1.000 259.44426 140 GLY B C 1
ATOM 4530 O O . GLY B 1 124 ? 20.31700 57.65400 112.36600 1.000 266.12138 140 GLY B O 1
ATOM 4531 N N . GLN B 1 125 ? 20.29500 57.14400 114.55500 1.000 243.04493 141 GLN B N 1
ATOM 4532 C CA . GLN B 1 125 ? 19.62900 55.86500 114.37100 1.000 228.49582 141 GLN B CA 1
ATOM 4533 C C . GLN B 1 125 ? 18.24200 55.91500 114.99400 1.000 222.48720 141 GLN B C 1
ATOM 4534 O O . GLN B 1 125 ? 18.03100 56.57600 116.01500 1.000 213.10976 141 GLN B O 1
ATOM 4540 N N . GLY B 1 126 ? 17.29100 55.22000 114.37500 1.000 239.22868 142 GLY B N 1
ATOM 4541 C CA . GLY B 1 126 ? 15.94700 55.24700 114.90900 1.000 251.66438 142 GLY B CA 1
ATOM 4542 C C . GLY B 1 126 ? 14.93400 55.81700 113.94100 1.000 263.40790 142 GLY B C 1
ATOM 4543 O O . GLY B 1 126 ? 15.24800 56.76200 113.21000 1.000 273.10117 142 GLY B O 1
ATOM 4544 N N . ASP B 1 127 ? 13.72200 55.26100 113.90600 1.000 258.70733 143 ASP B N 1
ATOM 4545 C CA . ASP B 1 127 ? 12.70200 55.84800 113.04700 1.000 246.49798 143 ASP B CA 1
ATOM 4546 C C . ASP B 1 127 ? 12.29300 57.22400 113.55600 1.000 235.90986 143 ASP B C 1
ATOM 4547 O O . ASP B 1 127 ? 11.73400 58.01800 112.79200 1.000 234.56233 143 ASP B O 1
ATOM 4552 N N . SER B 1 128 ? 12.58800 57.51800 114.82500 1.000 228.04050 144 SER B N 1
ATOM 4553 C CA . SER B 1 128 ? 12.46900 58.84400 115.42700 1.000 219.21049 144 SER B CA 1
ATOM 4554 C C . SER B 1 128 ? 11.06000 59.41300 115.33300 1.000 207.21958 144 SER B C 1
ATOM 4555 O O . SER B 1 128 ? 10.87500 60.63200 115.36800 1.000 206.24052 144 SER B O 1
ATOM 4558 N N . SER B 1 129 ? 10.06200 58.54900 115.21100 1.000 192.72311 145 SER B N 1
ATOM 4559 C CA . SER B 1 129 ? 8.66200 58.92300 115.34200 1.000 169.66771 145 SER B CA 1
ATOM 4560 C C . SER B 1 129 ? 8.09900 58.02700 116.43300 1.000 172.06800 145 SER B C 1
ATOM 4561 O O . SER B 1 129 ? 8.08900 56.80100 116.28400 1.000 178.69511 145 SER B O 1
ATOM 4564 N N . ILE B 1 130 ? 7.63000 58.62700 117.52200 1.000 161.94836 146 ILE B N 1
ATOM 4565 C CA . ILE B 1 130 ? 7.40300 57.88900 118.75900 1.000 152.41564 146 ILE B CA 1
ATOM 4566 C C . ILE B 1 130 ? 5.91300 57.82600 119.06200 1.000 146.38071 146 ILE B C 1
ATOM 4567 O O . ILE B 1 130 ? 5.14300 58.73600 118.73400 1.000 144.54628 146 ILE B O 1
ATOM 4572 N N . PHE B 1 131 ? 5.50700 56.71700 119.68100 1.000 148.30726 147 PHE B N 1
ATOM 4573 C CA . PHE B 1 131 ? 4.11300 56.46100 120.03800 1.000 152.89728 147 PHE B CA 1
ATOM 4574 C C . PHE B 1 131 ? 4.10100 55.88200 121.44500 1.000 154.42641 147 PHE B C 1
ATOM 4575 O O . PHE B 1 131 ? 4.55600 54.75400 121.65800 1.000 148.87311 147 PHE B O 1
ATOM 4583 N N . MET B 1 132 ? 3.58300 56.64800 122.39900 1.000 155.32125 148 MET B N 1
ATOM 4584 C CA . MET B 1 132 ? 3.72700 56.33900 123.81300 1.000 142.65131 148 MET B CA 1
ATOM 4585 C C . MET B 1 132 ? 2.36400 56.17000 124.46900 1.000 147.05447 148 MET B C 1
ATOM 4586 O O . MET B 1 132 ? 1.45400 56.97700 124.25300 1.000 133.26071 148 MET B O 1
ATOM 4591 N N . THR B 1 133 ? 2.24100 55.11600 125.27500 1.000 146.73338 149 THR B N 1
ATOM 4592 C CA . THR B 1 133 ? 1.04300 54.82800 126.05600 1.000 129.07863 149 THR B CA 1
ATOM 4593 C C . THR B 1 133 ? 1.36000 55.05400 127.52600 1.000 128.75228 149 THR B C 1
ATOM 4594 O O . THR B 1 133 ? 2.30400 54.45900 128.05700 1.000 143.63827 149 THR B O 1
ATOM 4598 N N . SER B 1 134 ? 0.57100 55.90300 128.17900 1.000 107.13916 150 SER B N 1
ATOM 4599 C CA . SER B 1 134 ? 0.89700 56.37600 129.51300 1.000 123.65430 150 SER B CA 1
ATOM 4600 C C . SER B 1 134 ? -0.28800 56.18700 130.45200 1.000 124.62284 150 SER B C 1
ATOM 4601 O O . SER B 1 134 ? -1.43600 56.04700 130.02100 1.000 122.63576 150 SER B O 1
ATOM 4604 N N . LEU B 1 135 ? 0.00800 56.19100 131.75200 1.000 114.15579 151 LEU B N 1
ATOM 4605 C CA . LEU B 1 135 ? -1.00900 56.04300 132.78500 1.000 124.78075 151 LEU B CA 1
ATOM 4606 C C . LEU B 1 135 ? -0.77700 57.05700 133.89800 1.000 121.64353 151 LEU B C 1
ATOM 4607 O O . LEU B 1 135 ? 0.36500 57.32100 134.28300 1.000 114.80324 151 LEU B O 1
ATOM 4612 N N . VAL B 1 136 ? -1.87000 57.57800 134.44700 1.000 110.33428 152 VAL B N 1
ATOM 4613 C CA . VAL B 1 136 ? -1.81300 58.58900 135.50000 1.000 114.98221 152 VAL B CA 1
ATOM 4614 C C . VAL B 1 136 ? -2.68400 58.14300 136.67000 1.000 135.16094 152 VAL B C 1
ATOM 4615 O O . VAL B 1 136 ? -3.86600 57.82800 136.47400 1.000 154.90278 152 VAL B O 1
ATOM 4619 N N . PRO B 1 137 ? -2.15100 58.09100 137.89100 1.000 125.57295 153 PRO B N 1
ATOM 4620 C CA . PRO B 1 137 ? -2.99500 57.78400 139.05000 1.000 115.91916 153 PRO B CA 1
ATOM 4621 C C . PRO B 1 137 ? -3.67200 59.04000 139.57200 1.000 115.18749 153 PRO B C 1
ATOM 4622 O O . PRO B 1 137 ? -3.08200 60.12400 139.60500 1.000 101.27530 153 PRO B O 1
ATOM 4626 N N . LEU B 1 138 ? -4.93100 58.88400 139.98900 1.000 109.38943 154 LEU B N 1
ATOM 4627 C CA . LEU B 1 138 ? -5.76900 60.03100 140.33100 1.000 110.11320 154 LEU B CA 1
ATOM 4628 C C . LEU B 1 138 ? -6.16400 60.02800 141.80200 1.000 116.09813 154 LEU B C 1
ATOM 4629 O O . LEU B 1 138 ? -5.71500 60.90000 142.55100 1.000 120.98029 154 LEU B O 1
ATOM 4634 N N . LYS B 1 139 ? -7.01900 59.10500 142.23600 1.000 116.22446 155 LYS B N 1
ATOM 4635 C CA . LYS B 1 139 ? -7.52200 59.09300 143.59900 1.000 101.40163 155 LYS B CA 1
ATOM 4636 C C . LYS B 1 139 ? -7.28900 57.72800 144.23600 1.000 108.13928 155 LYS B C 1
ATOM 4637 O O . LYS B 1 139 ? -7.34500 56.69100 143.56900 1.000 116.84822 155 LYS B O 1
ATOM 4643 N N . LEU B 1 140 ? -7.02100 57.74100 145.53900 1.000 108.94991 156 LEU B N 1
ATOM 4644 C CA . LEU B 1 140 ? -6.99400 56.53600 146.35900 1.000 112.13450 156 LEU B CA 1
ATOM 4645 C C . LEU B 1 140 ? -8.16900 56.60600 147.32300 1.000 119.82489 156 LEU B C 1
ATOM 4646 O O . LEU B 1 140 ? -8.24900 57.52200 148.15000 1.000 119.24061 156 LEU B O 1
ATOM 4651 N N . THR B 1 141 ? -9.08500 55.65600 147.19800 1.000 116.24815 157 THR B N 1
ATOM 4652 C CA . THR B 1 141 ? -10.35400 55.67800 147.90900 1.000 106.53119 157 THR B CA 1
ATOM 4653 C C . THR B 1 141 ? -10.39700 54.57600 148.95800 1.000 113.47676 157 THR B C 1
ATOM 4654 O O . THR B 1 141 ? -10.08100 53.41700 148.66400 1.000 121.86198 157 THR B O 1
ATOM 4658 N N . ALA B 1 142 ? -10.77600 54.94300 150.18100 1.000 115.64544 158 ALA B N 1
ATOM 4659 C CA . ALA B 1 142 ? -11.04300 53.99200 151.25600 1.000 121.32770 158 ALA B CA 1
ATOM 4660 C C . ALA B 1 142 ? -12.48200 54.19800 151.70000 1.000 134.41875 158 ALA B C 1
ATOM 4661 O O . ALA B 1 142 ? -12.81000 55.23600 152.28500 1.000 147.71771 158 ALA B O 1
ATOM 4663 N N . ASP B 1 143 ? -13.34000 53.21900 151.41900 1.000 142.96977 159 ASP B N 1
ATOM 4664 C CA . ASP B 1 143 ? -14.75300 53.27600 151.78600 1.000 154.36588 159 ASP B CA 1
ATOM 4665 C C . ASP B 1 143 ? -15.43800 54.52000 151.22600 1.000 137.23488 159 ASP B C 1
ATOM 4666 O O . ASP B 1 143 ? -16.46700 54.95600 151.74900 1.000 147.68613 159 ASP B O 1
ATOM 4671 N N . GLY B 1 144 ? -14.87100 55.10200 150.17200 1.000 141.31694 160 GLY B N 1
ATOM 4672 C CA . GLY B 1 144 ? -15.40300 56.29400 149.54400 1.000 146.80971 160 GLY B CA 1
ATOM 4673 C C . GLY B 1 144 ? -14.71900 57.58800 149.93300 1.000 143.49352 160 GLY B C 1
ATOM 4674 O O . GLY B 1 144 ? -15.10500 58.64800 149.42700 1.000 134.95039 160 GLY B O 1
ATOM 4675 N N . ASP B 1 145 ? -13.64600 57.52600 150.71300 1.000 131.42365 161 ASP B N 1
ATOM 4676 C CA . ASP B 1 145 ? -13.01100 58.71000 151.26600 1.000 120.84607 161 ASP B CA 1
ATOM 4677 C C . ASP B 1 145 ? -11.66100 58.92300 150.59600 1.000 129.59185 161 ASP B C 1
ATOM 4678 O O . ASP B 1 145 ? -11.02600 57.97900 150.11400 1.000 135.28201 161 ASP B O 1
ATOM 4683 N N . THR B 1 146 ? -11.24100 60.18300 150.54200 1.000 125.42293 162 THR B N 1
ATOM 4684 C CA . THR B 1 146 ? -9.95100 60.52400 149.96000 1.000 116.45344 162 THR B CA 1
ATOM 4685 C C . THR B 1 146 ? -8.84000 60.16200 150.93400 1.000 121.72512 162 THR B C 1
ATOM 4686 O O . THR B 1 146 ? -8.80000 60.67200 152.05900 1.000 141.95913 162 THR B O 1
ATOM 4690 N N . VAL B 1 147 ? -7.93500 59.29400 150.50100 1.000 132.98700 163 VAL B N 1
ATOM 4691 C CA . VAL B 1 147 ? -6.74400 58.95300 151.26900 1.000 135.59257 163 VAL B CA 1
ATOM 4692 C C . VAL B 1 147 ? -5.52400 59.67300 150.72600 1.000 132.18164 163 VAL B C 1
ATOM 4693 O O . VAL B 1 147 ? -4.79800 60.33400 151.46800 1.000 159.51123 163 VAL B O 1
ATOM 4697 N N . TRP B 1 148 ? -5.27700 59.53000 149.43100 1.000 119.50643 164 TRP B N 1
ATOM 4698 C CA . TRP B 1 148 ? -4.29200 60.31800 148.71300 1.000 126.99417 164 TRP B CA 1
ATOM 4699 C C . TRP B 1 148 ? -4.93200 60.82500 147.43000 1.000 119.44590 164 TRP B C 1
ATOM 4700 O O . TRP B 1 148 ? -5.79400 60.16300 146.84500 1.000 115.01642 164 TRP B O 1
ATOM 4711 N N . VAL B 1 149 ? -4.51000 62.00400 146.99300 1.000 120.87765 165 VAL B N 1
ATOM 4712 C CA . VAL B 1 149 ? -5.04600 62.59800 145.77600 1.000 126.64940 165 VAL B CA 1
ATOM 4713 C C . VAL B 1 149 ? -3.90000 63.23600 145.00200 1.000 136.73218 165 VAL B C 1
ATOM 4714 O O . VAL B 1 149 ? -2.98600 63.82900 145.58800 1.000 136.69534 165 VAL B O 1
ATOM 4718 N N . ASN B 1 150 ? -3.95200 63.10300 143.68300 1.000 120.51708 166 ASN B N 1
ATOM 4719 C CA . ASN B 1 150 ? -2.89900 63.59400 142.80600 1.000 101.28583 166 ASN B CA 1
ATOM 4720 C C . ASN B 1 150 ? -2.80000 65.11400 142.88000 1.000 104.08353 166 ASN B C 1
ATOM 4721 O O . ASN B 1 150 ? -3.76800 65.80800 142.53200 1.000 121.47509 166 ASN B O 1
ATOM 4726 N N . PRO B 1 151 ? -1.65900 65.67200 143.29500 1.000 93.96127 167 PRO B N 1
ATOM 4727 C CA . PRO B 1 151 ? -1.54800 67.13700 143.37900 1.000 93.83230 167 PRO B CA 1
ATOM 4728 C C . PRO B 1 151 ? -1.38800 67.80900 142.02900 1.000 119.31694 167 PRO B C 1
ATOM 4729 O O . PRO B 1 151 ? -1.54600 69.03500 141.94000 1.000 122.64892 167 PRO B O 1
ATOM 4733 N N . LYS B 1 152 ? -1.04400 67.04700 140.99400 1.000 108.97622 168 LYS B N 1
ATOM 4734 C CA . LYS B 1 152 ? -0.80600 67.57300 139.65100 1.000 98.15651 168 LYS B CA 1
ATOM 4735 C C . LYS B 1 152 ? -1.37600 66.57300 138.65700 1.000 114.08736 168 LYS B C 1
ATOM 4736 O O . LYS B 1 152 ? -0.63300 65.84400 137.98800 1.000 122.26466 168 LYS B O 1
ATOM 4742 N N . PRO B 1 153 ? -2.70400 66.52500 138.51200 1.000 111.85288 169 PRO B N 1
ATOM 4743 C CA . PRO B 1 153 ? -3.32400 65.43200 137.73600 1.000 102.43597 169 PRO B CA 1
ATOM 4744 C C . PRO B 1 153 ? -2.96400 65.42900 136.25800 1.000 111.12122 169 PRO B C 1
ATOM 4745 O O . PRO B 1 153 ? -3.22600 64.42600 135.57800 1.000 99.18558 169 PRO B O 1
ATOM 4749 N N . CYS B 1 154 ? -2.37200 66.50300 135.73700 1.000 113.53730 170 CYS B N 1
ATOM 4750 C CA . CYS B 1 154 ? -1.99300 66.56000 134.33200 1.000 96.28523 170 CYS B CA 1
ATOM 4751 C C . CYS B 1 154 ? -0.50900 66.84900 134.14300 1.000 109.12098 170 CYS B C 1
ATOM 4752 O O . CYS B 1 154 ? -0.06200 67.03900 133.00600 1.000 114.13211 170 CYS B O 1
ATOM 4755 N N . SER B 1 155 ? 0.27100 66.85000 135.21900 1.000 98.25915 171 SER B N 1
ATOM 4756 C CA . SER B 1 155 ? 1.69200 67.11300 135.06900 1.000 100.49100 171 SER B CA 1
ATOM 4757 C C . SER B 1 155 ? 2.41500 65.84700 134.62200 1.000 112.41874 171 SER B C 1
ATOM 4758 O O . SER B 1 155 ? 2.05900 64.74600 135.04900 1.000 102.62283 171 SER B O 1
ATOM 4761 N N . PRO B 1 156 ? 3.43700 65.97300 133.76900 1.000 116.25868 172 PRO B N 1
ATOM 4762 C CA . PRO B 1 156 ? 4.28200 64.80900 133.46200 1.000 106.43381 172 PRO B CA 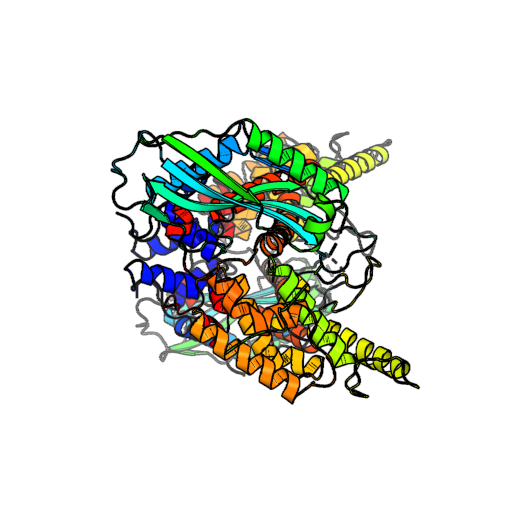1
ATOM 4763 C C . PRO B 1 156 ? 4.92200 64.20700 134.69700 1.000 123.40690 172 PRO B C 1
ATOM 4764 O O . PRO B 1 156 ? 5.46000 63.09700 134.61200 1.000 145.37006 172 PRO B O 1
ATOM 4768 N N . MET B 1 157 ? 4.88100 64.90600 135.83800 1.000 115.65597 173 MET B N 1
ATOM 4769 C CA . MET B 1 157 ? 5.47200 64.39900 137.06800 1.000 106.30485 173 MET B CA 1
ATOM 4770 C C . MET B 1 157 ? 4.74000 63.17900 137.60900 1.000 119.84068 173 MET B C 1
ATOM 4771 O O . MET B 1 157 ? 5.30300 62.45500 138.43600 1.000 122.40152 173 MET B O 1
ATOM 4776 N N . TYR B 1 158 ? 3.51200 62.92600 137.15300 1.000 106.74964 174 TYR B N 1
ATOM 4777 C CA . TYR B 1 158 ? 2.77000 61.72600 137.52700 1.000 97.19323 174 TYR B CA 1
ATOM 4778 C C . TYR B 1 158 ? 2.27000 60.99500 136.28600 1.000 100.39098 174 TYR B C 1
ATOM 4779 O O . TYR B 1 158 ? 1.24000 60.31900 136.32800 1.000 118.13522 174 TYR B O 1
ATOM 4788 N N . CYS B 1 159 ? 2.99600 61.10600 135.17200 1.000 108.06032 175 CYS B N 1
ATOM 4789 C CA . CYS B 1 159 ? 2.56700 60.49500 133.91200 1.000 128.33907 175 CYS B CA 1
ATOM 4790 C C . CYS B 1 159 ? 3.38200 59.22400 133.67600 1.000 120.12230 175 CYS B C 1
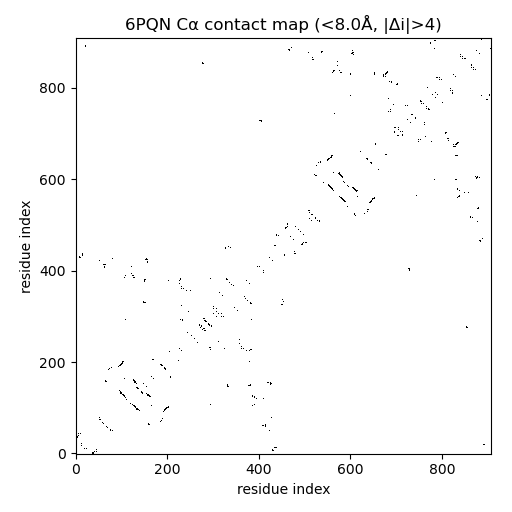ATOM 4791 O O . CYS B 1 159 ? 4.37900 59.20800 132.95300 1.000 122.03832 175 CYS B O 1
ATOM 4794 N N . ARG B 1 160 ? 2.91800 58.13800 134.28400 1.000 125.93352 176 ARG B N 1
ATOM 4795 C CA . ARG B 1 160 ? 3.65800 56.88300 134.27200 1.000 122.99106 176 ARG B CA 1
ATOM 4796 C C . ARG B 1 160 ? 3.73800 56.31600 132.85900 1.000 124.60968 176 ARG B C 1
ATOM 4797 O O . ARG B 1 160 ? 2.71100 56.21300 132.17800 1.000 123.48059 176 ARG B O 1
ATOM 4805 N N . PRO B 1 161 ? 4.92300 55.91800 132.39200 1.000 133.58707 177 PRO B N 1
ATOM 4806 C CA . PRO B 1 161 ? 5.04200 55.30800 131.06400 1.000 119.62224 177 PRO B CA 1
ATOM 4807 C C . PRO B 1 161 ? 4.78700 53.80900 131.08900 1.000 121.04609 177 PRO B C 1
ATOM 4808 O O . PRO B 1 161 ? 5.32500 53.06900 131.91500 1.000 116.72715 177 PRO B O 1
ATOM 4812 N N . VAL B 1 162 ? 3.99800 53.35100 130.12500 1.000 121.28559 178 VAL B N 1
ATOM 4813 C CA . VAL B 1 162 ? 3.65400 51.94300 129.98900 1.000 116.70873 178 VAL B CA 1
ATOM 4814 C C . VAL B 1 162 ? 4.39600 51.30500 128.82400 1.000 134.27926 178 VAL B C 1
ATOM 4815 O O . VAL B 1 162 ? 5.02700 50.25900 128.98000 1.000 127.66004 178 VAL B O 1
ATOM 4819 N N . GLN B 1 163 ? 4.30900 51.91200 127.63900 1.000 164.91451 179 GLN B N 1
ATOM 4820 C CA . GLN B 1 163 ? 4.97500 51.37900 126.45700 1.000 175.32102 179 GLN B CA 1
ATOM 4821 C C . GLN B 1 163 ? 5.12700 52.48200 125.42000 1.000 152.87359 179 GLN B C 1
ATOM 4822 O O . GLN B 1 163 ? 4.16500 53.19500 125.12000 1.000 152.53934 179 GLN B O 1
ATOM 4828 N N . PHE B 1 164 ? 6.35300 52.67000 124.93600 1.000 153.54736 180 PHE B N 1
ATOM 4829 C CA . PHE B 1 164 ? 6.61500 53.56600 123.81800 1.000 158.04263 180 PHE B CA 1
ATOM 4830 C C . PHE B 1 164 ? 7.39600 52.80200 122.75900 1.000 157.37940 180 PHE B C 1
ATOM 4831 O O . PHE B 1 164 ? 8.44800 52.22400 123.05200 1.000 151.47342 180 PHE B O 1
ATOM 4839 N N . SER B 1 165 ? 6.85700 52.76800 121.54200 1.000 162.06943 181 SER B N 1
ATOM 4840 C CA . SER B 1 165 ? 7.53100 52.19600 120.38700 1.000 156.75827 181 SER B CA 1
ATOM 4841 C C . SER B 1 165 ? 7.80300 53.31000 119.39000 1.000 151.83663 181 SER B C 1
ATOM 4842 O O . SER B 1 165 ? 7.08500 54.31400 119.34900 1.000 154.32903 181 SER B O 1
ATOM 4845 N N . PHE B 1 166 ? 8.85400 53.13500 118.59200 1.000 152.74989 182 PHE B N 1
ATOM 4846 C CA . PHE B 1 166 ? 9.26900 54.16600 117.63900 1.000 150.67596 182 PHE B CA 1
ATOM 4847 C C . PHE B 1 166 ? 8.59900 53.91900 116.28700 1.000 143.41720 182 PHE B C 1
ATOM 4848 O O . PHE B 1 166 ? 9.22500 53.56700 115.28300 1.000 148.52570 182 PHE B O 1
ATOM 4856 N N . VAL B 1 167 ? 7.28700 54.13600 116.28200 1.000 142.74343 183 VAL B N 1
ATOM 4857 C CA . VAL B 1 167 ? 6.42700 53.87200 115.13700 1.000 157.50309 183 VAL B CA 1
ATOM 4858 C C . VAL B 1 167 ? 5.61100 55.12500 114.85400 1.000 167.49377 183 VAL B C 1
ATOM 4859 O O . VAL B 1 167 ? 5.18900 55.82200 115.78400 1.000 174.06824 183 VAL B O 1
ATOM 4863 N N . LYS B 1 168 ? 5.39900 55.41900 113.57300 1.000 169.56244 184 LYS B N 1
ATOM 4864 C CA . LYS B 1 168 ? 4.42400 56.43600 113.20200 1.000 165.16980 184 LYS B CA 1
ATOM 4865 C C . LYS B 1 168 ? 3.05000 56.01600 113.70800 1.000 167.24900 184 LYS B C 1
ATOM 4866 O O . LYS B 1 168 ? 2.66300 54.85100 113.58200 1.000 171.38634 184 LYS B O 1
ATOM 4872 N N . GLU B 1 169 ? 2.31700 56.96000 114.30200 1.000 170.62309 185 GLU B N 1
ATOM 4873 C CA . GLU B 1 169 ? 1.00400 56.63700 114.85100 1.000 173.28393 185 GLU B CA 1
ATOM 4874 C C . GLU B 1 169 ? 0.05200 56.19200 113.74600 1.000 175.85003 185 GLU B C 1
ATOM 4875 O O . GLU B 1 169 ? -0.69700 57.00100 113.19000 1.000 171.56794 185 GLU B O 1
ATOM 4881 N N . THR B 1 170 ? 0.08000 54.90300 113.43000 1.000 185.36170 186 THR B N 1
ATOM 4882 C CA . THR B 1 170 ? -0.78600 54.32900 112.41600 1.000 192.69679 186 THR B CA 1
ATOM 4883 C C . THR B 1 170 ? -2.18800 54.10100 112.97300 1.000 179.46625 186 THR B C 1
ATOM 4884 O O . THR B 1 170 ? -2.39500 53.98000 114.18300 1.000 175.46841 186 THR B O 1
ATOM 4888 N N . LYS B 1 171 ? -3.16400 54.06900 112.06100 1.000 167.95172 187 LYS B N 1
ATOM 4889 C CA . LYS B 1 171 ? -4.49900 53.59200 112.40500 1.000 161.75360 187 LYS B CA 1
ATOM 4890 C C . LYS B 1 171 ? -4.44800 52.20600 113.03500 1.000 167.53061 187 LYS B C 1
ATOM 4891 O O . LYS B 1 171 ? -5.26200 51.88400 113.90900 1.000 155.25019 187 LYS B O 1
ATOM 4897 N N . ASP B 1 172 ? -3.49600 51.37700 112.60600 1.000 180.46901 188 ASP B N 1
ATOM 4898 C CA . ASP B 1 172 ? -3.38400 50.02500 113.13900 1.000 186.10389 188 ASP B CA 1
ATOM 4899 C C . ASP B 1 172 ? -2.86200 50.03400 114.57100 1.000 169.01500 188 ASP B C 1
ATOM 4900 O O . ASP B 1 172 ? -3.46700 49.43400 115.46600 1.000 171.60479 188 ASP B O 1
ATOM 4905 N N . VAL B 1 173 ? -1.73500 50.71400 114.80500 1.000 159.60598 189 VAL B N 1
ATOM 4906 C CA . VAL B 1 173 ? -1.07300 50.65100 116.10300 1.000 167.32796 189 VAL B CA 1
ATOM 4907 C C . VAL B 1 173 ? -1.91700 51.26800 117.21400 1.000 170.54413 189 VAL B C 1
ATOM 4908 O O . VAL B 1 173 ? -1.68800 50.97200 118.39300 1.000 168.77024 189 VAL B O 1
ATOM 4912 N N . VAL B 1 174 ? -2.89200 52.11400 116.87800 1.000 176.70803 190 VAL B N 1
ATOM 4913 C CA . VAL B 1 174 ? -3.83200 52.60200 117.88700 1.000 171.25211 190 VAL B CA 1
ATOM 4914 C C . VAL B 1 174 ? -4.71800 51.46500 118.38500 1.000 182.94299 190 VAL B C 1
ATOM 4915 O O . VAL B 1 174 ? -4.73500 51.14500 119.57900 1.000 192.95998 190 VAL B O 1
ATOM 4919 N N . ILE B 1 175 ? -5.46700 50.83900 117.47500 1.000 178.87408 191 ILE B N 1
ATOM 4920 C CA . ILE B 1 175 ? -6.29400 49.69600 117.85300 1.000 173.81031 191 ILE B CA 1
ATOM 4921 C C . ILE B 1 175 ? -5.42300 48.55400 118.36000 1.000 184.55107 191 ILE B C 1
ATOM 4922 O O . ILE B 1 175 ? -5.79800 47.83400 119.29500 1.000 178.22926 191 ILE B O 1
ATOM 4927 N N . ASN B 1 176 ? -4.24900 48.36600 117.74800 1.000 199.06334 192 ASN B N 1
ATOM 4928 C CA . ASN B 1 176 ? -3.30200 47.37400 118.24700 1.000 207.95914 192 ASN B CA 1
ATOM 4929 C C . ASN B 1 176 ? -2.97600 47.63600 119.71100 1.000 198.66066 192 ASN B C 1
ATOM 4930 O O . ASN B 1 176 ? -2.87100 46.70100 120.51200 1.000 202.59271 192 ASN B O 1
ATOM 4935 N N . GLU B 1 177 ? -2.82200 48.90900 120.07900 1.000 182.76139 193 GLU B N 1
ATOM 4936 C CA . GLU B 1 177 ? -2.53900 49.26500 121.46300 1.000 170.37043 193 GLU B CA 1
ATOM 4937 C C . GLU B 1 177 ? -3.78500 49.21800 122.33600 1.000 163.88281 193 GLU B C 1
ATOM 4938 O O . GLU B 1 177 ? -3.68100 48.95300 123.53900 1.000 150.75229 193 GLU B O 1
ATOM 4944 N N . LYS B 1 178 ? -4.96200 49.46100 121.75400 1.000 175.28681 194 LYS B N 1
ATOM 4945 C CA . LYS B 1 178 ? -6.19300 49.47800 122.53900 1.000 172.73913 194 LYS B CA 1
ATOM 4946 C C . LYS B 1 178 ? -6.48500 48.10600 123.13600 1.000 169.72035 194 LYS B C 1
ATOM 4947 O O . LYS B 1 178 ? -6.68600 47.97400 124.34900 1.000 166.13308 194 LYS B O 1
ATOM 4953 N N . THR B 1 179 ? -6.50700 47.06600 122.29800 1.000 174.83938 195 THR B N 1
ATOM 4954 C CA . THR B 1 179 ? -6.76800 45.72300 122.80700 1.000 183.76940 195 THR B CA 1
ATOM 4955 C C . THR B 1 179 ? -5.58100 45.16700 123.58900 1.000 189.50693 195 THR B C 1
ATOM 4956 O O . THR B 1 179 ? -5.77700 44.39900 124.53800 1.000 187.11191 195 THR B O 1
ATOM 4960 N N . ALA B 1 180 ? -4.35100 45.54100 123.21800 1.000 184.58266 196 ALA B N 1
ATOM 4961 C CA . ALA B 1 180 ? -3.18800 45.11400 123.99100 1.000 176.25271 196 ALA B CA 1
ATOM 4962 C C . ALA B 1 180 ? -3.22300 45.68300 125.40100 1.000 178.71616 196 ALA B C 1
ATOM 4963 O O . ALA B 1 180 ? -2.70000 45.06600 126.33500 1.000 178.87145 196 ALA B O 1
ATOM 4965 N N . MET B 1 181 ? -3.83300 46.85700 125.57000 1.000 180.98486 197 MET B N 1
ATOM 4966 C CA . MET B 1 181 ? -4.03700 47.41600 126.89900 1.000 165.64618 197 MET B CA 1
ATOM 4967 C C . MET B 1 181 ? -5.27400 46.81900 127.55500 1.000 164.13021 197 MET B C 1
ATOM 4968 O O . MET B 1 181 ? -5.23800 46.45900 128.73600 1.000 172.33645 197 MET B O 1
ATOM 4973 N N . ASP B 1 182 ? -6.37500 46.71700 126.80000 1.000 164.24074 198 ASP B N 1
ATOM 4974 C CA . ASP B 1 182 ? -7.63000 46.20500 127.34700 1.000 165.83041 198 ASP B CA 1
ATOM 4975 C C . ASP B 1 182 ? -7.45500 44.82100 127.96100 1.000 171.74428 198 ASP B C 1
ATOM 4976 O O . ASP B 1 182 ? -8.09600 44.49500 128.96700 1.000 169.59402 198 ASP B O 1
ATOM 4981 N N . ASP B 1 183 ? -6.59200 43.99300 127.36900 1.000 181.70600 199 ASP B N 1
ATOM 4982 C CA . ASP B 1 183 ? -6.37900 42.64600 127.89000 1.000 179.32150 199 ASP B CA 1
ATOM 4983 C C . ASP B 1 183 ? -5.68000 42.68400 129.24200 1.000 168.33597 199 ASP B C 1
ATOM 4984 O O . ASP B 1 183 ? -6.12300 42.04000 130.20000 1.000 175.21048 199 ASP B O 1
ATOM 4989 N N . GLU B 1 184 ? -4.59200 43.44700 129.34500 1.000 155.41863 200 GLU B N 1
ATOM 4990 C CA . GLU B 1 184 ? -3.90600 43.59100 130.62200 1.000 157.40045 200 GLU B CA 1
ATOM 4991 C C . GLU B 1 184 ? -4.76900 44.25700 131.68500 1.000 169.89669 200 GLU B C 1
ATOM 4992 O O . GLU B 1 184 ? -4.40100 44.22100 132.86400 1.000 178.90040 200 GLU B O 1
ATOM 4998 N N . ILE B 1 185 ? -5.90200 44.85000 131.30900 1.000 165.85410 201 ILE B N 1
ATOM 4999 C CA . ILE B 1 185 ? -6.80600 45.43100 132.29800 1.000 156.06871 201 ILE B CA 1
ATOM 5000 C C . ILE B 1 185 ? -7.60100 44.34300 133.00800 1.000 166.53049 201 ILE B C 1
ATOM 5001 O O . ILE B 1 185 ? -7.57400 44.23500 134.23800 1.000 168.74655 201 ILE B O 1
ATOM 5006 N N . GLU B 1 186 ? -8.33400 43.53100 132.24500 1.000 173.51817 202 GLU B N 1
ATOM 5007 C CA . GLU B 1 186 ? -9.16200 42.49900 132.85700 1.000 187.76462 202 GLU B CA 1
ATOM 5008 C C . GLU B 1 186 ? -8.34400 41.51600 133.68600 1.000 183.89047 202 GLU B C 1
ATOM 5009 O O . GLU B 1 186 ? -8.89400 40.87500 134.59000 1.000 181.79811 202 GLU B O 1
ATOM 5015 N N . ALA B 1 187 ? -7.04800 41.38200 133.40200 1.000 176.07111 203 ALA B N 1
ATOM 5016 C CA . ALA B 1 187 ? -6.16100 40.48800 134.13400 1.000 177.27125 203 ALA B CA 1
ATOM 5017 C C . ALA B 1 187 ? -5.49900 41.16100 135.33400 1.000 171.65742 203 ALA B C 1
ATOM 5018 O O . ALA B 1 187 ? -4.45700 40.68500 135.80000 1.000 159.22172 203 ALA B O 1
ATOM 5020 N N . LEU B 1 188 ? -6.06900 42.25500 135.83500 1.000 173.60503 204 LEU B N 1
ATOM 5021 C CA . LEU B 1 188 ? -5.46800 43.01300 136.92700 1.000 163.23536 204 LEU B CA 1
ATOM 5022 C C . LEU B 1 188 ? -5.92000 42.44900 138.26900 1.000 167.66484 204 LEU B C 1
ATOM 5023 O O . LEU B 1 188 ? -7.11800 42.42800 138.57100 1.000 157.96368 204 LEU B O 1
ATOM 5028 N N . VAL B 1 189 ? -4.95700 42.00300 139.06900 1.000 168.48336 205 VAL B N 1
ATOM 5029 C CA . VAL B 1 189 ? -5.20700 41.52200 140.42500 1.000 167.59378 205 VAL B CA 1
ATOM 5030 C C . VAL B 1 189 ? -5.01900 42.69800 141.37700 1.000 168.18859 205 VAL B C 1
ATOM 5031 O O . VAL B 1 189 ? -4.10200 43.50700 141.17300 1.000 166.04622 205 VAL B O 1
ATOM 5035 N N . PRO B 1 190 ? -5.86800 42.85300 142.39400 1.000 169.53085 206 PRO B N 1
ATOM 5036 C CA . PRO B 1 190 ? -5.69400 43.95700 143.34700 1.000 158.84273 206 PRO B CA 1
ATOM 5037 C C . PRO B 1 190 ? -4.27800 44.02600 143.90500 1.000 156.72932 206 PRO B C 1
ATOM 5038 O O . PRO B 1 190 ? -3.70800 43.02000 144.33200 1.000 165.00663 206 PRO B O 1
ATOM 5042 N N . SER B 1 191 ? -3.70900 45.23000 143.89100 1.000 154.71855 207 SER B N 1
ATOM 5043 C CA . SER B 1 191 ? -2.36000 45.43900 144.39100 1.000 165.19086 207 SER B CA 1
ATOM 5044 C C . SER B 1 191 ? -2.30700 45.23200 145.90300 1.000 175.89214 207 SER B C 1
ATOM 5045 O O . SER B 1 191 ? -3.32900 45.12500 146.58700 1.000 186.94083 207 SER B O 1
ATOM 5048 N N . LYS B 1 192 ? -1.08500 45.19000 146.42500 1.000 165.73829 208 LYS B N 1
ATOM 5049 C CA . LYS B 1 192 ? -0.83900 44.90500 147.83000 1.000 167.13583 208 LYS B CA 1
ATOM 5050 C C . LYS B 1 192 ? 0.18300 45.89600 148.36400 1.000 166.26204 208 LYS B C 1
ATOM 5051 O O . LYS B 1 192 ? 1.22000 46.12500 147.73100 1.000 183.05879 208 LYS B O 1
ATOM 5057 N N . CYS B 1 193 ? -0.12400 46.50500 149.51200 1.000 148.40464 209 CYS B N 1
ATOM 5058 C CA . CYS B 1 193 ? 0.83000 47.38500 150.17700 1.000 158.59007 209 CYS B CA 1
ATOM 5059 C C . CYS B 1 193 ? 0.39700 47.70700 151.60200 1.000 169.58875 209 CYS B C 1
ATOM 5060 O O . CYS B 1 193 ? -0.74100 48.13400 151.82600 1.000 166.15940 209 CYS B O 1
ATOM 5063 N N . GLN B 1 194 ? 1.30900 47.52200 152.56200 1.000 166.58050 210 GLN B N 1
ATOM 5064 C CA . GLN B 1 194 ? 1.11600 47.94800 153.95000 1.000 147.85194 210 GLN B CA 1
ATOM 5065 C C . GLN B 1 194 ? -0.18900 47.41300 154.53500 1.000 150.23907 210 GLN B C 1
ATOM 5066 O O . GLN B 1 194 ? -0.92700 48.12600 155.21700 1.000 153.13415 210 GLN B O 1
ATOM 5072 N N . GLY B 1 195 ? -0.47600 46.13800 154.26600 1.000 150.09431 211 GLY B N 1
ATOM 5073 C CA . GLY B 1 195 ? -1.67200 45.50400 154.76800 1.000 143.82514 211 GLY B CA 1
ATOM 5074 C C . GLY B 1 195 ? -2.94600 45.85400 154.03400 1.000 146.60179 211 GLY B C 1
ATOM 5075 O O . GLY B 1 195 ? -3.94200 45.13800 154.18000 1.000 159.91917 211 GLY B O 1
ATOM 5076 N N . HIS B 1 196 ? -2.95700 46.93500 153.26100 1.000 150.99968 212 HIS B N 1
ATOM 5077 C CA . HIS B 1 196 ? -4.14000 47.32400 152.51200 1.000 151.32341 212 HIS B CA 1
ATOM 5078 C C . HIS B 1 196 ? -4.17500 46.61100 151.16300 1.000 143.84883 212 HIS B C 1
ATOM 5079 O O . HIS B 1 196 ? -3.13700 46.29600 150.57400 1.000 161.01141 212 HIS B O 1
ATOM 5086 N N . GLU B 1 197 ? -5.38900 46.37700 150.67200 1.000 121.28033 213 GLU B N 1
ATOM 5087 C CA . GLU B 1 197 ? -5.62000 45.71000 149.39500 1.000 129.78925 213 GLU B CA 1
ATOM 5088 C C . GLU B 1 197 ? -6.26900 46.71200 148.44900 1.000 149.83639 213 GLU B C 1
ATOM 5089 O O . GLU B 1 197 ? -7.31900 47.28000 148.76900 1.000 169.69140 213 GLU B O 1
ATOM 5095 N N . ILE B 1 198 ? -5.65000 46.92700 147.29000 1.000 150.44962 214 ILE B N 1
ATOM 5096 C CA . ILE B 1 198 ? -5.99600 48.03200 146.40000 1.000 133.75551 214 ILE B CA 1
ATOM 5097 C C . ILE B 1 198 ? -6.39200 47.46200 145.04600 1.000 155.88711 214 ILE B C 1
ATOM 5098 O O . ILE B 1 198 ? -5.55000 46.90500 144.33200 1.000 160.91666 214 ILE B O 1
ATOM 5103 N N . SER B 1 199 ? -7.65400 47.64900 144.67300 1.000 155.85816 215 SER B N 1
ATOM 5104 C CA . SER B 1 199 ? -8.13100 47.30900 143.34200 1.000 140.38262 215 SER B CA 1
ATOM 5105 C C . SER B 1 199 ? -7.95800 48.50300 142.41000 1.000 134.47139 215 SER B C 1
ATOM 5106 O O . SER B 1 199 ? -7.80500 49.64400 142.85000 1.000 154.71329 215 SER B O 1
ATOM 5109 N N . HIS B 1 200 ? -7.99100 48.23000 141.10800 1.000 136.38214 216 HIS B N 1
ATOM 5110 C CA . HIS B 1 200 ? -7.71600 49.24200 140.09500 1.000 140.90900 216 HIS B CA 1
ATOM 5111 C C . HIS B 1 200 ? -8.90600 49.41200 139.16300 1.000 139.84835 216 HIS B C 1
ATOM 5112 O O . HIS B 1 200 ? -9.42600 48.42800 138.62700 1.000 159.45596 216 HIS B O 1
ATOM 5119 N N . LYS B 1 201 ? -9.33300 50.66100 138.97600 1.000 125.16238 217 LYS B N 1
ATOM 5120 C CA . LYS B 1 201 ? -10.33200 51.03200 137.97600 1.000 132.67907 217 LYS B CA 1
ATOM 5121 C C . LYS B 1 201 ? -9.69100 52.04000 137.03100 1.000 138.85349 217 LYS B C 1
ATOM 5122 O O . LYS B 1 201 ? -9.33300 53.14600 137.45100 1.000 149.99956 217 LYS B O 1
ATOM 5128 N N . LEU B 1 202 ? -9.52200 51.66400 135.76600 1.000 131.33154 218 LEU B N 1
ATOM 5129 C CA . LEU B 1 202 ? -8.85900 52.51900 134.79000 1.000 132.71328 218 LEU B CA 1
ATOM 5130 C C . LEU B 1 202 ? -9.86700 53.08000 133.79400 1.000 131.13151 218 LEU B C 1
ATOM 5131 O O . LEU B 1 202 ? -10.80200 52.38500 133.38400 1.000 152.33932 218 LEU B O 1
ATOM 5136 N N . MET B 1 203 ? -9.67300 54.34200 133.41000 1.000 120.81712 219 MET B N 1
ATOM 5137 C CA . MET B 1 203 ? -10.49000 54.99900 132.39700 1.000 144.20940 219 MET B CA 1
ATOM 5138 C C . MET B 1 203 ? -9.58400 55.56600 131.31500 1.000 153.14994 219 MET B C 1
ATOM 5139 O O . MET B 1 203 ? -8.65400 56.32300 131.61200 1.000 154.92647 219 MET B O 1
ATOM 5144 N N . MET B 1 204 ? -9.87000 55.21800 130.06300 1.000 140.57475 220 MET B N 1
ATOM 5145 C CA . MET B 1 204 ? -9.07400 55.68200 128.92900 1.000 122.45416 220 MET B CA 1
ATOM 5146 C C . MET B 1 204 ? -9.62600 57.01700 128.45800 1.000 116.91665 220 MET B C 1
ATOM 5147 O O . MET B 1 204 ? -10.44900 57.08700 127.54600 1.000 123.32531 220 MET B O 1
ATOM 5152 N N . THR B 1 205 ? -9.16100 58.09400 129.08100 1.000 112.90038 221 THR B N 1
ATOM 5153 C CA . THR B 1 205 ? -9.61500 59.42900 128.73300 1.000 122.38309 221 THR B CA 1
ATOM 5154 C C . THR B 1 205 ? -8.52800 60.30200 128.12300 1.000 133.47127 221 THR B C 1
ATOM 5155 O O . THR B 1 205 ? -8.84500 61.37800 127.60300 1.000 136.72692 221 THR B O 1
ATOM 5159 N N . MET B 1 206 ? -7.26200 59.88300 128.18400 1.000 130.39721 222 MET B N 1
ATOM 5160 C CA . MET B 1 206 ? -6.17800 60.61400 127.52700 1.000 140.63265 222 MET B CA 1
ATOM 5161 C C . MET B 1 206 ? -6.18500 60.25400 126.04200 1.000 126.08880 222 MET B C 1
ATOM 5162 O O . MET B 1 206 ? -5.30600 59.56800 125.51500 1.000 126.65992 222 MET B O 1
ATOM 5167 N N . ILE B 1 207 ? -7.22200 60.74000 125.36700 1.000 135.77681 223 ILE B N 1
ATOM 5168 C CA . ILE B 1 207 ? -7.54200 60.35500 123.99900 1.000 122.78314 223 ILE B CA 1
ATOM 5169 C C . ILE B 1 207 ? -8.15000 61.56800 123.31200 1.000 127.50213 223 ILE B C 1
ATOM 5170 O O . ILE B 1 207 ? -8.92200 62.31300 123.92200 1.000 146.98341 223 ILE B O 1
ATOM 5175 N N . ASP B 1 208 ? -7.79800 61.77900 122.04900 1.000 138.41396 224 ASP B N 1
ATOM 5176 C CA . ASP B 1 208 ? -8.37600 62.86500 121.27500 1.000 135.81892 224 ASP B CA 1
ATOM 5177 C C . ASP B 1 208 ? -9.44600 62.32700 120.32700 1.000 133.64234 224 ASP B C 1
ATOM 5178 O O . ASP B 1 208 ? -9.78300 61.14000 120.33100 1.000 129.03389 224 ASP B O 1
ATOM 5183 N N . GLY B 1 209 ? -9.98400 63.22300 119.49600 1.000 145.81485 225 GLY B N 1
ATOM 5184 C CA . GLY B 1 209 ? -11.05100 62.83600 118.58800 1.000 153.34470 225 GLY B CA 1
ATOM 5185 C C . GLY B 1 209 ? -10.59100 61.90300 117.48700 1.000 156.32927 225 GLY B C 1
ATOM 5186 O O . GLY B 1 209 ? -11.36800 61.06900 117.01200 1.000 146.19121 225 GLY B O 1
ATOM 5187 N N . LYS B 1 210 ? -9.33100 62.03500 117.06300 1.000 162.63529 226 LYS B N 1
ATOM 5188 C CA . LYS B 1 210 ? -8.77700 61.14700 116.04500 1.000 147.66771 226 LYS B CA 1
ATOM 5189 C C . LYS B 1 210 ? -8.86000 59.69200 116.48500 1.000 134.26610 226 LYS B C 1
ATOM 5190 O O . LYS B 1 210 ? -9.30300 58.82300 115.72600 1.000 137.99549 226 LYS B O 1
ATOM 5196 N N . ILE B 1 211 ? -8.43500 59.41000 117.71600 1.000 134.27663 227 ILE B N 1
ATOM 5197 C CA . ILE B 1 211 ? -8.40300 58.03900 118.20800 1.000 141.04323 227 ILE B CA 1
ATOM 5198 C C . ILE B 1 211 ? -9.81100 57.48700 118.38500 1.000 150.32855 227 ILE B C 1
ATOM 5199 O O . ILE B 1 211 ? -10.03400 56.27700 118.24600 1.000 162.40368 227 ILE B O 1
ATOM 5204 N N . CYS B 1 212 ? -10.78400 58.34900 118.68200 1.000 148.38621 228 CYS B N 1
ATOM 5205 C CA . CYS B 1 212 ? -12.12800 57.85200 118.94800 1.000 161.08510 228 CYS B CA 1
ATOM 5206 C C . CYS B 1 212 ? -12.81700 57.37200 117.67700 1.000 166.76473 228 CYS B C 1
ATOM 5207 O O . CYS B 1 212 ? -13.49000 56.33500 117.68700 1.000 173.52870 228 CYS B O 1
ATOM 5210 N N . THR B 1 213 ? -12.67200 58.11300 116.57400 1.000 161.04562 229 THR B N 1
ATOM 5211 C CA . THR B 1 213 ? -13.26200 57.66100 115.31800 1.000 171.16000 229 THR B CA 1
ATOM 5212 C C . THR B 1 213 ? -12.64400 56.34700 114.86500 1.000 167.65168 229 THR B C 1
ATOM 5213 O O . THR B 1 213 ? -13.31600 55.53500 114.21900 1.000 168.64127 229 THR B O 1
ATOM 5217 N N . TYR B 1 214 ? -11.36600 56.12700 115.18500 1.000 167.74116 230 TYR B N 1
ATOM 5218 C CA . TYR B 1 214 ? -10.74700 54.83300 114.92000 1.000 159.64546 230 TYR B CA 1
ATOM 5219 C C . TYR B 1 214 ? -11.48900 53.72800 115.65800 1.000 156.11872 230 TYR B C 1
ATOM 5220 O O . TYR B 1 214 ? -11.83900 52.69700 115.07500 1.000 179.97421 230 TYR B O 1
ATOM 5229 N N . LEU B 1 215 ? -11.74600 53.93500 116.95100 1.000 137.29278 231 LEU B N 1
ATOM 5230 C CA . LEU B 1 215 ? -12.29700 52.87500 117.78400 1.000 171.55741 231 LEU B CA 1
ATOM 5231 C C . LEU B 1 215 ? -13.71600 52.50500 117.37800 1.000 199.59498 231 LEU B C 1
ATOM 5232 O O . LEU B 1 215 ? -14.16000 51.38400 117.65200 1.000 203.00066 231 LEU B O 1
ATOM 5237 N N . SER B 1 216 ? -14.43300 53.41600 116.72800 1.000 209.28299 232 SER B N 1
ATOM 5238 C CA . SER B 1 216 ? -15.79200 53.16800 116.27100 1.000 217.94718 232 SER B CA 1
ATOM 5239 C C . SER B 1 216 ? -15.86100 52.78600 114.79900 1.000 207.26169 232 SER B C 1
ATOM 5240 O O . SER B 1 216 ? -16.96500 52.66300 114.25900 1.000 211.09373 232 SER B O 1
ATOM 5243 N N . GLU B 1 217 ? -14.71500 52.62700 114.13900 1.000 188.04886 233 GLU B N 1
ATOM 5244 C CA . GLU B 1 217 ? -14.64400 52.24100 112.72900 1.000 163.90913 233 GLU B CA 1
ATOM 5245 C C . GLU B 1 217 ? -15.26400 53.32000 111.85100 1.000 156.51877 233 GLU B C 1
ATOM 5246 O O . GLU B 1 217 ? -14.57100 54.22400 111.38500 1.000 153.27890 233 GLU B O 1
ATOM 5252 N N . ALA B 1 223 ? -20.88700 71.20500 117.89500 1.000 179.54258 239 ALA B N 1
ATOM 5253 C CA . ALA B 1 223 ? -21.30100 70.58700 119.14900 1.000 183.19565 239 ALA B CA 1
ATOM 5254 C C . ALA B 1 223 ? -21.71200 71.63500 120.17400 1.000 181.12961 239 ALA B C 1
ATOM 5255 O O . ALA B 1 223 ? -22.52200 71.35200 121.06200 1.000 184.29315 239 ALA B O 1
ATOM 5257 N N . CYS B 1 224 ? -21.15300 72.84000 120.04900 1.000 172.62859 240 CYS B N 1
ATOM 5258 C CA . CYS B 1 224 ? -21.40600 73.89000 121.03100 1.000 187.39615 240 CYS B CA 1
ATOM 5259 C C . CYS B 1 224 ? -22.88300 74.24600 121.09900 1.000 205.87732 240 CYS B C 1
ATOM 5260 O O . CYS B 1 224 ? -23.50500 74.58600 120.08600 1.000 184.25630 240 CYS B O 1
ATOM 5263 N N . TYR B 1 225 ? -23.42500 74.18000 122.31600 1.000 225.41650 241 TYR B N 1
ATOM 5264 C CA . TYR B 1 225 ? -24.73600 74.68100 122.72300 1.000 233.84909 241 TYR B CA 1
ATOM 5265 C C . TYR B 1 225 ? -24.97100 76.14600 122.36600 1.000 227.39042 241 TYR B C 1
ATOM 5266 O O . TYR B 1 225 ? -25.74300 76.81600 123.06100 1.000 238.84443 241 TYR B O 1
ATOM 5275 N N . LEU B 1 226 ? -24.27400 76.65600 121.34100 1.000 210.48050 242 LEU B N 1
ATOM 5276 C CA . LEU B 1 226 ? -24.16200 78.07300 120.99500 1.000 165.17507 242 LEU B CA 1
ATOM 5277 C C . LEU B 1 226 ? -23.14700 78.74700 121.90300 1.000 133.14754 242 LEU B C 1
ATOM 5278 O O . LEU B 1 226 ? -23.21800 79.96100 122.11600 1.000 113.28200 242 LEU B O 1
ATOM 5280 N N . CYS B 1 227 ? -22.21600 77.94400 122.43600 1.000 167.88065 243 CYS B N 1
ATOM 5281 C CA . CYS B 1 227 ? -21.11300 78.33300 123.31900 1.000 186.30392 243 CYS B CA 1
ATOM 5282 C C . CYS B 1 227 ? -21.60200 78.62100 124.73300 1.000 212.57022 243 CYS B C 1
ATOM 5283 O O . CYS B 1 227 ? -22.60100 79.32200 124.92200 1.000 213.97039 243 CYS B O 1
ATOM 5286 N N . LEU B 1 228 ? -21.09700 77.83300 125.67400 1.000 224.36901 244 LEU B N 1
ATOM 5287 C CA . LEU B 1 228 ? -21.55900 77.90800 127.05300 1.000 235.65457 244 LEU B CA 1
ATOM 5288 C C . LEU B 1 228 ? -20.53700 77.40300 128.04200 1.000 245.08728 244 LEU B C 1
ATOM 5289 O O . LEU B 1 228 ? -20.47300 76.21600 128.36300 1.000 255.60433 244 LEU B O 1
ATOM 5294 N N . ALA B 1 229 ? -19.73900 78.33900 128.51400 1.000 236.74154 245 ALA B N 1
ATOM 5295 C CA . ALA B 1 229 ? -18.70400 78.09400 129.51000 1.000 227.71678 245 ALA B CA 1
ATOM 5296 C C . ALA B 1 229 ? -18.88700 79.01300 130.71100 1.000 233.21480 245 ALA B C 1
ATOM 5297 O O . ALA B 1 229 ? -18.93600 80.23800 130.55700 1.000 241.38684 245 ALA B O 1
ATOM 5299 N N . LYS B 1 230 ? -18.99400 78.41500 131.89700 1.000 217.00497 246 LYS B N 1
ATOM 5300 C CA . LYS B 1 230 ? -18.96500 79.13800 133.16900 1.000 203.81917 246 LYS B CA 1
ATOM 5301 C C . LYS B 1 230 ? -18.18200 78.34200 134.20500 1.000 205.13775 246 LYS B C 1
ATOM 5302 O O . LYS B 1 230 ? -18.75400 77.84600 135.17900 1.000 205.26408 246 LYS B O 1
ATOM 5308 N N . VAL B 1 249 ? -15.11800 65.03500 129.69300 1.000 195.54187 265 VAL B N 1
ATOM 5309 C CA . VAL B 1 249 ? -14.42900 65.68000 128.58100 1.000 197.01836 265 VAL B CA 1
ATOM 5310 C C . VAL B 1 249 ? -15.22200 66.88000 128.07000 1.000 213.17293 265 VAL B C 1
ATOM 5311 O O . VAL B 1 249 ? -16.40300 67.04400 128.38500 1.000 206.49581 265 VAL B O 1
ATOM 5315 N N . TYR B 1 250 ? -14.55200 67.72100 127.26900 1.000 232.79370 266 TYR B N 1
ATOM 5316 C CA . TYR B 1 250 ? -15.10900 68.96600 126.73400 1.000 237.02842 266 TYR B CA 1
ATOM 5317 C C . TYR B 1 250 ? -14.65200 69.04000 125.27600 1.000 222.07136 266 TYR B C 1
ATOM 5318 O O . TYR B 1 250 ? -13.70800 69.76100 124.94000 1.000 225.02172 266 TYR B O 1
ATOM 5327 N N . GLU B 1 251 ? -15.33300 68.28000 124.41200 1.000 199.92134 267 GLU B N 1
ATOM 5328 C CA . GLU B 1 251 ? -14.84200 67.98500 123.06500 1.000 177.12124 267 GLU B CA 1
ATOM 5329 C C . GLU B 1 251 ? -13.52000 67.22400 123.13900 1.000 171.88377 267 GLU B C 1
ATOM 5330 O O . GLU B 1 251 ? -12.60400 67.45000 122.34300 1.000 166.19624 267 GLU B O 1
ATOM 5336 N N . PHE B 1 252 ? -13.42600 66.34200 124.14600 1.000 181.21646 268 PHE B N 1
ATOM 5337 C CA . PHE B 1 252 ? -12.38800 65.32800 124.35900 1.000 184.11155 268 PHE B CA 1
ATOM 5338 C C . PHE B 1 252 ? -11.18800 65.81400 125.16200 1.000 165.40931 268 PHE B C 1
ATOM 5339 O O . PHE B 1 252 ? -10.41700 64.99800 125.67800 1.000 167.21479 268 PHE B O 1
ATOM 5347 N N . GLY B 1 253 ? -11.01300 67.13000 125.28900 1.000 139.97731 269 GLY B N 1
ATOM 5348 C CA . GLY B 1 253 ? -9.93000 67.68600 126.07100 1.000 130.63145 269 GLY B CA 1
ATOM 5349 C C . GLY B 1 253 ? -8.98500 68.50400 125.20900 1.000 126.29935 269 GLY B C 1
ATOM 5350 O O . GLY B 1 253 ? -9.42200 69.22800 124.29900 1.000 110.96594 269 GLY B O 1
ATOM 5351 N N . LEU B 1 254 ? -7.68800 68.36400 125.47600 1.000 125.66770 270 LEU B N 1
ATOM 5352 C CA . LEU B 1 254 ? -6.69900 69.22000 124.83600 1.000 99.08556 270 LEU B CA 1
ATOM 5353 C C . LEU B 1 254 ? -5.28700 68.66000 124.97500 1.000 101.34373 270 LEU B C 1
ATOM 5354 O O . LEU B 1 254 ? -4.78500 68.49100 126.09000 1.000 109.52103 270 LEU B O 1
ATOM 5359 N N . SER B 1 255 ? -4.64700 68.33500 123.85700 1.000 107.67870 271 SER B N 1
ATOM 5360 C CA . SER B 1 255 ? -3.27100 67.86100 123.90100 1.000 122.50943 271 SER B CA 1
ATOM 5361 C C . SER B 1 255 ? -2.32700 69.05500 123.94500 1.000 123.76484 271 SER B C 1
ATOM 5362 O O . SER B 1 255 ? -2.46000 69.99100 123.15200 1.000 127.79690 271 SER B O 1
ATOM 5365 N N . THR B 1 256 ? -1.39900 69.03800 124.90400 1.000 106.47066 272 THR B N 1
ATOM 5366 C CA . THR B 1 256 ? -0.42200 70.11600 125.00100 1.000 104.29672 272 THR B CA 1
ATOM 5367 C C . THR B 1 256 ? 0.42800 70.20500 123.74400 1.000 123.84116 272 THR B C 1
ATOM 5368 O O . THR B 1 256 ? 0.79200 71.30200 123.30600 1.000 116.09287 272 THR B O 1
ATOM 5372 N N . LEU B 1 257 ? 0.77400 69.05800 123.16100 1.000 125.64138 273 LEU B N 1
ATOM 5373 C CA . LEU B 1 257 ? 1.54900 69.07100 121.92700 1.000 126.03353 273 LEU B CA 1
ATOM 5374 C C . LEU B 1 257 ? 0.75200 69.69600 120.79400 1.000 105.67846 273 LEU B C 1
ATOM 5375 O O . LEU B 1 257 ? 1.23400 70.59400 120.09600 1.000 106.34433 273 LEU B O 1
ATOM 5380 N N . HIS B 1 258 ? -0.48600 69.24400 120.61300 1.000 101.98328 274 HIS B N 1
ATOM 5381 C CA . HIS B 1 258 ? -1.31500 69.76500 119.53700 1.000 107.64185 274 HIS B CA 1
ATOM 5382 C C . HIS B 1 258 ? -1.73600 71.20500 119.78900 1.000 101.98065 274 HIS B C 1
ATOM 5383 O O . HIS B 1 258 ? -2.02100 71.93900 118.83800 1.000 107.62343 274 HIS B O 1
ATOM 5390 N N . ALA B 1 259 ? -1.81400 71.62600 121.04900 1.000 117.63779 275 ALA B N 1
ATOM 5391 C CA . ALA B 1 259 ? -2.23600 72.99600 121.30500 1.000 107.57342 275 ALA B CA 1
ATOM 5392 C C . ALA B 1 259 ? -1.20800 73.99300 120.78700 1.000 110.02898 275 ALA B C 1
ATOM 5393 O O . ALA B 1 259 ? -1.57600 75.01200 120.19600 1.000 115.00853 275 ALA B O 1
ATOM 5395 N N A ARG B 1 260 ? 0.08400 73.70300 120.96200 0.590 115.19802 276 ARG B N 1
ATOM 5396 N N B ARG B 1 260 ? 0.08300 73.71500 120.99600 0.410 115.11380 276 ARG B N 1
ATOM 5397 C CA A ARG B 1 260 ? 1.11400 74.65300 120.54900 0.590 113.09777 276 ARG B CA 1
ATOM 5398 C CA B ARG B 1 260 ? 1.12500 74.63600 120.55100 0.410 113.07935 276 ARG B CA 1
ATOM 5399 C C A ARG B 1 260 ? 1.23800 74.72000 119.03200 0.590 116.01391 276 ARG B C 1
ATOM 5400 C C B ARG B 1 260 ? 1.17700 74.72600 119.03200 0.410 115.47700 276 ARG B C 1
ATOM 5401 O O A ARG B 1 260 ? 1.45500 75.80000 118.47000 0.590 123.01212 276 ARG B O 1
ATOM 5402 O O B ARG B 1 260 ? 1.28300 75.82300 118.47100 0.410 120.96714 276 ARG B O 1
ATOM 5417 N N . ILE B 1 261 ? 1.10700 73.58100 118.35400 1.000 115.51911 277 ILE B N 1
ATOM 5418 C CA . ILE B 1 261 ? 1.28000 73.55700 116.90500 1.000 117.17194 277 ILE B CA 1
ATOM 5419 C C . ILE B 1 261 ? 0.09500 74.21000 116.20000 1.000 113.40044 277 ILE B C 1
ATOM 5420 O O . ILE B 1 261 ? 0.26600 75.13000 115.39300 1.000 129.93926 277 ILE B O 1
ATOM 5425 N N . ASN B 1 262 ? -1.12400 73.78100 116.53200 1.000 98.86712 278 ASN B N 1
ATOM 5426 C CA . ASN B 1 262 ? -2.31700 74.25900 115.84200 1.000 98.87238 278 ASN B CA 1
ATOM 5427 C C . ASN B 1 262 ? -2.61200 75.72900 116.11100 1.000 113.35570 278 ASN B C 1
ATOM 5428 O O . ASN B 1 262 ? -3.43900 76.31800 115.40700 1.000 140.48000 278 ASN B O 1
ATOM 5433 N N . VAL B 1 263 ? -1.98700 76.32100 117.12600 1.000 100.12516 279 VAL B N 1
ATOM 5434 C CA . VAL B 1 263 ? -2.11200 77.75400 117.37700 1.000 102.18594 279 VAL B CA 1
ATOM 5435 C C . VAL B 1 263 ? -1.04100 78.53500 116.62500 1.000 122.41731 279 VAL B C 1
ATOM 5436 O O . VAL B 1 263 ? -1.33000 79.58200 116.03900 1.000 112.31610 279 VAL B O 1
ATOM 5440 N N . MET B 1 264 ? 0.19700 78.02700 116.62100 1.000 129.41815 280 MET B N 1
ATOM 5441 C CA . MET B 1 264 ? 1.23500 78.59400 115.76500 1.000 117.69043 280 MET B CA 1
ATOM 5442 C C . MET B 1 264 ? 0.77000 78.65000 114.32100 1.000 121.89619 280 MET B C 1
ATOM 5443 O O . MET B 1 264 ? 0.82800 79.70000 113.67200 1.000 128.73122 280 MET B O 1
ATOM 5448 N N . GLU B 1 265 ? 0.27100 77.52500 113.81400 1.000 134.45296 281 GLU B N 1
ATOM 5449 C CA . GLU B 1 265 ? -0.16300 77.47300 112.42500 1.000 132.90278 281 GLU B CA 1
ATOM 5450 C C . GLU B 1 265 ? -1.30200 78.45000 112.16500 1.000 118.49842 281 GLU B C 1
ATOM 5451 O O . GLU B 1 265 ? -1.34200 79.10000 111.11500 1.000 132.03162 281 GLU B O 1
ATOM 5457 N N . CYS B 1 266 ? -2.21200 78.60200 113.12900 1.000 101.84116 282 CYS B N 1
ATOM 5458 C CA . CYS B 1 266 ? -3.29600 79.56500 112.96300 1.000 116.70083 282 CYS B CA 1
ATOM 5459 C C . CYS B 1 266 ? -2.75600 80.98500 112.88800 1.000 123.06212 282 CYS B C 1
ATOM 5460 O O . CYS B 1 266 ? -3.26800 81.81400 112.12900 1.000 141.15377 282 CYS B O 1
ATOM 5463 N N . LEU B 1 267 ? -1.71600 81.28300 113.66000 1.000 132.64485 283 LEU B N 1
ATOM 5464 C CA . LEU B 1 267 ? -1.15300 82.62500 113.62400 1.000 130.59724 283 LEU B CA 1
ATOM 5465 C C . LEU B 1 267 ? -0.40900 82.87100 112.31900 1.000 122.71471 283 LEU B C 1
ATOM 5466 O O . LEU B 1 267 ? -0.46000 83.97600 111.76900 1.000 126.43621 283 LEU B O 1
ATOM 5471 N N . LEU B 1 268 ? 0.29300 81.85300 111.81400 1.000 131.45260 284 LEU B N 1
ATOM 5472 C CA . LEU B 1 268 ? 0.99200 81.98200 110.53600 1.000 121.68301 284 LEU B CA 1
ATOM 5473 C C . LEU B 1 268 ? 0.01600 82.22100 109.39100 1.000 130.56829 284 LEU B C 1
ATOM 5474 O O . LEU B 1 268 ? 0.24200 83.08600 108.53700 1.000 137.19540 284 LEU B O 1
ATOM 5479 N N . HIS B 1 269 ? -1.07200 81.44600 109.34900 1.000 113.25832 285 HIS B N 1
ATOM 5480 C CA . HIS B 1 269 ? -2.06300 81.61200 108.29100 1.000 115.66387 285 HIS B CA 1
ATOM 5481 C C . HIS B 1 269 ? -2.62800 83.02600 108.29500 1.000 125.78613 285 HIS B C 1
ATOM 5482 O O . HIS B 1 269 ? -2.92500 83.58700 107.23400 1.000 151.75504 285 HIS B O 1
ATOM 5489 N N . ILE B 1 270 ? -2.78500 83.61700 109.48100 1.000 112.64245 286 ILE B N 1
ATOM 5490 C CA . ILE B 1 270 ? -3.16800 85.02300 109.55100 1.000 117.51672 286 ILE B CA 1
ATOM 5491 C C . ILE B 1 270 ? -2.05400 85.89700 108.99000 1.000 122.69103 286 ILE B C 1
ATOM 5492 O O . ILE B 1 270 ? -2.31100 86.88200 108.28800 1.000 118.19575 286 ILE B O 1
ATOM 5497 N N . ALA B 1 271 ? -0.80000 85.54000 109.27400 1.000 118.33261 287 ALA B N 1
ATOM 5498 C CA . ALA B 1 271 ? 0.32400 86.35600 108.83200 1.000 123.85696 287 ALA B CA 1
ATOM 5499 C C . ALA B 1 271 ? 0.47300 86.32700 107.31400 1.000 138.29026 287 ALA B C 1
ATOM 5500 O O . ALA B 1 271 ? 0.79900 87.34800 106.69600 1.000 139.36671 287 ALA B O 1
ATOM 5502 N N . TYR B 1 272 ? 0.24700 85.16600 106.69500 1.000 132.21059 288 TYR B N 1
ATOM 5503 C CA . TYR B 1 272 ? 0.39400 85.06000 105.24600 1.000 130.91570 288 TYR B CA 1
ATOM 5504 C C . TYR B 1 272 ? -0.65000 85.88600 104.49800 1.000 137.81126 288 TYR B C 1
ATOM 5505 O O . TYR B 1 272 ? -0.38600 86.35700 103.38500 1.000 146.42019 288 TYR B O 1
ATOM 5514 N N . ARG B 1 273 ? -1.82100 86.08800 105.09600 1.000 139.45356 289 ARG B N 1
ATOM 5515 C CA . ARG B 1 273 ? -2.94400 86.77100 104.46500 1.000 137.79547 289 ARG B CA 1
ATOM 5516 C C . ARG B 1 273 ? -3.08900 88.21500 104.92500 1.000 139.24564 289 ARG B C 1
ATOM 5517 O O . ARG B 1 273 ? -4.10500 88.85100 104.62900 1.000 131.33154 289 ARG B O 1
ATOM 5525 N N . LEU B 1 274 ? -2.08800 88.75300 105.62600 1.000 144.10149 290 LEU B N 1
ATOM 5526 C CA . LEU B 1 274 ? -2.18500 90.10900 106.15400 1.000 135.96104 290 LEU B CA 1
ATOM 5527 C C . LEU B 1 274 ? -2.19900 91.17100 105.06400 1.000 156.54772 290 LEU B C 1
ATOM 5528 O O . LEU B 1 274 ? -2.69300 92.27700 105.31200 1.000 143.47510 290 LEU B O 1
ATOM 5533 N N . ASP B 1 275 ? -1.70200 90.85100 103.86200 1.000 158.57954 291 ASP B N 1
ATOM 5534 C CA . ASP B 1 275 ? -1.58100 91.85100 102.80300 1.000 138.16920 291 ASP B CA 1
ATOM 5535 C C . ASP B 1 275 ? -2.93500 92.27300 102.25700 1.000 139.71938 291 ASP B C 1
ATOM 5536 O O . ASP B 1 275 ? -3.11900 93.44300 101.90400 1.000 142.08546 291 ASP B O 1
ATOM 5541 N N . PHE B 1 276 ? -3.90000 91.35400 102.21600 1.000 138.65347 292 PHE B N 1
ATOM 5542 C CA . PHE B 1 276 ? -5.22700 91.64200 101.70400 1.000 140.45895 292 PHE B CA 1
ATOM 5543 C C . PHE B 1 276 ? -6.33900 91.52000 102.73500 1.000 161.09826 292 PHE B C 1
ATOM 5544 O O . PHE B 1 276 ? -7.46900 91.92700 102.44200 1.000 153.52630 292 PHE B O 1
ATOM 5552 N N . LYS B 1 277 ? -6.06000 90.96600 103.91900 1.000 168.23333 293 LYS B N 1
ATOM 5553 C CA . LYS B 1 277 ? -6.98700 90.98600 105.05300 1.000 145.91750 293 LYS B CA 1
ATOM 5554 C C . LYS B 1 277 ? -8.27200 90.22200 104.74600 1.000 131.87107 293 LYS B C 1
ATOM 5555 O O . LYS B 1 277 ? -9.37400 90.66700 105.07000 1.000 129.50500 293 LYS B O 1
ATOM 5561 N N . LYS B 1 278 ? -8.12500 89.03200 104.16100 1.000 154.32903 294 LYS B N 1
ATOM 5562 C CA . LYS B 1 278 ? -9.26700 88.19200 103.82400 1.000 151.64713 294 LYS B CA 1
ATOM 5563 C C . LYS B 1 278 ? -8.98800 86.75200 104.23300 1.000 135.23727 294 LYS B C 1
ATOM 5564 O O . LYS B 1 278 ? -7.84700 86.28500 104.19600 1.000 136.19265 294 LYS B O 1
ATOM 5570 N N . TRP B 1 279 ? -10.05200 86.05300 104.63000 1.000 127.82585 295 TRP B N 1
ATOM 5571 C CA . TRP B 1 279 ? -9.91400 84.66500 105.05800 1.000 132.81856 295 TRP B CA 1
ATOM 5572 C C . TRP B 1 279 ? -9.55300 83.74900 103.89100 1.000 140.10101 295 TRP B C 1
ATOM 5573 O O . TRP B 1 279 ? -8.62400 82.93700 103.99400 1.000 129.02336 295 TRP B O 1
ATOM 5584 N N . SER B 1 280 ? -10.26300 83.88200 102.76700 1.000 146.43598 296 SER B N 1
ATOM 5585 C CA . SER B 1 280 ? -10.07600 82.99100 101.62600 1.000 144.19097 296 SER B CA 1
ATOM 5586 C C . SER B 1 280 ? -8.76700 83.28700 100.91400 1.000 141.93807 296 SER B C 1
ATOM 5587 O O . SER B 1 280 ? -8.51700 84.41800 100.48200 1.000 148.68098 296 SER B O 1
ATOM 5590 N N . ALA B 1 281 ? -7.94500 82.25100 100.75500 1.000 142.95398 297 ALA B N 1
ATOM 5591 C CA . ALA B 1 281 ? -6.69300 82.42600 100.03300 1.000 154.06847 297 ALA B CA 1
ATOM 5592 C C . ALA B 1 281 ? -6.90800 82.57000 98.53200 1.000 161.56411 297 ALA B C 1
ATOM 5593 O O . ALA B 1 281 ? -6.00900 83.04600 97.83300 1.000 158.28214 297 ALA B O 1
ATOM 5595 N N . ARG B 1 282 ? -8.07900 82.18200 98.02900 1.000 173.02074 298 ARG B N 1
ATOM 5596 C CA . ARG B 1 282 ? -8.46300 82.45800 96.65600 1.000 163.42223 298 ARG B CA 1
ATOM 5597 C C . ARG B 1 282 ? -8.60500 83.96400 96.43800 1.000 185.45645 298 ARG B C 1
ATOM 5598 O O . ARG B 1 282 ? -8.52300 84.76900 97.37200 1.000 194.34699 298 ARG B O 1
ATOM 5606 N N . GLY B 1 283 ? -8.83100 84.34200 95.18600 1.000 172.88652 299 GLY B N 1
ATOM 5607 C CA . GLY B 1 283 ? -9.01600 85.72700 94.82300 1.000 170.56782 299 GLY B CA 1
ATOM 5608 C C . GLY B 1 283 ? -8.04900 86.16400 93.74900 1.000 220.46591 299 GLY B C 1
ATOM 5609 O O . GLY B 1 283 ? -7.22000 85.39800 93.26200 1.000 217.86296 299 GLY B O 1
ATOM 5610 N N . GLU B 1 284 ? -8.16100 87.44000 93.39100 1.000 262.57096 300 GLU B N 1
ATOM 5611 C CA . GLU B 1 284 ? -7.44500 88.01200 92.25400 1.000 274.53292 300 GLU B CA 1
ATOM 5612 C C . GLU B 1 284 ? -5.98600 88.23700 92.64500 1.000 250.56162 300 GLU B C 1
ATOM 5613 O O . GLU B 1 284 ? -5.63800 89.24700 93.25800 1.000 260.45491 300 GLU B O 1
ATOM 5619 N N . GLY B 1 285 ? -5.12700 87.27400 92.32200 1.000 208.89084 301 GLY B N 1
ATOM 5620 C CA . GLY B 1 285 ? -3.71000 87.47200 92.52700 1.000 183.59307 301 GLY B CA 1
ATOM 5621 C C . GLY B 1 285 ? -3.33200 87.49200 93.99400 1.000 194.15223 301 GLY B C 1
ATOM 5622 O O . GLY B 1 285 ? -2.18400 87.78300 94.36000 1.000 188.69894 301 GLY B O 1
ATOM 5623 N N . HIS B 1 286 ? -4.30700 87.18900 94.85600 1.000 197.58422 302 HIS B N 1
ATOM 5624 C CA . HIS B 1 286 ? -4.01200 87.04200 96.27700 1.000 164.03019 302 HIS B CA 1
ATOM 5625 C C . HIS B 1 286 ? -3.06500 85.87400 96.49700 1.000 163.50381 302 HIS B C 1
ATOM 5626 O O . HIS B 1 286 ? -2.02300 86.02200 97.14500 1.000 201.46100 302 HIS B O 1
ATOM 5633 N N . GLN B 1 287 ? -3.39300 84.71200 95.92400 1.000 166.29099 303 GLN B N 1
ATOM 5634 C CA . GLN B 1 287 ? -2.47100 83.58100 95.93300 1.000 168.71497 303 GLN B CA 1
ATOM 5635 C C . GLN B 1 287 ? -1.06400 83.99000 95.50500 1.000 174.44723 303 GLN B C 1
ATOM 5636 O O . GLN B 1 287 ? -0.07400 83.48300 96.04700 1.000 169.00184 303 GLN B O 1
ATOM 5642 N N . GLU B 1 288 ? -0.95300 84.93600 94.56900 1.000 209.39879 304 GLU B N 1
ATOM 5643 C CA . GLU B 1 288 ? 0.36300 85.34400 94.09200 1.000 212.06227 304 GLU B CA 1
ATOM 5644 C C . GLU B 1 288 ? 1.13700 86.09700 95.16800 1.000 209.02243 304 GLU B C 1
ATOM 5645 O O . GLU B 1 288 ? 2.35900 85.94200 95.27300 1.000 232.09625 304 GLU B O 1
ATOM 5651 N N . LEU B 1 289 ? 0.45700 86.91900 95.97700 1.000 176.79225 305 LEU B N 1
ATOM 5652 C CA . LEU B 1 289 ? 1.15500 87.63100 97.04300 1.000 180.48217 305 LEU B CA 1
ATOM 5653 C C . LEU B 1 289 ? 1.05200 86.94000 98.39500 1.000 184.22209 305 LEU B C 1
ATOM 5654 O O . LEU B 1 289 ? 1.89100 87.19300 99.27000 1.000 155.56076 305 LEU B O 1
ATOM 5659 N N . LEU B 1 290 ? 0.06700 86.06300 98.57800 1.000 176.96859 306 LEU B N 1
ATOM 5660 C CA . LEU B 1 290 ? 0.06000 85.19500 99.74700 1.000 151.08127 306 LEU B CA 1
ATOM 5661 C C . LEU B 1 290 ? 1.29300 84.30400 99.75200 1.000 163.59593 306 LEU B C 1
ATOM 5662 O O . LEU B 1 290 ? 2.00600 84.21800 100.75700 1.000 155.26072 306 LEU B O 1
ATOM 5667 N N . HIS B 1 291 ? 1.56800 83.64300 98.62200 1.000 180.36110 307 HIS B N 1
ATOM 5668 C CA . HIS B 1 291 ? 2.77700 82.83400 98.51700 1.000 165.61459 307 HIS B CA 1
ATOM 5669 C C . HIS B 1 291 ? 4.02500 83.68400 98.69500 1.000 162.10628 307 HIS B C 1
ATOM 5670 O O . HIS B 1 291 ? 5.03000 83.21000 99.23600 1.000 161.63517 307 HIS B O 1
ATOM 5677 N N . SER B 1 292 ? 3.97100 84.94400 98.26000 1.000 163.68542 308 SER B N 1
ATOM 5678 C CA . SER B 1 292 ? 5.10300 85.84800 98.42200 1.000 164.85134 308 SER B CA 1
ATOM 5679 C C . SER B 1 292 ? 5.34200 86.15800 99.89200 1.000 170.27831 308 SER B C 1
ATOM 5680 O O . SER B 1 292 ? 6.48500 86.12300 100.36700 1.000 158.73745 308 SER B O 1
ATOM 5683 N N . ARG B 1 293 ? 4.26800 86.43400 100.63300 1.000 197.21312 309 ARG B N 1
ATOM 5684 C CA . ARG B 1 293 ? 4.39200 86.68400 102.06400 1.000 170.44938 309 ARG B CA 1
ATOM 5685 C C . ARG B 1 293 ? 4.86000 85.43800 102.80400 1.000 145.05950 309 ARG B C 1
ATOM 5686 O O . ARG B 1 293 ? 5.73000 85.52200 103.67500 1.000 143.16717 309 ARG B O 1
ATOM 5694 N N . LYS B 1 294 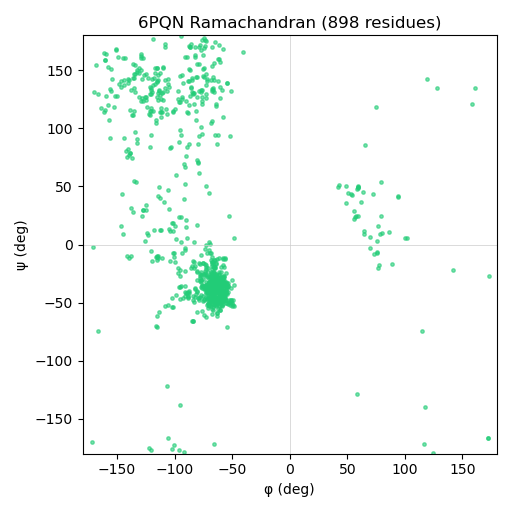? 4.30500 84.27200 102.45700 1.000 145.70694 310 LYS B N 1
ATOM 5695 C CA . LYS B 1 294 ? 4.67000 83.03200 103.13900 1.000 143.95673 310 LYS B CA 1
ATOM 5696 C C . LYS B 1 294 ? 6.16000 82.74500 103.01800 1.000 155.83974 310 LYS B C 1
ATOM 5697 O O . LYS B 1 294 ? 6.77600 82.22800 103.95700 1.000 145.26742 310 LYS B O 1
ATOM 5703 N N . LYS B 1 295 ? 6.75800 83.06000 101.86600 1.000 170.49149 311 LYS B N 1
ATOM 5704 C CA . LYS B 1 295 ? 8.19100 82.83800 101.71600 1.000 167.27795 311 LYS B CA 1
ATOM 5705 C C . LYS B 1 295 ? 9.00400 83.95800 102.35500 1.000 164.73028 311 LYS B C 1
ATOM 5706 O O . LYS B 1 295 ? 10.12000 83.71200 102.82400 1.000 166.98318 311 LYS B O 1
ATOM 5712 N N . LEU B 1 296 ? 8.46900 85.18500 102.38000 1.000 154.69223 312 LEU B N 1
ATOM 5713 C CA . LEU B 1 296 ? 9.13100 86.26700 103.10800 1.000 153.14994 312 LEU B CA 1
ATOM 5714 C C . LEU B 1 296 ? 9.24800 85.93600 104.58500 1.000 164.03809 312 LEU B C 1
ATOM 5715 O O . LEU B 1 296 ? 10.32200 86.06600 105.18200 1.000 147.99669 312 LEU B O 1
ATOM 5720 N N . ILE B 1 297 ? 8.14300 85.50700 105.19000 1.000 158.95327 313 ILE B N 1
ATOM 5721 C CA . ILE B 1 297 ? 8.15700 85.17000 106.60500 1.000 137.19013 313 ILE B CA 1
ATOM 5722 C C . ILE B 1 297 ? 8.99500 83.92100 106.84200 1.000 138.64820 313 ILE B C 1
ATOM 5723 O O . ILE B 1 297 ? 9.75900 83.84600 107.81000 1.000 142.35654 313 ILE B O 1
ATOM 5728 N N . GLN B 1 298 ? 8.87600 82.92700 105.96200 1.000 142.00650 314 GLN B N 1
ATOM 5729 C CA . GLN B 1 298 ? 9.71400 81.73800 106.08100 1.000 144.31730 314 GLN B CA 1
ATOM 5730 C C . GLN B 1 298 ? 11.19500 82.10000 106.00800 1.000 162.97744 314 GLN B C 1
ATOM 5731 O O . GLN B 1 298 ? 12.02500 81.49400 106.69600 1.000 162.30893 314 GLN B O 1
ATOM 5737 N N . ASP B 1 299 ? 11.54700 83.09300 105.18500 1.000 152.16298 315 ASP B N 1
ATOM 5738 C CA . ASP B 1 299 ? 12.94700 83.49400 105.07900 1.000 167.11741 315 ASP B CA 1
ATOM 5739 C C . ASP B 1 299 ? 13.39900 84.26400 106.31600 1.000 157.85577 315 ASP B C 1
ATOM 5740 O O . ASP B 1 299 ? 14.54300 84.11500 106.76300 1.000 155.19229 315 ASP B O 1
ATOM 5745 N N . ARG B 1 300 ? 12.52200 85.10600 106.87200 1.000 157.87946 316 ARG B N 1
ATOM 5746 C CA . ARG B 1 300 ? 12.84400 85.81100 108.11000 1.000 148.17566 316 ARG B CA 1
ATOM 5747 C C . ARG B 1 300 ? 13.13000 84.83500 109.24800 1.000 148.90733 316 ARG B C 1
ATOM 5748 O O . ARG B 1 300 ? 14.09200 85.01800 110.00400 1.000 142.16178 316 ARG B O 1
ATOM 5756 N N . PHE B 1 301 ? 12.32200 83.77900 109.37100 1.000 138.98772 317 PHE B N 1
ATOM 5757 C CA . PHE B 1 301 ? 12.49600 82.79400 110.43500 1.000 136.35845 317 PHE B CA 1
ATOM 5758 C C . PHE B 1 301 ? 13.77200 81.97700 110.28800 1.000 141.85122 317 PHE B C 1
ATOM 5759 O O . PHE B 1 301 ? 14.11900 81.23300 111.21000 1.000 152.11561 317 PHE B O 1
ATOM 5767 N N . LYS B 1 302 ? 14.46000 82.06400 109.15500 1.000 154.43431 318 LYS B N 1
ATOM 5768 C CA . LYS B 1 302 ? 15.72700 81.36600 108.98900 1.000 152.99203 318 LYS B CA 1
ATOM 5769 C C . LYS B 1 302 ? 16.92500 82.27300 109.21900 1.000 156.37664 318 LYS B C 1
ATOM 5770 O O . LYS B 1 302 ? 17.88000 81.87200 109.89000 1.000 159.54018 318 LYS B O 1
ATOM 5776 N N . ASP B 1 303 ? 16.89400 83.49700 108.69200 1.000 159.73494 319 ASP B N 1
ATOM 5777 C CA . ASP B 1 303 ? 18.01000 84.40900 108.90800 1.000 171.22579 319 ASP B CA 1
ATOM 5778 C C . ASP B 1 303 ? 17.99200 85.01400 110.30300 1.000 155.14755 319 ASP B C 1
ATOM 5779 O O . ASP B 1 303 ? 19.04800 85.37800 110.82900 1.000 158.04527 319 ASP B O 1
ATOM 5784 N N . ASP B 1 304 ? 16.81900 85.11100 110.92200 1.000 149.00471 320 ASP B N 1
ATOM 5785 C 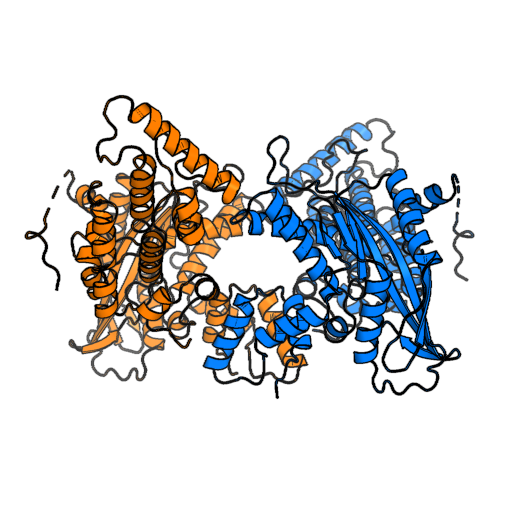CA . ASP B 1 304 ? 16.70400 85.66000 112.26400 1.000 156.67931 320 ASP B CA 1
ATOM 5786 C C . ASP B 1 304 ? 16.71100 84.60400 113.35700 1.000 160.19026 320 ASP B C 1
ATOM 5787 O O . ASP B 1 304 ? 17.14500 84.89300 114.47500 1.000 147.32819 320 ASP B O 1
ATOM 5792 N N . LEU B 1 305 ? 16.28000 83.37900 113.05400 1.000 162.66687 321 LEU B N 1
ATOM 5793 C CA . LEU B 1 305 ? 16.00900 82.39800 114.09800 1.000 137.10065 321 LEU B CA 1
ATOM 5794 C C . LEU B 1 305 ? 16.45400 80.97900 113.78300 1.000 140.42473 321 LEU B C 1
ATOM 5795 O O . LEU B 1 305 ? 16.44100 80.15000 114.69600 1.000 149.07050 321 LEU B O 1
ATOM 5800 N N . ASN B 1 306 ? 16.83500 80.66000 112.54300 1.000 152.17614 322 ASN B N 1
ATOM 5801 C CA . ASN B 1 306 ? 17.20100 79.29600 112.15200 1.000 149.37317 322 ASN B CA 1
ATOM 5802 C C . ASN B 1 306 ? 16.04300 78.32400 112.37700 1.000 145.30426 322 ASN B C 1
ATOM 5803 O O . ASN B 1 306 ? 16.20200 77.26100 112.98000 1.000 145.19372 322 ASN B O 1
ATOM 5808 N N . LEU B 1 307 ? 14.86700 78.69500 111.87300 1.000 142.33812 323 LEU B N 1
ATOM 5809 C CA . LEU B 1 307 ? 13.64400 77.92300 112.05500 1.000 142.38023 323 LEU B CA 1
ATOM 5810 C C . LEU B 1 307 ? 13.08300 77.50900 110.70100 1.000 142.05124 323 LEU B C 1
ATOM 5811 O O . LEU B 1 307 ? 12.98200 78.33500 109.78800 1.000 154.73434 323 LEU B O 1
ATOM 5816 N N . LEU B 1 308 ? 12.72400 76.23000 110.57500 1.000 144.99896 324 LEU B N 1
ATOM 5817 C CA . LEU B 1 308 ? 12.04100 75.70500 109.38900 1.000 158.76114 324 LEU B CA 1
ATOM 5818 C C . LEU B 1 308 ? 10.54100 75.71700 109.65200 1.000 139.43777 324 LEU B C 1
ATOM 5819 O O . LEU B 1 308 ? 10.00500 74.80700 110.28800 1.000 154.27639 324 LEU B O 1
ATOM 5824 N N . ILE B 1 309 ? 9.85700 76.74700 109.15300 1.000 137.98497 325 ILE B N 1
ATOM 5825 C CA . ILE B 1 309 ? 8.53300 77.06800 109.66900 1.000 153.62895 325 ILE B CA 1
ATOM 5826 C C . ILE B 1 309 ? 7.45900 76.16900 109.05100 1.000 168.28333 325 ILE B C 1
ATOM 5827 O O . ILE B 1 309 ? 6.52600 75.74600 109.74000 1.000 199.60814 325 ILE B O 1
ATOM 5832 N N . ASP B 1 310 ? 7.55100 75.87300 107.74800 1.000 143.27771 326 ASP B N 1
ATOM 5833 C CA . ASP B 1 310 ? 6.55400 75.04800 107.07400 1.000 163.20641 326 ASP B CA 1
ATOM 5834 C C . ASP B 1 310 ? 7.21600 74.05000 106.13200 1.000 180.49269 326 ASP B C 1
ATOM 5835 O O . ASP B 1 310 ? 6.63500 73.67300 105.10800 1.000 175.63158 326 ASP B O 1
ATOM 5840 N N . ILE B 1 311 ? 8.41500 73.59400 106.48200 1.000 199.54761 327 ILE B N 1
ATOM 5841 C CA . ILE B 1 311 ? 9.25000 72.80300 105.58200 1.000 220.13692 327 ILE B CA 1
ATOM 5842 C C . ILE B 1 311 ? 8.73200 71.37300 105.50800 1.000 239.32606 327 ILE B C 1
ATOM 5843 O O . ILE B 1 311 ? 8.42200 70.75200 106.53200 1.000 235.09134 327 ILE B O 1
ATOM 5848 N N . VAL B 1 312 ? 8.61900 70.85600 104.28600 1.000 262.94468 328 VAL B N 1
ATOM 5849 C CA . VAL B 1 312 ? 8.09600 69.52200 104.01900 1.000 275.55935 328 VAL B CA 1
ATOM 5850 C C . VAL B 1 312 ? 9.25000 68.62900 103.58200 1.000 289.34785 328 VAL B C 1
ATOM 5851 O O . VAL B 1 312 ? 10.08500 69.03600 102.76500 1.000 293.12988 328 VAL B O 1
ATOM 5855 N N . LYS B 1 313 ? 9.30800 67.42100 104.14200 1.000 293.95893 329 LYS B N 1
ATOM 5856 C CA . LYS B 1 313 ? 10.23000 66.39300 103.68800 1.000 297.43566 329 LYS B CA 1
ATOM 5857 C C . LYS B 1 313 ? 9.52800 65.17500 103.10800 1.000 318.32238 329 LYS B C 1
ATOM 5858 O O . LYS B 1 313 ? 10.19900 64.31800 102.52100 1.000 321.60961 329 LYS B O 1
ATOM 5864 N N . GLN B 1 314 ? 8.20500 65.07100 103.25000 1.000 332.11614 330 GLN B N 1
ATOM 5865 C CA . GLN B 1 314 ? 7.47700 63.89000 102.79200 1.000 345.05979 330 GLN B CA 1
ATOM 5866 C C . GLN B 1 314 ? 6.02300 64.27300 102.54600 1.000 353.92928 330 GLN B C 1
ATOM 5867 O O . GLN B 1 314 ? 5.27100 64.49200 103.50100 1.000 350.14988 330 GLN B O 1
ATOM 5873 N N . GLY B 1 315 ? 5.63900 64.35800 101.27300 1.000 367.99149 331 GLY B N 1
ATOM 5874 C CA . GLY B 1 315 ? 4.24000 64.37700 100.88500 1.000 374.73967 331 GLY B CA 1
ATOM 5875 C C . GLY B 1 315 ? 3.48300 65.68300 101.02000 1.000 375.27131 331 GLY B C 1
ATOM 5876 O O . GLY B 1 315 ? 2.42400 65.71200 101.65400 1.000 377.31629 331 GLY B O 1
ATOM 5877 N N . SER B 1 316 ? 4.00800 66.76000 100.42700 1.000 370.87341 332 SER B N 1
ATOM 5878 C CA . SER B 1 316 ? 3.29000 68.03500 100.29500 1.000 357.97713 332 SER B CA 1
ATOM 5879 C C . SER B 1 316 ? 2.67200 68.48500 101.61800 1.000 335.71920 332 SER B C 1
ATOM 5880 O O . SER B 1 316 ? 1.58800 69.07000 101.65800 1.000 343.06745 332 SER B O 1
ATOM 5883 N N . GLY B 1 317 ? 3.37100 68.21100 102.71800 1.000 303.74168 333 GLY B N 1
ATOM 5884 C CA . GLY B 1 317 ? 2.83500 68.40300 104.04200 1.000 263.13681 333 GLY B CA 1
ATOM 5885 C C . GLY B 1 317 ? 3.39700 69.61400 104.76200 1.000 241.73688 333 GLY B C 1
ATOM 5886 O O . GLY B 1 317 ? 4.04600 70.48600 104.18000 1.000 215.91273 333 GLY B O 1
ATOM 5887 N N . THR B 1 318 ? 3.13800 69.64200 106.07600 1.000 250.79849 334 THR B N 1
ATOM 5888 C CA . THR B 1 318 ? 3.55700 70.70800 106.97500 1.000 245.27678 334 THR B CA 1
ATOM 5889 C C . THR B 1 318 ? 4.06600 70.02000 108.24900 1.000 226.90089 334 THR B C 1
ATOM 5890 O O . THR B 1 318 ? 3.43500 69.99800 109.30500 1.000 233.49642 334 THR B O 1
ATOM 5894 N N . THR B 1 319 ? 5.26400 69.44400 108.13100 1.000 204.53242 335 THR B N 1
ATOM 5895 C CA . THR B 1 319 ? 5.93300 68.71400 109.20900 1.000 199.82659 335 THR B CA 1
ATOM 5896 C C . THR B 1 319 ? 6.58800 69.69500 110.18500 1.000 208.63028 335 THR B C 1
ATOM 5897 O O . THR B 1 319 ? 7.81100 69.83000 110.26700 1.000 205.76941 335 THR B O 1
ATOM 5901 N N . ASN B 1 320 ? 5.73600 70.39000 110.93500 1.000 203.63757 336 ASN B N 1
ATOM 5902 C CA . ASN B 1 320 ? 6.17700 71.27800 112.00600 1.000 168.81498 336 ASN B CA 1
ATOM 5903 C C . ASN B 1 320 ? 6.24400 70.47900 113.30000 1.000 150.23907 336 ASN B C 1
ATOM 5904 O O . ASN B 1 320 ? 5.26100 69.84500 113.69800 1.000 123.38848 336 ASN B O 1
ATOM 5909 N N . ASP B 1 321 ? 7.42200 70.47100 113.91800 1.000 155.55812 337 ASP B N 1
ATOM 5910 C CA . ASP B 1 321 ? 7.64400 69.75100 115.15900 1.000 151.64713 337 ASP B CA 1
ATOM 5911 C C . ASP B 1 321 ? 7.02400 70.49800 116.34100 1.000 141.83806 337 ASP B C 1
ATOM 5912 O O . ASP B 1 321 ? 6.68700 71.68300 116.25900 1.000 134.06607 337 ASP B O 1
ATOM 5917 N N . GLY B 1 322 ? 6.85700 69.77800 117.45300 1.000 125.94668 338 GLY B N 1
ATOM 5918 C CA . GLY B 1 322 ? 6.57900 70.44700 118.71100 1.000 116.54818 338 GLY B CA 1
ATOM 5919 C C . GLY B 1 322 ? 7.72800 71.33400 119.14800 1.000 111.72129 338 GLY B C 1
ATOM 5920 O O . GLY B 1 322 ? 7.52400 72.33700 119.83900 1.000 116.97455 338 GLY B O 1
ATOM 5921 N N . ASN B 1 323 ? 8.95300 70.96400 118.76900 1.000 119.96702 339 ASN B N 1
ATOM 5922 C CA . ASN B 1 323 ? 10.10400 71.82700 118.99700 1.000 127.18630 339 ASN B CA 1
ATOM 5923 C C . ASN B 1 323 ? 9.95900 73.13200 118.22300 1.000 135.56362 339 ASN B C 1
ATOM 5924 O O . ASN B 1 323 ? 10.35900 74.20000 118.70200 1.000 116.11919 339 ASN B O 1
ATOM 5929 N N . THR B 1 324 ? 9.39200 73.06000 117.01300 1.000 147.84667 340 THR B N 1
ATOM 5930 C CA . THR B 1 324 ? 9.19600 74.25500 116.19800 1.000 142.78028 340 THR B CA 1
ATOM 5931 C C . THR B 1 324 ? 8.20000 75.21500 116.84500 1.000 134.15293 340 THR B C 1
ATOM 5932 O O . THR B 1 324 ? 8.43200 76.42900 116.87700 1.000 136.60848 340 THR B O 1
ATOM 5936 N N . ALA B 1 325 ? 7.09300 74.69300 117.38100 1.000 120.90660 341 ALA B N 1
ATOM 5937 C CA . ALA B 1 325 ? 6.11800 75.55800 118.04000 1.000 106.42592 341 ALA B CA 1
ATOM 5938 C C . ALA B 1 325 ? 6.68100 76.18400 119.30900 1.000 106.13378 341 ALA B C 1
ATOM 5939 O O . ALA B 1 325 ? 6.33600 77.32400 119.64300 1.000 105.14419 341 ALA B O 1
ATOM 5941 N N . ARG B 1 326 ? 7.53700 75.46100 120.03100 1.000 104.65465 342 ARG B N 1
ATOM 5942 C CA . ARG B 1 326 ? 8.14000 76.02600 121.23100 1.000 123.69378 342 ARG B CA 1
ATOM 5943 C C . ARG B 1 326 ? 8.97300 77.25600 120.89600 1.000 123.66746 342 ARG B C 1
ATOM 5944 O O . ARG B 1 326 ? 8.94200 78.25600 121.62300 1.000 129.40236 342 ARG B O 1
ATOM 5952 N N . ARG B 1 327 ? 9.71500 77.20500 119.78800 1.000 127.34422 343 ARG B N 1
ATOM 5953 C CA . ARG B 1 327 ? 10.55700 78.33000 119.39600 1.000 138.85612 343 ARG B CA 1
ATOM 5954 C C . ARG B 1 327 ? 9.75600 79.45400 118.75100 1.000 119.03269 343 ARG B C 1
ATOM 5955 O O . ARG B 1 327 ? 10.18800 80.61100 118.77800 1.000 107.78661 343 ARG B O 1
ATOM 5963 N N . PHE B 1 328 ? 8.60300 79.13300 118.16500 1.000 106.12325 344 PHE B N 1
ATOM 5964 C CA . PHE B 1 328 ? 7.75000 80.16600 117.58900 1.000 105.90217 344 PHE B CA 1
ATOM 5965 C C . PHE B 1 328 ? 7.23100 81.12300 118.65400 1.000 115.89547 344 PHE B C 1
ATOM 5966 O O . PHE B 1 328 ? 7.07200 82.31900 118.38700 1.000 121.30665 344 PHE B O 1
ATOM 5974 N N . PHE B 1 329 ? 6.96700 80.62000 119.86000 1.000 113.62415 345 PHE B N 1
ATOM 5975 C CA . PHE B 1 329 ? 6.44400 81.43300 120.94900 1.000 98.44601 345 PHE B CA 1
ATOM 5976 C C . PHE B 1 329 ? 7.49800 81.84600 121.97500 1.000 112.78721 345 PHE B C 1
ATOM 5977 O O . PHE B 1 329 ? 7.19100 82.64900 122.86200 1.000 113.21884 345 PHE B O 1
ATOM 5985 N N . GLU B 1 330 ? 8.72200 81.31800 121.88000 1.000 97.11428 346 GLU B N 1
ATOM 5986 C CA . GLU B 1 330 ? 9.75700 81.60400 122.86800 1.000 97.83541 346 GLU B CA 1
ATOM 5987 C C . GLU B 1 330 ? 10.11900 83.08300 122.94600 1.000 102.00170 346 GLU B C 1
ATOM 5988 O O . GLU B 1 330 ? 10.66200 83.52100 123.96300 1.000 111.29229 346 GLU B O 1
ATOM 5994 N N . PHE B 1 331 ? 9.88700 83.85100 121.88600 1.000 140.83004 347 PHE B N 1
ATOM 5995 C CA . PHE B 1 331 ? 10.26900 85.26400 121.83900 1.000 132.71328 347 PHE B CA 1
ATOM 5996 C C . PHE B 1 331 ? 9.19100 86.04500 121.10900 1.000 128.52857 347 PHE B C 1
ATOM 5997 O O . PHE B 1 331 ? 9.33600 86.38500 119.93000 1.000 110.27375 347 PHE B O 1
ATOM 6005 N N . PRO B 1 332 ? 8.10100 86.38300 121.79900 1.000 128.84176 348 PRO B N 1
ATOM 6006 C CA . PRO B 1 332 ? 6.97600 87.04500 121.11600 1.000 124.59389 348 PRO B CA 1
ATOM 6007 C C . PRO B 1 332 ? 7.31400 88.40700 120.52700 1.000 108.42879 348 PRO B C 1
ATOM 6008 O O . PRO B 1 332 ? 6.67600 88.81300 119.55000 1.000 119.17745 348 PRO B O 1
ATOM 6012 N N . ASP B 1 333 ? 8.25700 89.14600 121.11800 1.000 97.34062 349 ASP B N 1
ATOM 6013 C CA . ASP B 1 333 ? 8.63400 90.44700 120.57500 1.000 100.02252 349 ASP B CA 1
ATOM 6014 C C . ASP B 1 333 ? 9.29500 90.31600 119.20900 1.000 143.89620 349 ASP B C 1
ATOM 6015 O O . ASP B 1 333 ? 9.15100 91.20500 118.36000 1.000 149.04155 349 ASP B O 1
ATOM 6020 N N . LYS B 1 334 ? 10.00500 89.21700 118.97600 1.000 144.39363 350 LYS B N 1
ATOM 6021 C CA . LYS B 1 334 ? 10.75600 88.99500 117.74700 1.000 110.82645 350 LYS B CA 1
ATOM 6022 C C . LYS B 1 334 ? 9.88800 88.33200 116.68300 1.000 110.78697 350 LYS B C 1
ATOM 6023 O O . LYS B 1 334 ? 9.90200 88.74300 115.51900 1.000 135.05303 350 LYS B O 1
ATOM 6029 N N . THR B 1 335 ? 9.12000 87.31800 117.08300 1.000 107.56290 351 THR B N 1
ATOM 6030 C CA . THR B 1 335 ? 8.16400 86.68300 116.18600 1.000 107.33392 351 THR B CA 1
ATOM 6031 C C . THR B 1 335 ? 7.20000 87.69900 115.58800 1.000 126.81520 351 THR B C 1
ATOM 6032 O O . THR B 1 335 ? 6.82100 87.58900 114.41700 1.000 152.79990 351 THR B O 1
ATOM 6036 N N . ALA B 1 336 ? 6.81100 88.71000 116.36700 1.000 115.70071 352 ALA B N 1
ATOM 6037 C CA . ALA B 1 336 ? 5.86500 89.70200 115.86700 1.000 127.27842 352 ALA B CA 1
ATOM 6038 C C . ALA B 1 336 ? 6.48800 90.57100 114.78000 1.000 145.37532 352 ALA B C 1
ATOM 6039 O O . ALA B 1 336 ? 5.81500 90.93000 113.80600 1.000 126.45200 352 ALA B O 1
ATOM 6041 N N . ALA B 1 337 ? 7.76100 90.94300 114.93400 1.000 139.11931 353 ALA B N 1
ATOM 6042 C CA . ALA B 1 337 ? 8.41500 91.69900 113.87200 1.000 118.75371 353 ALA B CA 1
ATOM 6043 C C . ALA B 1 337 ? 8.54700 90.85300 112.61400 1.000 134.30294 353 ALA B C 1
ATOM 6044 O O . ALA B 1 337 ? 8.35100 91.34700 111.49600 1.000 122.75419 353 ALA B O 1
ATOM 6046 N N . ILE B 1 338 ? 8.81200 89.56100 112.78700 1.000 119.00111 354 ILE B N 1
ATOM 6047 C CA . ILE B 1 338 ? 8.95500 88.66000 111.65000 1.000 122.39889 354 ILE B CA 1
ATOM 6048 C C . ILE B 1 338 ? 7.61900 88.48900 110.93800 1.000 121.37245 354 ILE B C 1
ATOM 6049 O O . ILE B 1 338 ? 7.50000 88.74800 109.73600 1.000 143.99095 354 ILE B O 1
ATOM 6054 N N . THR B 1 339 ? 6.58700 88.08000 111.67500 1.000 116.68504 355 THR B N 1
ATOM 6055 C CA . THR B 1 339 ? 5.31400 87.75400 111.04700 1.000 128.86545 355 THR B CA 1
ATOM 6056 C C . THR B 1 339 ? 4.43700 88.97200 110.79000 1.000 131.47629 355 THR B C 1
ATOM 6057 O O . THR B 1 339 ? 3.47000 88.86300 110.02700 1.000 134.61614 355 THR B O 1
ATOM 6061 N N . GLY B 1 340 ? 4.73400 90.11700 111.39800 1.000 114.69796 356 GLY B N 1
ATOM 6062 C CA . GLY B 1 340 ? 3.86500 91.26600 111.26100 1.000 124.98077 356 GLY B CA 1
ATOM 6063 C C . GLY B 1 340 ? 2.62900 91.22900 112.12900 1.000 124.30438 356 GLY B C 1
ATOM 6064 O O . GLY B 1 340 ? 1.74600 92.07700 111.95900 1.000 130.43932 356 GLY B O 1
ATOM 6065 N N . LEU B 1 341 ? 2.53800 90.27600 113.05100 1.000 124.34649 357 LEU B N 1
ATOM 6066 C CA . LEU B 1 341 ? 1.38700 90.11600 113.92300 1.000 113.39254 357 LEU B CA 1
ATOM 6067 C C . LEU B 1 341 ? 1.53300 90.99300 115.16700 1.000 120.45655 357 LEU B C 1
ATOM 6068 O O . LEU B 1 341 ? 2.60200 91.53500 115.45700 1.000 126.35462 357 LEU B O 1
ATOM 6073 N N . ASP B 1 342 ? 0.45100 91.09400 115.93500 1.000 104.93890 358 ASP B N 1
ATOM 6074 C CA . ASP B 1 342 ? 0.45500 91.93900 117.12100 1.000 93.90600 358 ASP B CA 1
ATOM 6075 C C . ASP B 1 342 ? 1.23200 91.24200 118.22900 1.000 116.00075 358 ASP B C 1
ATOM 6076 O O . ASP B 1 342 ? 0.95000 90.08600 118.56200 1.000 97.17481 358 ASP B O 1
ATOM 6081 N N . GLU B 1 343 ? 2.21200 91.95200 118.79500 1.000 106.81281 359 GLU B N 1
ATOM 6082 C CA . GLU B 1 343 ? 3.07500 91.36400 119.81400 1.000 91.07934 359 GLU B CA 1
ATOM 6083 C C . GLU B 1 343 ? 2.27600 90.95400 121.04700 1.000 117.65884 359 GLU B C 1
ATOM 6084 O O . GLU B 1 343 ? 2.44900 89.84600 121.57000 1.000 120.86976 359 GLU B O 1
ATOM 6090 N N . ASP B 1 344 ? 1.39400 91.83800 121.52400 1.000 111.34493 360 ASP B N 1
ATOM 6091 C CA . ASP B 1 344 ? 0.53000 91.50400 122.65300 1.000 111.69234 360 ASP B CA 1
ATOM 6092 C C . ASP B 1 344 ? -0.15300 90.15600 122.44900 1.000 115.33751 360 ASP B C 1
ATOM 6093 O O . ASP B 1 344 ? -0.08000 89.27500 123.31500 1.000 95.48250 360 ASP B O 1
ATOM 6098 N N . LEU B 1 345 ? -0.80200 89.97100 121.29200 1.000 96.40366 361 LEU B N 1
ATOM 6099 C CA . LEU B 1 345 ? -1.49600 88.71200 121.02200 1.000 92.59268 361 LEU B CA 1
ATOM 6100 C C . LEU B 1 345 ? -0.56000 87.51500 121.09100 1.000 107.66554 361 LEU B C 1
ATOM 6101 O O . LEU B 1 345 ? -0.93100 86.45800 121.61700 1.000 99.05398 361 LEU B O 1
ATOM 6106 N N . ILE B 1 346 ? 0.63700 87.63900 120.51900 1.000 103.05183 362 ILE B N 1
ATOM 6107 C CA . ILE B 1 346 ? 1.54100 86.49400 120.46500 1.000 93.51648 362 ILE B CA 1
ATOM 6108 C C . ILE B 1 346 ? 1.97000 86.09100 121.86800 1.000 103.25449 362 ILE B C 1
ATOM 6109 O O . ILE B 1 346 ? 1.88600 84.91500 122.24400 1.000 112.25293 362 ILE B O 1
ATOM 6114 N N . ARG B 1 347 ? 2.40900 87.06600 122.67300 1.000 109.33416 363 ARG B N 1
ATOM 6115 C CA . ARG B 1 347 ? 2.78300 86.78700 124.05900 1.000 94.97455 363 ARG B CA 1
ATOM 6116 C C . ARG B 1 347 ? 1.61000 86.21900 124.85000 1.000 97.36167 363 ARG B C 1
ATOM 6117 O O . ARG B 1 347 ? 1.78300 85.31200 125.67400 1.000 92.60321 363 ARG B O 1
ATOM 6125 N N . ARG B 1 348 ? 0.41000 86.74200 124.61600 1.000 80.95971 364 ARG B N 1
ATOM 6126 C CA . ARG B 1 348 ? -0.77300 86.20000 125.26900 1.000 74.00361 364 ARG B CA 1
ATOM 6127 C C . ARG B 1 348 ? -0.95300 84.72400 124.93600 1.000 86.54196 364 ARG B C 1
ATOM 6128 O O . ARG B 1 348 ? -1.18300 83.89800 125.82600 1.000 118.70107 364 ARG B O 1
ATOM 6136 N N . PHE B 1 349 ? -0.82800 84.36500 123.65700 1.000 110.98436 365 PHE B N 1
ATOM 6137 C CA . PHE B 1 349 ? -0.94100 82.95900 123.28200 1.000 103.76244 365 PHE B CA 1
ATOM 6138 C C . PHE B 1 349 ? 0.21400 82.13500 123.82800 1.000 101.23056 365 PHE B C 1
ATOM 6139 O O . PHE B 1 349 ? 0.04400 80.94400 124.10700 1.000 88.22110 365 PHE B O 1
ATOM 6147 N N . SER B 1 350 ? 1.40100 82.73300 123.94100 1.000 80.38332 366 SER B N 1
ATOM 6148 C CA . SER B 1 350 ? 2.54500 82.00600 124.47800 1.000 95.46934 366 SER B CA 1
ATOM 6149 C C . SER B 1 350 ? 2.38200 81.75800 125.97300 1.000 107.55237 366 SER B C 1
ATOM 6150 O O . SER B 1 350 ? 2.62200 80.64300 126.45300 1.000 116.61925 366 SER B O 1
ATOM 6153 N N . VAL B 1 351 ? 1.97900 82.79100 126.72500 1.000 94.39553 367 VAL B N 1
ATOM 6154 C CA . VAL B 1 351 ? 1.74500 82.62500 128.15900 1.000 87.29468 367 VAL B CA 1
ATOM 6155 C C . VAL B 1 351 ? 0.75700 81.49800 128.41200 1.000 93.16643 367 VAL B C 1
ATOM 6156 O O . VAL B 1 351 ? 0.96500 80.65400 129.29400 1.000 87.80526 367 VAL B O 1
ATOM 6160 N N . ILE B 1 352 ? -0.31000 81.43800 127.62000 1.000 78.68575 368 ILE B N 1
ATOM 6161 C CA . ILE B 1 352 ? -1.30900 80.39400 127.82000 1.000 80.47017 368 ILE B CA 1
ATOM 6162 C C . ILE B 1 352 ? -0.70700 79.01900 127.56100 1.000 88.96067 368 ILE B C 1
ATOM 6163 O O . ILE B 1 352 ? -0.80200 78.11400 128.39600 1.000 91.26094 368 ILE B O 1
ATOM 6168 N N . LEU B 1 353 ? -0.06800 78.84500 126.40500 1.000 105.04417 369 LEU B N 1
ATOM 6169 C CA . LEU B 1 353 ? 0.49300 77.54200 126.06800 1.000 100.70418 369 LEU B CA 1
ATOM 6170 C C . LEU B 1 353 ? 1.55700 77.10900 127.07000 1.000 96.03520 369 LEU B C 1
ATOM 6171 O O . LEU B 1 353 ? 1.77300 75.90600 127.25800 1.000 84.23905 369 LEU B O 1
ATOM 6176 N N . GLN B 1 354 ? 2.25300 78.06500 127.69300 1.000 80.65441 370 GLN B N 1
ATOM 6177 C CA . GLN B 1 354 ? 3.19000 77.72000 128.76000 1.000 91.36095 370 GLN B CA 1
ATOM 6178 C C . GLN B 1 354 ? 2.45600 77.19100 129.98700 1.000 98.91186 370 GLN B C 1
ATOM 6179 O O . GLN B 1 354 ? 2.84300 76.16400 130.55800 1.000 107.74187 370 GLN B O 1
ATOM 6185 N N . ALA B 1 355 ? 1.40000 77.88700 130.41600 1.000 86.39194 371 ALA B N 1
ATOM 6186 C CA . ALA B 1 355 ? 0.60700 77.41500 131.54700 1.000 79.45690 371 ALA B CA 1
ATOM 6187 C C . ALA B 1 355 ? 0.08000 76.00300 131.29900 1.000 84.72595 371 ALA B C 1
ATOM 6188 O O . ALA B 1 355 ? 0.20900 75.12200 132.15600 1.000 95.36143 371 ALA B O 1
ATOM 6190 N N . ILE B 1 356 ? -0.48400 75.76500 130.11100 1.000 75.94858 372 ILE B N 1
ATOM 6191 C CA . ILE B 1 356 ? -1.01500 74.44700 129.75600 1.000 79.15160 372 ILE B CA 1
ATOM 6192 C C . ILE B 1 356 ? 0.06700 73.38100 129.86300 1.000 99.77512 372 ILE B C 1
ATOM 6193 O O . ILE B 1 356 ? -0.14200 72.31400 130.45400 1.000 111.73182 372 ILE B O 1
ATOM 6198 N N . THR B 1 357 ? 1.23200 73.64500 129.27100 1.000 101.87537 373 THR B N 1
ATOM 6199 C CA . THR B 1 357 ? 2.26200 72.62300 129.14500 1.000 105.47580 373 THR B CA 1
ATOM 6200 C C . THR B 1 357 ? 3.04600 72.41100 130.43000 1.000 104.70729 373 THR B C 1
ATOM 6201 O O . THR B 1 357 ? 3.72500 71.38800 130.56400 1.000 101.88853 373 THR B O 1
ATOM 6205 N N . SER B 1 358 ? 2.96500 73.34700 131.37600 1.000 109.50260 374 SER B N 1
ATOM 6206 C CA . SER B 1 358 ? 3.72400 73.21700 132.61400 1.000 92.59531 374 SER B CA 1
ATOM 6207 C C . SER B 1 358 ? 3.27300 72.01400 133.42700 1.000 82.90994 374 SER B C 1
ATOM 6208 O O . SER B 1 358 ? 4.06400 71.45200 134.19100 1.000 107.61290 374 SER B O 1
ATOM 6211 N N . GLY B 1 359 ? 2.01600 71.60500 133.28100 1.000 97.14586 375 GLY B N 1
ATOM 6212 C CA . GLY B 1 359 ? 1.46700 70.54500 134.09400 1.000 104.29145 375 GLY B CA 1
ATOM 6213 C C . GLY B 1 359 ? 1.13500 70.95300 135.50800 1.000 98.38811 375 GLY B C 1
ATOM 6214 O O . GLY B 1 359 ? 0.52900 70.16100 136.24300 1.000 90.81615 375 GLY B O 1
ATOM 6215 N N . GLU B 1 360 ? 1.50500 72.16000 135.91400 1.000 79.48321 376 GLU B N 1
ATOM 6216 C CA . GLU B 1 360 ? 1.19100 72.63500 137.24400 1.000 95.90887 376 GLU B CA 1
ATOM 6217 C C . GLU B 1 360 ? -0.27900 73.04400 137.32300 1.000 97.64592 376 GLU B C 1
ATOM 6218 O O . GLU B 1 360 ? -1.03100 72.98300 136.34600 1.000 99.50404 376 GLU B O 1
ATOM 6224 N N . ILE B 1 361 ? -0.69900 73.42300 138.52200 1.000 100.72523 377 ILE B N 1
ATOM 6225 C CA . ILE B 1 361 ? -2.06300 73.87300 138.75500 1.000 89.51863 377 ILE B CA 1
ATOM 6226 C C . ILE B 1 361 ? -2.18100 75.30000 138.24400 1.000 85.70238 377 ILE B C 1
ATOM 6227 O O . ILE B 1 361 ? -1.30700 76.13700 138.49600 1.000 106.69964 377 ILE B O 1
ATOM 6232 N N . ILE B 1 362 ? -3.23600 75.56800 137.48800 1.000 78.39887 378 ILE B N 1
ATOM 6233 C CA . ILE B 1 362 ? -3.51000 76.88900 136.94000 1.000 88.86855 378 ILE B CA 1
ATOM 6234 C C . ILE B 1 362 ? -4.64800 77.52700 137.72700 1.000 77.77775 378 ILE B C 1
ATOM 6235 O O . ILE B 1 362 ? -5.65000 76.87100 138.02800 1.000 92.97957 378 ILE B O 1
ATOM 6240 N N . ASP B 1 363 ? -4.48900 78.80400 138.07200 1.000 66.76327 379 ASP B N 1
ATOM 6241 C CA . ASP B 1 363 ? -5.59100 79.55600 138.66200 1.000 77.45139 379 ASP B CA 1
ATOM 6242 C C . ASP B 1 363 ? -6.73600 79.63300 137.65800 1.000 92.21632 379 ASP B C 1
ATOM 6243 O O . ASP B 1 36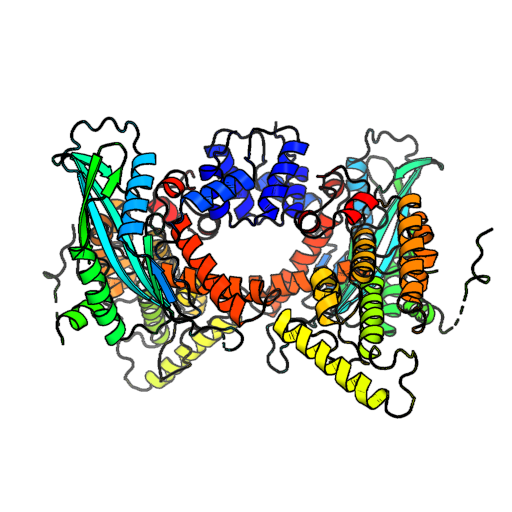3 ? -6.75500 80.52400 136.80200 1.000 106.35749 379 ASP B O 1
ATOM 6248 N N . VAL B 1 364 ? -7.69000 78.69500 137.76000 1.000 82.41778 380 VAL B N 1
ATOM 6249 C CA . VAL B 1 364 ? -8.76400 78.59500 136.76500 1.000 87.33152 380 VAL B CA 1
ATOM 6250 C C . VAL B 1 364 ? -9.51300 79.91600 136.57300 1.000 93.44278 380 VAL B C 1
ATOM 6251 O O . VAL B 1 364 ? -9.67800 80.34200 135.42300 1.000 98.09071 380 VAL B O 1
ATOM 6255 N N . PRO B 1 365 ? -9.99200 80.59600 137.62300 1.000 81.35186 381 PRO B N 1
ATOM 6256 C CA . PRO B 1 365 ? -10.65400 81.88900 137.38400 1.000 93.22960 381 PRO B CA 1
ATOM 6257 C C . PRO B 1 365 ? -9.74300 82.91500 136.74200 1.000 97.74856 381 PRO B C 1
ATOM 6258 O O . PRO B 1 365 ? -10.19700 83.70300 135.90500 1.000 102.27016 381 PRO B O 1
ATOM 6262 N N . LYS B 1 366 ? -8.46700 82.94000 137.13100 1.000 104.39936 382 LYS B N 1
ATOM 6263 C CA . LYS B 1 366 ? -7.52900 83.87800 136.52700 1.000 98.09860 382 LYS B CA 1
ATOM 6264 C C . LYS B 1 366 ? -7.18200 83.48300 135.09800 1.000 101.82010 382 LYS B C 1
ATOM 6265 O O . LYS B 1 366 ? -6.86600 84.35300 134.27800 1.000 105.41264 382 LYS B O 1
ATOM 6271 N N . PHE B 1 367 ? -7.23800 82.18700 134.77800 1.000 104.13091 383 PHE B N 1
ATOM 6272 C CA . PHE B 1 367 ? -6.98200 81.75500 133.40700 1.000 82.81782 383 PHE B CA 1
ATOM 6273 C C . PHE B 1 367 ? -8.15600 82.09200 132.50100 1.000 91.38727 383 PHE B C 1
ATOM 6274 O O . PHE B 1 367 ? -7.96900 82.60700 131.39100 1.000 100.53047 383 PHE B O 1
ATOM 6282 N N . LYS B 1 368 ? -9.37800 81.78100 132.94800 1.000 68.09764 384 LYS B N 1
ATOM 6283 C CA . LYS B 1 368 ? -10.55400 82.07300 132.13600 1.000 81.10183 384 LYS B CA 1
ATOM 6284 C C . LYS B 1 368 ? -10.59500 83.54600 131.75900 1.000 84.92597 384 LYS B C 1
ATOM 6285 O O . LYS B 1 368 ? -10.89300 83.89100 130.61400 1.000 120.56709 384 LYS B O 1
ATOM 6291 N N . GLU B 1 369 ? -10.26600 84.42600 132.70300 1.000 83.14155 385 GLU B N 1
ATOM 6292 C CA . GLU B 1 369 ? -10.21500 85.85000 132.39900 1.000 89.45020 385 GLU B CA 1
ATOM 6293 C C . GLU B 1 369 ? -9.12800 86.14900 131.37900 1.000 91.81364 385 GLU B C 1
ATOM 6294 O O . GLU B 1 369 ? -9.30000 87.01100 130.51000 1.000 87.43417 385 GLU B O 1
ATOM 6300 N N . TYR B 1 370 ? -8.00000 85.44200 131.46900 1.000 98.24073 386 TYR B N 1
ATOM 6301 C CA . TYR B 1 370 ? -6.91200 85.67300 130.52600 1.000 106.50751 386 TYR B CA 1
ATOM 6302 C C . TYR B 1 370 ? -7.27000 85.15700 129.13700 1.000 98.51708 386 TYR B C 1
ATOM 6303 O O . TYR B 1 370 ? -6.98800 85.81800 128.13100 1.000 81.05972 386 TYR B O 1
ATOM 6312 N N . ALA B 1 371 ? -7.89500 83.98200 129.05800 1.000 83.52844 387 ALA B N 1
ATOM 6313 C CA . ALA B 1 371 ? -8.34400 83.49100 127.76100 1.000 80.39385 387 ALA B CA 1
ATOM 6314 C C . ALA B 1 371 ? -9.45200 84.37300 127.20600 1.000 75.27218 387 ALA B C 1
ATOM 6315 O O . ALA B 1 371 ? -9.42700 84.75000 126.02900 1.000 121.35139 387 ALA B O 1
ATOM 6317 N N A ARG B 1 372 ? -10.40900 84.74600 128.05100 0.570 79.59639 388 ARG B N 1
ATOM 6318 N N B ARG B 1 372 ? -10.44800 84.69400 128.03900 0.430 79.45426 388 ARG B N 1
ATOM 6319 C CA A ARG B 1 372 ? -11.55200 85.51900 127.58700 0.570 84.27326 388 ARG B CA 1
ATOM 6320 C CA B ARG B 1 372 ? -11.55100 85.55000 127.60900 0.430 84.48381 388 ARG B CA 1
ATOM 6321 C C A ARG B 1 372 ? -11.13200 86.91300 127.11600 0.570 88.62905 388 ARG B C 1
ATOM 6322 C C B ARG B 1 372 ? -11.04500 86.85800 127.01600 0.430 88.67642 388 ARG B C 1
ATOM 6323 O O A ARG B 1 372 ? -11.80300 87.50600 126.26500 0.570 98.33021 388 ARG B O 1
ATOM 6324 O O B ARG B 1 372 ? -11.56700 87.33600 126.00300 0.430 94.59029 388 ARG B O 1
ATOM 6339 N N . THR B 1 373 ? -10.01200 87.43900 127.62100 1.000 84.10482 389 THR B N 1
ATOM 6340 C CA . THR B 1 373 ? -9.48500 88.71400 127.14200 1.000 95.47987 389 THR B CA 1
ATOM 6341 C C . THR B 1 373 ? -8.59100 88.53500 125.91800 1.000 97.60644 389 THR B C 1
ATOM 6342 O O . THR B 1 373 ? -8.60400 89.37800 125.01600 1.000 102.43333 389 THR B O 1
ATOM 6346 N N . THR B 1 374 ? -7.79500 87.46300 125.88000 1.000 115.82705 390 THR B N 1
ATOM 6347 C CA . THR B 1 374 ? -7.03900 87.12900 124.67400 1.000 113.77943 390 THR B CA 1
ATOM 6348 C C . THR B 1 374 ? -7.96700 86.93900 123.47800 1.000 114.45056 390 THR B C 1
ATOM 6349 O O . THR B 1 374 ? -7.67000 87.39500 122.36400 1.000 98.44075 390 THR B O 1
ATOM 6353 N N . ALA B 1 375 ? -9.09500 86.25900 123.69300 1.000 84.66805 391 ALA B N 1
ATOM 6354 C CA . ALA B 1 375 ? -10.10300 86.12900 122.64900 1.000 83.53896 391 ALA B CA 1
ATOM 6355 C C . ALA B 1 375 ? -10.58300 87.49800 122.17200 1.000 94.85874 391 ALA B C 1
ATOM 6356 O O . ALA B 1 375 ? -10.66100 87.75300 120.96500 1.000 115.42173 391 ALA B O 1
ATOM 6358 N N . GLU B 1 376 ? -10.89400 88.40000 123.10900 1.000 86.66302 392 GLU B N 1
ATOM 6359 C CA . GLU B 1 376 ? -11.30100 89.75700 122.74200 1.000 81.23342 392 GLU B CA 1
ATOM 6360 C C . GLU B 1 376 ? -10.23300 90.45200 121.90700 1.000 87.61840 392 GLU B C 1
ATOM 6361 O O . GLU B 1 376 ? -10.55200 91.20500 120.98300 1.000 110.87119 392 GLU B O 1
ATOM 6367 N N . LYS B 1 377 ? -8.95900 90.24200 122.24700 1.000 100.52258 393 LYS B N 1
ATOM 6368 C CA . LYS B 1 377 ? -7.87300 90.85200 121.48900 1.000 98.57234 393 LYS B CA 1
ATOM 6369 C C . LYS B 1 377 ? -7.76000 90.26200 120.09200 1.000 110.00266 393 LYS B C 1
ATOM 6370 O O . LYS B 1 377 ? -7.35600 90.96200 119.15600 1.000 101.78852 393 LYS B O 1
ATOM 6376 N N . TYR B 1 378 ? -8.10300 88.98300 119.93400 1.000 98.36969 394 TYR B N 1
ATOM 6377 C CA . TYR B 1 378 ? -8.07800 88.34700 118.62200 1.000 85.50499 394 TYR B CA 1
ATOM 6378 C C . TYR B 1 378 ? -9.05800 89.02700 117.67500 1.000 104.70992 394 TYR B C 1
ATOM 6379 O O . TYR B 1 378 ? -8.69000 89.47000 116.58200 1.000 105.15998 394 TYR B O 1
ATOM 6388 N N . VAL B 1 379 ? -10.32700 89.09900 118.07800 1.000 108.26824 395 VAL B N 1
ATOM 6389 C CA . VAL B 1 379 ? -11.33300 89.75500 117.25300 1.000 92.84008 395 VAL B CA 1
ATOM 6390 C C . VAL B 1 379 ? -11.02000 91.23600 117.08200 1.000 99.81986 395 VAL B C 1
ATOM 6391 O O . VAL B 1 379 ? -11.40000 91.84800 116.07700 1.000 129.25760 395 VAL B O 1
ATOM 6395 N N . GLU B 1 380 ? -10.32900 91.83800 118.05300 1.000 98.02754 396 GLU B N 1
ATOM 6396 C CA . GLU B 1 380 ? -9.93200 93.23700 117.92700 1.000 97.19850 396 GLU B CA 1
ATOM 6397 C C . GLU B 1 380 ? -9.01600 93.44600 116.72700 1.000 113.92945 396 GLU B C 1
ATOM 6398 O O . GLU B 1 380 ? -9.15300 94.43400 115.99600 1.000 147.74666 396 GLU B O 1
ATOM 6404 N N . LEU B 1 381 ? -8.08500 92.52000 116.49900 1.000 105.99429 397 LEU B N 1
ATOM 6405 C CA . LEU B 1 381 ? -7.10900 92.66400 115.42400 1.000 118.58790 397 LEU B CA 1
ATOM 6406 C C . LEU B 1 381 ? -7.56300 91.99700 114.13000 1.000 121.85145 397 LEU B C 1
ATOM 6407 O O . LEU B 1 381 ? -7.47000 92.59800 113.05600 1.000 146.88077 397 LEU B O 1
ATOM 6412 N N . TYR B 1 382 ? -8.07200 90.77100 114.21400 1.000 103.54136 398 TYR B N 1
ATOM 6413 C CA . TYR B 1 382 ? -8.27100 89.92700 113.04000 1.000 92.04788 398 TYR B CA 1
ATOM 6414 C C . TYR B 1 382 ? -9.65200 89.28600 113.05100 1.000 121.08031 398 TYR B C 1
ATOM 6415 O O . TYR B 1 382 ? -9.79800 88.07000 112.91100 1.000 115.31119 398 TYR B O 1
ATOM 6424 N N . ASP B 1 383 ? -10.69900 90.10300 113.18400 1.000 135.00040 399 ASP B N 1
ATOM 6425 C CA . ASP B 1 383 ? -12.04700 89.55100 113.12800 1.000 122.40941 399 ASP B CA 1
ATOM 6426 C C . ASP B 1 383 ? -12.34000 88.95100 111.76600 1.000 121.04872 399 ASP B C 1
ATOM 6427 O O . ASP B 1 383 ? -13.30300 88.19000 111.63100 1.000 131.11309 399 ASP B O 1
ATOM 6432 N N . TRP B 1 384 ? -11.52300 89.27300 110.75700 1.000 121.19874 400 TRP B N 1
ATOM 6433 C CA . TRP B 1 384 ? -11.74800 88.76700 109.41000 1.000 106.21537 400 TRP B CA 1
ATOM 6434 C C . TRP B 1 384 ? -11.31700 87.31600 109.25100 1.000 113.92419 400 TRP B C 1
ATOM 6435 O O . TRP B 1 384 ? -11.91200 86.58400 108.45100 1.000 146.94920 400 TRP B O 1
ATOM 6446 N N . TYR B 1 385 ? -10.28500 86.88900 109.97200 1.000 114.89799 401 TYR B N 1
ATOM 6447 C CA . TYR B 1 385 ? -9.87900 85.48800 109.99800 1.000 110.55799 401 TYR B CA 1
ATOM 6448 C C . TYR B 1 385 ? -10.63700 84.77900 111.12000 1.000 114.21106 401 TYR B C 1
ATOM 6449 O O . TYR B 1 385 ? -10.46200 85.09700 112.30100 1.000 107.38393 401 TYR B O 1
ATOM 6458 N N . TYR B 1 386 ? -11.50700 83.84100 110.74600 1.000 116.12445 402 TYR B N 1
ATOM 6459 C CA . TYR B 1 386 ? -12.24900 83.07100 111.73600 1.000 121.85145 402 TYR B CA 1
ATOM 6460 C C . TYR B 1 386 ? -11.29600 82.17700 112.52100 1.000 119.24851 402 TYR B C 1
ATOM 6461 O O . TYR B 1 386 ? -10.45100 81.49700 111.93600 1.000 126.26514 402 TYR B O 1
ATOM 6470 N N . MET B 1 387 ? -11.44600 82.15400 113.84400 1.000 121.82513 403 MET B N 1
ATOM 6471 C CA . MET B 1 387 ? -10.50000 81.41000 114.66900 1.000 118.34050 403 MET B CA 1
ATOM 6472 C C . MET B 1 387 ? -10.71500 79.91000 114.51200 1.000 105.97586 403 MET B C 1
ATOM 6473 O O . MET B 1 387 ? -11.85000 79.42700 114.47800 1.000 87.29994 403 MET B O 1
ATOM 6478 N N . SER B 1 388 ? -9.61000 79.17900 114.39800 1.000 103.60190 404 SER B N 1
ATOM 6479 C CA . SER B 1 388 ? -9.65700 77.73000 114.27500 1.000 101.73325 404 SER B CA 1
ATOM 6480 C C . SER B 1 388 ? -10.29500 77.09400 115.50800 1.000 102.75443 404 SER B C 1
ATOM 6481 O O . SER B 1 388 ? -10.37800 77.69500 116.58100 1.000 144.60155 404 SER B O 1
ATOM 6484 N N . SER B 1 389 ? -10.76400 75.85800 115.33100 1.000 85.85240 405 SER B N 1
ATOM 6485 C CA . SER B 1 389 ? -11.44800 75.15200 116.41300 1.000 122.20939 405 SER B CA 1
ATOM 6486 C C . SER B 1 389 ? -10.54700 74.96600 117.63300 1.000 126.58623 405 SER B C 1
ATOM 6487 O O . SER B 1 389 ? -11.02900 74.96600 118.77200 1.000 133.98975 405 SER B O 1
ATOM 6490 N N . THR B 1 390 ? -9.24400 74.76800 117.41800 1.000 102.63599 406 THR B N 1
ATOM 6491 C CA . THR B 1 390 ? -8.32500 74.65700 118.54800 1.000 98.78026 406 THR B CA 1
ATOM 6492 C C . THR B 1 390 ? -8.17600 75.98600 119.28000 1.000 113.76101 406 THR B C 1
ATOM 6493 O O . THR B 1 390 ? -8.11100 76.01500 120.51500 1.000 123.69115 406 THR B O 1
ATOM 6497 N N . VAL B 1 391 ? -8.10200 77.09500 118.54400 1.000 104.24408 407 VAL B N 1
ATOM 6498 C CA . VAL B 1 391 ? -8.02700 78.39100 119.20800 1.000 83.78636 407 VAL B CA 1
ATOM 6499 C C . VAL B 1 391 ? -9.34200 78.70000 119.91400 1.000 96.24838 407 VAL B C 1
ATOM 6500 O O . VAL B 1 391 ? -9.34900 79.25100 121.02000 1.000 107.76818 407 VAL B O 1
ATOM 6504 N N . HIS B 1 392 ? -10.47300 78.36200 119.28700 1.000 88.91592 408 HIS B N 1
ATOM 6505 C CA . HIS B 1 392 ? -11.76500 78.48700 119.96300 1.000 96.53526 408 HIS B CA 1
ATOM 6506 C C . HIS B 1 392 ? -11.80900 77.64200 121.23200 1.000 105.56266 408 HIS B C 1
ATOM 6507 O O . HIS B 1 392 ? -12.14700 78.14000 122.31200 1.000 116.52976 408 HIS B O 1
ATOM 6514 N N . LYS B 1 393 ? -11.46800 76.35700 121.11400 1.000 97.48537 409 LYS B N 1
ATOM 6515 C CA . LYS B 1 393 ? -11.52400 75.45600 122.26000 1.000 84.24431 409 LYS B CA 1
ATOM 6516 C C . LYS B 1 393 ? -10.65400 75.95300 123.39300 1.000 90.96617 409 LYS B C 1
ATOM 6517 O O . LYS B 1 393 ? -10.99300 75.79000 124.56800 1.000 114.57426 409 LYS B O 1
ATOM 6523 N N . LEU B 1 394 ? -9.52400 76.56200 123.06200 1.000 82.35198 410 LEU B N 1
ATOM 6524 C CA . LEU B 1 394 ? -8.60700 77.01600 124.09500 1.000 82.83888 410 LEU B CA 1
ATOM 6525 C C . LEU B 1 394 ? -9.15400 78.26200 124.78500 1.000 86.51300 410 LEU B C 1
ATOM 6526 O O . LEU B 1 394 ? -9.38300 78.26700 125.99700 1.000 113.77154 410 LEU B O 1
ATOM 6531 N N . LEU B 1 395 ? -9.35900 79.33800 124.02600 1.000 95.61410 411 LEU B N 1
ATOM 6532 C CA . LEU B 1 395 ? -9.73900 80.61300 124.62700 1.000 87.82106 411 LEU B CA 1
ATOM 6533 C C . LEU B 1 395 ? -11.13000 80.55200 125.25500 1.000 106.35486 411 LEU B C 1
ATOM 6534 O O . LEU B 1 395 ? -11.35700 81.13300 126.32300 1.000 129.45500 411 LEU B O 1
ATOM 6539 N N . ILE B 1 396 ? -12.08000 79.89300 124.59700 1.000 78.44362 412 ILE B N 1
ATOM 6540 C CA . ILE B 1 396 ? -13.46800 79.92600 125.05400 1.000 87.72368 412 ILE B CA 1
ATOM 6541 C C . ILE B 1 396 ? -13.77400 78.79000 126.03300 1.000 87.21309 412 ILE B C 1
ATOM 6542 O O . ILE B 1 396 ? -14.43600 79.00700 127.05100 1.000 130.54460 412 ILE B O 1
ATOM 6547 N N . HIS B 1 397 ? -13.29200 77.57300 125.78000 1.000 93.58227 413 HIS B N 1
ATOM 6548 C CA . HIS B 1 397 ? -13.56300 76.42900 126.64600 1.000 102.15435 413 HIS B CA 1
ATOM 6549 C C . HIS B 1 397 ? -12.31800 75.93000 127.37900 1.000 109.63420 413 HIS B C 1
ATOM 6550 O O . HIS B 1 397 ? -12.34100 74.83600 127.94700 1.000 86.54722 413 HIS B O 1
ATOM 6557 N N . GLY B 1 398 ? -11.22900 76.68900 127.38000 1.000 107.38919 414 GLY B N 1
ATOM 6558 C CA . GLY B 1 398 ? -10.00600 76.18600 127.97500 1.000 85.39971 414 GLY B CA 1
ATOM 6559 C C . GLY B 1 398 ? -9.99100 76.20300 129.48200 1.000 112.35821 414 GLY B C 1
ATOM 6560 O O . GLY B 1 398 ? -9.44300 75.29300 130.11300 1.000 112.93459 414 GLY B O 1
ATOM 6561 N N . GLY B 1 399 ? -10.58300 77.24300 130.06900 1.000 123.76221 415 GLY B N 1
ATOM 6562 C CA . GLY B 1 399 ? -10.67900 77.29500 131.51700 1.000 97.38273 415 GLY B CA 1
ATOM 6563 C C . GLY B 1 399 ? -11.35600 76.06500 132.08300 1.000 98.92765 415 GLY B C 1
ATOM 6564 O O . GLY B 1 399 ? -10.85200 75.43700 133.01600 1.000 100.59101 415 GLY B O 1
ATOM 6565 N N . ASP B 1 400 ? -12.49300 75.68000 131.49900 1.000 97.52748 416 ASP B N 1
ATOM 6566 C CA . ASP B 1 400 ? -13.21500 74.52000 132.00900 1.000 88.52904 416 ASP B CA 1
ATOM 6567 C C . ASP B 1 400 ? -12.41300 73.23800 131.81600 1.000 91.72942 416 ASP B C 1
ATOM 6568 O O . ASP B 1 400 ? -12.39600 72.37800 132.70100 1.000 117.53251 416 ASP B O 1
ATOM 6573 N N . ILE B 1 401 ? -11.72400 73.09900 130.68300 1.000 108.82884 417 ILE B N 1
ATOM 6574 C CA . ILE B 1 401 ? -10.93000 71.89400 130.43800 1.000 108.82621 417 ILE B CA 1
ATOM 6575 C C . ILE B 1 401 ? -9.82800 71.76000 131.48400 1.000 97.85121 417 ILE B C 1
ATOM 6576 O O . ILE B 1 401 ? -9.61200 70.67700 132.04400 1.000 83.20734 417 ILE B O 1
ATOM 6581 N N . ILE B 1 402 ? -9.10700 72.85700 131.75000 1.000 97.00110 418 ILE B N 1
ATOM 6582 C CA . ILE B 1 402 ? -8.18000 72.90300 132.88200 1.000 78.08831 418 ILE B CA 1
ATOM 6583 C C . ILE B 1 402 ? -8.87500 72.44400 134.15300 1.000 88.90803 418 ILE B C 1
ATOM 6584 O O . ILE B 1 402 ? -8.41300 71.52900 134.84600 1.000 90.43190 418 ILE B O 1
ATOM 6589 N N . ALA B 1 403 ? -10.02000 73.06600 134.45700 1.000 98.89607 419 ALA B N 1
ATOM 6590 C CA . ALA B 1 403 ? -10.67600 72.85400 135.74200 1.000 87.84737 419 ALA B CA 1
ATOM 6591 C C . ALA B 1 403 ? -11.03800 71.39500 135.95200 1.000 70.08209 419 ALA B C 1
ATOM 6592 O O . ALA B 1 403 ? -10.95400 70.88900 137.07300 1.000 131.22889 419 ALA B O 1
ATOM 6594 N N . GLU B 1 404 ? -11.41600 70.69300 134.88800 1.000 85.76818 420 GLU B N 1
ATOM 6595 C CA . GLU B 1 404 ? -11.72900 69.27500 134.98700 1.000 91.02670 420 GLU B CA 1
ATOM 6596 C C . GLU B 1 404 ? -10.53400 68.39400 134.64500 1.000 90.81089 420 GLU B C 1
ATOM 6597 O O . GLU B 1 404 ? -10.72900 67.23700 134.25700 1.000 83.35210 420 GLU B O 1
ATOM 6603 N N . ASN B 1 405 ? -9.31100 68.92000 134.77400 1.000 73.71410 421 ASN B N 1
ATOM 6604 C CA . ASN B 1 405 ? -8.07000 68.16400 134.55600 1.000 88.25269 421 ASN B CA 1
ATOM 6605 C C . ASN B 1 405 ? -8.17200 67.27400 133.32400 1.000 98.42233 421 ASN B C 1
ATOM 6606 O O . ASN B 1 405 ? -7.93000 66.06600 133.37400 1.000 100.81472 421 ASN B O 1
ATOM 6611 N N . ALA B 1 406 ? -8.57900 67.88300 132.21200 1.000 104.24145 422 ALA B N 1
ATOM 6612 C CA . ALA B 1 406 ? -8.80000 67.18600 130.95000 1.000 102.37543 422 ALA B CA 1
ATOM 6613 C C . ALA B 1 406 ? -7.77900 67.61900 129.90200 1.000 106.98651 422 ALA B C 1
ATOM 6614 O O . ALA B 1 406 ? -8.09500 67.79400 128.72300 1.000 103.66769 422 ALA B O 1
ATOM 6616 N N . ILE B 1 407 ? -6.53500 67.78400 130.33400 1.000 107.36550 423 ILE B N 1
ATOM 6617 C CA . ILE B 1 407 ? -5.42900 68.17000 129.47100 1.000 90.33715 423 ILE B CA 1
ATOM 6618 C C . ILE B 1 407 ? -4.46000 67.00000 129.41100 1.000 104.38357 423 ILE B C 1
ATOM 6619 O O . ILE B 1 407 ? -4.13200 66.40500 130.44400 1.000 116.82717 423 ILE B O 1
ATOM 6624 N N . VAL B 1 408 ? -4.03800 66.64400 128.20600 1.000 101.01211 424 VAL B N 1
ATOM 6625 C CA . VAL B 1 408 ? -3.28300 65.41900 127.97300 1.000 88.24479 424 VAL B CA 1
ATOM 6626 C C . VAL B 1 408 ? -1.83900 65.80300 127.67800 1.000 107.28392 424 VAL B C 1
ATOM 6627 O O . VAL B 1 408 ? -1.58400 66.49300 126.68200 1.000 157.92946 424 VAL B O 1
ATOM 6631 N N . PRO B 1 409 ? -0.87300 65.41200 128.50900 1.000 97.51432 425 PRO B N 1
ATOM 6632 C CA . PRO B 1 409 ? 0.53200 65.69600 128.20400 1.000 100.12779 425 PRO B CA 1
ATOM 6633 C C . PRO B 1 409 ? 1.22800 64.59600 127.42000 1.000 118.25102 425 PRO B C 1
ATOM 6634 O O . PRO B 1 409 ? 2.41000 64.75200 127.09100 1.000 123.95960 425 PRO B O 1
ATOM 6638 N N . ILE B 1 410 ? 0.54000 63.48500 127.14300 1.000 130.54197 426 ILE B N 1
ATOM 6639 C CA . ILE B 1 410 ? 1.07600 62.50600 126.20900 1.000 132.71854 426 ILE B CA 1
ATOM 6640 C C . ILE B 1 410 ? 1.28800 63.20400 124.87900 1.000 132.78171 426 ILE B C 1
ATOM 6641 O O . ILE B 1 410 ? 0.41200 63.93200 124.39200 1.000 146.20964 426 ILE B O 1
ATOM 6646 N N . GLY B 1 411 ? 2.45000 62.99700 124.28600 1.000 123.00949 427 GLY B N 1
ATOM 6647 C CA . GLY B 1 411 ? 2.76800 63.70200 123.06700 1.000 126.68361 427 GLY B CA 1
ATOM 6648 C C . GLY B 1 411 ? 3.92900 64.62800 123.32900 1.000 124.85444 427 GLY B C 1
ATOM 6649 O O . GLY B 1 411 ? 5.05000 64.34000 122.90100 1.000 158.24792 427 GLY B O 1
ATOM 6650 N N . SER B 1 412 ? 3.69200 65.73700 124.03600 1.000 126.94154 428 SER B N 1
ATOM 6651 C CA . SER B 1 412 ? 4.81700 66.58000 124.42000 1.000 128.98389 428 SER B CA 1
ATOM 6652 C C . SER B 1 412 ? 5.81000 65.78000 125.24200 1.000 133.28703 428 SER B C 1
ATOM 6653 O O . SER B 1 412 ? 7.02800 65.92300 125.07700 1.000 150.37329 428 SER B O 1
ATOM 6656 N N . LEU B 1 413 ? 5.30600 64.91500 126.12300 1.000 131.89739 429 LEU B N 1
ATOM 6657 C CA . LEU B 1 413 ? 6.19400 64.04600 126.87900 1.000 134.29768 429 LEU B CA 1
ATOM 6658 C C . LEU B 1 413 ? 6.88100 63.04700 125.95500 1.000 135.35044 429 LEU B C 1
ATOM 6659 O O . LEU B 1 413 ? 8.07900 62.77700 126.10400 1.000 138.69558 429 LEU B O 1
ATOM 6664 N N . SER B 1 414 ? 6.14500 62.50800 124.97800 1.000 128.06535 430 SER B N 1
ATOM 6665 C CA . SER B 1 414 ? 6.75800 61.62300 123.99200 1.000 135.60836 430 SER B CA 1
ATOM 6666 C C . SER B 1 414 ? 7.80500 62.35500 123.16200 1.000 144.99896 430 SER B C 1
ATOM 6667 O O . SER B 1 414 ? 8.81100 61.75700 122.76100 1.000 142.53551 430 SER B O 1
ATOM 6670 N N . GLU B 1 415 ? 7.58200 63.64200 122.88700 1.000 146.00435 431 GLU B N 1
ATOM 6671 C CA . GLU B 1 415 ? 8.55200 64.41600 122.11900 1.000 138.04813 431 GLU B CA 1
ATOM 6672 C C . GLU B 1 415 ? 9.80900 64.68800 122.93400 1.000 150.42593 431 GLU B C 1
ATOM 6673 O O . GLU B 1 415 ? 10.92600 64.46000 122.45600 1.000 149.67584 431 GLU B O 1
ATOM 6679 N N . GLU B 1 416 ? 9.65200 65.18800 124.16400 1.000 158.17686 432 GLU B N 1
ATOM 6680 C CA . GLU B 1 416 ? 10.82100 65.41100 125.00900 1.000 161.43251 432 GLU B CA 1
ATOM 6681 C C . GLU B 1 416 ? 11.60900 64.12400 125.21600 1.000 154.23691 432 GLU B C 1
ATOM 6682 O O . GLU B 1 416 ? 12.84100 64.16000 125.30400 1.000 144.96475 432 GLU B O 1
ATOM 6688 N N . ALA B 1 417 ? 10.92300 62.98000 125.26800 1.000 149.42318 433 ALA B N 1
ATOM 6689 C CA . ALA B 1 417 ? 11.62300 61.70200 125.33300 1.000 145.34111 433 ALA B CA 1
ATOM 6690 C C . ALA B 1 417 ? 12.38400 61.42700 124.04200 1.000 148.39148 433 ALA B C 1
ATOM 6691 O O . ALA B 1 417 ? 13.56000 61.04800 124.07300 1.000 174.32353 433 ALA B O 1
ATOM 6693 N N . SER B 1 418 ? 11.72100 61.60500 122.89400 1.000 139.40619 434 SER B N 1
ATOM 6694 C CA . SER B 1 418 ? 12.36900 61.36300 121.60600 1.000 157.63206 434 SER B CA 1
ATOM 6695 C C . SER B 1 418 ? 13.59000 62.25600 121.41300 1.000 148.20988 434 SER B C 1
ATOM 6696 O O . SER B 1 418 ? 14.64600 61.78800 120.97200 1.000 147.74929 434 SER B O 1
ATOM 6699 N N . GLU B 1 419 ? 13.46000 63.54700 121.73700 1.000 154.49747 435 GLU B N 1
ATOM 6700 C CA . GLU B 1 419 ? 14.59600 64.46300 121.66700 1.000 148.75205 435 GLU B CA 1
ATOM 6701 C C . GLU B 1 419 ? 15.71400 64.04600 122.61300 1.000 149.20473 435 GLU B C 1
ATOM 6702 O O . GLU B 1 419 ? 16.88800 64.32300 122.34400 1.000 174.81570 435 GLU B O 1
ATOM 6708 N N . ALA B 1 420 ? 15.37500 63.38700 123.72100 1.000 146.51757 436 ALA B N 1
ATOM 6709 C CA . ALA B 1 420 ? 16.36100 63.01300 124.72600 1.000 155.96344 436 ALA B CA 1
ATOM 6710 C C . ALA B 1 420 ? 17.06000 61.70200 124.40800 1.000 173.27341 436 ALA B C 1
ATOM 6711 O O . ALA B 1 420 ? 18.12600 61.43100 124.97400 1.000 172.81809 436 ALA B O 1
ATOM 6713 N N . ARG B 1 421 ? 16.48400 60.88200 123.52900 1.000 186.49604 437 ARG B N 1
ATOM 6714 C CA . ARG B 1 421 ? 17.18300 59.69200 123.06300 1.000 192.59414 437 ARG B CA 1
ATOM 6715 C C . ARG B 1 421 ? 18.23800 60.05700 122.03000 1.000 194.72335 437 ARG B C 1
ATOM 6716 O O . ARG B 1 421 ? 19.35900 59.53800 122.07200 1.000 210.29363 437 ARG B O 1
ATOM 6724 N N . ASN B 1 422 ? 17.88800 60.94600 121.09600 1.000 176.99754 438 ASN B N 1
ATOM 6725 C CA . ASN B 1 422 ? 18.85300 61.42100 120.11300 1.000 182.58505 438 ASN B CA 1
ATOM 6726 C C . ASN B 1 422 ? 20.07800 62.03800 120.77600 1.000 184.39053 438 ASN B C 1
ATOM 6727 O O . ASN B 1 422 ? 21.17000 62.02400 120.19400 1.000 194.93653 438 ASN B O 1
ATOM 6732 N N . LYS B 1 423 ? 19.92200 62.58300 121.98600 1.000 169.65982 439 LYS B N 1
ATOM 6733 C CA . LYS B 1 423 ? 21.07200 63.11800 122.70800 1.000 166.10149 439 LYS B CA 1
ATOM 6734 C C . LYS B 1 423 ? 21.86700 62.01200 123.39000 1.000 168.59916 439 LYS B C 1
ATOM 6735 O O . LYS B 1 423 ? 23.10300 62.03900 123.38500 1.000 161.92994 439 LYS B O 1
ATOM 6741 N N . ASP B 1 424 ? 21.17900 61.03500 123.98500 1.000 173.04706 440 ASP B N 1
ATOM 6742 C CA . ASP B 1 424 ? 21.88400 59.88500 124.53900 1.000 183.75361 440 ASP B CA 1
ATOM 6743 C C . ASP B 1 424 ? 22.56100 59.07500 123.44300 1.000 199.16335 440 ASP B C 1
ATOM 6744 O O . ASP B 1 424 ? 23.67200 58.56800 123.63500 1.000 196.60515 440 ASP B O 1
ATOM 6749 N N . PHE B 1 425 ? 21.90300 58.93400 122.29100 1.000 209.28825 441 PHE B N 1
ATOM 6750 C CA . PHE B 1 425 ? 22.52100 58.21900 121.18200 1.000 209.60671 441 PHE B CA 1
ATOM 6751 C C . PHE B 1 425 ? 23.78600 58.92700 120.71700 1.000 208.81714 441 PHE B C 1
ATOM 6752 O O . PHE B 1 425 ? 24.77800 58.27700 120.37800 1.000 227.40884 441 PHE B O 1
ATOM 6760 N N . ARG B 1 426 ? 23.77400 60.26100 120.71000 1.000 189.41218 442 ARG B N 1
ATOM 6761 C CA . ARG B 1 426 ? 24.94900 61.01200 120.29000 1.000 170.22304 442 ARG B CA 1
ATOM 6762 C C . ARG B 1 426 ? 26.08100 60.92300 121.30200 1.000 180.75325 442 ARG B C 1
ATOM 6763 O O . ARG B 1 426 ? 27.24600 61.10200 120.93400 1.000 180.15844 442 ARG B O 1
ATOM 6771 N N . ARG B 1 427 ? 25.76100 60.64900 122.56700 1.000 189.84645 443 ARG B N 1
ATOM 6772 C CA . ARG B 1 427 ? 26.75900 60.49300 123.61800 1.000 187.26719 443 ARG B CA 1
ATOM 6773 C C . ARG B 1 427 ? 27.20700 59.04500 123.77700 1.000 181.96129 443 ARG B C 1
ATOM 6774 O O . ARG B 1 427 ? 28.39600 58.78700 123.99400 1.000 170.28094 443 ARG B O 1
ATOM 6782 N N . PHE B 1 428 ? 26.27100 58.09400 123.70100 1.000 186.82240 444 PHE B N 1
ATOM 6783 C CA . PHE B 1 428 ? 26.63600 56.68500 123.80800 1.000 188.23310 444 PHE B CA 1
ATOM 6784 C C . PHE B 1 428 ? 27.38200 56.20900 122.56500 1.000 196.22616 444 PHE B C 1
ATOM 6785 O O . PHE B 1 428 ? 28.29000 55.37400 122.66400 1.000 202.17950 444 PHE B O 1
ATOM 6793 N N . ARG B 1 429 ? 27.00700 56.71800 121.38500 1.000 192.10461 445 ARG B N 1
ATOM 6794 C CA . ARG B 1 429 ? 27.70000 56.33600 120.15600 1.000 172.59701 445 ARG B CA 1
ATOM 6795 C C . ARG B 1 429 ? 29.17900 56.67900 120.22800 1.000 176.01321 445 ARG B C 1
ATOM 6796 O O . ARG B 1 429 ? 30.02200 55.93500 119.71300 1.000 215.94431 445 ARG B O 1
ATOM 6804 N N . GLU B 1 430 ? 29.51800 57.78600 120.88500 1.000 176.48432 446 GLU B N 1
ATOM 6805 C CA . GLU B 1 430 ? 30.91000 58.20800 120.97800 1.000 182.13500 446 GLU B CA 1
ATOM 6806 C C . GLU B 1 430 ? 31.72800 57.32800 121.91400 1.000 179.77682 446 GLU B C 1
ATOM 6807 O O . GLU B 1 430 ? 32.92900 57.56800 122.08200 1.000 182.65348 446 GLU B O 1
ATOM 6813 N N . HIS B 1 431 ? 31.10400 56.31800 122.51600 1.000 176.68434 447 HIS B N 1
ATOM 6814 C CA . HIS B 1 431 ? 31.83900 55.35600 123.32700 1.000 198.78173 447 HIS B CA 1
ATOM 6815 C C . HIS B 1 431 ? 31.24700 53.95300 123.20900 1.000 205.17723 447 HIS B C 1
ATOM 6816 O O . HIS B 1 431 ? 31.71300 53.04200 123.90400 1.000 205.00879 447 HIS B O 1
ATOM 6823 N N . HIS B 1 432 ? 30.30400 53.72600 122.29500 1.000 209.51986 448 HIS B N 1
ATOM 6824 C CA . HIS B 1 432 ? 29.71600 52.41000 122.09800 1.000 211.23849 448 HIS B CA 1
ATOM 6825 C C . HIS B 1 432 ? 29.32200 52.25000 120.63700 1.000 206.56161 448 HIS B C 1
ATOM 6826 O O . HIS B 1 432 ? 29.19100 53.22800 119.89600 1.000 211.93594 448 HIS B O 1
ATOM 6833 N N . SER B 1 433 ? 29.13800 51.00000 120.22600 1.000 203.77970 449 SER B N 1
ATOM 6834 C CA . SER B 1 433 ? 28.66600 50.73400 118.87900 1.000 191.28872 449 SER B CA 1
ATOM 6835 C C . SER B 1 433 ? 27.17400 51.05300 118.76700 1.000 186.09600 449 SER B C 1
ATOM 6836 O O . SER B 1 433 ? 26.47500 51.26300 119.76100 1.000 202.28478 449 SER B O 1
ATOM 6839 N N . ARG B 1 434 ? 26.68400 51.06800 117.52600 1.000 183.44568 450 ARG B N 1
ATOM 6840 C CA . ARG B 1 434 ? 25.29600 51.44400 117.26600 1.000 185.50908 450 ARG B CA 1
ATOM 6841 C C . ARG B 1 434 ? 24.32500 50.40200 117.81000 1.000 201.93211 450 ARG B C 1
ATOM 6842 O O . ARG B 1 434 ? 23.33100 50.74800 118.45900 1.000 185.28011 450 ARG B O 1
ATOM 6850 N N . LYS B 1 435 ? 24.58700 49.11700 117.54000 1.000 239.14973 451 LYS B N 1
ATOM 6851 C CA . LYS B 1 435 ? 23.67200 48.06300 117.97000 1.000 249.86417 451 LYS B CA 1
ATOM 6852 C C . LYS B 1 435 ? 23.46600 48.07000 119.48000 1.000 248.80878 451 LYS B C 1
ATOM 6853 O O . LYS B 1 435 ? 22.38300 47.71300 119.95800 1.000 249.75626 451 LYS B O 1
ATOM 6859 N N . LYS B 1 436 ? 24.47500 48.48400 120.24500 1.000 241.10259 452 LYS B N 1
ATOM 6860 C CA . LYS B 1 436 ? 24.29800 48.61900 121.68600 1.000 229.72228 452 LYS B CA 1
ATOM 6861 C C . LYS B 1 436 ? 23.74600 49.98800 122.06500 1.000 211.77802 452 LYS B C 1
ATOM 6862 O O . LYS B 1 436 ? 22.89500 50.08700 122.95500 1.000 228.83270 452 LYS B O 1
ATOM 6868 N N . SER B 1 437 ? 24.21500 51.05000 121.40300 1.000 189.12268 453 SER B N 1
ATOM 6869 C CA . SER B 1 437 ? 23.72700 52.39200 121.70000 1.000 184.65635 453 SER B CA 1
ATOM 6870 C C . SER B 1 437 ? 22.25500 52.57300 121.35100 1.000 188.53313 453 SER B C 1
ATOM 6871 O O . SER B 1 437 ? 21.59800 53.44200 121.93500 1.000 156.46613 453 SER B O 1
ATOM 6874 N N . ARG B 1 438 ? 21.71500 51.77200 120.43000 1.000 194.28119 454 ARG B N 1
ATOM 6875 C CA . ARG B 1 438 ? 20.30100 51.90300 120.09800 1.000 194.88916 454 ARG B CA 1
ATOM 6876 C C . ARG B 1 438 ? 19.40900 51.36000 121.20700 1.000 198.45801 454 ARG B C 1
ATOM 6877 O O . ARG B 1 438 ? 18.26000 51.79800 121.34200 1.000 210.72790 454 ARG B O 1
ATOM 6885 N N . GLN B 1 439 ? 19.90400 50.41700 122.00700 1.000 192.00460 455 GLN B N 1
ATOM 6886 C CA . GLN B 1 439 ? 19.14400 49.92100 123.14800 1.000 191.30188 455 GLN B CA 1
ATOM 6887 C C . GLN B 1 439 ? 19.52300 50.60400 124.45400 1.000 195.77610 455 GLN B C 1
ATOM 6888 O O . GLN B 1 439 ? 18.65100 50.84400 125.29500 1.000 208.24865 455 GLN B O 1
ATOM 6894 N N . ALA B 1 440 ? 20.80800 50.92300 124.64400 1.000 182.64558 456 ALA B N 1
ATOM 6895 C CA . ALA B 1 440 ? 21.21900 51.68300 125.82100 1.000 170.82838 456 ALA B CA 1
ATOM 6896 C C . ALA B 1 440 ? 20.49500 53.02200 125.91000 1.000 170.25989 456 ALA B C 1
ATOM 6897 O O . ALA B 1 440 ? 20.31900 53.56000 127.00900 1.000 171.96536 456 ALA B O 1
ATOM 6899 N N . SER B 1 441 ? 20.07800 53.57700 124.77200 1.000 172.26013 457 SER B N 1
ATOM 6900 C CA . SER B 1 441 ? 19.25600 54.78100 124.79200 1.000 167.90434 457 SER B CA 1
ATOM 6901 C C . SER B 1 441 ? 17.82100 54.45500 125.19100 1.000 166.50944 457 SER B C 1
ATOM 6902 O O . SER B 1 441 ? 17.24800 55.11300 126.06700 1.000 161.63780 457 SER B O 1
ATOM 6905 N N . ASN B 1 442 ? 17.22800 53.43500 124.56200 1.000 168.41756 458 ASN B N 1
ATOM 6906 C CA . ASN B 1 442 ? 15.87700 53.02200 124.92800 1.000 165.49089 458 ASN B CA 1
ATOM 6907 C C . ASN B 1 442 ? 15.81000 52.55600 126.37400 1.000 162.61950 458 ASN B C 1
ATOM 6908 O O . ASN B 1 442 ? 14.78000 52.72500 127.03500 1.000 170.87575 458 ASN B O 1
ATOM 6913 N N . GLU B 1 443 ? 16.89300 51.96200 126.87800 1.000 182.73244 459 GLU B N 1
ATOM 6914 C CA . GLU B 1 443 ? 16.94700 51.55700 128.27700 1.000 197.06573 459 GLU B CA 1
ATOM 6915 C C . GLU B 1 443 ? 16.91200 52.76900 129.20100 1.000 194.54438 459 GLU B C 1
ATOM 6916 O O . GLU B 1 443 ? 16.18500 52.77900 130.20200 1.000 204.49820 459 GLU B O 1
ATOM 6922 N N . ASP B 1 444 ? 17.69800 53.80000 128.88300 1.000 179.53732 460 ASP B N 1
ATOM 6923 C CA . ASP B 1 444 ? 17.82500 54.94900 129.77400 1.000 178.14504 460 ASP B CA 1
ATOM 6924 C C . ASP B 1 444 ? 16.60700 55.86500 129.71000 1.000 168.07805 460 ASP B C 1
ATOM 6925 O O . ASP B 1 444 ? 16.21200 56.44400 130.72900 1.000 166.79105 460 ASP B O 1
ATOM 6930 N N . ILE B 1 445 ? 16.00400 56.01300 128.52900 1.000 158.14001 461 ILE B N 1
ATOM 6931 C CA . ILE B 1 445 ? 14.87900 56.93100 128.37900 1.000 138.97193 461 ILE B CA 1
ATOM 6932 C C . ILE B 1 445 ? 13.66200 56.42200 129.14400 1.000 149.62320 461 ILE B C 1
ATOM 6933 O O . ILE B 1 445 ? 12.95500 57.20000 129.79800 1.000 137.04275 461 ILE B O 1
ATOM 6938 N N . LEU B 1 446 ? 13.40300 55.11000 129.08700 1.000 164.81713 462 LEU B N 1
ATOM 6939 C CA . LEU B 1 446 ? 12.32400 54.53400 129.88600 1.000 168.40440 462 LEU B CA 1
ATOM 6940 C C . LEU B 1 446 ? 12.54300 54.78800 131.37200 1.000 163.40907 462 LEU B C 1
ATOM 6941 O O . LEU B 1 446 ? 11.59100 55.07800 132.10700 1.000 179.08726 462 LEU B O 1
ATOM 6946 N N . ASN B 1 447 ? 13.79000 54.68200 131.83400 1.000 149.26263 463 ASN B N 1
ATOM 6947 C CA . ASN B 1 447 ? 14.08200 54.93000 133.24200 1.000 144.54891 463 ASN B CA 1
ATOM 6948 C C . ASN B 1 447 ? 13.81000 56.38100 133.61800 1.000 148.29410 463 ASN B C 1
ATOM 6949 O O . ASN B 1 447 ? 13.13300 56.65800 134.61500 1.000 160.05077 463 ASN B O 1
ATOM 6954 N N . MET B 1 448 ? 14.32200 57.32700 132.82900 1.000 146.80708 464 MET B N 1
ATOM 6955 C CA . MET B 1 448 ? 14.07400 58.73100 133.13800 1.000 153.01571 464 MET B CA 1
ATOM 6956 C C . MET B 1 448 ? 12.58900 59.06300 133.06500 1.000 142.77501 464 MET B C 1
ATOM 6957 O O . MET B 1 448 ? 12.11100 59.92600 133.81000 1.000 137.03222 464 MET B O 1
ATOM 6962 N N . LEU B 1 449 ? 11.84000 58.38600 132.19000 1.000 139.36408 465 LEU B N 1
ATOM 6963 C CA . LEU B 1 449 ? 10.38800 58.53600 132.20000 1.000 138.48503 465 LEU B CA 1
ATOM 6964 C C . LEU B 1 449 ? 9.77500 57.96300 133.47000 1.000 146.82813 465 LEU B C 1
ATOM 6965 O O . LEU B 1 449 ? 8.71300 58.42400 133.90800 1.000 126.74678 465 LEU B O 1
ATOM 6970 N N . ILE B 1 450 ? 10.42600 56.96600 134.06900 1.000 148.73625 466 ILE B N 1
ATOM 6971 C CA . ILE B 1 450 ? 9.94400 56.38600 135.31800 1.000 149.44687 466 ILE B CA 1
ATOM 6972 C C . ILE B 1 450 ? 10.31200 57.27900 136.49500 1.000 153.23943 466 ILE B C 1
ATOM 6973 O O . ILE B 1 450 ? 9.47700 57.56700 137.36000 1.000 151.58133 466 ILE B O 1
ATOM 6978 N N . ILE B 1 451 ? 11.56700 57.73500 136.53200 1.000 132.05531 467 ILE B N 1
ATOM 6979 C CA . ILE B 1 451 ? 12.01400 58.64100 137.58600 1.000 133.51074 467 ILE B CA 1
ATOM 6980 C C . ILE B 1 451 ? 11.14300 59.89400 137.61100 1.000 144.56733 467 ILE B C 1
ATOM 6981 O O . ILE B 1 451 ? 10.70700 60.35100 138.67400 1.000 159.37964 467 ILE B O 1
ATOM 6986 N N . SER B 1 452 ? 10.87100 60.46700 136.43500 1.000 139.44040 468 SER B N 1
ATOM 6987 C CA . SER B 1 452 ? 10.09000 61.69800 136.39300 1.000 130.58671 468 SER B CA 1
ATOM 6988 C C . SER B 1 452 ? 8.64700 61.46200 136.80700 1.000 139.27196 468 SER B C 1
ATOM 6989 O O . SER B 1 452 ? 8.00000 62.37200 137.33500 1.000 144.97791 468 SER B O 1
ATOM 6992 N N . SER B 1 453 ? 8.13500 60.25000 136.59500 1.000 128.81281 469 SER B N 1
ATOM 6993 C CA . SER B 1 453 ? 6.76400 59.90400 136.94200 1.000 120.42760 469 SER B CA 1
ATOM 6994 C C . SER B 1 453 ? 6.67600 59.11800 138.24300 1.000 135.96630 469 SER B C 1
ATOM 6995 O O . SER B 1 453 ? 5.66100 58.46200 138.50200 1.000 132.03425 469 SER B O 1
ATOM 6998 N N . ASP B 1 454 ? 7.70800 59.17600 139.06400 1.000 136.25581 470 ASP B N 1
ATOM 6999 C CA . ASP B 1 454 ? 7.68000 58.44800 140.32100 1.000 134.67404 470 ASP B CA 1
ATOM 7000 C C . ASP B 1 454 ? 6.93600 59.27700 141.35900 1.000 128.26538 470 ASP B C 1
ATOM 7001 O O . ASP B 1 454 ? 7.22900 60.46600 141.51600 1.000 129.43920 470 ASP B O 1
ATOM 7006 N N . PRO B 1 455 ? 5.97100 58.69400 142.07500 1.000 125.42556 471 PRO B N 1
ATOM 7007 C CA . PRO B 1 455 ? 5.16800 59.50300 143.00600 1.000 119.04059 471 PRO B CA 1
ATOM 7008 C C . PRO B 1 455 ? 5.96200 60.07400 144.16900 1.000 127.22578 471 PRO B C 1
ATOM 7009 O O . PRO B 1 455 ? 5.64800 61.18100 144.62200 1.000 157.75312 471 PRO B O 1
ATOM 7013 N N . LEU B 1 456 ? 6.96800 59.35700 144.67800 1.000 119.84332 472 LEU B N 1
ATOM 7014 C CA . LEU B 1 456 ? 7.73700 59.86800 145.81000 1.000 138.39817 472 LEU B CA 1
ATOM 7015 C C . LEU B 1 456 ? 8.72400 60.94500 145.38600 1.000 144.75946 472 LEU B C 1
ATOM 7016 O O . LEU B 1 456 ? 8.97200 61.88800 146.14700 1.000 167.94908 472 LEU B O 1
ATOM 7021 N N . ILE B 1 457 ? 9.29400 60.82400 144.18900 1.000 131.49471 473 ILE B N 1
ATOM 7022 C CA . ILE B 1 457 ? 10.23700 61.82900 143.71300 1.000 130.30773 473 ILE B CA 1
ATOM 7023 C C . ILE B 1 457 ? 9.51600 63.13700 143.41500 1.000 138.17709 473 ILE B C 1
ATOM 7024 O O . ILE B 1 457 ? 9.95700 64.21500 143.83000 1.000 154.21849 473 ILE B O 1
ATOM 7029 N N . SER B 1 458 ? 8.39300 63.06100 142.69400 1.00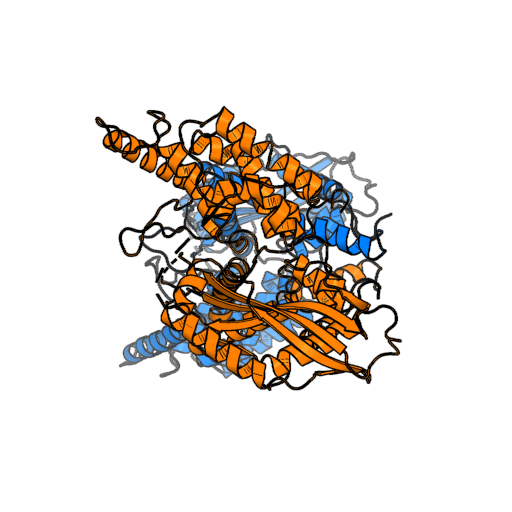0 123.64114 474 SER B N 1
ATOM 7030 C CA . SER B 1 458 ? 7.64100 64.26400 142.35200 1.000 132.84751 474 SER B CA 1
ATOM 7031 C C . SER B 1 458 ? 7.04900 64.95500 143.57200 1.000 129.63923 474 SER B C 1
ATOM 7032 O O . SER B 1 458 ? 6.70300 66.13700 143.49000 1.000 142.94082 474 SER B O 1
ATOM 7035 N N . PHE B 1 459 ? 6.91100 64.24600 144.69500 1.000 138.30606 475 PHE B N 1
ATOM 7036 C CA . PHE B 1 459 ? 6.37700 64.86800 145.90200 1.000 130.90780 475 PHE B CA 1
ATOM 7037 C C . PHE B 1 459 ? 7.30700 65.94300 146.45200 1.000 130.24456 475 PHE B C 1
ATOM 7038 O O . PHE B 1 459 ? 6.84100 66.88200 147.10800 1.000 143.56195 475 PHE B O 1
ATOM 7046 N N . THR B 1 460 ? 8.61000 65.83400 146.18500 1.000 116.02970 476 THR B N 1
ATOM 7047 C CA . THR B 1 460 ? 9.60600 66.78900 146.65900 1.000 130.43932 476 THR B CA 1
ATOM 7048 C C . THR B 1 460 ? 10.42800 67.34800 145.49900 1.000 142.90661 476 THR B C 1
ATOM 7049 O O . THR B 1 460 ? 11.62900 67.60600 145.64200 1.000 154.71329 476 THR B O 1
ATOM 7053 N N . ARG B 1 461 ? 9.79700 67.51500 144.33000 1.000 128.17853 477 ARG B N 1
ATOM 7054 C CA . ARG B 1 461 ? 10.50600 68.12800 143.21700 1.000 136.56374 477 ARG B CA 1
ATOM 7055 C C . ARG B 1 461 ? 10.25100 69.63100 143.19100 1.000 131.73948 477 ARG B C 1
ATOM 7056 O O . ARG B 1 461 ? 9.16100 70.08700 143.55900 1.000 138.02181 477 ARG B O 1
ATOM 7064 N N . PRO B 1 462 ? 11.24900 70.41500 142.78000 1.000 122.85947 478 PRO B N 1
ATOM 7065 C CA . PRO B 1 462 ? 11.04700 71.86200 142.66400 1.000 118.02205 478 PRO B CA 1
ATOM 7066 C C . PRO B 1 462 ? 9.84400 72.17100 141.78900 1.000 122.61470 478 PRO B C 1
ATOM 7067 O O . PRO B 1 462 ? 9.63300 71.54500 140.74700 1.000 123.94907 478 PRO B O 1
ATOM 7071 N N . LYS B 1 463 ? 9.06500 73.16500 142.22200 1.000 135.93209 479 LYS B N 1
ATOM 7072 C CA . LYS B 1 463 ? 7.79600 73.47800 141.57700 1.000 136.81904 479 LYS B CA 1
ATOM 7073 C C . LYS B 1 463 ? 7.94700 73.75000 140.08700 1.000 130.07086 479 LYS B C 1
ATOM 7074 O O . LYS B 1 463 ? 6.98600 73.56800 139.33300 1.000 152.44986 479 LYS B O 1
ATOM 7080 N N . LEU B 1 464 ? 9.12700 74.16200 139.64000 1.000 121.46193 480 LEU B N 1
ATOM 7081 C CA . LEU B 1 464 ? 9.34200 74.44500 138.23300 1.000 120.28547 480 LEU B CA 1
ATOM 7082 C C . LEU B 1 464 ? 10.82300 74.26400 137.92100 1.000 123.76747 480 LEU B C 1
ATOM 7083 O O . LEU B 1 464 ? 11.67900 74.59600 138.74500 1.000 109.83422 480 LEU B O 1
ATOM 7088 N N . ASP B 1 465 ? 11.10900 73.72500 136.73200 1.000 147.92826 481 ASP B N 1
ATOM 7089 C CA . ASP B 1 465 ? 12.45800 73.35400 136.31900 1.000 118.85109 481 ASP B CA 1
ATOM 7090 C C . ASP B 1 465 ? 13.40600 74.55100 136.36400 1.000 113.95314 481 ASP B C 1
ATOM 7091 O O . ASP B 1 465 ? 12.99600 75.70500 136.47700 1.000 152.16298 481 ASP B O 1
ATOM 7096 N N . ALA B 1 466 ? 14.70200 74.25700 136.24000 1.000 120.09071 482 ALA B N 1
ATOM 7097 C CA . ALA B 1 466 ? 15.65300 75.29800 135.86400 1.000 132.68696 482 ALA B CA 1
ATOM 7098 C C . ALA B 1 466 ? 15.35800 75.83400 134.47500 1.000 129.44973 482 ALA B C 1
ATOM 7099 O O . ALA B 1 466 ? 15.59100 77.01600 134.20100 1.000 149.62583 482 ALA B O 1
ATOM 7101 N N . HIS B 1 467 ? 14.85400 74.97600 133.58600 1.000 129.24444 483 HIS B N 1
ATOM 7102 C CA . HIS B 1 467 ? 14.42800 75.43000 132.26900 1.000 150.63385 483 HIS B CA 1
ATOM 7103 C C . HIS B 1 467 ? 13.23200 76.37000 132.37800 1.000 132.77118 483 HIS B C 1
ATOM 7104 O O . HIS B 1 467 ? 13.19400 77.42300 131.73200 1.000 145.34374 483 HIS B O 1
ATOM 7111 N N . LYS B 1 468 ? 12.24000 76.00200 133.18700 1.000 109.14993 484 LYS B N 1
ATOM 7112 C CA . LYS B 1 468 ? 11.03700 76.81900 133.27800 1.000 105.15208 484 LYS B CA 1
ATOM 7113 C C . LYS B 1 468 ? 11.31600 78.16900 133.92500 1.000 116.95613 484 LYS B C 1
ATOM 7114 O O . LYS B 1 468 ? 10.63000 79.15000 133.61400 1.000 110.51062 484 LYS B O 1
ATOM 7120 N N . ARG B 1 469 ? 12.30900 78.24400 134.81700 1.000 125.20449 485 ARG B N 1
ATOM 7121 C CA . ARG B 1 469 ? 12.69400 79.52900 135.39100 1.000 115.79020 485 ARG B CA 1
ATOM 7122 C C . ARG B 1 469 ? 13.09800 80.51200 134.30300 1.000 118.34840 485 ARG B C 1
ATOM 7123 O O . ARG B 1 469 ? 12.65000 81.66400 134.29000 1.000 118.83793 485 ARG B O 1
ATOM 7131 N N . GLN B 1 470 ? 13.93200 80.06000 133.36800 1.000 137.11381 486 GLN B N 1
ATOM 7132 C CA . GLN B 1 470 ? 14.49500 80.95500 132.36600 1.000 124.79391 486 GLN B CA 1
ATOM 7133 C C . GLN B 1 470 ? 13.45400 81.36700 131.33300 1.000 122.33572 486 GLN B C 1
ATOM 7134 O O . GLN B 1 470 ? 13.46600 82.50900 130.85800 1.000 122.80946 486 GLN B O 1
ATOM 7140 N N . THR B 1 471 ? 12.53800 80.46200 130.98600 1.000 117.72464 487 THR B N 1
ATOM 7141 C CA . THR B 1 471 ? 11.63100 80.65600 129.86100 1.000 111.63970 487 THR B CA 1
ATOM 7142 C C . THR B 1 471 ? 10.26800 81.22200 130.24400 1.000 116.51134 487 THR B C 1
ATOM 7143 O O . THR B 1 471 ? 9.69900 82.00200 129.47400 1.000 151.56817 487 THR B O 1
ATOM 7147 N N . TYR B 1 472 ? 9.71000 80.84200 131.39200 1.000 114.71112 488 TYR B N 1
ATOM 7148 C CA . TYR B 1 472 ? 8.34900 81.25800 131.71800 1.000 114.52426 488 TYR B CA 1
ATOM 7149 C C . TYR B 1 472 ? 8.28100 82.76100 131.97300 1.000 103.13868 488 TYR B C 1
ATOM 7150 O O . TYR B 1 472 ? 9.17400 83.34500 132.59400 1.000 107.36287 488 TYR B O 1
ATOM 7159 N N . PHE B 1 473 ? 7.19700 83.37900 131.51200 1.000 99.98830 489 PHE B N 1
ATOM 7160 C CA . PHE B 1 473 ? 6.99600 84.81400 131.63300 1.000 102.41754 489 PHE B CA 1
ATOM 7161 C C . PHE B 1 473 ? 6.34700 85.14700 132.97200 1.000 106.89440 489 PHE B C 1
ATOM 7162 O O . PHE B 1 473 ? 5.87900 84.27000 133.70000 1.000 116.04023 489 PHE B O 1
ATOM 7170 N N . LYS B 1 474 ? 6.30700 86.44400 133.28700 1.000 126.66782 490 LYS B N 1
ATOM 7171 C CA . LYS B 1 474 ? 5.64500 86.88300 134.51300 1.000 110.00003 490 LYS B CA 1
ATOM 7172 C C . LYS B 1 474 ? 4.17000 86.51800 134.49700 1.000 102.22278 490 LYS B C 1
ATOM 7173 O O . LYS B 1 474 ? 3.62600 86.05600 135.50400 1.000 138.64820 490 LYS B O 1
ATOM 7179 N N . GLU B 1 475 ? 3.50400 86.71600 133.36100 1.000 108.87621 491 GLU B N 1
ATOM 7180 C CA . GLU B 1 475 ? 2.09100 86.37400 133.28700 1.000 118.36682 491 GLU B CA 1
ATOM 7181 C C . GLU B 1 475 ? 1.87400 84.88000 133.47100 1.000 96.55631 491 GLU B C 1
ATOM 7182 O O . GLU B 1 475 ? 0.86500 84.46700 134.05100 1.000 107.35498 491 GLU B O 1
ATOM 7188 N N . THR B 1 476 ? 2.83100 84.06200 133.03800 1.000 92.91114 492 THR B N 1
ATOM 7189 C CA . THR B 1 476 ? 2.67500 82.61800 133.14800 1.000 91.71889 492 THR B CA 1
ATOM 7190 C C . THR B 1 476 ? 2.75200 82.17900 134.60000 1.000 106.22589 492 THR B C 1
ATOM 7191 O O . THR B 1 476 ? 1.86500 81.47900 135.10100 1.000 107.77082 492 THR B O 1
ATOM 7195 N N . VAL B 1 477 ? 3.80900 82.59900 135.29200 1.000 94.30078 493 VAL B N 1
ATOM 7196 C CA . VAL B 1 477 ? 4.00500 82.21400 136.68200 1.000 96.09047 493 VAL B CA 1
ATOM 7197 C C . VAL B 1 477 ? 2.82700 82.65700 137.54000 1.000 96.53789 493 VAL B C 1
ATOM 7198 O O . VAL B 1 477 ? 2.36500 81.91600 138.41500 1.000 139.82203 493 VAL B O 1
ATOM 7202 N N . GLU B 1 478 ? 2.30600 83.86000 137.28800 1.000 105.55476 494 GLU B N 1
ATOM 7203 C CA . GLU B 1 478 ? 1.14200 84.34500 138.02200 1.000 98.77763 494 GLU B CA 1
ATOM 7204 C C . GLU B 1 478 ? -0.09200 83.47700 137.78000 1.000 106.57594 494 GLU B C 1
ATOM 7205 O O . GLU B 1 478 ? -0.91400 83.30400 138.68500 1.000 130.65251 494 GLU B O 1
ATOM 7211 N N . LEU B 1 479 ? -0.23500 82.90600 136.58100 1.000 99.44087 495 LEU B N 1
ATOM 7212 C CA . LEU B 1 479 ? -1.36200 82.01100 136.33200 1.000 87.44206 495 LEU B CA 1
ATOM 7213 C C . LEU B 1 479 ? -1.19800 80.69300 137.07200 1.000 99.77249 495 LEU B C 1
ATOM 7214 O O . LEU B 1 479 ? -2.19400 80.04000 137.39600 1.000 119.09849 495 LEU B O 1
ATOM 7219 N N . LEU B 1 480 ? 0.03600 80.28900 137.34800 1.000 94.45080 496 LEU B N 1
ATOM 7220 C CA . LEU B 1 480 ? 0.29200 79.11300 138.15900 1.000 99.37770 496 LEU B CA 1
ATOM 7221 C C . LEU B 1 480 ? 0.40400 79.47900 139.62400 1.000 117.89045 496 LEU B C 1
ATOM 7222 O O . LEU B 1 480 ? 0.54200 78.58900 140.47100 1.000 119.62750 496 LEU B O 1
ATOM 7227 N N . GLN B 1 481 ? 0.35700 80.78100 139.91200 1.000 144.35152 497 GLN B N 1
ATOM 7228 C CA . GLN B 1 481 ? 0.48000 81.35000 141.25000 1.000 139.76939 497 GLN B CA 1
ATOM 7229 C C . GLN B 1 481 ? 1.71100 80.81500 141.97900 1.000 144.64366 497 GLN B C 1
ATOM 7230 O O . GLN B 1 481 ? 1.66100 80.44100 143.15300 1.000 153.04203 497 GLN B O 1
ATOM 7236 N N . LEU B 1 482 ? 2.83200 80.77400 141.25300 1.000 140.89058 498 LEU B N 1
ATOM 7237 C CA . LEU B 1 482 ? 4.14400 80.43900 141.79000 1.000 142.01440 498 LEU B CA 1
ATOM 7238 C C . LEU B 1 482 ? 5.01500 81.68300 141.93900 1.000 163.36959 498 LEU B C 1
ATOM 7239 O O . LEU B 1 482 ? 6.24400 81.60200 141.83200 1.000 151.45237 498 LEU B O 1
ATOM 7244 N N . GLN B 1 483 ? 4.38100 82.83400 142.19200 1.000 181.25594 499 GLN B N 1
ATOM 7245 C CA . GLN B 1 483 ? 5.02900 84.13100 142.01900 1.000 188.58314 499 GLN B CA 1
ATOM 7246 C C . GLN B 1 483 ? 6.27800 84.27900 142.87900 1.000 221.81607 499 GLN B C 1
ATOM 7247 O O . GLN B 1 483 ? 7.22800 84.96100 142.47600 1.000 230.20392 499 GLN B O 1
ATOM 7253 N N . ASP B 1 484 ? 6.30400 83.65600 144.05600 1.000 236.10989 500 ASP B N 1
ATOM 7254 C CA . ASP B 1 484 ? 7.44900 83.81000 144.94400 1.000 240.36829 500 ASP B CA 1
ATOM 7255 C C . ASP B 1 484 ? 8.20600 82.49900 145.11700 1.000 230.58291 500 ASP B C 1
ATOM 7256 O O . ASP B 1 484 ? 8.49400 82.08800 146.24500 1.000 225.08488 500 ASP B O 1
ATOM 7261 N N . GLN B 1 485 ? 8.52700 81.83900 144.00800 1.000 236.00988 501 GLN B N 1
ATOM 7262 C CA . GLN B 1 485 ? 9.39300 80.66300 144.03000 1.000 212.09122 501 GLN B CA 1
ATOM 7263 C C . GLN B 1 485 ? 9.89500 80.35500 142.62700 1.000 185.29064 501 GLN B C 1
ATOM 7264 O O . GLN B 1 485 ? 10.91100 80.89400 142.19500 1.000 185.83807 501 GLN B O 1
#

Radius of gyration: 31.48 Å; Cα contacts (8 Å, |Δi|>4): 1481; chains: 2; bounding box: 101×63×67 Å

Organism: Helicoverpa zea (NCBI:txid7113)

Solvent-accessible surface area: 40955 Å² total; per-residue (Å²): 157,43,37,0,40,36,42,43,0,2,0,2,15,46,2,2,141,14,56,85,73,24,0,34,1,0,62,58,6,0,54,97,35,59,13,125,72,0,1,2,28,27,174,96,0,64,119,1,41,97,76,0,45,14,70,182,82,104,52,54,31,65,44,52,16,0,97,6,40,5,43,10,2,9,46,23,1,5,62,8,3,4,97,18,27,238,76,37,121,30,152,65,36,81,49,0,65,1,41,0,15,5,0,1,12,19,9,63,9,68,40,110,111,97,114,149,132,134,48,29,61,39,97,34,25,2,4,0,0,0,1,0,2,37,92,5,22,9,89,66,105,76,52,26,78,8,66,14,20,15,0,36,6,7,3,1,0,1,32,0,18,11,60,156,45,66,113,78,31,0,60,91,11,59,69,52,1,41,96,63,27,153,80,98,73,64,5,158,22,102,74,13,81,1,47,16,50,38,101,59,62,3,11,28,34,90,0,54,69,55,48,69,149,109,152,62,195,94,55,132,98,247,151,91,11,1,6,2,18,93,0,33,28,36,0,0,20,5,1,0,55,0,0,4,39,21,77,29,111,119,103,38,10,197,35,182,30,37,87,143,63,11,102,72,43,58,137,78,0,38,55,77,0,86,50,53,3,29,5,51,1,8,46,66,96,162,54,128,34,66,38,11,10,6,36,9,0,78,24,0,0,57,64,1,80,57,0,12,79,5,0,38,11,36,75,51,0,0,54,37,2,0,0,0,0,10,0,6,31,0,8,8,97,15,22,30,99,86,0,73,91,31,3,124,44,0,10,102,43,3,82,124,57,16,98,42,20,148,47,38,94,12,1,59,35,1,5,74,44,1,4,74,1,16,57,89,71,35,11,11,6,0,0,22,25,0,9,104,2,0,40,23,3,14,136,19,6,99,136,34,10,84,48,52,48,84,142,109,0,39,55,15,0,0,72,53,1,3,50,73,6,5,7,23,2,0,4,28,0,4,120,46,35,7,85,13,22,8,73,22,78,97,32,32,20,145,59,0,54,97,6,4,96,21,148,18,131,89,55,0,40,31,34,50,0,0,0,0,15,31,4,0,152,16,55,88,61,27,0,23,8,0,44,61,7,0,61,114,35,68,9,95,74,0,0,1,30,35,150,88,0,57,100,2,32,100,89,0,46,20,87,179,45,112,74,40,11,59,56,58,30,0,72,1,15,2,50,22,0,0,18,18,0,1,49,18,1,3,98,19,28,221,62,53,107,24,165,64,58,86,50,0,69,1,41,0,14,9,0,2,10,10,9,72,34,41,150,196,97,25,43,30,88,27,3,1,2,0,0,0,3,1,2,46,94,1,13,9,111,63,100,88,36,27,85,8,62,25,20,14,2,38,8,5,1,0,1,2,20,1,14,21,61,119,63,58,88,101,30,0,58,100,4,45,75,35,4,46,91,47,44,151,71,30,102,57,0,130,15,99,73,16,96,0,44,30,140,29,112,50,46,2,9,46,32,138,1,44,90,54,45,85,167,138,58,197,96,55,96,38,185,114,57,103,66,2,15,18,3,11,78,1,31,29,47,0,0,32,6,2,0,70,0,0,6,37,36,79,30,124,122,126,45,28,197,42,144,41,33,86,139,66,10,96,70,38,69,127,72,0,41,60,81,0,80,68,50,2,54,6,76,0,21,47,70,138,146,60,118,31,79,52,13,12,7,45,10,0,66,33,0,0,66,62,2,83,63,0,10,79,4,0,43,9,35,87,63,1,0,88,33,0,1,0,0,0,13,0,4,34,0,5,16,98,13,32,32,98,66,0,43,95,27,0,127,47,0,15,115,54,3,87,124,58,13,96,38,22,153,45,42,85,25,1,49,32,0,5,54,5,1,3,21,0,12,56,79,54,17,8,14,5,0,0,29,19,0,4,104,4,3,45,34,11,25,137,21,8,111,156,39,27,65,50,60,48,90,149,128,0,79,68,24,0,2,76,45,5,12,36,70,17,0,0,28,1,0,3,37,0,4,120,40,25,10,70,7,33,8,85,28,43,106,25,30,28,133,56,0,25,62,6,11,95,33,83,144,54

Nearest PDB structures (foldseek):
  6pqn-assembly1_A  TM=1.002E+00  e=8.310E-84  Helicoverpa zea
  6pqn-assembly1_B  TM=9.886E-01  e=3.470E-71  Helicoverpa zea
  6pr5-assembly1_A  TM=6.284E-01  e=1.564E-61  Helicoverpa zea
  6pqy-assembly1_D  TM=6.466E-01  e=5.847E-55  Helicoverpa zea
  6pqr-assembly1_A  TM=5.723E-01  e=9.794E-56  Helicoverpa zea

B-factor: mean 147.85, std 44.11, range [61.84, 467.22]

Sequence (908 aa):
STIFSPEKALGLLLSLKLSKWQYITLRETTIREGSKEIYPSYYKVQKAKLQCYPPKAFVAVTDSSAKIALQALLDLTVNRIFETIRSPDAIQNKQLILISKWGFDGASNQSRYKQNIESGQGDSSIFMTSLVPLKLTADGDTVWVNPKPCSPMYCRPVQFSFVKETKDVVINEKTAMDDEIEALVPSKCQGHEISHKLMMTMIDGKICTYLSEAACYLCLAKEFGLSTLHARINVMECLLHIAYRLDFKKWSARGEGHQELLHSRKKLIQDRFKDDLNLLIDIVKQGSGTTNDGNTARRFFEFPDKTAAITGLDEDLIRRFSVILQAITSGEIIDVPKFKEYARTTAEKYVELYDWYYMSSTVHKLLIHGGDIIAENAIVPIGSLSEEASEARNKDFRRFREHHSRKKSRQASNEDILNMLIISSDPLISFTRPKLDAHKRQTYFKETVELLQLQDQTIFSPEKALGLLLSLKLSKWQYITLRETTIREGSKEIYPSYYKVQKAKLQCYPPKAFVAVTDSSAKIALQALLDLTVNRIFETIRSPDAIQNKQLILISKWGFDGASNQSESGQGDSSIFMTSLVPLKLTADGDTVWVNPKPCSPMYCRPVQFSFVKETKDVVINEKTAMDDEIEALVPSKCQGHEISHKLMMTMIDGKICTYLSEACYLCLAKVYEFGLSTLHARRINVMECLLHIAYRLDFKKWSARGEGHQELLHSRKKLIQDRFKDDLNLLIDIVKQGSGTTNDGNTARRFFEFPDKTAAITGLDEDLIRRFSVILQAITSGEIIDVPKFKEYARRTTAEKYVELYDWYYMSSTVHKLLIHGGDIIAENAIVPIGSLSEEASEARNKDFRRFREHHSRKKSRQASNEDILNMLIISSDPLISFTRPKLDAHKRQTYFKETVELLQLQDQ

Secondary structure (DSSP, 8-state):
--SS-HHHHHHHHHHHT--HHHHHHHHHHHHTTT--SS---HHHHHHHHHHHSPPGGGEEE-SSEEEE-HHHHHHHHHHHHHTTSS----S--S-EEEEEEEEEEEEE---SS-SSS-SSS--SEEEEEEEEEEEEEETTEEEEE-S-TTSGGG-EEEEEES----HHHHHHHHHHHHHHHHH----EETTEEEEEEEEEEE--HHHHHHHHT---SS-------EEHHHHHHHHHHHHHHHHHTTTT--S-TTSTTHHHHHHHHHHHHHHHHHHHS----S---SSTT----HHHHHHHHS-HHHHHHHH---HHHHHHHHHHHHHHHH-S---HHHHHHHHHHHHHHHHHHHTTSPPPHHHHHHHTTHHHHHHTT-EE-HHHHHHHHHHHHHHHHHHHGGGS-HHHHHHHHHHHHHHHHHHHT-HHHHTTS-SS-HHHHHH--HHHHHHHT----/--S-HHHHHHHHHHHT--HHHHHHHHHHHHTTT--TT---HHHHHHHHHHHS--STT-EE-SSEEE--HHHHHHHHHHHHHTT-S-------S-EEEEEEEEEEEE------S-S---EEEEEEEEEEEEETTEEEEE-SSTTSGGG-EEEEEES----HHHHHHHHHHHHHHHHTPPPEEETTEEEEEEEEEEE--HHHHHHHT---SSS-----TT-EEHHHHHHHHHHHHHHHHHTTTTT-S-S-SSSHHHHHHHHHHHHHHHHHHTT---SS--SSSS-----HHHHHHHHS-HHHHHHHH---HHHHHHHHHHHHHHHH-S---HHHHHHHHHHHHHHHHHHHTTSPPPHHHHHHHTTHHHHHHTT-EE-TTHHHHHHHHHHHHHHHHHTTTS-HHHHHHHHHHHHHHHHHHHT-HHHHHTS-SS-HHHHHH--HHHHHHHT-TT-

Foldseek 3Di:
DAPAQLLSVLQVCVLAVADLVSVQVVQVVVVVVPDHNYDDHVVSNVVVLVLLDFDPVQWDFALWKIFGQPVRNVQSQVALQCVLFPDPPDDAQVEKEWEKEKEKDKFAADDQDAPPHDPADAPRIKIWIWMAIAAIDDPRDGRDGDQQRAALLQTATGMMGRDHDDLVVLVVVVCVVVVSVVPDFWYDDPSHIYGYDYDHQLDDDVSVCSVVVHDCPVPDDVDGQAELFVLLLVVLVLLLLQLLQPVPQAQDCPDDCSVVRSVVRSVQLCVCCCVVPVANQFDDPPPVGRPQGSVRSLSCLLCLVVNCVSSVHDSVLSVLSSLLSLLLRLSFQFPLVVVLVSLQVSVVVCCVGRVNHDDDPSNCCCSSVVSVCSVVVRYHHNHVVRSVLSVVLSVQLSVQVVPDPRSVSSRVSSVVSSSVSSSSSHSNSSVNHQSHHVVRVVRRDPVNCVRNVDPRD/DQADLLLVLLVCVLAVHDLVNLVVVQVVVVVVPDRPPDDDVVNNVVVLVLLDFPVQQQDFALWKGFHQCLSVVLSQVQLQCVPFPDPPQVQQPEKEWEKEKAKDWFADDDPPFDALLTKIWIWMAIAAIARVRDGRDGDQQRAALLQTATGMMGRDHPDLVVLVVVVVVVVVSQVVHAFHDDPNHTYDYDYDHLLDAPVSVVSVVCDAPVADPCVPNSFAELLCLLLLVLVLLLLCLLQVVPQAQDCDDDCSVVSSVVRSVQLCVCCCVPPNARQQDDDDDPGRRQGSVRSLSCLLDLVSNCVSSVHDSVLSVLSSLQSCLLQNSFQFPLVLLLVSLLVSVVVCCVVRVNHDGDPSSCCCSRVVSVSSVVVSYHHRHVLRNVLSVQLSVQLVVVVVPDPNSVSSRVSSSVSSSVSSSSSRSNSSVSRPSGHPVCVVRHDCSNCVRSPVNPD

GO terms:
  GO:0042802 identical protein binding (F, IPI)